Protein AF-0000000082337731 (afdb_homodimer)

Organism: NCBI:txid1220207

Structure (mmCIF, N/CA/C/O backbone):
data_AF-0000000082337731-model_v1
#
loop_
_entity.id
_entity.type
_entity.pdbx_description
1 polymer 'Zn(2)-C6 fungal-type domain-containing protein'
#
loop_
_atom_site.group_PDB
_atom_site.id
_atom_site.type_symbol
_atom_site.label_atom_id
_atom_site.label_alt_id
_atom_site.label_comp_id
_atom_site.label_asym_id
_atom_site.label_entity_id
_atom_site.label_seq_id
_atom_site.pdbx_PDB_ins_code
_atom_site.Cartn_x
_atom_site.Cartn_y
_atom_site.Cartn_z
_atom_site.occupancy
_atom_site.B_iso_or_equiv
_atom_site.auth_seq_id
_atom_site.auth_comp_id
_atom_site.auth_asym_id
_atom_site.auth_atom_id
_atom_site.pdbx_PDB_model_num
ATOM 1 N N . MET A 1 1 ? 30.797 -14.812 58.719 1 22.33 1 MET A N 1
ATOM 2 C CA . MET A 1 1 ? 30.609 -13.758 57.75 1 22.33 1 MET A CA 1
ATOM 3 C C . MET A 1 1 ? 31.094 -14.219 56.375 1 22.33 1 MET A C 1
ATOM 5 O O . MET A 1 1 ? 32.281 -14.469 56.156 1 22.33 1 MET A O 1
ATOM 9 N N . PRO A 1 2 ? 30.406 -14.992 55.656 1 30.56 2 PRO A N 1
ATOM 10 C CA . PRO A 1 2 ? 31.125 -15.781 54.656 1 30.56 2 PRO A CA 1
ATOM 11 C C . PRO A 1 2 ? 31.875 -14.914 53.625 1 30.56 2 PRO A C 1
ATOM 13 O O . PRO A 1 2 ? 31.5 -13.758 53.406 1 30.56 2 PRO A O 1
ATOM 16 N N . LEU A 1 3 ? 33.125 -15.078 53.656 1 30.95 3 LEU A N 1
ATOM 17 C CA . LEU A 1 3 ? 34.156 -14.383 52.875 1 30.95 3 LEU A CA 1
ATOM 18 C C . LEU A 1 3 ? 33.781 -14.367 51.375 1 30.95 3 LEU A C 1
ATOM 20 O O . LEU A 1 3 ? 33.656 -15.422 50.75 1 30.95 3 LEU A O 1
ATOM 24 N N . ARG A 1 4 ? 32.875 -13.547 51.094 1 34.69 4 ARG A N 1
ATOM 25 C CA . ARG A 1 4 ? 32.375 -13.281 49.75 1 34.69 4 ARG A CA 1
ATOM 26 C C . ARG A 1 4 ? 33.531 -13.133 48.75 1 34.69 4 ARG A C 1
ATOM 28 O O . ARG A 1 4 ? 34.25 -12.148 48.781 1 34.69 4 ARG A O 1
ATOM 35 N N . ARG A 1 5 ? 34.281 -14.109 48.469 1 37 5 ARG A N 1
ATOM 36 C CA . ARG A 1 5 ? 35.531 -14.172 47.688 1 37 5 ARG A CA 1
ATOM 37 C C . ARG A 1 5 ? 35.312 -13.609 46.281 1 37 5 ARG A C 1
ATOM 39 O O . ARG A 1 5 ? 35.656 -14.25 45.312 1 37 5 ARG A O 1
ATOM 46 N N . ALA A 1 6 ? 34.156 -13 46.062 1 41.78 6 ALA A N 1
ATOM 47 C CA . ALA A 1 6 ? 33.938 -12.75 44.625 1 41.78 6 ALA A CA 1
ATOM 48 C C . ALA A 1 6 ? 35.094 -11.914 44.062 1 41.78 6 ALA A C 1
ATOM 50 O O . ALA A 1 6 ? 35.5 -10.914 44.656 1 41.78 6 ALA A O 1
ATOM 51 N N . LYS A 1 7 ? 35.969 -12.344 43.188 1 52.81 7 LYS A N 1
ATOM 52 C CA . LYS A 1 7 ? 37.219 -11.859 42.562 1 52.81 7 LYS A CA 1
ATOM 53 C C . LYS A 1 7 ? 36.969 -10.523 41.844 1 52.81 7 LYS A C 1
ATOM 55 O O . LYS A 1 7 ? 36.125 -10.43 40.969 1 52.81 7 LYS A O 1
ATOM 60 N N . GLN A 1 8 ? 37.062 -9.375 42.469 1 64.31 8 GLN A N 1
ATOM 61 C CA . GLN A 1 8 ? 37 -8.008 41.969 1 64.31 8 GLN A CA 1
ATOM 62 C C . GLN A 1 8 ? 38.219 -7.68 41.094 1 64.31 8 GLN A C 1
ATOM 64 O O . GLN A 1 8 ? 39.344 -7.965 41.5 1 64.31 8 GLN A O 1
ATOM 69 N N . ALA A 1 9 ? 37.969 -7.438 39.812 1 74.56 9 ALA A N 1
ATOM 70 C CA . ALA A 1 9 ? 39.031 -6.996 38.938 1 74.56 9 ALA A CA 1
ATOM 71 C C . ALA A 1 9 ? 39 -5.484 38.719 1 74.56 9 ALA A C 1
ATOM 73 O O . ALA A 1 9 ? 37.938 -4.859 38.875 1 74.56 9 ALA A O 1
ATOM 74 N N . CYS A 1 10 ? 40 -4.762 38.531 1 74.88 10 CYS A N 1
ATOM 75 C CA . CYS A 1 10 ? 40.031 -3.328 38.281 1 74.88 10 CYS A CA 1
ATOM 76 C C . CYS A 1 10 ? 39.438 -3.014 36.906 1 74.88 10 CYS A C 1
ATOM 78 O O . CYS A 1 10 ? 39.375 -3.891 36.031 1 74.88 10 CYS A O 1
ATOM 80 N N . VAL A 1 11 ? 39.031 -1.886 36.688 1 74.88 11 VAL A N 1
ATOM 81 C CA . VAL A 1 11 ? 38.312 -1.421 35.5 1 74.88 11 VAL A CA 1
ATOM 82 C C . VAL A 1 11 ? 39.188 -1.66 34.281 1 74.88 11 VAL A C 1
ATOM 84 O O . VAL A 1 11 ? 38.688 -2.064 33.219 1 74.88 11 VAL A O 1
ATOM 87 N N . HIS A 1 12 ? 40.406 -1.49 34.312 1 76.19 12 HIS A N 1
ATOM 88 C CA . HIS A 1 12 ? 41.344 -1.607 33.188 1 76.19 12 HIS A CA 1
ATOM 89 C C . HIS A 1 12 ? 41.594 -3.068 32.812 1 76.19 12 HIS A C 1
ATOM 91 O O . HIS A 1 12 ? 41.531 -3.439 31.656 1 76.19 12 HIS A O 1
ATOM 97 N N . CYS A 1 13 ? 41.844 -3.77 33.781 1 75.5 13 CYS A N 1
ATOM 98 C CA . CYS A 1 13 ? 42.094 -5.188 33.562 1 75.5 13 CYS A CA 1
ATOM 99 C C . CYS A 1 13 ? 40.844 -5.922 33.125 1 75.5 13 CYS A C 1
ATOM 101 O O . CYS A 1 13 ? 40.906 -6.852 32.312 1 75.5 13 CYS A O 1
ATOM 103 N N . HIS A 1 14 ? 39.656 -5.512 33.594 1 73.12 14 HIS A N 1
ATOM 104 C CA . HIS A 1 14 ? 38.344 -6.047 33.219 1 73.12 14 HIS A CA 1
ATOM 105 C C . HIS A 1 14 ? 38.031 -5.773 31.766 1 73.12 14 HIS A C 1
ATOM 107 O O . HIS A 1 14 ? 37.5 -6.645 31.062 1 73.12 14 HIS A O 1
ATOM 113 N N . ARG A 1 15 ? 38.406 -4.621 31.359 1 69.12 15 ARG A N 1
ATOM 114 C CA . ARG A 1 15 ? 38.188 -4.199 29.969 1 69.12 15 ARG A CA 1
ATOM 115 C C . ARG A 1 15 ? 39.031 -5.016 29.016 1 69.12 15 ARG A C 1
ATOM 117 O O . ARG A 1 15 ? 38.625 -5.332 27.906 1 69.12 15 ARG A O 1
ATOM 124 N N . ARG A 1 16 ? 40.125 -5.426 29.406 1 72.94 16 ARG A N 1
ATOM 125 C CA . ARG A 1 16 ? 41.094 -6.129 28.562 1 72.94 16 ARG A CA 1
ATOM 126 C C . ARG A 1 16 ? 41.031 -7.633 28.812 1 72.94 16 ARG A C 1
ATOM 128 O O . ARG A 1 16 ? 41.781 -8.398 28.203 1 72.94 16 ARG A O 1
ATOM 135 N N . ARG A 1 17 ? 40.125 -8.047 29.703 1 68.25 17 ARG A N 1
ATOM 136 C CA . ARG A 1 17 ? 39.844 -9.43 30.109 1 68.25 17 ARG A CA 1
ATOM 137 C C . ARG A 1 17 ? 41.156 -10.172 30.422 1 68.25 17 ARG A C 1
ATOM 139 O O . ARG A 1 17 ? 41.375 -11.297 29.969 1 68.25 17 ARG A O 1
ATOM 146 N N . ILE A 1 18 ? 42.031 -9.453 31.078 1 77.69 18 ILE A N 1
ATOM 147 C CA . ILE A 1 18 ? 43.25 -10.086 31.547 1 77.69 18 ILE A CA 1
ATOM 148 C C . ILE A 1 18 ? 43.188 -10.328 33.062 1 77.69 18 ILE A C 1
ATOM 150 O O . ILE A 1 18 ? 42.406 -9.695 33.75 1 77.69 18 ILE A O 1
ATOM 154 N N . ARG A 1 19 ? 43.969 -11.266 33.5 1 76.62 19 ARG A N 1
ATOM 155 C CA . ARG A 1 19 ? 44.031 -11.617 34.938 1 76.62 19 ARG A CA 1
ATOM 156 C C . ARG A 1 19 ? 44.5 -10.438 35.781 1 76.62 19 ARG A C 1
ATOM 158 O O . ARG A 1 19 ? 45.5 -9.812 35.469 1 76.62 19 ARG A O 1
ATOM 165 N N . CYS A 1 20 ? 43.625 -9.875 36.688 1 72.81 20 CYS A N 1
ATOM 166 C CA . CYS A 1 20 ? 43.844 -8.711 37.531 1 72.81 20 CYS A CA 1
ATOM 167 C C . CYS A 1 20 ? 44.125 -9.125 38.969 1 72.81 20 CYS A C 1
ATOM 169 O O . CYS A 1 20 ? 43.438 -9.992 39.5 1 72.81 20 CYS A O 1
ATOM 171 N N . ASP A 1 21 ? 45.156 -8.734 39.594 1 77.06 21 ASP A N 1
ATOM 172 C CA . ASP A 1 21 ? 45.469 -9.039 41 1 77.06 21 ASP A CA 1
ATOM 173 C C . ASP A 1 21 ? 45.188 -7.855 41.906 1 77.06 21 ASP A C 1
ATOM 175 O O . ASP A 1 21 ? 45.844 -7.66 42.906 1 77.06 21 ASP A O 1
ATOM 179 N N . VAL A 1 22 ? 44.125 -7.062 41.562 1 76.38 22 VAL A N 1
ATOM 180 C CA . VAL A 1 22 ? 43.844 -5.805 42.25 1 76.38 22 VAL A CA 1
ATOM 181 C C . VAL A 1 22 ? 43.469 -6.074 43.719 1 76.38 22 VAL A C 1
ATOM 183 O O . VAL A 1 22 ? 43.719 -5.242 44.594 1 76.38 22 VAL A O 1
ATOM 186 N N . LEU A 1 23 ? 43 -7.246 44.156 1 74.38 23 LEU A N 1
ATOM 187 C CA . LEU A 1 23 ? 42.656 -7.582 45.531 1 74.38 23 LEU A CA 1
ATOM 188 C C . LEU A 1 23 ? 43.875 -7.879 46.344 1 74.38 23 LEU A C 1
ATOM 190 O O . LEU A 1 23 ? 43.875 -7.742 47.594 1 74.38 23 LEU A O 1
ATOM 194 N N . GLN A 1 24 ? 44.969 -8.312 45.75 1 76.69 24 GLN A N 1
ATOM 195 C CA . GLN A 1 24 ? 46.188 -8.625 46.438 1 76.69 24 GLN A CA 1
ATOM 196 C C . GLN A 1 24 ? 47.094 -7.387 46.594 1 76.69 24 GLN A C 1
ATOM 198 O O . GLN A 1 24 ? 47.75 -7.203 47.625 1 76.69 24 GLN A O 1
ATOM 203 N N . GLN A 1 25 ? 47.125 -6.473 45.406 1 77 25 GLN A N 1
ATOM 204 C CA . GLN A 1 25 ? 47.938 -5.246 45.406 1 77 25 GLN A CA 1
ATOM 205 C C . GLN A 1 25 ? 47.219 -4.137 44.625 1 77 25 GLN A C 1
ATOM 207 O O . GLN A 1 25 ? 46.688 -4.367 43.531 1 77 25 GLN A O 1
ATOM 212 N N . HIS A 1 26 ? 46.812 -3.053 45.312 1 75.38 26 HIS A N 1
ATOM 213 C CA . HIS A 1 26 ? 46.281 -1.859 44.688 1 75.38 26 HIS A CA 1
ATOM 214 C C . HIS A 1 26 ? 47.281 -0.711 44.719 1 75.38 26 HIS A C 1
ATOM 216 O O . HIS A 1 26 ? 47.719 -0.287 45.781 1 75.38 26 HIS A O 1
ATOM 222 N N . PRO A 1 27 ? 47.562 -0.36 43.344 1 75.06 27 PRO A N 1
ATOM 223 C CA . PRO A 1 27 ? 47.125 -0.68 42 1 75.06 27 PRO A CA 1
ATOM 224 C C . PRO A 1 27 ? 47.531 -2.072 41.531 1 75.06 27 PRO A C 1
ATOM 226 O O . PRO A 1 27 ? 48.531 -2.611 42.031 1 75.06 27 PRO A O 1
ATOM 229 N N . CYS A 1 28 ? 46.719 -2.67 40.656 1 78.38 28 CYS A N 1
ATOM 230 C CA . CYS A 1 28 ? 47.031 -4.031 40.25 1 78.38 28 CYS A CA 1
ATOM 231 C C . CYS A 1 28 ? 48.344 -4.059 39.438 1 78.38 28 CYS A C 1
ATOM 233 O O . CYS A 1 28 ? 48.781 -3.037 38.906 1 78.38 28 CYS A O 1
ATOM 235 N N . SER A 1 29 ? 49.062 -5.207 39.469 1 80.25 29 SER A N 1
ATOM 236 C CA . SER A 1 29 ? 50.375 -5.332 38.844 1 80.25 29 SER A CA 1
ATOM 237 C C . SER A 1 29 ? 50.312 -4.922 37.375 1 80.25 29 SER A C 1
ATOM 239 O O . SER A 1 29 ? 51.312 -4.398 36.812 1 80.25 29 SER A O 1
ATOM 241 N N . ASN A 1 30 ? 49.25 -5.145 36.719 1 79 30 ASN A N 1
ATOM 242 C CA . ASN A 1 30 ? 49.094 -4.797 35.312 1 79 30 ASN A CA 1
ATOM 243 C C . ASN A 1 30 ? 48.969 -3.289 35.125 1 79 30 ASN A C 1
ATOM 245 O O . ASN A 1 30 ? 49.594 -2.73 34.219 1 79 30 ASN A O 1
ATOM 249 N N . CYS A 1 31 ? 48.156 -2.693 35.938 1 76.69 31 CYS A N 1
ATOM 250 C CA . CYS A 1 31 ? 48 -1.249 35.875 1 76.69 31 CYS A CA 1
ATOM 251 C C . CYS A 1 31 ? 49.281 -0.517 36.219 1 76.69 31 CYS A C 1
ATOM 253 O O . CYS A 1 31 ? 49.625 0.498 35.594 1 76.69 31 CYS A O 1
ATOM 255 N N . VAL A 1 32 ? 50.062 -1.019 37.125 1 81.25 32 VAL A N 1
ATOM 256 C CA . VAL A 1 32 ? 51.375 -0.473 37.469 1 81.25 32 VAL A CA 1
ATOM 257 C C . VAL A 1 32 ? 52.312 -0.61 36.25 1 81.25 32 VAL A C 1
ATOM 259 O O . VAL A 1 32 ? 53.031 0.338 35.906 1 81.25 32 VAL A O 1
ATOM 262 N N . ALA A 1 33 ? 52.312 -1.788 35.594 1 78.62 33 ALA A N 1
ATOM 263 C CA . ALA A 1 33 ? 53.219 -2.051 34.469 1 78.62 33 ALA A CA 1
ATOM 264 C C . ALA A 1 33 ? 52.875 -1.173 33.281 1 78.62 33 ALA A C 1
ATOM 266 O O . ALA A 1 33 ? 53.75 -0.782 32.5 1 78.62 33 ALA A O 1
ATOM 267 N N . GLN A 1 34 ? 51.594 -0.844 33.219 1 74.25 34 GLN A N 1
ATOM 268 C CA . GLN A 1 34 ? 51.156 -0.096 32.062 1 74.25 34 GLN A CA 1
ATOM 269 C C . GLN A 1 34 ? 50.938 1.378 32.406 1 74.25 34 GLN A C 1
ATOM 271 O O . GLN A 1 34 ? 50.531 2.162 31.547 1 74.25 34 GLN A O 1
ATOM 276 N N . GLU A 1 35 ? 51.156 1.838 33.5 1 76.31 35 GLU A N 1
ATOM 277 C CA . GLU A 1 35 ? 51.094 3.199 34.031 1 76.31 35 GLU A CA 1
ATOM 278 C C . GLU A 1 35 ? 49.688 3.785 33.844 1 76.31 35 GLU A C 1
ATOM 280 O O . GLU A 1 35 ? 49.531 4.891 33.312 1 76.31 35 GLU A O 1
ATOM 285 N N . VAL A 1 36 ? 48.812 2.859 34.062 1 75.25 36 VAL A N 1
ATOM 286 C CA . VAL A 1 36 ? 47.438 3.324 34 1 75.25 36 VAL A CA 1
ATOM 287 C C . VAL A 1 36 ? 46.812 3.332 35.406 1 75.25 36 VAL A C 1
ATOM 289 O O . VAL A 1 36 ? 47.281 2.619 36.281 1 75.25 36 VAL A O 1
ATOM 292 N N . ALA A 1 37 ? 45.688 4.215 35.531 1 78.5 37 ALA A N 1
ATOM 293 C CA . ALA A 1 37 ? 45 4.336 36.812 1 78.5 37 ALA A CA 1
ATOM 294 C C . ALA A 1 37 ? 44.188 3.09 37.125 1 78.5 37 ALA A C 1
ATOM 296 O O . ALA A 1 37 ? 43.375 2.654 36.281 1 78.5 37 ALA A O 1
ATOM 297 N N . CYS A 1 38 ? 44.5 2.348 38.188 1 73.25 38 CYS A N 1
ATOM 298 C CA . CYS A 1 38 ? 43.844 1.115 38.625 1 73.25 38 CYS A CA 1
ATOM 299 C C . CYS A 1 38 ? 42.562 1.416 39.438 1 73.25 38 CYS A C 1
ATOM 301 O O . CYS A 1 38 ? 42.656 1.839 40.562 1 73.25 38 CYS A O 1
ATOM 303 N N . GLU A 1 39 ? 41.375 1.551 38.844 1 75.25 39 GLU A N 1
ATOM 304 C CA . GLU A 1 39 ? 40.125 1.838 39.5 1 75.25 39 GLU A CA 1
ATOM 305 C C . GLU A 1 39 ? 39.312 0.563 39.719 1 75.25 39 GLU A C 1
ATOM 307 O O . GLU A 1 39 ? 39.219 -0.292 38.844 1 75.25 39 GLU A O 1
ATOM 312 N N . LEU A 1 40 ? 38.781 0.42 40.906 1 68.5 40 LEU A N 1
ATOM 313 C CA . LEU A 1 40 ? 37.969 -0.74 41.25 1 68.5 40 LEU A CA 1
ATOM 314 C C . LEU A 1 40 ? 36.562 -0.606 40.719 1 68.5 40 LEU A C 1
ATOM 316 O O . LEU A 1 40 ? 35.938 0.433 40.875 1 68.5 40 LEU A O 1
ATOM 320 N N . GLY A 1 41 ? 36.062 -1.379 39.844 1 52.5 41 GLY A N 1
ATOM 321 C CA . GLY A 1 41 ? 34.719 -1.372 39.281 1 52.5 41 GLY A CA 1
ATOM 322 C C . GLY A 1 41 ? 33.656 -1.813 40.281 1 52.5 41 GLY A C 1
ATOM 323 O O . GLY A 1 41 ? 33.938 -2.635 41.156 1 52.5 41 GLY A O 1
ATOM 324 N N . VAL A 1 42 ? 32.594 -1.047 40.594 1 49.41 42 VAL A N 1
ATOM 325 C CA . VAL A 1 42 ? 31.5 -1.367 41.531 1 49.41 42 VAL A CA 1
ATOM 326 C C . VAL A 1 42 ? 30.625 -2.471 40.938 1 49.41 42 VAL A C 1
ATOM 328 O O . VAL A 1 42 ? 30.266 -2.428 39.75 1 49.41 42 VAL A O 1
ATOM 331 N N . SER A 1 43 ? 30.531 -3.58 41.531 1 42.88 43 SER A N 1
ATOM 332 C CA . SER A 1 43 ? 29.609 -4.652 41.156 1 42.88 43 SER A CA 1
ATOM 333 C C . SER A 1 43 ? 28.156 -4.215 41.312 1 42.88 43 SER A C 1
ATOM 335 O O . SER A 1 43 ? 27.766 -3.721 42.375 1 42.88 43 SER A O 1
ATOM 337 N N . ARG A 1 44 ? 27.406 -3.807 40.375 1 37.06 44 ARG A N 1
ATOM 338 C CA . ARG A 1 44 ? 26.016 -3.381 40.531 1 37.06 44 ARG A CA 1
ATOM 339 C C . ARG A 1 44 ? 25.109 -4.57 40.844 1 37.06 44 ARG A C 1
ATOM 341 O O . ARG A 1 44 ? 23.891 -4.48 40.719 1 37.06 44 ARG A O 1
ATOM 348 N N . ARG A 1 45 ? 25.438 -5.703 41.219 1 34.62 45 ARG A N 1
ATOM 349 C CA . ARG A 1 45 ? 24.453 -6.762 41.344 1 34.62 45 ARG A CA 1
ATOM 350 C C . ARG A 1 45 ? 23.406 -6.406 42.406 1 34.62 45 ARG A C 1
ATOM 352 O O . ARG A 1 45 ? 22.328 -7.012 42.469 1 34.62 45 ARG A O 1
ATOM 359 N N . GLY A 1 46 ? 23.625 -5.754 43.406 1 29.78 46 GLY A N 1
ATOM 360 C CA . GLY A 1 46 ? 23 -6.148 44.656 1 29.78 46 GLY A CA 1
ATOM 361 C C . GLY A 1 46 ? 21.562 -5.68 44.75 1 29.78 46 GLY A C 1
ATOM 362 O O . GLY A 1 46 ? 20.781 -6.242 45.531 1 29.78 46 GLY A O 1
ATOM 363 N N . LYS A 1 47 ? 21.188 -4.492 44.438 1 31.33 47 LYS A N 1
ATOM 364 C CA . LYS A 1 47 ? 20.297 -3.85 45.406 1 31.33 47 LYS A CA 1
ATOM 365 C C . LYS A 1 47 ? 18.844 -4.262 45.156 1 31.33 47 LYS A C 1
ATOM 367 O O . LYS A 1 47 ? 18.109 -3.572 44.469 1 31.33 47 LYS A O 1
ATOM 372 N N . TYR A 1 48 ? 18.547 -5.543 44.75 1 26.45 48 TYR A N 1
ATOM 373 C CA . TYR A 1 48 ? 17.109 -5.82 44.656 1 26.45 48 TYR A CA 1
ATOM 374 C C . TYR A 1 48 ? 16.469 -5.801 46.031 1 26.45 48 TYR A C 1
ATOM 376 O O . TYR A 1 48 ? 16.922 -6.496 46.969 1 26.45 48 TYR A O 1
ATOM 384 N N . PRO A 1 49 ? 15.695 -4.789 46.438 1 26.69 49 PRO A N 1
ATOM 385 C CA . PRO A 1 49 ? 15.133 -4.68 47.781 1 26.69 49 PRO A CA 1
ATOM 386 C C . PRO A 1 49 ? 14.234 -5.867 48.156 1 26.69 49 PRO A C 1
ATOM 388 O O . PRO A 1 49 ? 13.406 -6.289 47.344 1 26.69 49 PRO A O 1
ATOM 391 N N . ARG A 1 50 ? 14.57 -6.766 48.969 1 23.02 50 ARG A N 1
ATOM 392 C CA . ARG A 1 50 ? 13.805 -7.895 49.469 1 23.02 50 ARG A CA 1
ATOM 393 C C . ARG A 1 50 ? 12.594 -7.422 50.281 1 23.02 50 ARG A C 1
ATOM 395 O O . ARG A 1 50 ? 12.75 -6.762 51.312 1 23.02 50 ARG A O 1
ATOM 402 N N . ARG A 1 51 ? 11.43 -7.098 49.625 1 25.91 51 ARG A N 1
ATOM 403 C CA . ARG A 1 51 ? 10.305 -6.742 50.469 1 25.91 51 ARG A CA 1
ATOM 404 C C . ARG A 1 51 ? 10.102 -7.781 51.562 1 25.91 51 ARG A C 1
ATOM 406 O O . ARG A 1 51 ? 10 -8.977 51.281 1 25.91 51 ARG A O 1
ATOM 413 N N . LYS A 1 52 ? 10.266 -7.551 52.781 1 21.52 52 LYS A N 1
ATOM 414 C CA . LYS A 1 52 ? 10.125 -8.211 54.094 1 21.52 52 LYS A CA 1
ATOM 415 C C . LYS A 1 52 ? 8.711 -8.75 54.281 1 21.52 52 LYS A C 1
ATOM 417 O O . LYS A 1 52 ? 7.734 -8.031 54.062 1 21.52 52 LYS A O 1
ATOM 422 N N . ALA A 1 53 ? 8.484 -10.023 54.312 1 20.12 53 ALA A N 1
ATOM 423 C CA . ALA A 1 53 ? 7.391 -10.898 54.75 1 20.12 53 ALA A CA 1
ATOM 424 C C . ALA A 1 53 ? 6.715 -10.367 56 1 20.12 53 ALA A C 1
ATOM 426 O O . ALA A 1 53 ? 7.391 -9.922 56.938 1 20.12 53 ALA A O 1
ATOM 427 N N . LYS A 1 54 ? 5.332 -10.086 55.875 1 21.2 54 LYS A N 1
ATOM 428 C CA . LYS A 1 54 ? 4.363 -9.766 56.906 1 21.2 54 LYS A CA 1
ATOM 429 C C . LYS A 1 54 ? 4.535 -10.68 58.125 1 21.2 54 LYS A C 1
ATOM 431 O O . LYS A 1 54 ? 4.527 -11.898 57.969 1 21.2 54 LYS A O 1
ATOM 436 N N . SER A 1 55 ? 5.078 -10.359 59.125 1 17.73 55 SER A N 1
ATOM 437 C CA . SER A 1 55 ? 5.074 -11.055 60.406 1 17.73 55 SER A CA 1
ATOM 438 C C . SER A 1 55 ? 3.652 -11.312 60.906 1 17.73 55 SER A C 1
ATOM 440 O O . SER A 1 55 ? 2.768 -10.477 60.719 1 17.73 55 SER A O 1
ATOM 442 N N . GLN A 1 56 ? 3.207 -12.625 61.156 1 18.69 56 GLN A N 1
ATOM 443 C CA . GLN A 1 56 ? 2.164 -13.438 61.781 1 18.69 56 GLN A CA 1
ATOM 444 C C . GLN A 1 56 ? 1.839 -12.938 63.188 1 18.69 56 GLN A C 1
ATOM 446 O O . GLN A 1 56 ? 2.428 -13.398 64.188 1 18.69 56 GLN A O 1
ATOM 451 N N . GLN A 1 57 ? 1.551 -11.672 63.375 1 16.47 57 GLN A N 1
ATOM 452 C CA . GLN A 1 57 ? 1.258 -11.391 64.812 1 16.47 57 GLN A CA 1
ATOM 453 C C . GLN A 1 57 ? 0.168 -12.32 65.312 1 16.47 57 GLN A C 1
ATOM 455 O O . GLN A 1 57 ? -0.678 -12.789 64.562 1 16.47 57 GLN A O 1
ATOM 460 N N . ILE A 1 58 ? -0.194 -12.305 66.875 1 17.41 58 ILE A N 1
ATOM 461 C CA . ILE A 1 58 ? -0.141 -12.727 68.312 1 17.41 58 ILE A CA 1
ATOM 462 C C . ILE A 1 58 ? -1.546 -12.711 68.875 1 17.41 58 ILE A C 1
ATOM 464 O O . ILE A 1 58 ? -1.935 -13.641 69.625 1 17.41 58 ILE A O 1
ATOM 468 N N . ALA A 1 59 ? -2.287 -11.602 69.375 1 17.48 59 ALA A N 1
ATOM 469 C CA . ALA A 1 59 ? -2.604 -11.914 70.75 1 17.48 59 ALA A CA 1
ATOM 470 C C . ALA A 1 59 ? -3.645 -13.031 70.812 1 17.48 59 ALA A C 1
ATOM 472 O O . ALA A 1 59 ? -4.289 -13.359 69.875 1 17.48 59 ALA A O 1
ATOM 473 N N . PRO A 1 60 ? -4.562 -12.797 71.938 1 17.28 60 PRO A N 1
ATOM 474 C CA . PRO A 1 60 ? -5.211 -13.492 73.062 1 17.28 60 PRO A CA 1
ATOM 475 C C . PRO A 1 60 ? -6.523 -14.164 72.625 1 17.28 60 PRO A C 1
ATOM 477 O O . PRO A 1 60 ? -7.113 -13.789 71.625 1 17.28 60 PRO A O 1
ATOM 480 N N . ALA A 1 61 ? -6.93 -14.977 73.625 1 17.11 61 ALA A N 1
ATOM 481 C CA . ALA A 1 61 ? -7.789 -16.156 73.688 1 17.11 61 ALA A CA 1
ATOM 482 C C . ALA A 1 61 ? -9.242 -15.797 73.438 1 17.11 61 ALA A C 1
ATOM 484 O O . ALA A 1 61 ? -9.875 -16.391 72.562 1 17.11 61 ALA A O 1
ATOM 485 N N . PRO A 1 62 ? -10.078 -15.703 74.5 1 17.12 62 PRO A N 1
ATOM 486 C CA . PRO A 1 62 ? -11.094 -16.719 74.812 1 17.12 62 PRO A CA 1
ATOM 487 C C . PRO A 1 62 ? -12.508 -16.266 74.438 1 17.12 62 PRO A C 1
ATOM 489 O O . PRO A 1 62 ? -13.336 -17.078 74.062 1 17.12 62 PRO A O 1
ATOM 492 N N . ALA A 1 63 ? -12.844 -14.883 74.5 1 18.19 63 ALA A N 1
ATOM 493 C CA . ALA A 1 63 ? -14 -14.766 75.375 1 18.19 63 ALA A CA 1
ATOM 494 C C . ALA A 1 63 ? -15.258 -15.32 74.688 1 18.19 63 ALA A C 1
ATOM 496 O O . ALA A 1 63 ? -15.445 -15.148 73.5 1 18.19 63 ALA A O 1
ATOM 497 N N . PRO A 1 64 ? -16.188 -16.062 75.438 1 18.2 64 PRO A N 1
ATOM 498 C CA . PRO A 1 64 ? -17.25 -17.047 75.25 1 18.2 64 PRO A CA 1
ATOM 499 C C . PRO A 1 64 ? -18.547 -16.438 74.75 1 18.2 64 PRO A C 1
ATOM 501 O O . PRO A 1 64 ? -19.438 -17.156 74.25 1 18.2 64 PRO A O 1
ATOM 504 N N . GLY A 1 65 ? -18.656 -15.07 74.625 1 17.48 65 GLY A N 1
ATOM 505 C CA . GLY A 1 65 ? -19.969 -14.758 75.125 1 17.48 65 GLY A CA 1
ATOM 506 C C . GLY A 1 65 ? -21.094 -15.383 74.375 1 17.48 65 GLY A C 1
ATOM 507 O O . GLY A 1 65 ? -20.891 -15.852 73.25 1 17.48 65 GLY A O 1
ATOM 508 N N . PRO A 1 66 ? -22.391 -15.047 74.75 1 18.91 66 PRO A N 1
ATOM 509 C CA . PRO A 1 66 ? -23.719 -15.633 75 1 18.91 66 PRO A CA 1
ATOM 510 C C . PRO A 1 66 ? -24.516 -15.727 73.688 1 18.91 66 PRO A C 1
ATOM 512 O O . PRO A 1 66 ? -24.203 -15.039 72.688 1 18.91 66 PRO A O 1
ATOM 515 N N . GLY A 1 67 ? -25.641 -16.516 73.625 1 17.31 67 GLY A N 1
ATOM 516 C CA . GLY A 1 67 ? -26.484 -17.438 72.875 1 17.31 67 GLY A CA 1
ATOM 517 C C . GLY A 1 67 ? -27.625 -16.75 72.125 1 17.31 67 GLY A C 1
ATOM 518 O O . GLY A 1 67 ? -28.469 -17.406 71.562 1 17.31 67 GLY A O 1
ATOM 519 N N . SER A 1 68 ? -27.812 -15.438 72.125 1 18.25 68 SER A N 1
ATOM 520 C CA . SER A 1 68 ? -29.25 -15.156 72.062 1 18.25 68 SER A CA 1
ATOM 521 C C . SER A 1 68 ? -29.859 -15.664 70.75 1 18.25 68 SER A C 1
ATOM 523 O O . SER A 1 68 ? -29.234 -15.57 69.688 1 18.25 68 SER A O 1
ATOM 525 N N . ALA A 1 69 ? -31.047 -16.359 70.875 1 17.66 69 ALA A N 1
ATOM 526 C CA . ALA A 1 69 ? -31.906 -17.312 70.188 1 17.66 69 ALA A CA 1
ATOM 527 C C . ALA A 1 69 ? -32.719 -16.625 69.062 1 17.66 69 ALA A C 1
ATOM 529 O O . ALA A 1 69 ? -33.562 -17.234 68.438 1 17.66 69 ALA A O 1
ATOM 530 N N . SER A 1 70 ? -32.438 -15.375 68.75 1 18.83 70 SER A N 1
ATOM 531 C CA . SER A 1 70 ? -33.656 -14.82 68.188 1 18.83 70 SER A CA 1
ATOM 532 C C . SER A 1 70 ? -34.094 -15.633 66.938 1 18.83 70 SER A C 1
ATOM 534 O O . SER A 1 70 ? -33.281 -16.234 66.25 1 18.83 70 SER A O 1
ATOM 536 N N . GLY A 1 71 ? -35.438 -15.859 66.812 1 20.53 71 GLY A N 1
ATOM 537 C CA . GLY A 1 71 ? -36.469 -16.688 66.188 1 20.53 71 GLY A CA 1
ATOM 538 C C . GLY A 1 71 ? -36.469 -16.562 64.625 1 20.53 71 GLY A C 1
ATOM 539 O O . GLY A 1 71 ? -36.281 -15.469 64.125 1 20.53 71 GLY A O 1
ATOM 540 N N . PRO A 1 72 ? -36.188 -17.719 63.844 1 20.81 72 PRO A N 1
ATOM 541 C CA . PRO A 1 72 ? -35.75 -17.891 62.469 1 20.81 72 PRO A CA 1
ATOM 542 C C . PRO A 1 72 ? -36.875 -17.656 61.469 1 20.81 72 PRO A C 1
ATOM 544 O O . PRO A 1 72 ? -37.844 -18.438 61.406 1 20.81 72 PRO A O 1
ATOM 547 N N . SER A 1 73 ? -37.594 -16.516 61.531 1 22.53 73 SER A N 1
ATOM 548 C CA . SER A 1 73 ? -38.812 -16.688 60.719 1 22.53 73 SER A CA 1
ATOM 549 C C . SER A 1 73 ? -38.5 -17.234 59.344 1 22.53 73 SER A C 1
ATOM 551 O O . SER A 1 73 ? -37.438 -16.953 58.781 1 22.53 73 SER A O 1
ATOM 553 N N . PRO A 1 74 ? -39.25 -18.297 58.781 1 21.45 74 PRO A N 1
ATOM 554 C CA . PRO A 1 74 ? -39.062 -19.266 57.719 1 21.45 74 PRO A CA 1
ATOM 555 C C . PRO A 1 74 ? -39.094 -18.625 56.344 1 21.45 74 PRO A C 1
ATOM 557 O O . PRO A 1 74 ? -39.156 -19.328 55.312 1 21.45 74 PRO A O 1
ATOM 560 N N . GLN A 1 75 ? -38.625 -17.406 56.188 1 19.97 75 GLN A N 1
ATOM 561 C CA . GLN A 1 75 ? -39.094 -16.844 54.906 1 19.97 75 GLN A CA 1
ATOM 562 C C . GLN A 1 75 ? -38.688 -17.719 53.75 1 19.97 75 GLN A C 1
ATOM 564 O O . GLN A 1 75 ? -37.594 -18.234 53.688 1 19.97 75 GLN A O 1
ATOM 569 N N . GLU A 1 76 ? -39.719 -18.266 52.938 1 22.77 76 GLU A N 1
ATOM 570 C CA . GLU A 1 76 ? -39.781 -19.234 51.844 1 22.77 76 GLU A CA 1
ATOM 571 C C . GLU A 1 76 ? -38.906 -18.797 50.688 1 22.77 76 GLU A C 1
ATOM 573 O O . GLU A 1 76 ? -39 -17.672 50.219 1 22.77 76 GLU A O 1
ATOM 578 N N . PRO A 1 77 ? -37.594 -19.266 50.562 1 23.39 77 PRO A N 1
ATOM 579 C CA . PRO A 1 77 ? -36.594 -18.781 49.625 1 23.39 77 PRO A CA 1
ATOM 580 C C . PRO A 1 77 ? -37 -18.984 48.156 1 23.39 77 PRO A C 1
ATOM 582 O O . PRO A 1 77 ? -37.281 -20.109 47.75 1 23.39 77 PRO A O 1
ATOM 585 N N . ASP A 1 78 ? -37.812 -18.094 47.594 1 24.45 78 ASP A N 1
ATOM 586 C CA . ASP A 1 78 ? -38.312 -18.219 46.219 1 24.45 78 ASP A CA 1
ATOM 587 C C . ASP A 1 78 ? -37.219 -18.547 45.25 1 24.45 78 ASP A C 1
ATOM 589 O O . ASP A 1 78 ? -36.219 -17.797 45.125 1 24.45 78 ASP A O 1
ATOM 593 N N . MET A 1 79 ? -36.844 -19.797 44.969 1 23.77 79 MET A N 1
ATOM 594 C CA . MET A 1 79 ? -35.812 -20.469 44.188 1 23.77 79 MET A CA 1
ATOM 595 C C . MET A 1 79 ? -35.906 -20.078 42.719 1 23.77 79 MET A C 1
ATOM 597 O O . MET A 1 79 ? -36.625 -20.688 41.969 1 23.77 79 MET A O 1
ATOM 601 N N . SER A 1 80 ? -36.219 -18.844 42.344 1 27.42 80 SER A N 1
ATOM 602 C CA . SER A 1 80 ? -36.375 -18.797 40.875 1 27.42 80 SER A CA 1
ATOM 603 C C . SER A 1 80 ? -35.094 -19.219 40.156 1 27.42 80 SER A C 1
ATOM 605 O O . SER A 1 80 ? -34 -18.828 40.562 1 27.42 80 SER A O 1
ATOM 607 N N . PRO A 1 81 ? -35.031 -20.406 39.438 1 26.78 81 PRO A N 1
ATOM 608 C CA . PRO A 1 81 ? -33.844 -21.016 38.812 1 26.78 81 PRO A CA 1
ATOM 609 C C . PRO A 1 81 ? -33.125 -20.047 37.875 1 26.78 81 PRO A C 1
ATOM 611 O O . PRO A 1 81 ? -33.719 -19.609 36.875 1 26.78 81 PRO A O 1
ATOM 614 N N . ASP A 1 82 ? -32.5 -19.031 38.281 1 26.8 82 ASP A N 1
ATOM 615 C CA . ASP A 1 82 ? -31.797 -18.047 37.469 1 26.8 82 ASP A CA 1
ATOM 616 C C . ASP A 1 82 ? -30.719 -18.703 36.625 1 26.8 82 ASP A C 1
ATOM 618 O O . ASP A 1 82 ? -29.594 -18.906 37.062 1 26.8 82 ASP A O 1
ATOM 622 N N . THR A 1 83 ? -30.969 -19.859 35.969 1 28.12 83 THR A N 1
ATOM 623 C CA . THR A 1 83 ? -30.016 -20.594 35.156 1 28.12 83 THR A CA 1
ATOM 624 C C . THR A 1 83 ? -29.438 -19.688 34.062 1 28.12 83 THR A C 1
ATOM 626 O O . THR A 1 83 ? -29.828 -19.781 32.906 1 28.12 83 THR A O 1
ATOM 629 N N . ASN A 1 84 ? -29.469 -18.391 34.188 1 28.44 84 ASN A N 1
ATOM 630 C CA . ASN A 1 84 ? -28.969 -17.75 32.969 1 28.44 84 ASN A CA 1
ATOM 631 C C . ASN A 1 84 ? -27.531 -18.156 32.656 1 28.44 84 ASN A C 1
ATOM 633 O O . ASN A 1 84 ? -26.625 -17.891 33.469 1 28.44 84 ASN A O 1
ATOM 637 N N . PRO A 1 85 ? -27.312 -19.266 31.922 1 30.97 85 PRO A N 1
ATOM 638 C CA . PRO A 1 85 ? -25.922 -19.594 31.609 1 30.97 85 PRO A CA 1
ATOM 639 C C . PRO A 1 85 ? -25.094 -18.375 31.219 1 30.97 85 PRO A C 1
ATOM 641 O O . PRO A 1 85 ? -25.609 -17.469 30.547 1 30.97 85 PRO A O 1
ATOM 644 N N . ASN A 1 86 ? -24.312 -17.844 32.125 1 30.78 86 ASN A N 1
ATOM 645 C CA . ASN A 1 86 ? -23.328 -16.812 31.781 1 30.78 86 ASN A CA 1
ATOM 646 C C . ASN A 1 86 ? -22.672 -17.078 30.422 1 30.78 86 ASN A C 1
ATOM 648 O O . ASN A 1 86 ? -22.094 -18.141 30.219 1 30.78 86 ASN A O 1
ATOM 652 N N . PRO A 1 87 ? -23.219 -16.547 29.422 1 32.81 87 PRO A N 1
ATOM 653 C CA . PRO A 1 87 ? -22.547 -16.812 28.156 1 32.81 87 PRO A CA 1
ATOM 654 C C . PRO A 1 87 ? -21.016 -16.75 28.281 1 32.81 87 PRO A C 1
ATOM 656 O O . PRO A 1 87 ? -20.484 -15.883 28.969 1 32.81 87 PRO A O 1
ATOM 659 N N . ILE A 1 88 ? -20.344 -17.891 28.453 1 32.22 88 ILE A N 1
ATOM 660 C CA . ILE A 1 88 ? -18.891 -17.969 28.297 1 32.22 88 ILE A CA 1
ATOM 661 C C . ILE A 1 88 ? -18.406 -16.875 27.359 1 32.22 88 ILE A C 1
ATOM 663 O O . ILE A 1 88 ? -18.75 -16.859 26.172 1 32.22 88 ILE A O 1
ATOM 667 N N . GLN A 1 89 ? -18.266 -15.672 27.859 1 33.66 89 GLN A N 1
ATOM 668 C CA . GLN A 1 89 ? -17.578 -14.656 27.078 1 33.66 89 GLN A CA 1
ATOM 669 C C . GLN A 1 89 ? -16.344 -15.234 26.391 1 33.66 89 GLN A C 1
ATOM 671 O O . GLN A 1 89 ? -15.562 -15.961 27 1 33.66 89 GLN A O 1
ATOM 676 N N . PRO A 1 90 ? -16.359 -15.445 25.141 1 37.09 90 PRO A N 1
ATOM 677 C CA . PRO A 1 90 ? -15.156 -15.969 24.484 1 37.09 90 PRO A CA 1
ATOM 678 C C . PRO A 1 90 ? -13.867 -15.438 25.094 1 37.09 90 PRO A C 1
ATOM 680 O O . PRO A 1 90 ? -13.773 -14.25 25.406 1 37.09 90 PRO A O 1
ATOM 683 N N . HIS A 1 91 ? -13.242 -16.078 26 1 37.62 91 HIS A N 1
ATOM 684 C CA . HIS A 1 91 ? -11.914 -15.781 26.516 1 37.62 91 HIS A CA 1
ATOM 685 C C . HIS A 1 91 ? -11.008 -15.203 25.438 1 37.62 91 HIS A C 1
ATOM 687 O O . HIS A 1 91 ? -10.469 -15.938 24.609 1 37.62 91 HIS A O 1
ATOM 693 N N . HIS A 1 92 ? -11.281 -14.062 24.922 1 44.19 92 HIS A N 1
ATOM 694 C CA . HIS A 1 92 ? -10.32 -13.375 24.062 1 44.19 92 HIS A CA 1
ATOM 695 C C . HIS A 1 92 ? -8.961 -13.258 24.75 1 44.19 92 HIS A C 1
ATOM 697 O O . HIS A 1 92 ? -8.852 -12.648 25.812 1 44.19 92 HIS A O 1
ATOM 703 N N . ASP A 1 93 ? -8.148 -14.188 24.766 1 50.12 93 ASP A N 1
ATOM 704 C CA . ASP A 1 93 ? -6.77 -14.07 25.25 1 50.12 93 ASP A CA 1
ATOM 705 C C . ASP A 1 93 ? -6.168 -12.727 24.859 1 50.12 93 ASP A C 1
ATOM 707 O O . ASP A 1 93 ? -6.328 -12.273 23.719 1 50.12 93 ASP A O 1
ATOM 711 N N . ARG A 1 94 ? -5.73 -11.93 25.844 1 58.62 94 ARG A N 1
ATOM 712 C CA . ARG A 1 94 ? -5.082 -10.625 25.734 1 58.62 94 ARG A CA 1
ATOM 713 C C . ARG A 1 94 ? -3.811 -10.711 24.906 1 58.62 94 ARG A C 1
ATOM 715 O O . ARG A 1 94 ? -2.834 -11.336 25.312 1 58.62 94 ARG A O 1
ATOM 722 N N . HIS A 1 95 ? -3.898 -10.453 23.547 1 62.66 95 HIS A N 1
ATOM 723 C CA . HIS A 1 95 ? -2.781 -10.461 22.609 1 62.66 95 HIS A CA 1
ATOM 724 C C . HIS A 1 95 ? -2.238 -9.055 22.391 1 62.66 95 HIS A C 1
ATOM 726 O O . HIS A 1 95 ? -3.01 -8.102 22.25 1 62.66 95 HIS A O 1
ATOM 732 N N . LYS A 1 96 ? -0.839 -9.008 22.719 1 69.44 96 LYS A N 1
ATOM 733 C CA . LYS A 1 96 ? -0.175 -7.758 22.344 1 69.44 96 LYS A CA 1
ATOM 734 C C . LYS A 1 96 ? 0.12 -7.707 20.844 1 69.44 96 LYS A C 1
ATOM 736 O O . LYS A 1 96 ? 0.392 -8.734 20.234 1 69.44 96 LYS A O 1
ATOM 741 N N . ILE A 1 97 ? 0.024 -6.574 20.328 1 71.62 97 ILE A N 1
ATOM 742 C CA . ILE A 1 97 ? 0.335 -6.355 18.922 1 71.62 97 ILE A CA 1
ATOM 743 C C . ILE A 1 97 ? 1.776 -6.773 18.641 1 71.62 97 ILE A C 1
ATOM 745 O O . ILE A 1 97 ? 2.105 -7.18 17.516 1 71.62 97 ILE A O 1
ATOM 749 N N . THR A 1 98 ? 2.594 -6.734 19.656 1 72 98 THR A N 1
ATOM 750 C CA . THR A 1 98 ? 4.008 -7.051 19.516 1 72 98 THR A CA 1
ATOM 751 C C . THR A 1 98 ? 4.238 -8.562 19.594 1 72 98 THR A C 1
ATOM 753 O O . THR A 1 98 ? 5.328 -9.047 19.281 1 72 98 THR A O 1
ATOM 756 N N . ASP A 1 99 ? 3.146 -9.219 19.938 1 75.38 99 ASP A N 1
ATOM 757 C CA . ASP A 1 99 ? 3.279 -10.672 20 1 75.38 99 ASP A CA 1
ATOM 758 C C . ASP A 1 99 ? 3.498 -11.273 18.625 1 75.38 99 ASP A C 1
ATOM 760 O O . ASP A 1 99 ? 3.004 -10.742 17.625 1 75.38 99 ASP A O 1
ATOM 764 N N . PRO A 1 100 ? 4.258 -12.242 18.625 1 77.44 100 PRO A N 1
ATOM 765 C CA . PRO A 1 100 ? 4.488 -12.906 17.344 1 77.44 100 PRO A CA 1
ATOM 766 C C . PRO A 1 100 ? 3.264 -13.672 16.859 1 77.44 100 PRO A C 1
ATOM 768 O O . PRO A 1 100 ? 3.232 -14.906 16.938 1 77.44 100 PRO A O 1
ATOM 771 N N . THR A 1 101 ? 2.275 -12.977 16.469 1 79.31 101 THR A N 1
ATOM 772 C CA . THR A 1 101 ? 1.038 -13.555 15.961 1 79.31 101 THR A CA 1
ATOM 773 C C . THR A 1 101 ? 0.793 -13.125 14.516 1 79.31 101 THR A C 1
ATOM 775 O O . THR A 1 101 ? 1.404 -12.172 14.039 1 79.31 101 THR A O 1
ATOM 778 N N . VAL A 1 102 ? 0.071 -13.984 13.875 1 81.19 102 VAL A N 1
ATOM 779 C CA . VAL A 1 102 ? -0.332 -13.656 12.508 1 81.19 102 VAL A CA 1
ATOM 780 C C . VAL A 1 102 ? -1.847 -13.477 12.445 1 81.19 102 VAL A C 1
ATOM 782 O O . VAL A 1 102 ? -2.598 -14.258 13.039 1 81.19 102 VAL A O 1
ATOM 785 N N . PHE A 1 103 ? -2.277 -12.398 11.867 1 85.94 103 PHE A N 1
ATOM 786 C CA . PHE A 1 103 ? -3.701 -12.148 11.672 1 85.94 103 PHE A CA 1
ATOM 787 C C . PHE A 1 103 ? -4.191 -12.797 10.383 1 85.94 103 PHE A C 1
ATOM 789 O O . PHE A 1 103 ? -3.592 -12.602 9.32 1 85.94 103 PHE A O 1
ATOM 796 N N . LEU A 1 104 ? -5.184 -13.547 10.422 1 86.31 104 LEU A N 1
ATOM 797 C CA . LEU A 1 104 ? -5.855 -14.117 9.258 1 86.31 104 LEU A CA 1
ATOM 798 C C . LEU A 1 104 ? -7.352 -13.812 9.289 1 86.31 104 LEU A C 1
ATOM 800 O O . LEU A 1 104 ? -8.031 -14.133 10.266 1 86.31 104 LEU A O 1
ATOM 804 N N . GLY A 1 105 ? -7.883 -13.25 8.242 1 86.62 105 GLY A N 1
ATOM 805 C CA . GLY A 1 105 ? -9.289 -12.891 8.172 1 86.62 105 GLY A CA 1
ATOM 806 C C . GLY A 1 105 ? -10.195 -14.07 7.887 1 86.62 105 GLY A C 1
ATOM 807 O O . GLY A 1 105 ? -9.727 -15.203 7.742 1 86.62 105 GLY A O 1
ATOM 808 N N . GLU A 1 106 ? -11.414 -13.852 7.715 1 82.19 106 GLU A N 1
ATOM 809 C CA . GLU A 1 106 ? -12.438 -14.883 7.645 1 82.19 106 GLU A CA 1
ATOM 810 C C . GLU A 1 106 ? -12.344 -15.664 6.336 1 82.19 106 GLU A C 1
ATOM 812 O O . GLU A 1 106 ? -12.734 -16.828 6.277 1 82.19 106 GLU A O 1
ATOM 817 N N . SER A 1 107 ? -11.922 -15.047 5.332 1 85.62 107 SER A N 1
ATOM 818 C CA . SER A 1 107 ? -11.867 -15.727 4.043 1 85.62 107 SER A CA 1
ATOM 819 C C . SER A 1 107 ? -10.656 -16.641 3.951 1 85.62 107 SER A C 1
ATOM 821 O O . SER A 1 107 ? -10.562 -17.453 3.029 1 85.62 107 SER A O 1
ATOM 823 N N . SER A 1 108 ? -9.719 -16.562 4.914 1 87.31 108 SER A N 1
ATOM 824 C CA . SER A 1 108 ? -8.539 -17.422 4.898 1 87.31 108 SER A CA 1
ATOM 825 C C . SER A 1 108 ? -8.914 -18.891 5.141 1 87.31 108 SER A C 1
ATOM 827 O O . SER A 1 108 ? -9.758 -19.188 5.992 1 87.31 108 SER A O 1
ATOM 829 N N . PRO A 1 109 ? -8.336 -19.766 4.438 1 84.19 109 PRO A N 1
ATOM 830 C CA . PRO A 1 109 ? -8.68 -21.188 4.562 1 84.19 109 PRO A CA 1
ATOM 831 C C . PRO A 1 109 ? -8.414 -21.734 5.961 1 84.19 109 PRO A C 1
ATOM 833 O O . PRO A 1 109 ? -9.102 -22.656 6.41 1 84.19 109 PRO A O 1
ATOM 836 N N . LEU A 1 110 ? -7.508 -21.203 6.602 1 78.38 110 LEU A N 1
ATOM 837 C CA . LEU A 1 110 ? -7.137 -21.734 7.906 1 78.38 110 LEU A CA 1
ATOM 838 C C . LEU A 1 110 ? -8.258 -21.531 8.922 1 78.38 110 LEU A C 1
ATOM 840 O O . LEU A 1 110 ? -8.375 -22.297 9.883 1 78.38 110 LEU A O 1
ATOM 844 N N . THR A 1 111 ? -9.047 -20.578 8.727 1 76.75 111 THR A N 1
ATOM 845 C CA . THR A 1 111 ? -10.125 -20.281 9.664 1 76.75 111 THR A CA 1
ATOM 846 C C . THR A 1 111 ? -11.195 -21.375 9.625 1 76.75 111 THR A C 1
ATOM 848 O O . THR A 1 111 ? -12.008 -21.484 10.539 1 76.75 111 THR A O 1
ATOM 851 N N . THR A 1 112 ? -11.141 -22.188 8.602 1 76.06 112 THR A N 1
ATOM 852 C CA . THR A 1 112 ? -12.094 -23.281 8.445 1 76.06 112 THR A CA 1
ATOM 853 C C . THR A 1 112 ? -11.844 -24.375 9.477 1 76.06 112 THR A C 1
ATOM 855 O O . THR A 1 112 ? -12.789 -24.984 9.977 1 76.06 112 THR A O 1
ATOM 858 N N . VAL A 1 113 ? -10.617 -24.547 9.719 1 71.94 113 VAL A N 1
ATOM 859 C CA . VAL A 1 113 ? -10.266 -25.672 10.57 1 71.94 113 VAL A CA 1
ATOM 860 C C . VAL A 1 113 ? -10.148 -25.203 12.023 1 71.94 113 VAL A C 1
ATOM 862 O O . VAL A 1 113 ? -10.266 -26.016 12.945 1 71.94 113 VAL A O 1
ATOM 865 N N . MET A 1 114 ? -9.961 -23.953 12.062 1 65.75 114 MET A N 1
ATOM 866 C CA . MET A 1 114 ? -9.789 -23.453 13.414 1 65.75 114 MET A CA 1
ATOM 867 C C . MET A 1 114 ? -11.133 -23.25 14.102 1 65.75 114 MET A C 1
ATOM 869 O O . MET A 1 114 ? -12.156 -23.094 13.43 1 65.75 114 MET A O 1
ATOM 873 N N . ASP A 1 115 ? -11.297 -23.422 15.445 1 55.88 115 ASP A N 1
ATOM 874 C CA . ASP A 1 115 ? -12.531 -23.438 16.219 1 55.88 115 ASP A CA 1
ATOM 875 C C . ASP A 1 115 ? -13.43 -22.266 15.852 1 55.88 115 ASP A C 1
ATOM 877 O O . ASP A 1 115 ? -13.07 -21.109 16.062 1 55.88 115 ASP A O 1
ATOM 881 N N . PRO A 1 116 ? -14.547 -22.734 14.82 1 50.09 116 PRO A N 1
ATOM 882 C CA . PRO A 1 116 ? -15.508 -21.75 14.328 1 50.09 116 PRO A CA 1
ATOM 883 C C . PRO A 1 116 ? -16.125 -20.906 15.453 1 50.09 116 PRO A C 1
ATOM 885 O O . PRO A 1 116 ? -16.625 -19.812 15.203 1 50.09 116 PRO A O 1
ATOM 888 N N . ARG A 1 117 ? -16.266 -21.516 16.625 1 49.53 117 ARG A N 1
ATOM 889 C CA . ARG A 1 117 ? -17.047 -20.844 17.672 1 49.53 117 ARG A CA 1
ATOM 890 C C . ARG A 1 117 ? -16.344 -19.594 18.172 1 49.53 117 ARG A C 1
ATOM 892 O O . ARG A 1 117 ? -16.984 -18.656 18.656 1 49.53 117 ARG A O 1
ATOM 899 N N . HIS A 1 118 ? -15.039 -19.688 18.125 1 50.44 118 HIS A N 1
ATOM 900 C CA . HIS A 1 118 ? -14.281 -18.516 18.562 1 50.44 118 HIS A CA 1
ATOM 901 C C . HIS A 1 118 ? -13.281 -18.078 17.5 1 50.44 118 HIS A C 1
ATOM 903 O O . HIS A 1 118 ? -12.125 -18.5 17.516 1 50.44 118 HIS A O 1
ATOM 909 N N . PRO A 1 119 ? -14.016 -17.578 16.469 1 54.19 119 PRO A N 1
ATOM 910 C CA . PRO A 1 119 ? -13.133 -17.234 15.352 1 54.19 119 PRO A CA 1
ATOM 911 C C . PRO A 1 119 ? -11.883 -16.484 15.789 1 54.19 119 PRO A C 1
ATOM 913 O O . PRO A 1 119 ? -11.969 -15.383 16.328 1 54.19 119 PRO A O 1
ATOM 916 N N . ARG A 1 120 ? -10.781 -17.141 16.109 1 63.94 120 ARG A N 1
ATOM 917 C CA . ARG A 1 120 ? -9.477 -16.562 16.422 1 63.94 120 ARG A CA 1
ATOM 918 C C . ARG A 1 120 ? -8.812 -16 15.172 1 63.94 120 ARG A C 1
ATOM 920 O O . ARG A 1 120 ? -8.773 -16.656 14.133 1 63.94 120 ARG A O 1
ATOM 927 N N . LEU A 1 121 ? -8.859 -14.664 15.039 1 78.94 121 LEU A N 1
ATOM 928 C CA . LEU A 1 121 ? -8.242 -14.016 13.891 1 78.94 121 LEU A CA 1
ATOM 929 C C . LEU A 1 121 ? -6.734 -13.867 14.094 1 78.94 121 LEU A C 1
ATOM 931 O O . LEU A 1 121 ? -5.996 -13.594 13.148 1 78.94 121 LEU A O 1
ATOM 935 N N . HIS A 1 122 ? -6.262 -14.109 15.32 1 79.94 122 HIS A N 1
ATOM 936 C CA . HIS A 1 122 ? -4.828 -14.055 15.594 1 79.94 122 HIS A CA 1
ATOM 937 C C . HIS A 1 122 ? -4.285 -15.422 15.977 1 79.94 122 HIS A C 1
ATOM 939 O O . HIS A 1 122 ? -4.828 -16.094 16.859 1 79.94 122 HIS A O 1
ATOM 945 N N . TYR A 1 123 ? -3.24 -15.719 15.305 1 78.31 123 TYR A N 1
ATOM 946 C CA . TYR A 1 123 ? -2.633 -17.031 15.539 1 78.31 123 TYR A CA 1
ATOM 947 C C . TYR A 1 123 ? -1.181 -16.875 15.977 1 78.31 123 TYR A C 1
ATOM 949 O O . TYR A 1 123 ? -0.395 -16.188 15.328 1 78.31 123 TYR A O 1
ATOM 957 N N . PRO A 1 124 ? -0.875 -17.438 17.094 1 75.19 124 PRO A N 1
ATOM 958 C CA . PRO A 1 124 ? 0.507 -17.344 17.562 1 75.19 124 PRO A CA 1
ATOM 959 C C . PRO A 1 124 ? 1.498 -18.062 16.656 1 75.19 124 PRO A C 1
ATOM 961 O O . PRO A 1 124 ? 1.187 -19.141 16.125 1 75.19 124 PRO A O 1
ATOM 964 N N . LEU A 1 125 ? 2.625 -17.438 16.438 1 74.81 125 LEU A N 1
ATOM 965 C CA . LEU A 1 125 ? 3.686 -18.031 15.641 1 74.81 125 LEU A CA 1
ATOM 966 C C . LEU A 1 125 ? 4.676 -18.781 16.531 1 74.81 125 LEU A C 1
ATOM 968 O O . LEU A 1 125 ? 5 -18.328 17.625 1 74.81 125 LEU A O 1
ATOM 972 N N . PRO A 1 126 ? 5.055 -19.891 16.062 1 67.25 126 PRO A N 1
ATOM 973 C CA . PRO A 1 126 ? 6.109 -20.578 16.812 1 67.25 126 PRO A CA 1
ATOM 974 C C . PRO A 1 126 ? 7.426 -19.797 16.828 1 67.25 126 PRO A C 1
ATOM 976 O O . PRO A 1 126 ? 7.742 -19.094 15.859 1 67.25 126 PRO A O 1
ATOM 979 N N . PRO A 1 127 ? 8.031 -19.781 17.922 1 63.53 127 PRO A N 1
ATOM 980 C CA . PRO A 1 127 ? 9.273 -19.016 18.062 1 63.53 127 PRO A CA 1
ATOM 981 C C . PRO A 1 127 ? 10.281 -19.312 16.953 1 63.53 127 PRO A C 1
ATOM 983 O O . PRO A 1 127 ? 11.086 -18.453 16.578 1 63.53 127 PRO A O 1
ATOM 986 N N . ARG A 1 128 ? 10.25 -20.453 16.453 1 60.09 128 ARG A N 1
ATOM 987 C CA . ARG A 1 128 ? 11.211 -20.844 15.422 1 60.09 128 ARG A CA 1
ATOM 988 C C . ARG A 1 128 ? 10.969 -20.078 14.133 1 60.09 128 ARG A C 1
ATOM 990 O O . ARG A 1 128 ? 11.867 -19.969 13.289 1 60.09 128 ARG A O 1
ATOM 997 N N . LEU A 1 129 ? 9.82 -19.609 14.078 1 62.81 129 LEU A N 1
ATOM 998 C CA . LEU A 1 129 ? 9.445 -18.984 12.82 1 62.81 129 LEU A CA 1
ATOM 999 C C . LEU A 1 129 ? 9.617 -17.469 12.898 1 62.81 129 LEU A C 1
ATOM 1001 O O . LEU A 1 129 ? 9.297 -16.75 11.953 1 62.81 129 LEU A O 1
ATOM 1005 N N . LEU A 1 130 ? 10.195 -17.094 14 1 61.06 130 LEU A N 1
ATOM 1006 C CA . LEU A 1 130 ? 10.43 -15.656 14.125 1 61.06 130 LEU A CA 1
ATOM 1007 C C . LEU A 1 130 ? 11.594 -15.219 13.242 1 61.06 130 LEU A C 1
ATOM 1009 O O . LEU A 1 130 ? 12.531 -15.984 13.023 1 61.06 130 LEU A O 1
ATOM 1013 N N . PRO A 1 131 ? 11.422 -14.156 12.453 1 57.53 131 PRO A N 1
ATOM 1014 C CA . PRO A 1 131 ? 12.445 -13.656 11.523 1 57.53 131 PRO A CA 1
ATOM 1015 C C . PRO A 1 131 ? 13.859 -13.766 12.086 1 57.53 131 PRO A C 1
ATOM 1017 O O . PRO A 1 131 ? 14.805 -14.023 11.336 1 57.53 131 PRO A O 1
ATOM 1020 N N . ALA A 1 132 ? 13.914 -13.516 13.328 1 53.09 132 ALA A N 1
ATOM 1021 C CA . ALA A 1 132 ? 15.234 -13.539 13.953 1 53.09 132 ALA A CA 1
ATOM 1022 C C . ALA A 1 132 ? 15.812 -14.953 13.953 1 53.09 132 ALA A C 1
ATOM 1024 O O . ALA A 1 132 ? 17.031 -15.133 14.078 1 53.09 132 ALA A O 1
ATOM 1025 N N . SER A 1 133 ? 14.898 -15.812 13.578 1 53.03 133 SER A N 1
ATOM 1026 C CA . SER A 1 133 ? 15.344 -17.188 13.719 1 53.03 133 SER A CA 1
ATOM 1027 C C . SER A 1 133 ? 15.688 -17.797 12.359 1 53.03 133 SER A C 1
ATOM 1029 O O . SER A 1 133 ? 15.758 -19.016 12.219 1 53.03 133 SER A O 1
ATOM 1031 N N . THR A 1 134 ? 15.961 -16.891 11.398 1 58 134 THR A N 1
ATOM 1032 C CA . THR A 1 134 ? 16.219 -17.562 10.125 1 58 134 THR A CA 1
ATOM 1033 C C . THR A 1 134 ? 17.469 -18.438 10.211 1 58 134 THR A C 1
ATOM 1035 O O . THR A 1 134 ? 18.531 -17.969 10.625 1 58 134 THR A O 1
ATOM 1038 N N . ARG A 1 135 ? 17.203 -19.656 10.047 1 59.06 135 ARG A N 1
ATOM 1039 C CA . ARG A 1 135 ? 18.25 -20.656 10.203 1 59.06 135 ARG A CA 1
ATOM 1040 C C . ARG A 1 135 ? 19.156 -20.703 8.969 1 59.06 135 ARG A C 1
ATOM 1042 O O . ARG A 1 135 ? 20.266 -21.234 9.023 1 59.06 135 ARG A O 1
ATOM 1049 N N . ASP A 1 136 ? 18.688 -19.859 8.016 1 73.69 136 ASP A N 1
ATOM 1050 C CA . ASP A 1 136 ? 19.531 -20 6.828 1 73.69 136 ASP A CA 1
ATOM 1051 C C . ASP A 1 136 ? 20.75 -19.094 6.902 1 73.69 136 ASP A C 1
ATOM 1053 O O . ASP A 1 136 ? 20.625 -17.891 7.18 1 73.69 136 ASP A O 1
ATOM 1057 N N . GLU A 1 137 ? 21.844 -19.562 6.727 1 76.5 137 GLU A N 1
ATOM 1058 C CA . GLU A 1 137 ? 23.125 -18.875 6.848 1 76.5 137 GLU A CA 1
ATOM 1059 C C . GLU A 1 137 ? 23.219 -17.703 5.875 1 76.5 137 GLU A C 1
ATOM 1061 O O . GLU A 1 137 ? 23.75 -16.656 6.215 1 76.5 137 GLU A O 1
ATOM 1066 N N . ALA A 1 138 ? 22.703 -17.906 4.691 1 78.25 138 ALA A N 1
ATOM 1067 C CA . ALA A 1 138 ? 22.781 -16.859 3.689 1 78.25 138 ALA A CA 1
ATOM 1068 C C . ALA A 1 138 ? 21.969 -15.633 4.117 1 78.25 138 ALA A C 1
ATOM 1070 O O . ALA A 1 138 ? 22.422 -14.492 3.941 1 78.25 138 ALA A O 1
ATOM 1071 N N . VAL A 1 139 ? 20.891 -15.914 4.684 1 78.69 139 VAL A N 1
ATOM 1072 C CA . VAL A 1 139 ? 20.031 -14.836 5.156 1 78.69 139 VAL A CA 1
ATOM 1073 C C . VAL A 1 139 ? 20.688 -14.133 6.348 1 78.69 139 VAL A C 1
ATOM 1075 O O . VAL A 1 139 ? 20.672 -12.906 6.441 1 78.69 139 VAL A O 1
ATOM 1078 N N . ARG A 1 140 ? 21.297 -14.914 7.137 1 80.69 140 ARG A N 1
ATOM 1079 C CA . ARG A 1 140 ? 21.969 -14.352 8.305 1 80.69 140 ARG A CA 1
ATOM 1080 C C . ARG A 1 140 ? 23.141 -13.484 7.879 1 80.69 140 ARG A C 1
ATOM 1082 O O . ARG A 1 140 ? 23.359 -12.406 8.445 1 80.69 140 ARG A O 1
ATOM 1089 N N . LEU A 1 141 ? 23.844 -14.008 6.922 1 82.5 141 LEU A N 1
ATOM 1090 C CA . LEU A 1 141 ? 24.984 -13.25 6.426 1 82.5 141 LEU A CA 1
ATOM 1091 C C . LEU A 1 141 ? 24.547 -11.922 5.812 1 82.5 141 LEU A C 1
ATOM 1093 O O . LEU A 1 141 ? 25.203 -10.898 5.992 1 82.5 141 LEU A O 1
ATOM 1097 N N . HIS A 1 142 ? 23.5 -12.023 5.125 1 83.56 142 HIS A N 1
ATOM 1098 C CA . HIS A 1 142 ? 22.953 -10.812 4.527 1 83.56 142 HIS A CA 1
ATOM 1099 C C . HIS A 1 142 ? 22.531 -9.812 5.598 1 83.56 142 HIS A C 1
ATOM 1101 O O . HIS A 1 142 ? 22.766 -8.609 5.457 1 83.56 142 HIS A O 1
ATOM 1107 N N . GLN A 1 143 ? 21.984 -10.281 6.633 1 81.5 143 GLN A N 1
ATOM 1108 C CA . GLN A 1 143 ? 21.531 -9.422 7.73 1 81.5 143 GLN A CA 1
ATOM 1109 C C . GLN A 1 143 ? 22.719 -8.758 8.422 1 81.5 143 GLN A C 1
ATOM 1111 O O . GLN A 1 143 ? 22.656 -7.582 8.789 1 81.5 143 GLN A O 1
ATOM 1116 N N . VAL A 1 144 ? 23.734 -9.547 8.562 1 83.38 144 VAL A N 1
ATOM 1117 C CA . VAL A 1 144 ? 24.953 -9.031 9.188 1 83.38 144 VAL A CA 1
ATOM 1118 C C . VAL A 1 144 ? 25.562 -7.938 8.305 1 83.38 144 VAL A C 1
ATOM 1120 O O . VAL A 1 144 ? 26.016 -6.906 8.812 1 83.38 144 VAL A O 1
ATOM 1123 N N . GLN A 1 145 ? 25.547 -8.203 7.066 1 83.56 145 GLN A N 1
ATOM 1124 C CA . GLN A 1 145 ? 26.094 -7.223 6.129 1 83.56 145 GLN A CA 1
ATOM 1125 C C . GLN A 1 145 ? 25.281 -5.934 6.148 1 83.56 145 GLN A C 1
ATOM 1127 O O . GLN A 1 145 ? 25.844 -4.836 6.086 1 83.56 145 GLN A O 1
ATOM 1132 N N . GLN A 1 146 ? 24.016 -6.086 6.246 1 85.38 146 GLN A N 1
ATOM 1133 C CA . GLN A 1 146 ? 23.156 -4.91 6.309 1 85.38 146 GLN A CA 1
ATOM 1134 C C . GLN A 1 146 ? 23.375 -4.133 7.602 1 85.38 146 GLN A C 1
ATOM 1136 O O . GLN A 1 146 ? 23.391 -2.898 7.598 1 85.38 146 GLN A O 1
ATOM 1141 N N . ALA A 1 147 ? 23.562 -4.832 8.633 1 85.62 147 ALA A N 1
ATOM 1142 C CA . ALA A 1 147 ? 23.797 -4.188 9.914 1 85.62 147 ALA A CA 1
ATOM 1143 C C . ALA A 1 147 ? 25.125 -3.42 9.898 1 85.62 147 ALA A C 1
ATOM 1145 O O . ALA A 1 147 ? 25.219 -2.314 10.438 1 85.62 147 ALA A O 1
ATOM 1146 N N . ALA A 1 148 ? 26.078 -4.035 9.328 1 85.31 148 ALA A N 1
ATOM 1147 C CA . ALA A 1 148 ? 27.375 -3.387 9.219 1 85.31 148 ALA A CA 1
ATOM 1148 C C . ALA A 1 148 ? 27.281 -2.121 8.367 1 85.31 148 ALA A C 1
ATOM 1150 O O . ALA A 1 148 ? 27.938 -1.114 8.672 1 85.31 148 ALA A O 1
ATOM 1151 N N . HIS A 1 149 ? 26.531 -2.215 7.414 1 84.38 149 HIS A N 1
ATOM 1152 C CA . HIS A 1 149 ? 26.344 -1.062 6.543 1 84.38 149 HIS A CA 1
ATOM 1153 C C . HIS A 1 149 ? 25.625 0.07 7.273 1 84.38 149 HIS A C 1
ATOM 1155 O O . HIS A 1 149 ? 25.953 1.243 7.074 1 84.38 149 HIS A O 1
ATOM 1161 N N . LEU A 1 150 ? 24.719 -0.211 8.078 1 88.81 150 LEU A N 1
ATOM 1162 C CA . LEU A 1 150 ? 23.984 0.781 8.852 1 88.81 150 LEU A CA 1
ATOM 1163 C C . LEU A 1 150 ? 24.906 1.561 9.766 1 88.81 150 LEU A C 1
ATOM 1165 O O . LEU A 1 150 ? 24.766 2.773 9.93 1 88.81 150 LEU A O 1
ATOM 1169 N N . GLU A 1 151 ? 25.797 0.828 10.297 1 87.5 151 GLU A N 1
ATOM 1170 C CA . GLU A 1 151 ? 26.766 1.462 11.188 1 87.5 151 GLU A CA 1
ATOM 1171 C C . GLU A 1 151 ? 27.734 2.346 10.414 1 87.5 151 GLU A C 1
ATOM 1173 O O . GLU A 1 151 ? 28.062 3.455 10.852 1 87.5 151 GLU A O 1
ATOM 1178 N N . SER A 1 152 ? 28.141 1.87 9.312 1 85.69 152 SER A N 1
ATOM 1179 C CA . SER A 1 152 ? 29.141 2.578 8.531 1 85.69 152 SER A CA 1
ATOM 1180 C C . SER A 1 152 ? 28.578 3.84 7.898 1 85.69 152 SER A C 1
ATOM 1182 O O . SER A 1 152 ? 29.281 4.832 7.727 1 85.69 152 SER A O 1
ATOM 1184 N N . ASN A 1 153 ? 27.312 3.82 7.613 1 85.12 153 ASN A N 1
ATOM 1185 C CA . ASN A 1 153 ? 26.703 4.969 6.945 1 85.12 153 ASN A CA 1
ATOM 1186 C C . ASN A 1 153 ? 26.234 6.012 7.949 1 85.12 153 ASN A C 1
ATOM 1188 O O . ASN A 1 153 ? 25.703 7.059 7.562 1 85.12 153 ASN A O 1
ATOM 1192 N N . GLY A 1 154 ? 26.312 5.738 9.234 1 88.94 154 GLY A N 1
ATOM 1193 C CA . GLY A 1 154 ? 26 6.715 10.266 1 88.94 154 GLY A CA 1
ATOM 1194 C C . GLY A 1 154 ? 24.516 6.777 10.602 1 88.94 154 GLY A C 1
ATOM 1195 O O . GLY A 1 154 ? 24.047 7.746 11.203 1 88.94 154 GLY A O 1
ATOM 1196 N N . ALA A 1 155 ? 23.797 5.797 10.18 1 90.81 155 ALA A N 1
ATOM 1197 C CA . ALA A 1 155 ? 22.344 5.805 10.391 1 90.81 155 ALA A CA 1
ATOM 1198 C C . ALA A 1 155 ? 22 5.727 11.875 1 90.81 155 ALA A C 1
ATOM 1200 O O . ALA A 1 155 ? 20.922 6.141 12.297 1 90.81 155 ALA A O 1
ATOM 1201 N N . LEU A 1 156 ? 22.984 5.246 12.672 1 93.25 156 LEU A N 1
ATOM 1202 C CA . LEU A 1 156 ? 22.734 5.082 14.102 1 93.25 156 LEU A CA 1
ATOM 1203 C C . LEU A 1 156 ? 23.391 6.203 14.898 1 93.25 156 LEU A C 1
ATOM 1205 O O . LEU A 1 156 ? 23.391 6.172 16.125 1 93.25 156 LEU A O 1
ATOM 1209 N N . SER A 1 157 ? 23.906 7.203 14.18 1 93.5 157 SER A N 1
ATOM 1210 C CA . SER A 1 157 ? 24.5 8.367 14.82 1 93.5 157 SER A CA 1
ATOM 1211 C C . SER A 1 157 ? 23.5 9.5 14.969 1 93.5 157 SER A C 1
ATOM 1213 O O . SER A 1 157 ? 22.641 9.703 14.094 1 93.5 157 SER A O 1
ATOM 1215 N N . PHE A 1 158 ? 23.656 10.234 16.062 1 95.75 158 PHE A N 1
ATOM 1216 C CA . PHE A 1 158 ? 22.75 11.328 16.359 1 95.75 158 PHE A CA 1
ATOM 1217 C C . PHE A 1 158 ? 23.516 12.609 16.672 1 95.75 158 PHE A C 1
ATOM 1219 O O . PHE A 1 158 ? 24.672 12.555 17.094 1 95.75 158 PHE A O 1
ATOM 1226 N N . PRO A 1 159 ? 22.969 13.711 16.406 1 95.94 159 PRO A N 1
ATOM 1227 C CA . PRO A 1 159 ? 23.625 14.977 16.766 1 95.94 159 PRO A CA 1
ATOM 1228 C C . PRO A 1 159 ? 23.75 15.18 18.266 1 95.94 159 PRO A C 1
ATOM 1230 O O . PRO A 1 159 ? 23.25 14.352 19.047 1 95.94 159 PRO A O 1
ATOM 1233 N N . PRO A 1 160 ? 24.453 16.219 18.656 1 95.25 160 PRO A N 1
ATOM 1234 C CA . PRO A 1 160 ? 24.578 16.5 20.078 1 95.25 160 PRO A CA 1
ATOM 1235 C C . PRO A 1 160 ? 23.234 16.594 20.781 1 95.25 160 PRO A C 1
ATOM 1237 O O . PRO A 1 160 ? 22.234 17 20.172 1 95.25 160 PRO A O 1
ATOM 1240 N N . GLU A 1 161 ? 23.203 16.344 22.031 1 94.44 161 GLU A N 1
ATOM 1241 C CA . GLU A 1 161 ? 21.984 16.219 22.828 1 94.44 161 GLU A CA 1
ATOM 1242 C C . GLU A 1 161 ? 21.188 17.531 22.797 1 94.44 161 GLU A C 1
ATOM 1244 O O . GLU A 1 161 ? 19.953 17.5 22.797 1 94.44 161 GLU A O 1
ATOM 1249 N N . ALA A 1 162 ? 21.906 18.609 22.844 1 95.25 162 ALA A N 1
ATOM 1250 C CA . ALA A 1 162 ? 21.219 19.906 22.812 1 95.25 162 ALA A CA 1
ATOM 1251 C C . ALA A 1 162 ? 20.375 20.062 21.547 1 95.25 162 ALA A C 1
ATOM 1253 O O . ALA A 1 162 ? 19.266 20.562 21.594 1 95.25 162 ALA A O 1
ATOM 1254 N N . THR A 1 163 ? 20.984 19.625 20.453 1 97.44 163 THR A N 1
ATOM 1255 C CA . THR A 1 163 ? 20.281 19.656 19.172 1 97.44 163 THR A CA 1
ATOM 1256 C C . THR A 1 163 ? 19.094 18.688 19.172 1 97.44 163 THR A C 1
ATOM 1258 O O . THR A 1 163 ? 18 19.031 18.734 1 97.44 163 THR A O 1
ATOM 1261 N N . VAL A 1 164 ? 19.312 17.484 19.656 1 97.5 164 VAL A N 1
ATOM 1262 C CA . VAL A 1 164 ? 18.266 16.484 19.719 1 97.5 164 VAL A CA 1
ATOM 1263 C C . VAL A 1 164 ? 17.109 17 20.562 1 97.5 164 VAL A C 1
ATOM 1265 O O . VAL A 1 164 ? 15.938 16.875 20.188 1 97.5 164 VAL A O 1
ATOM 1268 N N . ASN A 1 165 ? 17.406 17.672 21.672 1 97.06 165 ASN A N 1
ATOM 1269 C CA . ASN A 1 165 ? 16.375 18.203 22.562 1 97.06 165 ASN A CA 1
ATOM 1270 C C . ASN A 1 165 ? 15.57 19.297 21.875 1 97.06 165 ASN A C 1
ATOM 1272 O O . ASN A 1 165 ? 14.352 19.359 22.031 1 97.06 165 ASN A O 1
ATOM 1276 N N . ALA A 1 166 ? 16.281 20.125 21.203 1 97.88 166 ALA A N 1
ATOM 1277 C CA . ALA A 1 166 ? 15.609 21.203 20.516 1 97.88 166 ALA A CA 1
ATOM 1278 C C . ALA A 1 166 ? 14.656 20.672 19.453 1 97.88 166 ALA A C 1
ATOM 1280 O O . ALA A 1 166 ? 13.539 21.188 19.297 1 97.88 166 ALA A O 1
ATOM 1281 N N . LEU A 1 167 ? 15.078 19.688 18.719 1 98.12 167 LEU A N 1
ATOM 1282 C CA . LEU A 1 167 ? 14.266 19.125 17.641 1 98.12 167 LEU A CA 1
ATOM 1283 C C . LEU A 1 167 ? 13.117 18.297 18.219 1 98.12 167 LEU A C 1
ATOM 1285 O O . LEU A 1 167 ? 12.008 18.297 17.672 1 98.12 167 LEU A O 1
ATOM 1289 N N . LEU A 1 168 ? 13.344 17.562 19.297 1 97.88 168 LEU A N 1
ATOM 1290 C CA . LEU A 1 168 ? 12.273 16.828 19.953 1 97.88 168 LEU A CA 1
ATOM 1291 C C . LEU A 1 168 ? 11.227 17.797 20.5 1 97.88 168 LEU A C 1
ATOM 1293 O O . LEU A 1 168 ? 10.023 17.5 20.484 1 97.88 168 LEU A O 1
ATOM 1297 N N . LYS A 1 169 ? 11.711 18.938 21.031 1 97.44 169 LYS A N 1
ATOM 1298 C CA . LYS A 1 169 ? 10.781 19.953 21.5 1 97.44 169 LYS A CA 1
ATOM 1299 C C . LYS A 1 169 ? 9.859 20.422 20.391 1 97.44 169 LYS A C 1
ATOM 1301 O O . LYS A 1 169 ? 8.656 20.594 20.594 1 97.44 169 LYS A O 1
ATOM 1306 N N . ALA A 1 170 ? 10.445 20.641 19.25 1 97.38 170 ALA A N 1
ATOM 1307 C CA . ALA A 1 170 ? 9.641 21.031 18.094 1 97.38 170 ALA A CA 1
ATOM 1308 C C . ALA A 1 170 ? 8.641 19.953 17.719 1 97.38 170 ALA A C 1
ATOM 1310 O O . ALA A 1 170 ? 7.484 20.234 17.406 1 97.38 170 ALA A O 1
ATOM 1311 N N . TYR A 1 171 ? 9.07 18.703 17.719 1 98 171 TYR A N 1
ATOM 1312 C CA . TYR A 1 171 ? 8.188 17.594 17.406 1 98 171 TYR A CA 1
ATOM 1313 C C . TYR A 1 171 ? 6.988 17.562 18.359 1 98 171 TYR A C 1
ATOM 1315 O O . TYR A 1 171 ? 5.844 17.484 17.906 1 98 171 TYR A O 1
ATOM 1323 N N . PHE A 1 172 ? 7.191 17.641 19.609 1 96.94 172 PHE A N 1
ATOM 1324 C CA . PHE A 1 172 ? 6.141 17.453 20.609 1 96.94 172 PHE A CA 1
ATOM 1325 C C . PHE A 1 172 ? 5.262 18.688 20.703 1 96.94 172 PHE A C 1
ATOM 1327 O O . PHE A 1 172 ? 4.102 18.609 21.109 1 96.94 172 PHE A O 1
ATOM 1334 N N . THR A 1 173 ? 5.801 19.828 20.281 1 96.06 173 THR A N 1
ATOM 1335 C CA . THR A 1 173 ? 5.023 21.062 20.344 1 96.06 173 THR A CA 1
ATOM 1336 C C . THR A 1 173 ? 4.066 21.156 19.156 1 96.06 173 THR A C 1
ATOM 1338 O O . THR A 1 173 ? 2.906 21.531 19.312 1 96.06 173 THR A O 1
ATOM 1341 N N . TRP A 1 174 ? 4.594 20.734 17.969 1 96.5 174 TRP A N 1
ATOM 1342 C CA . TRP A 1 174 ? 3.846 21.094 16.781 1 96.5 174 TRP A CA 1
ATOM 1343 C C . TRP A 1 174 ? 3.26 19.859 16.109 1 96.5 174 TRP A C 1
ATOM 1345 O O . TRP A 1 174 ? 2.213 19.922 15.453 1 96.5 174 TRP A O 1
ATOM 1355 N N . PHE A 1 175 ? 3.924 18.75 16.156 1 97.62 175 PHE A N 1
ATOM 1356 C CA . PHE A 1 175 ? 3.492 17.562 15.406 1 97.62 175 PHE A CA 1
ATOM 1357 C C . PHE A 1 175 ? 2.664 16.641 16.297 1 97.62 175 PHE A C 1
ATOM 1359 O O . PHE A 1 175 ? 1.622 16.141 15.867 1 97.62 175 PHE A O 1
ATOM 1366 N N . HIS A 1 176 ? 3.076 16.375 17.5 1 97.5 176 HIS A N 1
ATOM 1367 C CA . HIS A 1 176 ? 2.48 15.406 18.406 1 97.5 176 HIS A CA 1
ATOM 1368 C C . HIS A 1 176 ? 1.021 15.742 18.688 1 97.5 176 HIS A C 1
ATOM 1370 O O . HIS A 1 176 ? 0.17 14.852 18.734 1 97.5 176 HIS A O 1
ATOM 1376 N N . PRO A 1 177 ? 0.683 17 18.906 1 96.38 177 PRO A N 1
ATOM 1377 C CA . PRO A 1 177 ? -0.729 17.312 19.156 1 96.38 177 PRO A CA 1
ATOM 1378 C C . PRO A 1 177 ? -1.618 16.984 17.953 1 96.38 177 PRO A C 1
ATOM 1380 O O . PRO A 1 177 ? -2.791 16.641 18.125 1 96.38 177 PRO A O 1
ATOM 1383 N N . CYS A 1 178 ? -1.073 17.125 16.734 1 97.62 178 CYS A N 1
ATOM 1384 C CA . CYS A 1 178 ? -1.833 16.828 15.531 1 97.62 178 CYS A CA 1
ATOM 1385 C C . CYS A 1 178 ? -1.987 15.32 15.352 1 97.62 178 CYS A C 1
ATOM 1387 O O . CYS A 1 178 ? -3.059 14.844 14.969 1 97.62 178 CYS A O 1
ATOM 1389 N N . PHE A 1 179 ? -0.894 14.641 15.594 1 98.31 179 PHE A N 1
ATOM 1390 C CA . PHE A 1 179 ? -0.838 13.195 15.422 1 98.31 179 PHE A CA 1
ATOM 1391 C C . PHE A 1 179 ? -0.185 12.531 16.625 1 98.31 179 PHE A C 1
ATOM 1393 O O . PHE A 1 179 ? 1.015 12.25 16.625 1 98.31 179 PHE A O 1
ATOM 1400 N N . PRO A 1 180 ? -0.981 12.234 17.625 1 97.88 180 PRO A N 1
ATOM 1401 C CA . PRO A 1 180 ? -0.423 11.641 18.844 1 97.88 180 PRO A CA 1
ATOM 1402 C C . PRO A 1 180 ? -0.118 10.148 18.672 1 97.88 180 PRO A C 1
ATOM 1404 O O . PRO A 1 180 ? -0.672 9.32 19.406 1 97.88 180 PRO A O 1
ATOM 1407 N N . ILE A 1 181 ? 0.836 9.844 17.906 1 98.25 181 ILE A N 1
ATOM 1408 C CA . ILE A 1 181 ? 1.124 8.461 17.547 1 98.25 181 ILE A CA 1
ATOM 1409 C C . ILE A 1 181 ? 2.223 7.91 18.453 1 98.25 181 ILE A C 1
ATOM 1411 O O . ILE A 1 181 ? 2.557 6.723 18.375 1 98.25 181 ILE A O 1
ATOM 1415 N N . VAL A 1 182 ? 2.871 8.719 19.266 1 97.06 182 VAL A N 1
ATOM 1416 C CA . VAL A 1 182 ? 3.883 8.281 20.219 1 97.06 182 VAL A CA 1
ATOM 1417 C C . VAL A 1 182 ? 3.396 8.539 21.641 1 97.06 182 VAL A C 1
ATOM 1419 O O . VAL A 1 182 ? 2.578 9.43 21.875 1 97.06 182 VAL A O 1
ATOM 1422 N N . ASP A 1 183 ? 3.832 7.727 22.531 1 94.62 183 ASP A N 1
ATOM 1423 C CA . ASP A 1 183 ? 3.551 7.945 23.938 1 94.62 183 ASP A CA 1
ATOM 1424 C C . ASP A 1 183 ? 4.586 8.875 24.578 1 94.62 183 ASP A C 1
ATOM 1426 O O . ASP A 1 183 ? 5.684 8.445 24.922 1 94.62 183 ASP A O 1
ATOM 1430 N N . ARG A 1 184 ? 4.191 10.07 24.859 1 95.12 184 ARG A N 1
ATOM 1431 C CA . ARG A 1 184 ? 5.074 11.109 25.375 1 95.12 184 ARG A CA 1
ATOM 1432 C C . ARG A 1 184 ? 5.707 10.68 26.703 1 95.12 184 ARG A C 1
ATOM 1434 O O . ARG A 1 184 ? 6.91 10.852 26.906 1 95.12 184 ARG A O 1
ATOM 1441 N N . VAL A 1 185 ? 4.922 10.07 27.562 1 93.25 185 VAL A N 1
ATOM 1442 C CA . VAL A 1 185 ? 5.387 9.664 28.891 1 93.25 185 VAL A CA 1
ATOM 1443 C C . VAL A 1 185 ? 6.449 8.578 28.766 1 93.25 185 VAL A C 1
ATOM 1445 O O . VAL A 1 185 ? 7.48 8.625 29.438 1 93.25 185 VAL A O 1
ATOM 1448 N N . ALA A 1 186 ? 6.152 7.652 27.859 1 92.31 186 ALA A N 1
ATOM 1449 C CA . ALA A 1 186 ? 7.082 6.539 27.672 1 92.31 186 ALA A CA 1
ATOM 1450 C C . ALA A 1 186 ? 8.414 7.031 27.125 1 92.31 186 ALA A C 1
ATOM 1452 O O . ALA A 1 186 ? 9.477 6.551 27.531 1 92.31 186 ALA A O 1
ATOM 1453 N N . ILE A 1 187 ? 8.422 7.98 26.234 1 94.19 187 ILE A N 1
ATOM 1454 C CA . ILE A 1 187 ? 9.641 8.5 25.625 1 94.19 187 ILE A CA 1
ATOM 1455 C C . ILE A 1 187 ? 10.414 9.328 26.641 1 94.19 187 ILE A C 1
ATOM 1457 O O . ILE A 1 187 ? 11.641 9.227 26.734 1 94.19 187 ILE A O 1
ATOM 1461 N N . CYS A 1 188 ? 9.703 10.141 27.375 1 93.56 188 CYS A N 1
ATOM 1462 C CA . CYS A 1 188 ? 10.328 10.93 28.422 1 93.56 188 CYS A CA 1
ATOM 1463 C C . CYS A 1 188 ? 11.023 10.039 29.438 1 93.56 188 CYS A C 1
ATOM 1465 O O . CYS A 1 188 ? 12.156 10.305 29.828 1 93.56 188 CYS A O 1
ATOM 1467 N N . ARG A 1 189 ? 10.375 8.992 29.828 1 91.62 189 ARG A N 1
ATOM 1468 C CA . ARG A 1 189 ? 10.922 8.055 30.812 1 91.62 189 ARG A CA 1
ATOM 1469 C C . ARG A 1 189 ? 12.133 7.328 30.25 1 91.62 189 ARG A C 1
ATOM 1471 O O . ARG A 1 189 ? 13.125 7.121 30.953 1 91.62 189 ARG A O 1
ATOM 1478 N N . ALA A 1 190 ? 11.992 6.926 29 1 92.12 190 ALA A N 1
ATOM 1479 C CA . ALA A 1 190 ? 13.094 6.219 28.344 1 92.12 190 ALA A CA 1
ATOM 1480 C C . ALA A 1 190 ? 14.344 7.098 28.266 1 92.12 190 ALA A C 1
ATOM 1482 O O . ALA A 1 190 ? 15.453 6.637 28.531 1 92.12 190 ALA A O 1
ATOM 1483 N N . LYS A 1 191 ? 14.18 8.336 27.906 1 92.31 191 LYS A N 1
ATOM 1484 C CA . LYS A 1 191 ? 15.297 9.266 27.812 1 92.31 191 LYS A CA 1
ATOM 1485 C C . LYS A 1 191 ? 15.891 9.547 29.188 1 92.31 191 LYS A C 1
ATOM 1487 O O . LYS A 1 191 ? 17.109 9.648 29.344 1 92.31 191 LYS A O 1
ATOM 1492 N N . ALA A 1 192 ? 15.047 9.695 30.172 1 91.06 192 ALA A N 1
ATOM 1493 C CA . ALA A 1 192 ? 15.5 9.961 31.531 1 91.06 192 ALA A CA 1
ATOM 1494 C C . ALA A 1 192 ? 16.312 8.789 32.094 1 91.06 192 ALA A C 1
ATOM 1496 O O . ALA A 1 192 ? 17.266 8.992 32.844 1 91.06 192 ALA A O 1
ATOM 1497 N N . GLN A 1 193 ? 15.945 7.629 31.75 1 91.06 193 GLN A N 1
ATOM 1498 C CA . GLN A 1 193 ? 16.562 6.43 32.312 1 91.06 193 GLN A CA 1
ATOM 1499 C C . GLN A 1 193 ? 17.844 6.082 31.578 1 91.06 193 GLN A C 1
ATOM 1501 O O . GLN A 1 193 ? 18.859 5.738 32.219 1 91.06 193 GLN A O 1
ATOM 1506 N N . THR A 1 194 ? 17.844 6.121 30.25 1 91.94 194 THR A N 1
ATOM 1507 C CA . THR A 1 194 ? 18.969 5.602 29.5 1 91.94 194 THR A CA 1
ATOM 1508 C C . THR A 1 194 ? 19.469 6.633 28.484 1 91.94 194 THR A C 1
ATOM 1510 O O . THR A 1 194 ? 20.234 6.305 27.578 1 91.94 194 THR A O 1
ATOM 1513 N N . GLY A 1 195 ? 19 7.785 28.578 1 90.44 195 GLY A N 1
ATOM 1514 C CA . GLY A 1 195 ? 19.375 8.789 27.609 1 90.44 195 GLY A CA 1
ATOM 1515 C C . GLY A 1 195 ? 18.766 8.547 26.234 1 90.44 195 GLY A C 1
ATOM 1516 O O . GLY A 1 195 ? 17.641 8.055 26.125 1 90.44 195 GLY A O 1
ATOM 1517 N N . LEU A 1 196 ? 19.484 8.906 25.219 1 91.5 196 LEU A N 1
ATOM 1518 C CA . LEU A 1 196 ? 18.969 8.773 23.844 1 91.5 196 LEU A CA 1
ATOM 1519 C C . LEU A 1 196 ? 18.906 7.305 23.438 1 91.5 196 LEU A C 1
ATOM 1521 O O . LEU A 1 196 ? 18.141 6.941 22.547 1 91.5 196 LEU A O 1
ATOM 1525 N N . ASN A 1 197 ? 19.641 6.504 24.062 1 89.44 197 ASN A N 1
ATOM 1526 C CA . ASN A 1 197 ? 19.719 5.086 23.719 1 89.44 197 ASN A CA 1
ATOM 1527 C C . ASN A 1 197 ? 18.438 4.348 24.125 1 89.44 197 ASN A C 1
ATOM 1529 O O . ASN A 1 197 ? 18.203 3.223 23.688 1 89.44 197 ASN A O 1
ATOM 1533 N N . GLY A 1 198 ? 17.703 5.039 24.953 1 92.06 198 GLY A N 1
ATOM 1534 C CA . GLY A 1 198 ? 16.438 4.434 25.359 1 92.06 198 GLY A CA 1
ATOM 1535 C C . GLY A 1 198 ? 15.359 4.527 24.312 1 92.06 198 GLY A C 1
ATOM 1536 O O . GLY A 1 198 ? 14.367 3.797 24.359 1 92.06 198 GLY A O 1
ATOM 1537 N N . ILE A 1 199 ? 15.508 5.387 23.406 1 95.44 199 ILE A N 1
ATOM 1538 C CA . ILE A 1 199 ? 14.562 5.555 22.312 1 95.44 199 ILE A CA 1
ATOM 1539 C C . ILE A 1 199 ? 15.039 4.766 21.094 1 95.44 199 ILE A C 1
ATOM 1541 O O . ILE A 1 199 ? 16.188 4.902 20.656 1 95.44 199 ILE A O 1
ATOM 1545 N N . PRO A 1 200 ? 14.148 3.887 20.531 1 96.5 200 PRO A N 1
ATOM 1546 C CA . PRO A 1 200 ? 14.578 3.146 19.344 1 96.5 200 PRO A CA 1
ATOM 1547 C C . PRO A 1 200 ? 15.141 4.055 18.266 1 96.5 200 PRO A C 1
ATOM 1549 O O . PRO A 1 200 ? 14.562 5.098 17.953 1 96.5 200 PRO A O 1
ATOM 1552 N N . PRO A 1 201 ? 16.25 3.697 17.688 1 96.88 201 PRO A N 1
ATOM 1553 C CA . PRO A 1 201 ? 16.922 4.574 16.719 1 96.88 201 PRO A CA 1
ATOM 1554 C C . PRO A 1 201 ? 16.031 4.934 15.539 1 96.88 201 PRO A C 1
ATOM 1556 O O . PRO A 1 201 ? 16.094 6.059 15.039 1 96.88 201 PRO A O 1
ATOM 1559 N N . LEU A 1 202 ? 15.266 3.98 15.039 1 98 202 LEU A N 1
ATOM 1560 C CA . LEU A 1 202 ? 14.359 4.262 13.93 1 98 202 LEU A CA 1
ATOM 1561 C C . LEU A 1 202 ? 13.375 5.363 14.305 1 98 202 LEU A C 1
ATOM 1563 O O . LEU A 1 202 ? 13.156 6.297 13.523 1 98 202 LEU A O 1
ATOM 1567 N N . LEU A 1 203 ? 12.805 5.262 15.453 1 98.44 203 LEU A N 1
ATOM 1568 C CA . LEU A 1 203 ? 11.836 6.234 15.938 1 98.44 203 LEU A CA 1
ATOM 1569 C C . LEU A 1 203 ? 12.484 7.598 16.156 1 98.44 203 LEU A C 1
ATOM 1571 O O . LEU A 1 203 ? 11.914 8.625 15.781 1 98.44 203 LEU A O 1
ATOM 1575 N N . LEU A 1 204 ? 13.648 7.547 16.766 1 98.25 204 LEU A N 1
ATOM 1576 C CA . LEU A 1 204 ? 14.352 8.797 17.047 1 98.25 204 LEU A CA 1
ATOM 1577 C C . LEU A 1 204 ? 14.711 9.523 15.758 1 98.25 204 LEU A C 1
ATOM 1579 O O . LEU A 1 204 ? 14.5 10.734 15.641 1 98.25 204 LEU A O 1
ATOM 1583 N N . GLN A 1 205 ? 15.289 8.828 14.742 1 98.44 205 GLN A N 1
ATOM 1584 C CA . GLN A 1 205 ? 15.609 9.453 13.461 1 98.44 205 GLN A CA 1
ATOM 1585 C C . GLN A 1 205 ? 14.359 10.055 12.82 1 98.44 205 GLN A C 1
ATOM 1587 O O . GLN A 1 205 ? 14.414 11.156 12.258 1 98.44 205 GLN A O 1
ATOM 1592 N N . ALA A 1 206 ? 13.234 9.336 12.883 1 98.69 206 ALA A N 1
ATOM 1593 C CA . ALA A 1 206 ? 11.984 9.812 12.297 1 98.69 206 ALA A CA 1
ATOM 1594 C C . ALA A 1 206 ? 11.484 11.055 13.016 1 98.69 206 ALA A C 1
ATOM 1596 O O . ALA A 1 206 ? 11.023 12.008 12.375 1 98.69 206 ALA A O 1
ATOM 1597 N N . MET A 1 207 ? 11.594 11.062 14.359 1 98.56 207 MET A N 1
ATOM 1598 C CA . MET A 1 207 ? 11.156 12.227 15.133 1 98.56 207 MET A CA 1
ATOM 1599 C C . MET A 1 207 ? 12.047 13.43 14.844 1 98.56 207 MET A C 1
ATOM 1601 O O . MET A 1 207 ? 11.57 14.562 14.789 1 98.56 207 MET A O 1
ATOM 1605 N N . LEU A 1 208 ? 13.328 13.188 14.656 1 98.56 208 LEU A N 1
ATOM 1606 C CA . LEU A 1 208 ? 14.25 14.273 14.328 1 98.56 208 LEU A CA 1
ATOM 1607 C C . LEU A 1 208 ? 13.969 14.82 12.938 1 98.56 208 LEU A C 1
ATOM 1609 O O . LEU A 1 208 ? 14.102 16.031 12.695 1 98.56 208 LEU A O 1
ATOM 1613 N N . PHE A 1 209 ? 13.586 13.922 12.031 1 97.94 209 PHE A N 1
ATOM 1614 C CA . PHE A 1 209 ? 13.18 14.336 10.695 1 97.94 209 PHE A CA 1
ATOM 1615 C C . PHE A 1 209 ? 12.023 15.328 10.766 1 97.94 209 PHE A C 1
ATOM 1617 O O . PHE A 1 209 ? 12.07 16.391 10.141 1 97.94 209 PHE A O 1
ATOM 1624 N N . ILE A 1 210 ? 11.008 15 11.562 1 98.19 210 ILE A N 1
ATOM 1625 C CA . ILE A 1 210 ? 9.852 15.875 11.711 1 98.19 210 ILE A CA 1
ATOM 1626 C C . ILE A 1 210 ? 10.25 17.141 12.469 1 98.19 210 ILE A C 1
ATOM 1628 O O . ILE A 1 210 ? 9.852 18.25 12.102 1 98.19 210 ILE A O 1
ATOM 1632 N N . GLY A 1 211 ? 11.07 16.984 13.516 1 98.31 211 GLY A N 1
ATOM 1633 C CA . GLY A 1 211 ? 11.492 18.125 14.328 1 98.31 211 GLY A CA 1
ATOM 1634 C C . GLY A 1 211 ? 12.25 19.172 13.539 1 98.31 211 GLY A C 1
ATOM 1635 O O . GLY A 1 211 ? 11.992 20.359 13.68 1 98.31 211 GLY A O 1
ATOM 1636 N N . VAL A 1 212 ? 13.156 18.734 12.719 1 97.25 212 VAL A N 1
ATOM 1637 C CA . VAL A 1 212 ? 13.969 19.672 11.961 1 97.25 212 VAL A CA 1
ATOM 1638 C C . VAL A 1 212 ? 13.109 20.359 10.898 1 97.25 212 VAL A C 1
ATOM 1640 O O . VAL A 1 212 ? 13.375 21.5 10.516 1 97.25 212 VAL A O 1
ATOM 1643 N N . SER A 1 213 ? 12.078 19.672 10.438 1 94.88 213 SER A N 1
ATOM 1644 C CA . SER A 1 213 ? 11.172 20.234 9.438 1 94.88 213 SER A CA 1
ATOM 1645 C C . SER A 1 213 ? 10.312 21.344 10.047 1 94.88 213 SER A C 1
ATOM 1647 O O . SER A 1 213 ? 9.953 22.297 9.359 1 94.88 213 SER A O 1
ATOM 1649 N N . LEU A 1 214 ? 10 21.234 11.336 1 96.06 214 LEU A N 1
ATOM 1650 C CA . LEU A 1 214 ? 8.945 22.094 11.875 1 96.06 214 LEU A CA 1
ATOM 1651 C C . LEU A 1 214 ? 9.523 23.109 12.859 1 96.06 214 LEU A C 1
ATOM 1653 O O . LEU A 1 214 ? 8.836 24.031 13.281 1 96.06 214 LEU A O 1
ATOM 1657 N N . CYS A 1 215 ? 10.797 22.953 13.25 1 96.25 215 CYS A N 1
ATOM 1658 C CA . CYS A 1 215 ? 11.367 23.922 14.188 1 96.25 215 CYS A CA 1
ATOM 1659 C C . CYS A 1 215 ? 11.484 25.297 13.547 1 96.25 215 CYS A C 1
ATOM 1661 O O . CYS A 1 215 ? 11.594 25.406 12.32 1 96.25 215 CYS A O 1
ATOM 1663 N N . ASP A 1 216 ? 11.375 26.266 14.273 1 93.31 216 ASP A N 1
ATOM 1664 C CA . ASP A 1 216 ? 11.453 27.625 13.758 1 93.31 216 ASP A CA 1
ATOM 1665 C C . ASP A 1 216 ? 12.867 27.953 13.273 1 93.31 216 ASP A C 1
ATOM 1667 O O . ASP A 1 216 ? 13.812 27.234 13.586 1 93.31 216 ASP A O 1
ATOM 1671 N N . ASP A 1 217 ? 13.023 29.016 12.688 1 91.44 217 ASP A N 1
ATOM 1672 C CA . ASP A 1 217 ? 14.281 29.391 12.055 1 91.44 217 ASP A CA 1
ATOM 1673 C C . ASP A 1 217 ? 15.359 29.672 13.094 1 91.44 217 ASP A C 1
ATOM 1675 O O . ASP A 1 217 ? 16.531 29.375 12.883 1 91.44 217 ASP A O 1
ATOM 1679 N N . GLU A 1 218 ? 14.992 30.266 14.156 1 93.56 218 GLU A N 1
ATOM 1680 C CA . GLU A 1 218 ? 15.961 30.578 15.211 1 93.56 218 GLU A CA 1
ATOM 1681 C C . GLU A 1 218 ? 16.531 29.312 15.828 1 93.56 218 GLU A C 1
ATOM 1683 O O . GLU A 1 218 ? 17.734 29.203 16.047 1 93.56 218 GLU A O 1
ATOM 1688 N N . THR A 1 219 ? 15.633 28.422 16.109 1 95.62 219 THR A N 1
ATOM 1689 C CA . THR A 1 219 ? 16.062 27.141 16.641 1 95.62 219 THR A CA 1
ATOM 1690 C C . THR A 1 219 ? 16.969 26.406 15.641 1 95.62 219 THR A C 1
ATOM 1692 O O . THR A 1 219 ? 17.969 25.812 16.031 1 95.62 219 THR A O 1
ATOM 1695 N N . PHE A 1 220 ? 16.641 26.438 14.391 1 95.38 220 PHE A N 1
ATOM 1696 C CA . PHE A 1 220 ? 17.438 25.766 13.359 1 95.38 220 PHE A CA 1
ATOM 1697 C C . PHE A 1 220 ? 18.828 26.391 13.266 1 95.38 220 PHE A C 1
ATOM 1699 O O . PHE A 1 220 ? 19.812 25.672 13.094 1 95.38 220 PHE A O 1
ATOM 1706 N N . ALA A 1 221 ? 18.875 27.688 13.367 1 94.31 221 ALA A N 1
ATOM 1707 C CA . ALA A 1 221 ? 20.156 28.406 13.258 1 94.31 221 ALA A CA 1
ATOM 1708 C C . ALA A 1 221 ? 21.109 27.984 14.375 1 94.31 221 AL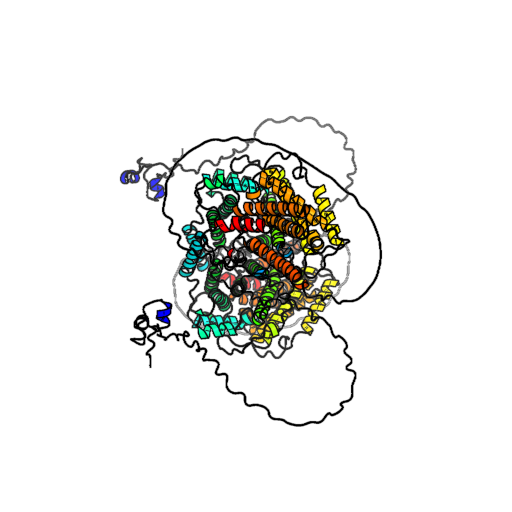A A C 1
ATOM 1710 O O . ALA A 1 221 ? 22.328 28.062 14.219 1 94.31 221 ALA A O 1
ATOM 1711 N N . ARG A 1 222 ? 20.562 27.5 15.43 1 94.31 222 ARG A N 1
ATOM 1712 C CA . ARG A 1 222 ? 21.391 27.125 16.578 1 94.31 222 ARG A CA 1
ATOM 1713 C C . ARG A 1 222 ? 21.875 25.688 16.438 1 94.31 222 ARG A C 1
ATOM 1715 O O . ARG A 1 222 ? 22.75 25.234 17.188 1 94.31 222 ARG A O 1
ATOM 1722 N N . THR A 1 223 ? 21.344 25 15.453 1 95.44 223 THR A N 1
ATOM 1723 C CA . THR A 1 223 ? 21.812 23.641 15.219 1 95.44 223 THR A CA 1
ATOM 1724 C C . THR A 1 223 ? 23.109 23.656 14.414 1 95.44 223 THR A C 1
ATOM 1726 O O . THR A 1 223 ? 23.547 24.703 13.938 1 95.44 223 THR A O 1
ATOM 1729 N N . GLU A 1 224 ? 23.734 22.5 14.266 1 93.62 224 GLU A N 1
ATOM 1730 C CA . GLU A 1 224 ? 25 22.375 13.547 1 93.62 224 GLU A CA 1
ATOM 1731 C C . GLU A 1 224 ? 24.766 22.281 12.039 1 93.62 224 GLU A C 1
ATOM 1733 O O . GLU A 1 224 ? 25.719 22.297 11.258 1 93.62 224 GLU A O 1
ATOM 1738 N N . PHE A 1 225 ? 23.516 22.266 11.617 1 93.5 225 PHE A N 1
ATOM 1739 C CA . PHE A 1 225 ? 23.219 22.031 10.203 1 93.5 225 PHE A CA 1
ATOM 1740 C C . PHE A 1 225 ? 23.125 23.359 9.453 1 93.5 225 PHE A C 1
ATOM 1742 O O . PHE A 1 225 ? 22.438 24.281 9.906 1 93.5 225 PHE A O 1
ATOM 1749 N N . PRO A 1 226 ? 23.75 23.469 8.312 1 89.44 226 PRO A N 1
ATOM 1750 C CA . PRO A 1 226 ? 23.75 24.719 7.566 1 89.44 226 PRO A CA 1
ATOM 1751 C C . PRO A 1 226 ? 22.484 24.906 6.734 1 89.44 226 PRO A C 1
ATOM 1753 O O . PRO A 1 226 ? 21.984 26.031 6.594 1 89.44 226 PRO A O 1
ATOM 1756 N N . VAL A 1 227 ? 21.984 23.875 6.121 1 88.06 227 VAL A N 1
ATOM 1757 C CA . VAL A 1 227 ? 20.812 23.922 5.25 1 88.06 227 VAL A CA 1
ATOM 1758 C C . VAL A 1 227 ? 19.734 22.984 5.777 1 88.06 227 VAL A C 1
ATOM 1760 O O . VAL A 1 227 ? 20.016 21.797 6.023 1 88.06 227 VAL A O 1
ATOM 1763 N N . ARG A 1 228 ? 18.562 23.484 5.945 1 89.25 228 ARG A N 1
ATOM 1764 C CA . ARG A 1 228 ? 17.469 22.719 6.539 1 89.25 228 ARG A CA 1
ATOM 1765 C C . ARG A 1 228 ? 17.109 21.516 5.68 1 89.25 228 ARG A C 1
ATOM 1767 O O . ARG A 1 228 ? 16.875 20.422 6.199 1 89.25 228 ARG A O 1
ATOM 1774 N N . TYR A 1 229 ? 17.094 21.672 4.383 1 85.69 229 TYR A N 1
ATOM 1775 C CA . TYR A 1 229 ? 16.734 20.562 3.49 1 85.69 229 TYR A CA 1
ATOM 1776 C C . TYR A 1 229 ? 17.719 19.406 3.637 1 85.69 229 TYR A C 1
ATOM 1778 O O . TYR A 1 229 ? 17.312 18.25 3.607 1 85.69 229 TYR A O 1
ATOM 1786 N N . ARG A 1 230 ? 18.922 19.734 3.75 1 88.94 230 ARG A N 1
ATOM 1787 C CA . ARG A 1 230 ? 19.938 18.688 3.881 1 88.94 230 ARG A CA 1
ATOM 1788 C C . ARG A 1 230 ? 19.812 17.953 5.211 1 88.94 230 ARG A C 1
ATOM 1790 O O . ARG A 1 230 ? 20.047 16.75 5.285 1 88.94 230 ARG A O 1
ATOM 1797 N N . ALA A 1 231 ? 19.531 18.781 6.203 1 93.44 231 ALA A N 1
ATOM 1798 C CA . ALA A 1 231 ? 19.312 18.156 7.508 1 93.44 231 ALA A CA 1
ATOM 1799 C C . ALA A 1 231 ? 18.109 17.234 7.473 1 93.44 231 ALA A C 1
ATOM 1801 O O . ALA A 1 231 ? 18.141 16.125 8.031 1 93.44 231 ALA A O 1
ATOM 1802 N N . LYS A 1 232 ? 17.031 17.641 6.828 1 92.94 232 LYS A N 1
ATOM 1803 C CA . LYS A 1 232 ? 15.828 16.828 6.652 1 92.94 232 LYS A CA 1
ATOM 1804 C C . LYS A 1 232 ? 16.141 15.531 5.918 1 92.94 232 LYS A C 1
ATOM 1806 O O . LYS A 1 232 ? 15.727 14.453 6.344 1 92.94 232 LYS A O 1
ATOM 1811 N N . PHE A 1 233 ? 16.844 15.688 4.855 1 91.5 233 PHE A N 1
ATOM 1812 C CA . PHE A 1 233 ? 17.203 14.531 4.047 1 91.5 233 PHE A CA 1
ATOM 1813 C C . PHE A 1 233 ? 18.078 13.57 4.84 1 91.5 233 PHE A C 1
ATOM 1815 O O . PHE A 1 233 ? 17.953 12.352 4.699 1 91.5 233 PHE A O 1
ATOM 1822 N N . LEU A 1 234 ? 18.953 14.125 5.602 1 93.94 234 LEU A N 1
ATOM 1823 C CA . LEU A 1 234 ? 19.844 13.305 6.41 1 93.94 234 LEU A CA 1
ATOM 1824 C C . LEU A 1 234 ? 19.062 12.406 7.355 1 93.94 234 LEU A C 1
ATOM 1826 O O . LEU A 1 234 ? 19.25 11.195 7.379 1 93.94 234 LEU A O 1
ATOM 1830 N N . PHE A 1 235 ? 18.188 13.023 8.156 1 96.94 235 PHE A N 1
ATOM 1831 C CA . PHE A 1 235 ? 17.406 12.25 9.117 1 96.94 235 PHE A CA 1
ATOM 1832 C C . PHE A 1 235 ? 16.469 11.297 8.398 1 96.94 235 PHE A C 1
ATOM 1834 O O . PHE A 1 235 ? 16.281 10.156 8.836 1 96.94 235 PHE A O 1
ATOM 1841 N N . TYR A 1 236 ? 15.852 11.766 7.324 1 95.25 236 TYR A N 1
ATOM 1842 C CA . TYR A 1 236 ? 14.969 10.93 6.52 1 95.25 236 TYR A CA 1
ATOM 1843 C C . TYR A 1 236 ? 15.703 9.711 5.98 1 95.25 236 TYR A C 1
ATOM 1845 O O . TYR A 1 236 ? 15.227 8.578 6.102 1 95.25 236 TYR A O 1
ATOM 1853 N N . SER A 1 237 ? 16.859 9.922 5.328 1 93.75 237 SER A N 1
ATOM 1854 C CA . SER A 1 237 ? 17.625 8.844 4.707 1 93.75 237 SER A CA 1
ATOM 1855 C C . SER A 1 237 ? 18.141 7.855 5.75 1 93.75 237 SER A C 1
ATOM 1857 O O . SER A 1 237 ? 18.234 6.656 5.484 1 93.75 237 SER A O 1
ATOM 1859 N N . ARG A 1 238 ? 18.484 8.398 6.926 1 96 238 ARG A N 1
ATOM 1860 C CA . ARG A 1 238 ? 18.953 7.523 7.992 1 96 238 ARG A CA 1
ATOM 1861 C C . ARG A 1 238 ? 17.828 6.652 8.531 1 96 238 ARG A C 1
ATOM 1863 O O . ARG A 1 238 ? 18.016 5.461 8.773 1 96 238 ARG A O 1
ATOM 1870 N N . ALA A 1 239 ? 16.656 7.262 8.773 1 97.62 239 ALA A N 1
ATOM 1871 C CA . ALA A 1 239 ? 15.484 6.484 9.188 1 97.62 239 ALA A CA 1
ATOM 1872 C C . ALA A 1 239 ? 15.133 5.422 8.156 1 97.62 239 ALA A C 1
ATOM 1874 O O . ALA A 1 239 ? 14.852 4.273 8.508 1 97.62 239 ALA A O 1
ATOM 1875 N N . ARG A 1 240 ? 15.156 5.82 6.871 1 95.31 240 ARG A N 1
ATOM 1876 C CA . ARG A 1 240 ? 14.875 4.891 5.781 1 95.31 240 ARG A CA 1
ATOM 1877 C C . ARG A 1 240 ? 15.867 3.732 5.781 1 95.31 240 ARG A C 1
ATOM 1879 O O . ARG A 1 240 ? 15.484 2.578 5.578 1 95.31 240 ARG A O 1
ATOM 1886 N N . ALA A 1 241 ? 17.125 4.047 5.965 1 94.38 241 ALA A N 1
ATOM 1887 C CA . ALA A 1 241 ? 18.156 3.018 5.977 1 94.38 241 ALA A CA 1
ATOM 1888 C C . ALA A 1 241 ? 17.906 2.004 7.09 1 94.38 241 ALA A C 1
ATOM 1890 O O . ALA A 1 241 ? 18.062 0.797 6.883 1 94.38 241 ALA A O 1
ATOM 1891 N N . ILE A 1 242 ? 17.547 2.473 8.258 1 96.12 242 ILE A N 1
ATOM 1892 C CA . ILE A 1 242 ? 17.281 1.593 9.391 1 96.12 242 ILE A CA 1
ATOM 1893 C C . ILE A 1 242 ? 16.062 0.714 9.078 1 96.12 242 ILE A C 1
ATOM 1895 O O . ILE A 1 242 ? 16.078 -0.489 9.352 1 96.12 242 ILE A O 1
ATOM 1899 N N . TYR A 1 243 ? 15.062 1.271 8.508 1 95.88 243 TYR A N 1
ATOM 1900 C CA . TYR A 1 243 ? 13.852 0.535 8.148 1 95.88 243 TYR A CA 1
ATOM 1901 C C . TYR A 1 243 ? 14.156 -0.523 7.098 1 95.88 243 TYR A C 1
ATOM 1903 O O . TYR A 1 243 ? 13.711 -1.667 7.211 1 95.88 243 TYR A O 1
ATOM 1911 N N . ASP A 1 244 ? 14.906 -0.132 6.062 1 90.62 244 ASP A N 1
ATOM 1912 C CA . ASP A 1 244 ? 15.203 -1.025 4.949 1 90.62 244 ASP A CA 1
ATOM 1913 C C . ASP A 1 244 ? 16.078 -2.199 5.402 1 90.62 244 ASP A C 1
ATOM 1915 O O . ASP A 1 244 ? 16 -3.287 4.828 1 90.62 244 ASP A O 1
ATOM 1919 N N . ALA A 1 245 ? 16.844 -1.968 6.418 1 90.12 245 ALA A N 1
ATOM 1920 C CA . ALA A 1 245 ? 17.719 -3.023 6.926 1 90.12 245 ALA A CA 1
ATOM 1921 C C . ALA A 1 245 ? 16.969 -3.934 7.895 1 90.12 245 ALA A C 1
ATOM 1923 O O . ALA A 1 245 ? 17.547 -4.875 8.445 1 90.12 245 ALA A O 1
ATOM 1924 N N . ASP A 1 246 ? 15.719 -3.66 8.148 1 87.38 246 ASP A N 1
ATOM 1925 C CA . ASP A 1 246 ? 14.898 -4.43 9.078 1 87.38 246 ASP A CA 1
ATOM 1926 C C . ASP A 1 246 ? 15.547 -4.496 10.453 1 87.38 246 ASP A C 1
ATOM 1928 O O . ASP A 1 246 ? 15.57 -5.555 11.086 1 87.38 246 ASP A O 1
ATOM 1932 N N . ALA A 1 247 ? 16.078 -3.369 10.891 1 89.38 247 ALA A N 1
ATOM 1933 C CA . ALA A 1 247 ? 16.797 -3.32 12.156 1 89.38 247 ALA A CA 1
ATOM 1934 C C . ALA A 1 247 ? 15.844 -3.096 13.328 1 89.38 247 ALA A C 1
ATOM 1936 O O . ALA A 1 247 ? 16.25 -3.164 14.484 1 89.38 247 ALA A O 1
ATOM 1937 N N . GLU A 1 248 ? 14.602 -2.787 13.062 1 91.25 248 GLU A N 1
ATOM 1938 C CA . GLU A 1 248 ? 13.562 -2.6 14.07 1 91.25 248 GLU A CA 1
ATOM 1939 C C . GLU A 1 248 ? 12.555 -3.744 14.047 1 91.25 248 GLU A C 1
ATOM 1941 O O . GLU A 1 248 ? 11.938 -4.008 13.016 1 91.25 248 GLU A O 1
ATOM 1946 N N . ALA A 1 249 ? 12.359 -4.387 15.195 1 86.12 249 ALA A N 1
ATOM 1947 C CA . ALA A 1 249 ? 11.492 -5.555 15.25 1 86.12 249 ALA A CA 1
ATOM 1948 C C . ALA A 1 249 ? 10.086 -5.172 15.703 1 86.12 249 ALA A C 1
ATOM 1950 O O . ALA A 1 249 ? 9.109 -5.844 15.359 1 86.12 249 ALA A O 1
ATOM 1951 N N . ASN A 1 250 ? 9.969 -4.113 16.5 1 91.62 250 ASN A N 1
ATOM 1952 C CA . ASN A 1 250 ? 8.68 -3.701 17.062 1 91.62 250 ASN A CA 1
ATOM 1953 C C . ASN A 1 250 ? 7.789 -3.072 15.984 1 91.62 250 ASN A C 1
ATOM 1955 O O . ASN A 1 250 ? 8.094 -1.993 15.477 1 91.62 250 ASN A O 1
ATOM 1959 N N . PRO A 1 251 ? 6.668 -3.746 15.672 1 92.44 251 PRO A N 1
ATOM 1960 C CA . PRO A 1 251 ? 5.812 -3.223 14.609 1 92.44 251 PRO A CA 1
ATOM 1961 C C . PRO A 1 251 ? 5.227 -1.854 14.938 1 92.44 251 PRO A C 1
ATOM 1963 O O . PRO A 1 251 ? 4.965 -1.053 14.039 1 92.44 251 PRO A O 1
ATOM 1966 N N . ILE A 1 252 ? 4.996 -1.539 16.203 1 94.81 252 ILE A N 1
ATOM 1967 C CA . ILE A 1 252 ? 4.441 -0.249 16.594 1 94.81 252 ILE A CA 1
ATOM 1968 C C . ILE A 1 252 ? 5.438 0.861 16.266 1 94.81 252 ILE A C 1
ATOM 1970 O O . ILE A 1 252 ? 5.066 1.896 15.711 1 94.81 252 ILE A O 1
ATOM 1974 N N . VAL A 1 253 ? 6.715 0.614 16.594 1 96.94 253 VAL A N 1
ATOM 1975 C CA . VAL A 1 253 ? 7.766 1.582 16.312 1 96.94 253 VAL A CA 1
ATOM 1976 C C . VAL A 1 253 ? 7.879 1.783 14.797 1 96.94 253 VAL A C 1
ATOM 1978 O O . VAL A 1 253 ? 8.055 2.908 14.328 1 96.94 253 VAL A O 1
ATOM 1981 N N . LYS A 1 254 ? 7.75 0.721 14.055 1 96.56 254 LYS A N 1
ATOM 1982 C CA . LYS A 1 254 ? 7.801 0.812 12.594 1 96.56 254 LYS A CA 1
ATOM 1983 C C . LYS A 1 254 ? 6.645 1.654 12.055 1 96.56 254 LYS A C 1
ATOM 1985 O O . LYS A 1 254 ? 6.844 2.508 11.188 1 96.56 254 LYS A O 1
ATOM 1990 N N . LEU A 1 255 ? 5.477 1.377 12.586 1 97.75 255 LEU A N 1
ATOM 1991 C CA . LEU A 1 255 ? 4.297 2.117 12.148 1 97.75 255 LEU A CA 1
ATOM 1992 C C . LEU A 1 255 ? 4.457 3.607 12.43 1 97.75 255 LEU A C 1
ATOM 1994 O O . LEU A 1 255 ? 4.137 4.441 11.578 1 97.75 255 LEU A O 1
ATOM 1998 N N . GLN A 1 256 ? 4.953 3.926 13.586 1 98.5 256 GLN A N 1
ATOM 1999 C CA . GLN A 1 256 ? 5.191 5.316 13.961 1 98.5 256 GLN A CA 1
ATOM 2000 C C . GLN A 1 256 ? 6.188 5.98 13.016 1 98.5 256 GLN A C 1
ATOM 2002 O O . GLN A 1 256 ? 5.945 7.086 12.531 1 98.5 256 GLN A O 1
ATOM 2007 N N . ALA A 1 257 ? 7.227 5.301 12.758 1 98.5 257 ALA A N 1
ATOM 2008 C CA . ALA A 1 257 ? 8.273 5.84 11.891 1 98.5 257 ALA A CA 1
ATOM 2009 C C . ALA A 1 257 ? 7.77 5.996 10.461 1 98.5 257 ALA A C 1
ATOM 2011 O O . ALA A 1 257 ? 8.016 7.02 9.812 1 98.5 257 ALA A O 1
ATOM 2012 N N . LEU A 1 258 ? 7.074 4.957 9.969 1 98.25 258 LEU A N 1
ATOM 2013 C CA . LEU A 1 258 ? 6.547 5 8.609 1 98.25 258 LEU A CA 1
ATOM 2014 C C . LEU A 1 258 ? 5.582 6.168 8.438 1 98.25 258 LEU A C 1
ATOM 2016 O O . LEU A 1 258 ? 5.586 6.832 7.395 1 98.25 258 LEU A O 1
ATOM 2020 N N . PHE A 1 259 ? 4.824 6.43 9.43 1 98.62 259 PHE A N 1
ATOM 2021 C CA . PHE A 1 259 ? 3.896 7.555 9.391 1 98.62 259 PHE A CA 1
ATOM 2022 C C . PHE A 1 259 ? 4.652 8.875 9.25 1 98.62 259 PHE A C 1
ATOM 2024 O O . PHE A 1 259 ? 4.293 9.719 8.43 1 98.62 259 PHE A O 1
ATOM 2031 N N . MET A 1 260 ? 5.652 9.008 10 1 98.5 260 MET A N 1
ATOM 2032 C CA . MET A 1 260 ? 6.426 10.25 9.977 1 98.5 260 MET A CA 1
ATOM 2033 C C . MET A 1 260 ? 7.176 10.391 8.656 1 98.5 260 MET A C 1
ATOM 2035 O O . MET A 1 260 ? 7.258 11.484 8.094 1 98.5 260 MET A O 1
ATOM 2039 N N . LEU A 1 261 ? 7.68 9.273 8.125 1 97.19 261 LEU A N 1
ATOM 2040 C CA . LEU A 1 261 ? 8.406 9.289 6.859 1 97.19 261 LEU A CA 1
ATOM 2041 C C . LEU A 1 261 ? 7.48 9.688 5.711 1 97.19 261 LEU A C 1
ATOM 2043 O O . LEU A 1 261 ? 7.938 10.203 4.691 1 97.19 261 LEU A O 1
ATOM 2047 N N . SER A 1 262 ? 6.172 9.469 5.887 1 96.25 262 SER A N 1
ATOM 2048 C CA . SER A 1 262 ? 5.211 9.82 4.848 1 96.25 262 SER A CA 1
ATOM 2049 C C . SER A 1 262 ? 5.117 11.328 4.664 1 96.25 262 SER A C 1
ATOM 2051 O O . SER A 1 262 ? 4.566 11.805 3.67 1 96.25 262 SER A O 1
ATOM 2053 N N . SER A 1 263 ? 5.707 12.086 5.562 1 94.31 263 SER A N 1
ATOM 2054 C CA . SER A 1 263 ? 5.715 13.539 5.445 1 94.31 263 SER A CA 1
ATOM 2055 C C . SER A 1 263 ? 6.82 14.008 4.508 1 94.31 263 SER A C 1
ATOM 2057 O O . SER A 1 263 ? 6.91 15.203 4.195 1 94.31 263 SER A O 1
ATOM 2059 N N . TRP A 1 264 ? 7.633 13.023 4.027 1 90.88 264 TRP A N 1
ATOM 2060 C CA . TRP A 1 264 ? 8.703 13.375 3.098 1 90.88 264 TRP A CA 1
ATOM 2061 C C . TRP A 1 264 ? 8.125 13.836 1.76 1 90.88 264 TRP A C 1
ATOM 2063 O O . TRP A 1 264 ? 7.188 13.227 1.239 1 90.88 264 TRP A O 1
ATOM 2073 N N . ARG A 1 265 ? 8.602 14.906 1.269 1 79.38 265 ARG A N 1
ATOM 2074 C CA . ARG A 1 265 ? 8.203 15.43 -0.034 1 79.38 265 ARG A CA 1
ATOM 2075 C C . ARG A 1 265 ? 9.406 15.555 -0.965 1 79.38 265 ARG A C 1
ATOM 2077 O O . ARG A 1 265 ? 10.242 16.453 -0.792 1 79.38 265 ARG A O 1
ATOM 2084 N N . GLY A 1 266 ? 9.523 14.562 -1.757 1 70.69 266 GLY A N 1
ATOM 2085 C CA . GLY A 1 266 ? 10.539 14.656 -2.787 1 70.69 266 GLY A CA 1
ATOM 2086 C C . GLY A 1 266 ? 10.023 15.227 -4.094 1 70.69 266 GLY A C 1
ATOM 2087 O O . GLY A 1 266 ? 8.969 15.867 -4.117 1 70.69 266 GLY A O 1
ATOM 2088 N N . GLY A 1 267 ? 10.617 15.164 -5.164 1 66.69 267 GLY A N 1
ATOM 2089 C CA . GLY A 1 267 ? 10.188 15.625 -6.473 1 66.69 267 GLY A CA 1
ATOM 2090 C C . GLY A 1 267 ? 9.031 14.828 -7.035 1 66.69 267 GLY A C 1
ATOM 2091 O O . GLY A 1 267 ? 8.695 13.758 -6.516 1 66.69 267 GLY A O 1
ATOM 2092 N N . PRO A 1 268 ? 8.227 15.414 -7.879 1 65.19 268 PRO A N 1
ATOM 2093 C CA . PRO A 1 268 ? 7.051 14.75 -8.445 1 65.19 268 PRO A CA 1
ATOM 2094 C C . PRO A 1 268 ? 7.379 13.383 -9.055 1 65.19 268 PRO A C 1
ATOM 2096 O O . PRO A 1 268 ? 6.508 12.516 -9.133 1 65.19 268 PRO A O 1
ATOM 2099 N N . GLY A 1 269 ? 8.578 13.242 -9.422 1 67.5 269 GLY A N 1
ATOM 2100 C CA . GLY A 1 269 ? 8.945 11.977 -10.047 1 67.5 269 GLY A CA 1
ATOM 2101 C C . GLY A 1 269 ? 9.414 10.938 -9.047 1 67.5 269 GLY A C 1
ATOM 2102 O O . GLY A 1 269 ? 9.648 9.781 -9.406 1 67.5 269 GLY A O 1
ATOM 2103 N N . GLU A 1 270 ? 9.438 11.359 -7.777 1 76.38 270 GLU A N 1
ATOM 2104 C CA . GLU A 1 270 ? 9.922 10.422 -6.766 1 76.38 270 GLU A CA 1
ATOM 2105 C C . GLU A 1 270 ? 8.859 9.391 -6.418 1 76.38 270 GLU A C 1
ATOM 2107 O O . GLU A 1 270 ? 7.691 9.734 -6.211 1 76.38 270 GLU A O 1
ATOM 2112 N N . GLU A 1 271 ? 9.242 8.203 -6.438 1 80.81 271 GLU A N 1
ATOM 2113 C CA . GLU A 1 271 ? 8.32 7.109 -6.156 1 80.8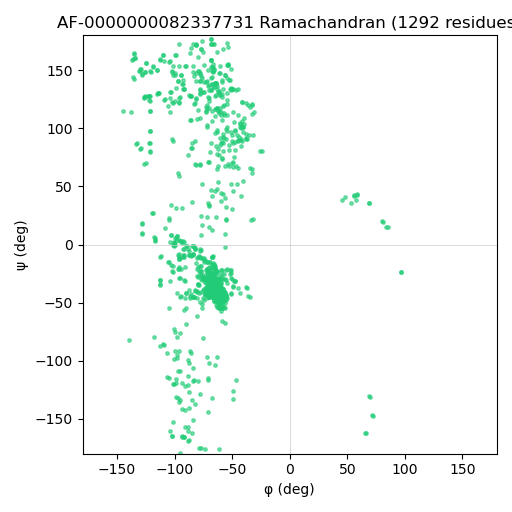1 271 GLU A CA 1
ATOM 2114 C C . GLU A 1 271 ? 8.023 7.008 -4.66 1 80.81 271 GLU A C 1
ATOM 2116 O O . GLU A 1 271 ? 6.895 6.723 -4.262 1 80.81 271 GLU A O 1
ATOM 2121 N N . ARG A 1 272 ? 9.062 7.215 -3.85 1 86.31 272 ARG A N 1
ATOM 2122 C CA . ARG A 1 272 ? 8.891 7.09 -2.406 1 86.31 272 ARG A CA 1
ATOM 2123 C C . ARG A 1 272 ? 8.297 8.367 -1.815 1 86.31 272 ARG A C 1
ATOM 2125 O O . ARG A 1 272 ? 8.953 9.047 -1.021 1 86.31 272 ARG A O 1
ATOM 2132 N N . ASP A 1 273 ? 7.105 8.586 -2.146 1 87.38 273 ASP A N 1
ATOM 2133 C CA . ASP A 1 273 ? 6.363 9.766 -1.719 1 87.38 273 ASP A CA 1
ATOM 2134 C C . ASP A 1 273 ? 5.395 9.43 -0.588 1 87.38 273 ASP A C 1
ATOM 2136 O O . ASP A 1 273 ? 5.531 8.398 0.065 1 87.38 273 ASP A O 1
ATOM 2140 N N . VAL A 1 274 ? 4.512 10.336 -0.389 1 90.75 274 VAL A N 1
ATOM 2141 C CA . VAL A 1 274 ? 3.553 10.203 0.703 1 90.75 274 VAL A CA 1
ATOM 2142 C C . VAL A 1 274 ? 2.727 8.93 0.514 1 90.75 274 VAL A C 1
ATOM 2144 O O . VAL A 1 274 ? 2.518 8.172 1.464 1 90.75 274 VAL A O 1
ATOM 2147 N N . ARG A 1 275 ? 2.309 8.609 -0.754 1 91.44 275 ARG A N 1
ATOM 2148 C CA . ARG A 1 275 ? 1.477 7.441 -1.022 1 91.44 275 ARG A CA 1
ATOM 2149 C C . ARG A 1 275 ? 2.252 6.152 -0.779 1 91.44 275 ARG A C 1
ATOM 2151 O O . ARG A 1 275 ? 1.693 5.168 -0.29 1 91.44 275 ARG A O 1
ATOM 2158 N N . PHE A 1 276 ? 3.527 6.23 -1.128 1 94.25 276 PHE A N 1
ATOM 2159 C CA . PHE A 1 276 ? 4.387 5.07 -0.951 1 94.25 276 PHE A CA 1
ATOM 2160 C C . PHE A 1 276 ? 4.469 4.672 0.519 1 94.25 276 PHE A C 1
ATOM 2162 O O . PHE A 1 276 ? 4.16 3.535 0.878 1 94.25 276 PHE A O 1
ATOM 2169 N N . TRP A 1 277 ? 4.828 5.57 1.386 1 96.5 277 TRP A N 1
ATOM 2170 C CA . TRP A 1 277 ? 5.039 5.285 2.803 1 96.5 277 TRP A CA 1
ATOM 2171 C C . TRP A 1 277 ? 3.719 4.949 3.492 1 96.5 277 TRP A C 1
ATOM 2173 O O . TRP A 1 277 ? 3.662 4.047 4.328 1 96.5 277 TRP A O 1
ATOM 2183 N N . LEU A 1 278 ? 2.662 5.656 3.186 1 96.69 278 LEU A N 1
ATOM 2184 C CA . LEU A 1 278 ? 1.365 5.375 3.791 1 96.69 278 LEU A CA 1
ATOM 2185 C C . LEU A 1 278 ? 0.862 3.994 3.387 1 96.69 278 LEU A C 1
ATOM 2187 O O . LEU A 1 278 ? 0.235 3.297 4.188 1 96.69 278 LEU A O 1
ATOM 2191 N N . SER A 1 279 ? 1.117 3.623 2.115 1 95.94 279 SER A N 1
ATOM 2192 C CA . SER A 1 279 ? 0.695 2.301 1.661 1 95.94 279 SER A CA 1
ATOM 2193 C C . SER A 1 279 ? 1.362 1.198 2.477 1 95.94 279 SER A C 1
ATOM 2195 O O . SER A 1 279 ? 0.712 0.224 2.861 1 95.94 279 SER A O 1
ATOM 2197 N N . ILE A 1 280 ? 2.602 1.365 2.725 1 96.31 280 ILE A N 1
ATOM 2198 C CA . ILE A 1 280 ? 3.35 0.379 3.496 1 96.31 280 ILE A CA 1
ATOM 2199 C C . ILE A 1 280 ? 2.844 0.36 4.938 1 96.31 280 ILE A C 1
ATOM 2201 O O . ILE A 1 280 ? 2.668 -0.709 5.527 1 96.31 280 ILE A O 1
ATOM 2205 N N . ALA A 1 281 ? 2.627 1.531 5.48 1 97.75 281 ALA A N 1
ATOM 2206 C CA . ALA A 1 281 ? 2.16 1.625 6.863 1 97.75 281 ALA A CA 1
ATOM 2207 C C . ALA A 1 281 ? 0.785 0.982 7.02 1 97.75 281 ALA A C 1
ATOM 2209 O O . ALA A 1 281 ? 0.548 0.233 7.973 1 97.75 281 ALA A O 1
ATOM 2210 N N . VAL A 1 282 ? -0.124 1.249 6.113 1 97.44 282 VAL A N 1
ATOM 2211 C CA . VAL A 1 282 ? -1.472 0.693 6.176 1 97.44 282 VAL A CA 1
ATOM 2212 C C . VAL A 1 282 ? -1.412 -0.825 6.02 1 97.44 282 VAL A C 1
ATOM 2214 O O . VAL A 1 282 ? -2.123 -1.555 6.715 1 97.44 282 VAL A O 1
ATOM 2217 N N . SER A 1 283 ? -0.561 -1.274 5.094 1 95.31 283 SER A N 1
ATOM 2218 C CA . SER A 1 283 ? -0.403 -2.713 4.902 1 95.31 283 SER A CA 1
ATOM 2219 C C . SER A 1 283 ? 0.073 -3.391 6.184 1 95.31 283 SER A C 1
ATOM 2221 O O . SER A 1 283 ? -0.437 -4.449 6.559 1 95.31 283 SER A O 1
ATOM 2223 N N . LEU A 1 284 ? 1.058 -2.797 6.848 1 94.56 284 LEU A N 1
ATOM 2224 C CA . LEU A 1 284 ? 1.577 -3.346 8.094 1 94.56 284 LEU A CA 1
ATOM 2225 C C . LEU A 1 284 ? 0.505 -3.342 9.18 1 94.56 284 LEU A C 1
ATOM 2227 O O . LEU A 1 284 ? 0.358 -4.32 9.922 1 94.56 284 LEU A O 1
ATOM 2231 N N . ALA A 1 285 ? -0.252 -2.275 9.305 1 96 285 ALA A N 1
ATOM 2232 C CA . ALA A 1 285 ? -1.315 -2.176 10.305 1 96 285 ALA A CA 1
ATOM 2233 C C . ALA A 1 285 ? -2.379 -3.248 10.078 1 96 285 ALA A C 1
ATOM 2235 O O . ALA A 1 285 ? -2.844 -3.877 11.031 1 96 285 ALA A O 1
ATOM 2236 N N . GLN A 1 286 ? -2.717 -3.49 8.852 1 94.06 286 GLN A N 1
ATOM 2237 C CA . GLN A 1 286 ? -3.732 -4.484 8.531 1 94.06 286 GLN A CA 1
ATOM 2238 C C . GLN A 1 286 ? -3.207 -5.902 8.758 1 94.06 286 GLN A C 1
ATOM 2240 O O . GLN A 1 286 ? -3.951 -6.785 9.18 1 94.06 286 GLN A O 1
ATOM 2245 N N . LYS A 1 287 ? -1.949 -6.043 8.391 1 90.56 287 LYS A N 1
ATOM 2246 C CA . LYS A 1 287 ? -1.334 -7.344 8.633 1 90.56 287 LYS A CA 1
ATOM 2247 C C . LYS A 1 287 ? -1.383 -7.703 10.117 1 90.56 287 LYS A C 1
ATOM 2249 O O . LYS A 1 287 ? -1.474 -8.883 10.477 1 90.56 287 LYS A O 1
ATOM 2254 N N . ARG A 1 288 ? -1.365 -6.688 10.977 1 89.44 288 ARG A N 1
ATOM 2255 C CA . ARG A 1 288 ? -1.392 -6.906 12.414 1 89.44 288 ARG A CA 1
ATOM 2256 C C . ARG A 1 288 ? -2.822 -6.895 12.945 1 89.44 288 ARG A C 1
ATOM 2258 O O . ARG A 1 288 ? -3.043 -6.988 14.156 1 89.44 288 ARG A O 1
ATOM 2265 N N . GLY A 1 289 ? -3.805 -6.754 12.094 1 90.81 289 GLY A N 1
ATOM 2266 C CA . GLY A 1 289 ? -5.207 -6.852 12.461 1 90.81 289 GLY A CA 1
ATOM 2267 C C . GLY A 1 289 ? -5.758 -5.578 13.07 1 90.81 289 GLY A C 1
ATOM 2268 O O . GLY A 1 289 ? -6.801 -5.594 13.727 1 90.81 289 GLY A O 1
ATOM 2269 N N . MET A 1 290 ? -5.105 -4.438 12.852 1 93.06 290 MET A N 1
ATOM 2270 C CA . MET A 1 290 ? -5.516 -3.186 13.477 1 93.06 290 MET A CA 1
ATOM 2271 C C . MET A 1 290 ? -6.852 -2.711 12.914 1 93.06 290 MET A C 1
ATOM 2273 O O . MET A 1 290 ? -7.566 -1.946 13.562 1 93.06 290 MET A O 1
ATOM 2277 N N . HIS A 1 291 ? -7.238 -3.109 11.688 1 93.44 291 HIS A N 1
ATOM 2278 C CA . HIS A 1 291 ? -8.5 -2.699 11.078 1 93.44 291 HIS A CA 1
ATOM 2279 C C . HIS A 1 291 ? -9.68 -3.428 11.711 1 93.44 291 HIS A C 1
ATOM 2281 O O . HIS A 1 291 ? -10.828 -3.033 11.523 1 93.44 291 HIS A O 1
ATOM 2287 N N . MET A 1 292 ? -9.367 -4.469 12.508 1 90.69 292 MET A N 1
ATOM 2288 C CA . MET A 1 292 ? -10.398 -5.242 13.188 1 90.69 292 MET A CA 1
ATOM 2289 C C . MET A 1 292 ? -10.211 -5.18 14.703 1 90.69 292 MET A C 1
ATOM 2291 O O . MET A 1 292 ? -10.602 -6.102 15.422 1 90.69 292 MET A O 1
ATOM 2295 N N . MET A 1 293 ? -9.648 -4.188 15.203 1 86.44 293 MET A N 1
ATOM 2296 C CA . MET A 1 293 ? -9.211 -4.082 16.594 1 86.44 293 MET A CA 1
ATOM 2297 C C . MET A 1 293 ? -10.391 -4.254 17.547 1 86.44 293 MET A C 1
ATOM 2299 O O . MET A 1 293 ? -10.203 -4.66 18.703 1 86.44 293 MET A O 1
ATOM 2303 N N . SER A 1 294 ? -11.594 -4.051 17.172 1 77.75 294 SER A N 1
ATOM 2304 C CA . SER A 1 294 ? -12.758 -4.203 18.031 1 77.75 294 SER A CA 1
ATOM 2305 C C . SER A 1 294 ? -12.977 -5.66 18.422 1 77.75 294 SER A C 1
ATOM 2307 O O . SER A 1 294 ? -13.625 -5.953 19.422 1 77.75 294 SER A O 1
ATOM 2309 N N . LYS A 1 295 ? -12.383 -6.535 17.688 1 74.62 295 LYS A N 1
ATOM 2310 C CA . LYS A 1 295 ? -12.609 -7.961 17.891 1 74.62 295 LYS A CA 1
ATOM 2311 C C . LYS A 1 295 ? -11.578 -8.547 18.844 1 74.62 295 LYS A C 1
ATOM 2313 O O . LYS A 1 295 ? -11.688 -9.703 19.266 1 74.62 295 LYS A O 1
ATOM 2318 N N . PHE A 1 296 ? -10.633 -7.641 19.219 1 76.5 296 PHE A N 1
ATOM 2319 C CA . PHE A 1 296 ? -9.539 -8.164 20.031 1 76.5 296 PHE A CA 1
ATOM 2320 C C . PHE A 1 296 ? -9.461 -7.445 21.359 1 76.5 296 PHE A C 1
ATOM 2322 O O . PHE A 1 296 ? -9.883 -6.293 21.484 1 76.5 296 PHE A O 1
ATOM 2329 N N . ALA A 1 297 ? -9 -8.25 22.266 1 71.31 297 ALA A N 1
ATOM 2330 C CA . ALA A 1 297 ? -8.805 -7.68 23.594 1 71.31 297 ALA A CA 1
ATOM 2331 C C . ALA A 1 297 ? -7.328 -7.375 23.828 1 71.31 297 ALA A C 1
ATOM 2333 O O . ALA A 1 297 ? -6.574 -8.242 24.297 1 71.31 297 ALA A O 1
ATOM 2334 N N . HIS A 1 298 ? -6.84 -6.242 23.531 1 77.62 298 HIS A N 1
ATOM 2335 C CA . HIS A 1 298 ? -5.488 -5.781 23.828 1 77.62 298 HIS A CA 1
ATOM 2336 C C . HIS A 1 298 ? -5.43 -5.07 25.172 1 77.62 298 HIS A C 1
ATOM 2338 O O . HIS A 1 298 ? -6.438 -4.551 25.656 1 77.62 298 HIS A O 1
ATOM 2344 N N . PRO A 1 299 ? -4.223 -5.137 25.734 1 84.19 299 PRO A N 1
ATOM 2345 C CA . PRO A 1 299 ? -4.086 -4.281 26.906 1 84.19 299 PRO A CA 1
ATOM 2346 C C . PRO A 1 299 ? -4.496 -2.834 26.641 1 84.19 299 PRO A C 1
ATOM 2348 O O . PRO A 1 299 ? -4.242 -2.312 25.547 1 84.19 299 PRO A O 1
ATOM 2351 N N . PRO A 1 300 ? -5.109 -2.303 27.594 1 85.75 300 PRO A N 1
ATOM 2352 C CA . PRO A 1 300 ? -5.727 -0.995 27.359 1 85.75 300 PRO A CA 1
ATOM 2353 C C . PRO A 1 300 ? -4.73 0.039 26.828 1 85.75 300 PRO A C 1
ATOM 2355 O O . PRO A 1 300 ? -5.059 0.817 25.938 1 85.75 300 PRO A O 1
ATOM 2358 N N . LYS A 1 301 ? -3.58 0.107 27.422 1 87.25 301 LYS A N 1
ATOM 2359 C CA . LYS A 1 301 ? -2.588 1.089 27 1 87.25 301 LYS A CA 1
ATOM 2360 C C . LYS A 1 301 ? -2.203 0.875 25.531 1 87.25 301 LYS A C 1
ATOM 2362 O O . LYS A 1 301 ? -2.096 1.836 24.766 1 87.25 301 LYS A O 1
ATOM 2367 N N . GLU A 1 302 ? -1.978 -0.265 25.219 1 89.19 302 GLU A N 1
ATOM 2368 C CA . GLU A 1 302 ? -1.62 -0.597 23.844 1 89.19 302 GLU A CA 1
ATOM 2369 C C . GLU A 1 302 ? -2.795 -0.365 22.891 1 89.19 302 GLU A C 1
ATOM 2371 O O . GLU A 1 302 ? -2.605 0.065 21.766 1 89.19 302 GLU A O 1
ATOM 2376 N N . ARG A 1 303 ? -3.936 -0.717 23.391 1 91.12 303 ARG A N 1
ATOM 2377 C CA . ARG A 1 303 ? -5.133 -0.514 22.578 1 91.12 303 ARG A CA 1
ATOM 2378 C C . ARG A 1 303 ? -5.328 0.962 22.25 1 91.12 303 ARG A C 1
ATOM 2380 O O . ARG A 1 303 ? -5.66 1.312 21.109 1 91.12 303 ARG A O 1
ATOM 2387 N N . ARG A 1 304 ? -5.141 1.786 23.203 1 94.25 304 ARG A N 1
ATOM 2388 C CA . ARG A 1 304 ? -5.281 3.223 22.984 1 94.25 304 ARG A CA 1
ATOM 2389 C C . ARG A 1 304 ? -4.254 3.732 21.984 1 94.25 304 ARG A C 1
ATOM 2391 O O . ARG A 1 304 ? -4.586 4.523 21.094 1 94.25 304 ARG A O 1
ATOM 2398 N N . LEU A 1 305 ? -3.049 3.303 22.156 1 95.12 305 LEU A N 1
ATOM 2399 C CA . LEU A 1 305 ? -1.99 3.723 21.234 1 95.12 305 LEU A CA 1
ATOM 2400 C C . LEU A 1 305 ? -2.273 3.242 19.812 1 95.12 305 LEU A C 1
ATOM 2402 O O . LEU A 1 305 ? -2.121 4 18.859 1 95.12 305 LEU A O 1
ATOM 2406 N N . CYS A 1 306 ? -2.721 2.004 19.688 1 94.81 306 CYS A N 1
ATOM 2407 C CA . CYS A 1 306 ? -3.025 1.434 18.375 1 94.81 306 CYS A CA 1
ATOM 2408 C C . CYS A 1 306 ? -4.18 2.174 17.719 1 94.81 306 CYS A C 1
ATOM 2410 O O . CYS A 1 306 ? -4.164 2.4 16.5 1 94.81 306 CYS A O 1
ATOM 2412 N N . LYS A 1 307 ? -5.137 2.479 18.5 1 96.19 307 LYS A N 1
ATOM 2413 C CA . LYS A 1 307 ? -6.277 3.223 17.969 1 96.19 307 LYS A CA 1
ATOM 2414 C C . LYS A 1 307 ? -5.855 4.602 17.469 1 96.19 307 LYS A C 1
ATOM 2416 O O . LYS A 1 307 ? -6.309 5.055 16.422 1 96.19 307 LYS A O 1
ATOM 2421 N N . ARG A 1 308 ? -4.988 5.293 18.188 1 98 308 ARG A N 1
ATOM 2422 C CA . ARG A 1 308 ? -4.465 6.594 17.781 1 98 308 ARG A CA 1
ATOM 2423 C C . ARG A 1 308 ? -3.689 6.48 16.469 1 98 308 ARG A C 1
ATOM 2425 O O . ARG A 1 308 ? -3.857 7.309 15.57 1 98 308 ARG A O 1
ATOM 2432 N N . ILE A 1 309 ? -2.875 5.492 16.391 1 98.19 309 ILE A N 1
ATOM 2433 C CA . ILE A 1 309 ? -2.072 5.289 15.188 1 98.19 309 ILE A CA 1
ATOM 2434 C C . ILE A 1 309 ? -2.984 4.992 13.992 1 98.19 309 ILE A C 1
ATOM 2436 O O . ILE A 1 309 ? -2.797 5.547 12.906 1 98.19 309 ILE A O 1
ATOM 2440 N N . TRP A 1 310 ? -3.998 4.121 14.195 1 97.88 310 TRP A N 1
ATOM 2441 C CA . TRP A 1 310 ? -4.914 3.758 13.117 1 97.88 310 TRP A CA 1
ATOM 2442 C C . TRP A 1 310 ? -5.613 4.992 12.555 1 97.88 310 TRP A C 1
ATOM 2444 O O . TRP A 1 310 ? -5.66 5.188 11.344 1 97.88 310 TRP A O 1
ATOM 2454 N N . TRP A 1 311 ? -6.102 5.824 13.391 1 98.31 311 TRP A N 1
ATOM 2455 C CA . TRP A 1 311 ? -6.879 6.973 12.93 1 98.31 311 TRP A CA 1
ATOM 2456 C C . TRP A 1 311 ? -5.973 8.047 12.352 1 98.31 311 TRP A C 1
ATOM 2458 O O . TRP A 1 311 ? -6.391 8.82 11.484 1 98.31 311 TRP A O 1
ATOM 2468 N N . ALA A 1 312 ? -4.684 8.133 12.852 1 98.69 312 ALA A N 1
ATOM 2469 C CA . ALA A 1 312 ? -3.717 8.992 12.172 1 98.69 312 ALA A CA 1
ATOM 2470 C C . ALA A 1 312 ? -3.482 8.531 10.734 1 98.69 312 ALA A C 1
ATOM 2472 O O . ALA A 1 312 ? -3.48 9.344 9.812 1 98.69 312 ALA A O 1
ATOM 2473 N N . LEU A 1 313 ? -3.344 7.219 10.57 1 98.56 313 LEU A N 1
ATOM 2474 C CA . LEU A 1 313 ? -3.166 6.645 9.242 1 98.56 313 LEU A CA 1
ATOM 2475 C C . LEU A 1 313 ? -4.395 6.891 8.375 1 98.56 313 LEU A C 1
ATOM 2477 O O . LEU A 1 313 ? -4.27 7.277 7.207 1 98.56 313 LEU A O 1
ATOM 2481 N N . TYR A 1 314 ? -5.547 6.668 8.969 1 98.19 314 TYR A N 1
ATOM 2482 C CA . TYR A 1 314 ? -6.801 6.895 8.258 1 98.19 314 TYR A CA 1
ATOM 2483 C C . TYR A 1 314 ? -6.895 8.328 7.758 1 98.19 314 TYR A C 1
ATOM 2485 O O . TYR A 1 314 ? -7.203 8.57 6.59 1 98.19 314 TYR A O 1
ATOM 2493 N N . THR A 1 315 ? -6.613 9.258 8.609 1 98.56 315 THR A N 1
ATOM 2494 C CA . THR A 1 315 ? -6.738 10.68 8.297 1 98.56 315 THR A CA 1
ATOM 2495 C C . THR A 1 315 ? -5.789 11.07 7.168 1 98.56 315 THR A C 1
ATOM 2497 O O . THR A 1 315 ? -6.207 11.688 6.18 1 98.56 315 THR A O 1
ATOM 2500 N N . ARG A 1 316 ? -4.578 10.703 7.293 1 98 316 ARG A N 1
ATOM 2501 C CA . ARG A 1 316 ? -3.59 11.102 6.293 1 98 316 ARG A CA 1
ATOM 2502 C C . ARG A 1 316 ? -3.836 10.383 4.965 1 98 316 ARG A C 1
ATOM 2504 O O . ARG A 1 316 ? -3.596 10.953 3.898 1 98 316 ARG A O 1
ATOM 2511 N N . ASP A 1 317 ? -4.266 9.172 5.047 1 97.31 317 ASP A N 1
ATOM 2512 C CA . ASP A 1 317 ? -4.586 8.438 3.828 1 97.31 317 ASP A CA 1
ATOM 2513 C C . ASP A 1 317 ? -5.703 9.125 3.045 1 97.31 317 ASP A C 1
ATOM 2515 O O . ASP A 1 317 ? -5.594 9.305 1.831 1 97.31 317 ASP A O 1
ATOM 2519 N N . GLN A 1 318 ? -6.766 9.508 3.73 1 97.75 318 GLN A N 1
ATOM 2520 C CA . GLN A 1 318 ? -7.883 10.18 3.072 1 97.75 318 GLN A CA 1
ATOM 2521 C C . GLN A 1 318 ? -7.453 11.539 2.521 1 97.75 318 GLN A C 1
ATOM 2523 O O . GLN A 1 318 ? -7.824 11.906 1.405 1 97.75 318 GLN A O 1
ATOM 2528 N N . GLN A 1 319 ? -6.676 12.242 3.312 1 96.81 319 GLN A N 1
ATOM 2529 C CA . GLN A 1 319 ? -6.23 13.57 2.902 1 96.81 319 GLN A CA 1
ATOM 2530 C C . GLN A 1 319 ? -5.352 13.492 1.658 1 96.81 319 GLN A C 1
ATOM 2532 O O . GLN A 1 319 ? -5.551 14.25 0.705 1 96.81 319 GLN A O 1
ATOM 2537 N N . SER A 1 320 ? -4.395 12.609 1.662 1 94.62 320 SER A N 1
ATOM 2538 C CA . SER A 1 320 ? -3.473 12.5 0.535 1 94.62 320 SER A CA 1
ATOM 2539 C C . SER A 1 320 ? -4.18 11.953 -0.703 1 94.62 320 SER A C 1
ATOM 2541 O O . SER A 1 320 ? -3.906 12.391 -1.822 1 94.62 320 SER A O 1
ATOM 2543 N N . ALA A 1 321 ? -5.066 10.992 -0.481 1 95 321 ALA A N 1
ATOM 2544 C CA . ALA A 1 321 ? -5.832 10.445 -1.6 1 95 321 ALA A CA 1
ATOM 2545 C C . ALA A 1 321 ? -6.676 11.531 -2.266 1 95 321 ALA A C 1
ATOM 2547 O O . ALA A 1 321 ? -6.699 11.641 -3.494 1 95 321 ALA A O 1
ATOM 2548 N N . ALA A 1 322 ? -7.305 12.344 -1.515 1 94.75 322 ALA A N 1
ATOM 2549 C CA . ALA A 1 322 ? -8.133 13.422 -2.051 1 94.75 322 ALA A CA 1
ATOM 2550 C C . ALA A 1 322 ? -7.277 14.469 -2.764 1 94.75 322 ALA A C 1
ATOM 2552 O O . ALA A 1 322 ? -7.652 14.969 -3.826 1 94.75 322 ALA A O 1
ATOM 2553 N N . ALA A 1 323 ? -6.129 14.781 -2.162 1 92.81 323 ALA A N 1
ATOM 2554 C CA . ALA A 1 323 ? -5.246 15.805 -2.709 1 92.81 323 ALA A CA 1
ATOM 2555 C C . ALA A 1 323 ? -4.684 15.383 -4.062 1 92.81 323 ALA A C 1
ATOM 2557 O O . ALA A 1 323 ? -4.5 16.219 -4.953 1 92.81 323 ALA A O 1
ATOM 2558 N N . LEU A 1 324 ? -4.418 14.133 -4.223 1 89.88 324 LEU A N 1
ATOM 2559 C CA . LEU A 1 324 ? -3.805 13.633 -5.449 1 89.88 324 LEU A CA 1
ATOM 2560 C C . LEU A 1 324 ? -4.863 13.102 -6.406 1 89.88 324 LEU A C 1
ATOM 2562 O O . LEU A 1 324 ? -4.578 12.867 -7.586 1 89.88 324 LEU A O 1
ATOM 2566 N N . GLY A 1 325 ? -6.082 12.961 -5.926 1 91 325 GLY A N 1
ATOM 2567 C CA . GLY A 1 325 ? -7.133 12.359 -6.73 1 91 325 GLY A CA 1
ATOM 2568 C C . GLY A 1 325 ? -6.922 10.883 -6.984 1 91 325 GLY A C 1
ATOM 2569 O O . GLY A 1 325 ? -7.109 10.406 -8.102 1 91 325 GLY A O 1
ATOM 2570 N N . LEU A 1 326 ? -6.398 10.188 -6.031 1 93.19 326 LEU A N 1
ATOM 2571 C CA . LEU A 1 326 ? -6.129 8.75 -6.109 1 93.19 326 LEU A CA 1
ATOM 2572 C C . LEU A 1 326 ? -7.031 7.977 -5.152 1 93.19 326 LEU A C 1
ATOM 2574 O O . LEU A 1 326 ? -7.586 8.555 -4.215 1 93.19 326 LEU A O 1
ATOM 2578 N N . PRO A 1 327 ? -7.234 6.652 -5.375 1 93.81 327 PRO A N 1
ATOM 2579 C CA . PRO A 1 327 ? -8.055 5.855 -4.465 1 93.81 327 PRO A CA 1
ATOM 2580 C C . PRO A 1 327 ? -7.434 5.707 -3.078 1 93.81 327 PRO A C 1
ATOM 2582 O O . PRO A 1 327 ? -6.223 5.496 -2.963 1 93.81 327 PRO A O 1
ATOM 2585 N N . PRO A 1 328 ? -8.258 5.883 -2.07 1 94.88 328 PRO A N 1
ATOM 2586 C CA . PRO A 1 328 ? -7.727 5.664 -0.722 1 94.88 328 PRO A CA 1
ATOM 2587 C C . PRO A 1 328 ? -7.398 4.199 -0.447 1 94.88 328 PRO A C 1
ATOM 2589 O O . PRO A 1 328 ? -7.941 3.307 -1.104 1 94.88 328 PRO A O 1
ATOM 2592 N N . ARG A 1 329 ? -6.535 3.953 0.527 1 94.56 329 ARG A N 1
ATOM 2593 C CA . ARG A 1 329 ? -6.125 2.598 0.882 1 94.56 329 ARG A CA 1
ATOM 2594 C C . ARG A 1 329 ? -7.023 2.02 1.97 1 94.56 329 ARG A C 1
ATOM 2596 O O . ARG A 1 329 ? -7.207 0.804 2.049 1 94.56 329 ARG A O 1
ATOM 2603 N N . ILE A 1 330 ? -7.523 2.871 2.816 1 96.31 330 ILE A N 1
ATOM 2604 C CA . ILE A 1 330 ? -8.367 2.416 3.914 1 96.31 330 ILE A CA 1
ATOM 2605 C C . ILE A 1 330 ? -9.836 2.715 3.594 1 96.31 330 ILE A C 1
ATOM 2607 O O . ILE A 1 330 ? -10.18 3.846 3.252 1 96.31 330 ILE A O 1
ATOM 2611 N N . ARG A 1 331 ? -10.656 1.734 3.773 1 92.38 331 ARG A N 1
ATOM 2612 C CA . ARG A 1 331 ? -12.102 1.891 3.6 1 92.38 331 ARG A CA 1
ATOM 2613 C C . ARG A 1 331 ? -12.852 1.446 4.848 1 92.38 331 ARG A C 1
ATOM 2615 O O . ARG A 1 331 ? -12.477 0.466 5.492 1 92.38 331 ARG A O 1
ATOM 2622 N N . ASP A 1 332 ? -13.898 2.066 5.051 1 89.69 332 ASP A N 1
ATOM 2623 C CA . ASP A 1 332 ? -14.656 1.825 6.273 1 89.69 332 ASP A CA 1
ATOM 2624 C C . ASP A 1 332 ? -15.336 0.456 6.238 1 89.69 332 ASP A C 1
ATOM 2626 O O . ASP A 1 332 ? -15.484 -0.197 7.273 1 89.69 332 ASP A O 1
ATOM 2630 N N . GLU A 1 333 ? -15.656 0.007 5.121 1 87.62 333 GLU A N 1
ATOM 2631 C CA . GLU A 1 333 ? -16.406 -1.244 4.984 1 87.62 333 GLU A CA 1
ATOM 2632 C C . GLU A 1 333 ? -15.523 -2.445 5.316 1 87.62 333 GLU A C 1
ATOM 2634 O O . GLU A 1 333 ? -16.031 -3.512 5.672 1 87.62 333 GLU A O 1
ATOM 2639 N N . ASP A 1 334 ? -14.258 -2.244 5.238 1 89.06 334 ASP A N 1
ATOM 2640 C CA . ASP A 1 334 ? -13.328 -3.363 5.391 1 89.06 334 ASP A CA 1
ATOM 2641 C C . ASP A 1 334 ? -12.891 -3.52 6.848 1 89.06 334 ASP A C 1
ATOM 2643 O O . ASP A 1 334 ? -12.211 -4.484 7.195 1 89.06 334 ASP A O 1
ATOM 2647 N N . GLY A 1 335 ? -13.195 -2.592 7.637 1 88.12 335 GLY A N 1
ATOM 2648 C CA . GLY A 1 335 ? -12.719 -2.66 9.008 1 88.12 335 GLY A CA 1
ATOM 2649 C C . GLY A 1 335 ? -13.781 -2.324 10.031 1 88.12 335 GLY A C 1
ATOM 2650 O O . GLY A 1 335 ? -14.875 -1.877 9.672 1 88.12 335 GLY A O 1
ATOM 2651 N N . ASP A 1 336 ? -13.438 -2.684 11.227 1 90.25 336 ASP A N 1
ATOM 2652 C CA . ASP A 1 336 ? -14.281 -2.406 12.383 1 90.25 336 ASP A CA 1
ATOM 2653 C C . ASP A 1 336 ? -13.477 -1.762 13.508 1 90.25 336 ASP A C 1
ATOM 2655 O O . ASP A 1 336 ? -13.016 -2.449 14.43 1 90.25 336 ASP A O 1
ATOM 2659 N N . VAL A 1 337 ? -13.312 -0.565 13.406 1 93.44 337 VAL A N 1
ATOM 2660 C CA . VAL A 1 337 ? -12.578 0.194 14.414 1 93.44 337 VAL A CA 1
ATOM 2661 C C . VAL A 1 337 ? -13.461 1.304 14.977 1 93.44 337 VAL A C 1
ATOM 2663 O O . VAL A 1 337 ? -14.039 2.09 14.219 1 93.44 337 VAL A O 1
ATOM 2666 N N . ALA A 1 338 ? -13.547 1.341 16.281 1 94 338 ALA A N 1
ATOM 2667 C CA . ALA A 1 338 ? -14.344 2.387 16.922 1 94 338 ALA A CA 1
ATOM 2668 C C . ALA A 1 338 ? -13.727 3.764 16.688 1 94 338 ALA A C 1
ATOM 2670 O O . ALA A 1 338 ? -12.5 3.891 16.562 1 94 338 ALA A O 1
ATOM 2671 N N . MET A 1 339 ? -14.562 4.766 16.656 1 95.94 339 MET A N 1
ATOM 2672 C CA . MET A 1 339 ? -14.086 6.133 16.469 1 95.94 339 MET A CA 1
ATOM 2673 C C . MET A 1 339 ? -13.148 6.543 17.594 1 95.94 339 MET A C 1
ATOM 2675 O O . MET A 1 339 ? -13.289 6.074 18.734 1 95.94 339 MET A O 1
ATOM 2679 N N . LEU A 1 340 ? -12.234 7.355 17.25 1 96.81 340 LEU A N 1
ATOM 2680 C CA . LEU A 1 340 ? -11.32 7.902 18.25 1 96.81 340 LEU A CA 1
ATOM 2681 C C . LEU A 1 340 ? -12.07 8.758 19.25 1 96.81 340 LEU A C 1
ATOM 2683 O O . LEU A 1 340 ? -12.953 9.531 18.891 1 96.81 340 LEU A O 1
ATOM 2687 N N . GLU A 1 341 ? -11.758 8.641 20.5 1 96.94 341 GLU A N 1
ATOM 2688 C CA . GLU A 1 341 ? -12.328 9.414 21.594 1 96.94 341 GLU A CA 1
ATOM 2689 C C . GLU A 1 341 ? -11.242 10.102 22.406 1 96.94 341 GLU A C 1
ATOM 2691 O O . GLU A 1 341 ? -10.086 9.664 22.406 1 96.94 341 GLU A O 1
ATOM 2696 N N . PRO A 1 342 ? -11.578 11.203 23.109 1 96.5 342 PRO A N 1
ATOM 2697 C CA . PRO A 1 342 ? -10.57 11.906 23.906 1 96.5 342 PRO A CA 1
ATOM 2698 C C . PRO A 1 342 ? -9.883 11 24.922 1 96.5 342 PRO A C 1
ATOM 2700 O O . PRO A 1 342 ? -8.695 11.18 25.203 1 96.5 342 PRO A O 1
ATOM 2703 N N . ASP A 1 343 ? -10.547 10.008 25.406 1 95.19 343 ASP A N 1
ATOM 2704 C CA . ASP A 1 343 ? -9.977 9.086 26.391 1 95.19 343 ASP A CA 1
ATOM 2705 C C . ASP A 1 343 ? -8.859 8.25 25.766 1 95.19 343 ASP A C 1
ATOM 2707 O O . ASP A 1 343 ? -7.953 7.793 26.469 1 95.19 343 ASP A O 1
ATOM 2711 N N . ASP A 1 344 ? -8.945 8 24.5 1 95.94 344 ASP A N 1
ATOM 2712 C CA . ASP A 1 344 ? -7.895 7.266 23.812 1 95.94 344 ASP A CA 1
ATOM 2713 C C . ASP A 1 344 ? -6.609 8.094 23.719 1 95.94 344 ASP A C 1
ATOM 2715 O O . ASP A 1 344 ? -5.516 7.535 23.609 1 95.94 344 ASP A O 1
ATOM 2719 N N . VAL A 1 345 ? -6.73 9.461 23.766 1 96.88 345 VAL A N 1
ATOM 2720 C CA . VAL A 1 345 ? -5.609 10.367 23.562 1 96.88 345 VAL A CA 1
ATOM 2721 C C . VAL A 1 345 ? -5.031 10.797 24.906 1 96.88 345 VAL A C 1
ATOM 2723 O O . VAL A 1 345 ? -3.867 11.195 25 1 96.88 345 VAL A O 1
ATOM 2726 N N . LEU A 1 346 ? -5.809 10.672 25.906 1 94.88 346 LEU A N 1
ATOM 2727 C CA . LEU A 1 346 ? -5.422 11.117 27.234 1 94.88 346 LEU A CA 1
ATOM 2728 C C . LEU A 1 346 ? -4.176 10.375 27.719 1 94.88 346 LEU A C 1
ATOM 2730 O O . LEU A 1 346 ? -4.094 9.148 27.609 1 94.88 346 LEU A O 1
ATOM 2734 N N . GLU A 1 347 ? -3.246 11.141 28.141 1 91.94 347 GLU A N 1
ATOM 2735 C CA . GLU A 1 347 ? -2.006 10.57 28.656 1 91.94 347 GLU A CA 1
ATOM 2736 C C . GLU A 1 347 ? -2.18 10.086 30.094 1 91.94 347 GLU A C 1
ATOM 2738 O O . GLU A 1 347 ? -2.918 10.688 30.875 1 91.94 347 GLU A O 1
ATOM 2743 N N . ASP A 1 348 ? -1.466 9.078 30.469 1 85.44 348 ASP A N 1
ATOM 2744 C CA . ASP A 1 348 ? -1.594 8.43 31.766 1 85.44 348 ASP A CA 1
ATOM 2745 C C . ASP A 1 348 ? -1.029 9.312 32.875 1 85.44 348 ASP A C 1
ATOM 2747 O O . ASP A 1 348 ? -1.529 9.305 34 1 85.44 348 ASP A O 1
ATOM 2751 N N . GLU A 1 349 ? 0.032 9.938 32.562 1 85.56 349 GLU A N 1
ATOM 2752 C CA . GLU A 1 349 ? 0.717 10.789 33.531 1 85.56 349 GLU A CA 1
ATOM 2753 C C . GLU A 1 349 ? 1.006 12.164 32.938 1 85.56 349 GLU A C 1
ATOM 2755 O O . GLU A 1 349 ? 1.159 12.305 31.734 1 85.56 349 GLU A O 1
ATOM 2760 N N . SER A 1 350 ? 0.977 13.008 33.875 1 82.62 350 SER A N 1
ATOM 2761 C CA . SER A 1 350 ? 1.3 14.359 33.438 1 82.62 350 SER A CA 1
ATOM 2762 C C . SER A 1 350 ? 2.809 14.57 33.344 1 82.62 350 SER A C 1
ATOM 2764 O O . SER A 1 350 ? 3.547 14.195 34.25 1 82.62 350 SER A O 1
ATOM 2766 N N . VAL A 1 351 ? 3.23 14.898 32.25 1 81.62 351 VAL A N 1
ATOM 2767 C CA . VAL A 1 351 ? 4.625 15.258 32 1 81.62 351 VAL A CA 1
ATOM 2768 C C . VAL A 1 351 ? 4.75 16.781 31.922 1 81.62 351 VAL A C 1
ATOM 2770 O O . VAL A 1 351 ? 3.926 17.438 31.281 1 81.62 351 VAL A O 1
ATOM 2773 N N . ASP A 1 352 ? 5.539 17.344 32.75 1 82.06 352 ASP A N 1
ATOM 2774 C CA . ASP A 1 352 ? 5.879 18.75 32.625 1 82.06 352 ASP A CA 1
ATOM 2775 C C . ASP A 1 352 ? 7.383 18.953 32.469 1 82.06 352 ASP A C 1
ATOM 2777 O O . ASP A 1 352 ? 8.102 19.125 33.438 1 82.06 352 ASP A O 1
ATOM 2781 N N . ASP A 1 353 ? 7.789 18.891 31.234 1 86.44 353 ASP A N 1
ATOM 2782 C CA . ASP A 1 353 ? 9.195 18.938 30.844 1 86.44 353 ASP A CA 1
ATOM 2783 C C . ASP A 1 353 ? 9.43 20 29.766 1 86.44 353 ASP A C 1
ATOM 2785 O O . ASP A 1 353 ? 8.555 20.234 28.938 1 86.44 353 ASP A O 1
ATOM 2789 N N . ASP A 1 354 ? 10.477 20.562 29.828 1 90.06 354 ASP A N 1
ATOM 2790 C CA . ASP A 1 354 ? 10.766 21.641 28.891 1 90.06 354 ASP A CA 1
ATOM 2791 C C . ASP A 1 354 ? 10.859 21.125 27.453 1 90.06 354 ASP A C 1
ATOM 2793 O O . ASP A 1 354 ? 10.477 21.812 26.516 1 90.06 354 ASP A O 1
ATOM 2797 N N . VAL A 1 355 ? 11.352 19.969 27.312 1 93.31 355 VAL A N 1
ATOM 2798 C CA . VAL A 1 355 ? 11.555 19.391 25.984 1 93.31 355 VAL A CA 1
ATOM 2799 C C . VAL A 1 355 ? 10.258 18.75 25.5 1 93.31 355 VAL A C 1
ATOM 2801 O O . VAL A 1 355 ? 9.812 19.016 24.375 1 93.31 355 VAL A O 1
ATOM 2804 N N . PHE A 1 356 ? 9.57 18.016 26.266 1 94.25 356 PHE A N 1
ATOM 2805 C CA . PHE A 1 356 ? 8.445 17.188 25.844 1 94.25 356 PHE A CA 1
ATOM 2806 C C . PHE A 1 356 ? 7.129 17.922 26.078 1 94.25 356 PHE A C 1
ATOM 2808 O O . PHE A 1 356 ? 6.086 17.516 25.562 1 94.25 356 PHE A O 1
ATOM 2815 N N . GLY A 1 357 ? 7.18 18.984 26.812 1 91.75 357 GLY A N 1
ATOM 2816 C CA . GLY A 1 357 ? 5.98 19.781 27.047 1 91.75 357 GLY A CA 1
ATOM 2817 C C . GLY A 1 357 ? 4.926 19.031 27.844 1 91.75 357 GLY A C 1
ATOM 2818 O O . GLY A 1 357 ? 5.246 18.141 28.625 1 91.75 357 GLY A O 1
ATOM 2819 N N . HIS A 1 358 ? 3.668 19.562 27.766 1 91.12 358 HIS A N 1
ATOM 2820 C CA . HIS A 1 358 ? 2.539 18.969 28.469 1 91.12 358 HIS A CA 1
ATOM 2821 C C . HIS A 1 358 ? 1.306 18.906 27.578 1 91.12 358 HIS A C 1
ATOM 2823 O O . HIS A 1 358 ? 1.228 19.594 26.562 1 91.12 358 HIS A O 1
ATOM 2829 N N . GLN A 1 359 ? 0.416 18.016 27.984 1 92.75 359 GLN A N 1
ATOM 2830 C CA . GLN A 1 359 ? -0.806 17.859 27.203 1 92.75 359 GLN A CA 1
ATOM 2831 C C . GLN A 1 359 ? -1.834 18.922 27.547 1 92.75 359 GLN A C 1
ATOM 2833 O O . GLN A 1 359 ? -2.154 19.125 28.734 1 92.75 359 GLN A O 1
ATOM 2838 N N . ARG A 1 360 ? -2.311 19.625 26.625 1 90.62 360 ARG A N 1
ATOM 2839 C CA . ARG A 1 360 ? -3.328 20.656 26.797 1 90.62 360 ARG A CA 1
ATOM 2840 C C . ARG A 1 360 ? -4.715 20.109 26.438 1 90.62 360 ARG A C 1
ATOM 2842 O O . ARG A 1 360 ? -4.84 19.094 25.766 1 90.62 360 ARG A O 1
ATOM 2849 N N . PRO A 1 361 ? -5.723 20.75 26.828 1 89.31 361 PRO A N 1
ATOM 2850 C CA . PRO A 1 361 ? -7.086 20.297 26.547 1 89.31 361 PRO A CA 1
ATOM 2851 C C . PRO A 1 361 ? -7.379 20.203 25.047 1 89.31 361 PRO A C 1
ATOM 2853 O O . PRO A 1 361 ? -8.094 19.297 24.609 1 89.31 361 PRO A O 1
ATOM 2856 N N . GLN A 1 362 ? -6.828 21.094 24.328 1 91.88 362 GLN A N 1
ATOM 2857 C CA . GLN A 1 362 ? -7.062 21.078 22.891 1 91.88 362 GLN A CA 1
ATOM 2858 C C . GLN A 1 362 ? -6.418 19.859 22.234 1 91.88 362 GLN A C 1
ATOM 2860 O O . GLN A 1 362 ? -6.91 19.359 21.219 1 91.88 362 GLN A O 1
ATOM 2865 N N . ASP A 1 363 ? -5.312 19.391 22.859 1 94.25 363 ASP A N 1
ATOM 2866 C CA . ASP A 1 363 ? -4.598 18.234 22.328 1 94.25 363 ASP A CA 1
ATOM 2867 C C . ASP A 1 363 ? -5.465 16.984 22.375 1 94.25 363 ASP A C 1
ATOM 2869 O O . ASP A 1 363 ? -5.258 16.047 21.594 1 94.25 363 ASP A O 1
ATOM 2873 N N . LEU A 1 364 ? -6.41 16.984 23.297 1 94.62 364 LEU A N 1
ATOM 2874 C CA . LEU A 1 364 ? -7.254 15.812 23.516 1 94.62 364 LEU A CA 1
ATOM 2875 C C . LEU A 1 364 ? -8.352 15.734 22.469 1 94.62 364 LEU A C 1
ATOM 2877 O O . LEU A 1 364 ? -8.711 14.641 22.031 1 94.62 364 LEU A O 1
ATOM 2881 N N . VAL A 1 365 ? -8.82 16.859 22.062 1 96.12 365 VAL A N 1
ATOM 2882 C CA . VAL A 1 365 ? -10.039 16.875 21.25 1 96.12 365 VAL A CA 1
ATOM 2883 C C . VAL A 1 365 ? -9.68 17.062 19.781 1 96.12 365 VAL A C 1
ATOM 2885 O O . VAL A 1 365 ? -10.438 16.656 18.891 1 96.12 365 VAL A O 1
ATOM 2888 N N . TYR A 1 366 ? -8.562 17.625 19.484 1 97.5 366 TYR A N 1
ATOM 2889 C CA . TYR A 1 366 ? -8.203 17.953 18.109 1 97.5 366 TYR A CA 1
ATOM 2890 C C . TYR A 1 366 ? -8.125 16.703 17.25 1 97.5 366 TYR A C 1
ATOM 2892 O O . TYR A 1 366 ? -8.75 16.641 16.188 1 97.5 366 TYR A O 1
ATOM 2900 N N . PRO A 1 367 ? -7.316 15.664 17.656 1 98.19 367 PRO A N 1
ATOM 2901 C CA . PRO A 1 367 ? -7.219 14.484 16.797 1 98.19 367 PRO A CA 1
ATOM 2902 C C . PRO A 1 367 ? -8.562 13.805 16.578 1 98.19 367 PRO A C 1
ATOM 2904 O O . PRO A 1 367 ? -8.805 13.227 15.508 1 98.19 367 PRO A O 1
ATOM 2907 N N . VAL A 1 368 ? -9.422 13.852 17.547 1 98.31 368 VAL A N 1
ATOM 2908 C CA . VAL A 1 368 ? -10.742 13.234 17.469 1 98.31 368 VAL A CA 1
ATOM 2909 C C . VAL A 1 368 ? -11.578 13.945 16.391 1 98.31 368 VAL A C 1
ATOM 2911 O O . VAL A 1 368 ? -12.172 13.289 15.539 1 98.31 368 VAL A O 1
ATOM 2914 N N . GLU A 1 369 ? -11.578 15.242 16.469 1 98.38 369 GLU A N 1
ATOM 2915 C CA . GLU A 1 369 ? -12.375 16.016 15.516 1 98.38 369 GLU A CA 1
ATOM 2916 C C . GLU A 1 369 ? -11.797 15.938 14.109 1 98.38 369 GLU A C 1
ATOM 2918 O O . GLU A 1 369 ? -12.539 15.938 13.125 1 98.38 369 GLU A O 1
ATOM 2923 N N . MET A 1 370 ? -10.469 15.906 14.07 1 98.56 370 MET A N 1
ATOM 2924 C CA . MET A 1 370 ? -9.836 15.758 12.758 1 98.56 370 MET A CA 1
ATOM 2925 C C . MET A 1 370 ? -10.195 14.406 12.141 1 98.56 370 MET A C 1
ATOM 2927 O O . MET A 1 370 ? -10.391 14.312 10.922 1 98.56 370 MET A O 1
ATOM 2931 N N . ALA A 1 371 ? -10.266 13.359 12.922 1 98.31 371 ALA A N 1
ATOM 2932 C CA . ALA A 1 371 ? -10.672 12.047 12.438 1 98.31 371 ALA A CA 1
ATOM 2933 C C . ALA A 1 371 ? -12.102 12.07 11.906 1 98.31 371 ALA A C 1
ATOM 2935 O O . ALA A 1 371 ? -12.398 11.453 10.883 1 98.31 371 ALA A O 1
ATOM 2936 N N . LYS A 1 372 ? -12.984 12.758 12.602 1 98.31 372 LYS A N 1
ATOM 2937 C CA . LYS A 1 372 ? -14.359 12.891 12.133 1 98.31 372 LYS A CA 1
ATOM 2938 C C . LYS A 1 372 ? -14.422 13.609 10.789 1 98.31 372 LYS A C 1
ATOM 2940 O O . LYS A 1 372 ? -15.18 13.203 9.898 1 98.31 372 LYS A O 1
ATOM 2945 N N . LEU A 1 373 ? -13.633 14.641 10.664 1 98.56 373 LEU A N 1
ATOM 2946 C CA . LEU A 1 373 ? -13.594 15.375 9.406 1 98.56 373 LEU A CA 1
ATOM 2947 C C . LEU A 1 373 ? -13.023 14.508 8.289 1 98.56 373 LEU A C 1
ATOM 2949 O O . LEU A 1 373 ? -13.43 14.617 7.133 1 98.56 373 LEU A O 1
ATOM 2953 N N . ALA A 1 374 ? -12.039 13.695 8.641 1 98.25 374 ALA A N 1
ATOM 2954 C CA . ALA A 1 374 ? -11.469 12.797 7.645 1 98.25 374 ALA A CA 1
ATOM 2955 C C . ALA A 1 374 ? -12.516 11.82 7.113 1 98.25 374 ALA A C 1
ATOM 2957 O O . ALA A 1 374 ? -12.516 11.484 5.926 1 98.25 374 ALA A O 1
ATOM 2958 N N . ARG A 1 375 ? -13.398 11.344 7.945 1 97.31 375 ARG A N 1
ATOM 2959 C CA . ARG A 1 375 ? -14.477 10.469 7.512 1 97.31 375 ARG A CA 1
ATOM 2960 C C . ARG A 1 375 ? -15.438 11.203 6.582 1 97.31 375 ARG A C 1
ATOM 2962 O O . ARG A 1 375 ? -15.922 10.625 5.602 1 97.31 375 ARG A O 1
ATOM 2969 N N . LEU A 1 376 ? -15.711 12.43 6.93 1 97.81 376 LEU A N 1
ATOM 2970 C CA . LEU A 1 376 ? -16.562 13.234 6.059 1 97.81 376 LEU A CA 1
ATOM 2971 C C . LEU A 1 376 ? -15.883 13.469 4.711 1 97.81 376 LEU A C 1
ATOM 2973 O O . LEU A 1 376 ? -16.547 13.469 3.672 1 97.81 376 LEU A O 1
ATOM 2977 N N . LEU A 1 377 ? -14.578 13.742 4.785 1 97.88 377 LEU A N 1
ATOM 2978 C CA . LEU A 1 377 ? -13.82 13.906 3.549 1 97.88 377 LEU A CA 1
ATOM 2979 C C . LEU A 1 377 ? -13.977 12.68 2.654 1 97.88 377 LEU A C 1
ATOM 2981 O O . LEU A 1 377 ? -14.18 12.812 1.444 1 97.88 377 LEU A O 1
ATOM 2985 N N . ARG A 1 378 ? -13.867 11.531 3.232 1 96 378 ARG A N 1
ATOM 2986 C CA . ARG A 1 378 ? -14.031 10.289 2.479 1 96 378 ARG A CA 1
ATOM 2987 C C . ARG A 1 378 ? -15.398 10.234 1.803 1 96 378 ARG A C 1
ATOM 2989 O O . ARG A 1 378 ? -15.5 9.875 0.629 1 96 378 ARG A O 1
ATOM 2996 N N . THR A 1 379 ? -16.391 10.562 2.5 1 95.44 379 THR A N 1
ATOM 2997 C CA . THR A 1 379 ? -17.734 10.516 1.964 1 95.44 379 THR A CA 1
ATOM 2998 C C . THR A 1 379 ? -17.906 11.523 0.828 1 95.44 379 THR A C 1
ATOM 3000 O O . THR A 1 379 ? -18.547 11.227 -0.18 1 95.44 379 THR A O 1
ATOM 3003 N N . VAL A 1 380 ? -17.297 12.672 0.996 1 95.38 380 VAL A N 1
ATOM 3004 C CA . VAL A 1 380 ? -17.375 13.688 -0.048 1 95.38 380 VAL A CA 1
ATOM 3005 C C . VAL A 1 380 ? -16.734 13.164 -1.326 1 95.38 380 VAL A C 1
ATOM 3007 O O . VAL A 1 380 ? -17.328 13.234 -2.406 1 95.38 380 VAL A O 1
ATOM 3010 N N . VAL A 1 381 ? -15.562 12.602 -1.203 1 93.06 381 VAL A N 1
ATOM 3011 C CA . VAL A 1 381 ? -14.805 12.164 -2.371 1 93.06 381 VAL A CA 1
ATOM 3012 C C . VAL A 1 381 ? -15.492 10.953 -3.008 1 93.06 381 VAL A C 1
ATOM 3014 O O . VAL A 1 381 ? -15.578 10.859 -4.234 1 93.06 381 VAL A O 1
ATOM 3017 N N . SER A 1 382 ? -16.031 10.055 -2.211 1 90.81 382 SER A N 1
ATOM 3018 C CA . SER A 1 382 ? -16.625 8.82 -2.721 1 90.81 382 SER A CA 1
ATOM 3019 C C . SER A 1 382 ? -18 9.07 -3.336 1 90.81 382 SER A C 1
ATOM 3021 O O . SER A 1 382 ? -18.516 8.234 -4.078 1 90.81 382 SER A O 1
ATOM 3023 N N . THR A 1 383 ? -18.578 10.227 -3.15 1 91.06 383 THR A N 1
ATOM 3024 C CA . THR A 1 383 ? -19.906 10.5 -3.684 1 91.06 383 THR A CA 1
ATOM 3025 C C . THR A 1 383 ? -19.844 11.547 -4.785 1 91.06 383 THR A C 1
ATOM 3027 O O . THR A 1 383 ? -20.641 11.516 -5.73 1 91.06 383 THR A O 1
ATOM 3030 N N . GLN A 1 384 ? -18.844 12.453 -4.641 1 89.06 384 GLN A N 1
ATOM 3031 C CA . GLN A 1 384 ? -18.844 13.586 -5.555 1 89.06 384 GLN A CA 1
ATOM 3032 C C . GLN A 1 384 ? -17.797 13.406 -6.656 1 89.06 384 GLN A C 1
ATOM 3034 O O . GLN A 1 384 ? -17.875 14.047 -7.707 1 89.06 384 GLN A O 1
ATOM 3039 N N . TYR A 1 385 ? -16.859 12.562 -6.5 1 88.88 385 TYR A N 1
ATOM 3040 C CA . TYR A 1 385 ? -15.734 12.586 -7.418 1 88.88 385 TYR A CA 1
ATOM 3041 C C . TYR A 1 385 ? -15.477 11.203 -8.008 1 88.88 385 TYR A C 1
ATOM 3043 O O . TYR A 1 385 ? -14.414 10.953 -8.578 1 88.88 385 TYR A O 1
ATOM 3051 N N . LEU A 1 386 ? -16.391 10.297 -7.969 1 84.56 386 LEU A N 1
ATOM 3052 C CA . LEU A 1 386 ? -16.219 9.016 -8.648 1 84.56 386 LEU A CA 1
ATOM 3053 C C . LEU A 1 386 ? -16.469 9.148 -10.141 1 84.56 386 LEU A C 1
ATOM 3055 O O . LEU A 1 386 ? -17.375 9.875 -10.555 1 84.56 386 LEU A O 1
ATOM 3059 N N . HIS A 1 387 ? -15.727 8.516 -10.922 1 79 387 HIS A N 1
ATOM 3060 C CA . HIS A 1 387 ? -15.734 8.703 -12.367 1 79 387 HIS A CA 1
ATOM 3061 C C . HIS A 1 387 ? -17.031 8.211 -12.984 1 79 387 HIS A C 1
ATOM 3063 O O . HIS A 1 387 ? -17.469 8.719 -14.023 1 79 387 HIS A O 1
ATOM 3069 N N . HIS A 1 388 ? -17.688 7.254 -12.398 1 76.56 388 HIS A N 1
ATOM 3070 C CA . HIS A 1 388 ? -18.844 6.648 -13.047 1 76.56 388 HIS A CA 1
ATOM 3071 C C . HIS A 1 388 ? -20.156 7.203 -12.469 1 76.56 388 HIS A C 1
ATOM 3073 O O . HIS A 1 388 ? -21.234 6.805 -12.891 1 76.56 388 HIS A O 1
ATOM 3079 N N . GLN A 1 389 ? -20 8.125 -11.555 1 77.44 389 GLN A N 1
ATOM 3080 C CA . GLN A 1 389 ? -21.219 8.617 -10.898 1 77.44 389 GLN A CA 1
ATOM 3081 C C . GLN A 1 389 ? -21.312 10.133 -11 1 77.44 389 GLN A C 1
ATOM 3083 O O . GLN A 1 389 ? -20.344 10.844 -10.758 1 77.44 389 GLN A O 1
ATOM 3088 N N . LYS A 1 390 ? -22.453 10.539 -11.484 1 79.75 390 LYS A N 1
ATOM 3089 C CA . LYS A 1 390 ? -22.719 11.969 -11.438 1 79.75 390 LYS A CA 1
ATOM 3090 C C . LYS A 1 390 ? -23.141 12.406 -10.031 1 79.75 390 LYS A C 1
ATOM 3092 O O . LYS A 1 390 ? -23.938 11.734 -9.383 1 79.75 390 LYS A O 1
ATOM 3097 N N . PRO A 1 391 ? -22.547 13.461 -9.594 1 82.56 391 PRO A N 1
ATOM 3098 C CA . PRO A 1 391 ? -22.891 13.906 -8.242 1 82.56 391 PRO A CA 1
ATOM 3099 C C . PRO A 1 391 ? -24.359 14.266 -8.086 1 82.56 391 PRO A C 1
ATOM 3101 O O . PRO A 1 391 ? -24.953 14.875 -8.984 1 82.56 391 PRO A O 1
ATOM 3104 N N . ASP A 1 392 ? -24.938 13.758 -7.066 1 84.75 392 ASP A N 1
ATOM 3105 C CA . ASP A 1 392 ? -26.359 13.961 -6.793 1 84.75 392 ASP A CA 1
ATOM 3106 C C . ASP A 1 392 ? -26.562 15.094 -5.789 1 84.75 392 ASP A C 1
ATOM 3108 O O . ASP A 1 392 ? -25.797 15.234 -4.836 1 84.75 392 ASP A O 1
ATOM 3112 N N . LEU A 1 393 ? -27.625 15.93 -6.027 1 85.94 393 LEU A N 1
ATOM 3113 C CA . LEU A 1 393 ? -27.953 17.062 -5.172 1 85.94 393 LEU A CA 1
ATOM 3114 C C . LEU A 1 393 ? -28.359 16.594 -3.779 1 85.94 393 LEU A C 1
ATOM 3116 O O . LEU A 1 393 ? -28.016 17.234 -2.781 1 85.94 393 LEU A O 1
ATOM 3120 N N . ALA A 1 394 ? -29.062 15.523 -3.736 1 89.81 394 ALA A N 1
ATOM 3121 C CA . ALA A 1 394 ? -29.531 15.008 -2.453 1 89.81 394 ALA A CA 1
ATOM 3122 C C . ALA A 1 394 ? -28.359 14.641 -1.548 1 89.81 394 ALA A C 1
ATOM 3124 O O . ALA A 1 394 ? -28.375 14.953 -0.355 1 89.81 394 ALA A O 1
ATOM 3125 N N . THR A 1 395 ? -27.391 14.039 -2.129 1 91.25 395 THR A N 1
ATOM 3126 C CA . THR A 1 395 ? -26.203 13.641 -1.365 1 91.25 395 THR A CA 1
ATOM 3127 C C . THR A 1 395 ? -25.406 14.867 -0.929 1 91.25 395 THR A C 1
ATOM 3129 O O . THR A 1 395 ? -24.859 14.891 0.172 1 91.25 395 THR A O 1
ATOM 3132 N N . ARG A 1 396 ? -25.312 15.852 -1.723 1 92.31 396 ARG A N 1
ATOM 3133 C CA . ARG A 1 396 ? -24.594 17.078 -1.372 1 92.31 396 ARG A CA 1
ATOM 3134 C C . ARG A 1 396 ? -25.266 17.781 -0.195 1 92.31 396 ARG A C 1
ATOM 3136 O O . ARG A 1 396 ? -24.594 18.25 0.719 1 92.31 396 ARG A O 1
ATOM 3143 N N . ASN A 1 397 ? -26.609 17.812 -0.269 1 93.19 397 ASN A N 1
ATOM 3144 C CA . ASN A 1 397 ? -27.344 18.453 0.815 1 93.19 397 ASN A CA 1
ATOM 3145 C C . ASN A 1 397 ? -27.172 17.703 2.131 1 93.19 397 ASN A C 1
ATOM 31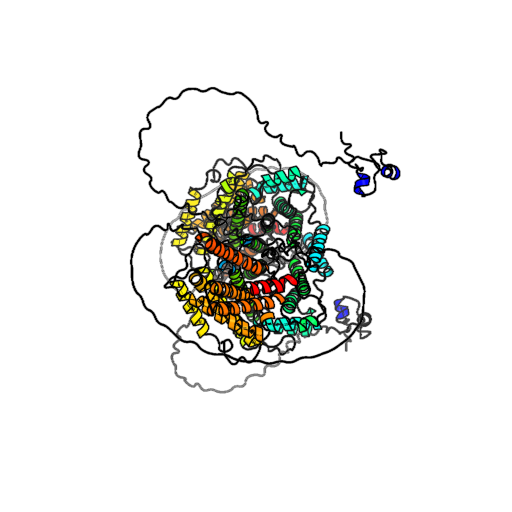47 O O . ASN A 1 397 ? -27.031 18.312 3.189 1 93.19 397 ASN A O 1
ATOM 3151 N N . THR A 1 398 ? -27.203 16.391 1.969 1 96.06 398 THR A N 1
ATOM 3152 C CA . THR A 1 398 ? -27 15.586 3.166 1 96.06 398 THR A CA 1
ATOM 3153 C C . THR A 1 398 ? -25.625 15.836 3.756 1 96.06 398 THR A C 1
ATOM 3155 O O . THR A 1 398 ? -25.469 15.93 4.977 1 96.06 398 THR A O 1
ATOM 3158 N N . LEU A 1 399 ? -24.641 15.938 2.92 1 96.06 399 LEU A N 1
ATOM 3159 C CA . LEU A 1 399 ? -23.266 16.188 3.365 1 96.06 399 LEU A CA 1
ATOM 3160 C C . LEU A 1 399 ? -23.141 17.594 3.949 1 96.06 399 LEU A C 1
ATOM 3162 O O . LEU A 1 399 ? -22.406 17.797 4.918 1 96.06 399 LEU A O 1
ATOM 3166 N N . ASN A 1 400 ? -23.797 18.562 3.363 1 95.94 400 ASN A N 1
ATOM 3167 C CA . ASN A 1 400 ? -23.812 19.906 3.924 1 95.94 400 ASN A CA 1
ATOM 3168 C C . ASN A 1 400 ? -24.391 19.922 5.332 1 95.94 400 ASN A C 1
ATOM 3170 O O . ASN A 1 400 ? -23.891 20.609 6.215 1 95.94 400 ASN A O 1
ATOM 3174 N N . GLU A 1 401 ? -25.453 19.156 5.461 1 97.38 401 GLU A N 1
ATOM 3175 C CA . GLU A 1 401 ? -26.078 19.062 6.777 1 97.38 401 GLU A CA 1
ATOM 3176 C C . GLU A 1 401 ? -25.141 18.422 7.793 1 97.38 401 GLU A C 1
ATOM 3178 O O . GLU A 1 401 ? -25.094 18.844 8.953 1 97.38 401 GLU A O 1
ATOM 3183 N N . GLN A 1 402 ? -24.438 17.422 7.367 1 97.81 402 GLN A N 1
ATOM 3184 C CA . GLN A 1 402 ? -23.484 16.75 8.258 1 97.81 402 GLN A CA 1
ATOM 3185 C C . GLN A 1 402 ? -22.359 17.688 8.656 1 97.81 402 GLN A C 1
ATOM 3187 O O . GLN A 1 402 ? -21.875 17.656 9.789 1 97.81 402 GLN A O 1
ATOM 3192 N N . LEU A 1 403 ? -21.875 18.531 7.785 1 97.88 403 LEU A N 1
ATOM 3193 C CA . LEU A 1 403 ? -20.844 19.516 8.094 1 97.88 403 LEU A CA 1
ATOM 3194 C C . LEU A 1 403 ? -21.359 20.547 9.094 1 97.88 403 LEU A C 1
ATOM 3196 O O . LEU A 1 403 ? -20.641 20.922 10.023 1 97.88 403 LEU A O 1
ATOM 3200 N N . CYS A 1 404 ? -22.625 20.953 8.875 1 97.31 404 CYS A N 1
ATOM 3201 C CA . CYS A 1 404 ? -23.234 21.906 9.805 1 97.31 404 CYS A CA 1
ATOM 3202 C C . CYS A 1 404 ? -23.375 21.297 11.188 1 97.31 404 CYS A C 1
ATOM 3204 O O . CYS A 1 404 ? -23.125 21.953 12.195 1 97.31 404 CYS A O 1
ATOM 3206 N N . LEU A 1 405 ? -23.797 20.047 11.164 1 97.31 405 LEU A N 1
ATOM 3207 C CA . LEU A 1 405 ? -23.953 19.359 12.438 1 97.31 405 LEU A CA 1
ATOM 3208 C C . LEU A 1 405 ? -22.609 19.219 13.148 1 97.31 405 LEU A C 1
ATOM 3210 O O . LEU A 1 405 ? -22.531 19.391 14.367 1 97.31 405 LEU A O 1
ATOM 3214 N N . TRP A 1 406 ? -21.562 18.859 12.438 1 97.62 406 TRP A N 1
ATOM 3215 C CA . TRP A 1 406 ? -20.219 18.766 13.016 1 97.62 406 TRP A CA 1
ATOM 3216 C C . TRP A 1 406 ? -19.812 20.062 13.672 1 97.62 406 TRP A C 1
ATOM 3218 O O . TRP A 1 406 ? -19.281 20.078 14.789 1 97.62 406 TRP A O 1
ATOM 3228 N N . GLU A 1 407 ? -19.969 21.203 13.031 1 96.19 407 GLU A N 1
ATOM 3229 C CA . GLU A 1 407 ? -19.594 22.5 13.562 1 96.19 407 GLU A CA 1
ATOM 3230 C C . GLU A 1 407 ? -20.391 22.828 14.828 1 96.19 407 GLU A C 1
ATOM 3232 O O . GLU A 1 407 ? -19.844 23.391 15.781 1 96.19 407 GLU A O 1
ATOM 3237 N N . SER A 1 408 ? -21.656 22.422 14.844 1 95.94 408 SER A N 1
ATOM 3238 C CA . SER A 1 408 ? -22.531 22.719 15.977 1 95.94 408 SER A CA 1
ATOM 3239 C C . SER A 1 408 ? -22.125 21.922 17.203 1 95.94 408 SER A C 1
ATOM 3241 O O . SER A 1 408 ? -22.344 22.359 18.344 1 95.94 408 SER A O 1
ATOM 3243 N N . GLU A 1 409 ? -21.484 20.75 17 1 96 409 GLU A N 1
ATOM 3244 C CA . GLU A 1 409 ? -21.109 19.875 18.109 1 96 409 GLU A CA 1
ATOM 3245 C C . GLU A 1 409 ? -19.641 20.031 18.484 1 96 409 GLU A C 1
ATOM 3247 O O . GLU A 1 409 ? -19.125 19.297 19.328 1 96 409 GLU A O 1
ATOM 3252 N N . LEU A 1 410 ? -19 20.984 17.859 1 95.62 410 LEU A N 1
ATOM 3253 C CA . LEU A 1 410 ? -17.562 21.203 18.094 1 95.62 410 LEU A CA 1
ATOM 3254 C C . LEU A 1 410 ? -17.312 21.625 19.531 1 95.62 410 LEU A C 1
ATOM 3256 O O . LEU A 1 410 ? -17.969 22.516 20.062 1 95.62 410 LEU A O 1
ATOM 3260 N N . PRO A 1 411 ? -16.422 20.969 20.203 1 92.44 411 PRO A N 1
ATOM 3261 C CA . PRO A 1 411 ? -16.062 21.375 21.562 1 92.44 411 PRO A CA 1
ATOM 3262 C C . PRO A 1 411 ? -15.641 22.844 21.641 1 92.44 411 PRO A C 1
ATOM 3264 O O . PRO A 1 411 ? -15.016 23.359 20.703 1 92.44 411 PRO A O 1
ATOM 3267 N N . VAL A 1 412 ? -15.781 23.469 22.766 1 89.06 412 VAL A N 1
ATOM 3268 C CA . VAL A 1 412 ? -15.562 24.891 22.969 1 89.06 412 VAL A CA 1
ATOM 3269 C C . VAL A 1 412 ? -14.086 25.234 22.781 1 89.06 412 VAL A C 1
ATOM 3271 O O . VAL A 1 412 ? -13.742 26.297 22.281 1 89.06 412 VAL A O 1
ATOM 3274 N N . GLU A 1 413 ? -13.266 24.25 23.125 1 87.31 413 GLU A N 1
ATOM 3275 C CA . GLU A 1 413 ? -11.82 24.469 23.062 1 87.31 413 GLU A CA 1
ATOM 3276 C C . GLU A 1 413 ? -11.352 24.703 21.625 1 87.31 413 GLU A C 1
ATOM 3278 O O . GLU A 1 413 ? -10.297 25.297 21.406 1 87.31 413 GLU A O 1
ATOM 3283 N N . LEU A 1 414 ? -12.188 24.25 20.641 1 93.06 414 LEU A N 1
ATOM 3284 C CA . LEU A 1 414 ? -11.727 24.297 19.25 1 93.06 414 LEU A CA 1
ATOM 3285 C C . LEU A 1 414 ? -12.602 25.219 18.422 1 93.06 414 LEU A C 1
ATOM 3287 O O . LEU A 1 414 ? -12.414 25.328 17.203 1 93.06 414 LEU A O 1
ATOM 3291 N N . ARG A 1 415 ? -13.547 25.922 19.062 1 90.88 415 ARG A N 1
ATOM 3292 C CA . ARG A 1 415 ? -14.391 26.859 18.328 1 90.88 415 ARG A CA 1
ATOM 3293 C C . ARG A 1 415 ? -13.609 28.109 17.938 1 90.88 415 ARG A C 1
ATOM 3295 O O . ARG A 1 415 ? -12.805 28.609 18.734 1 90.88 415 ARG A O 1
ATOM 3302 N N . TRP A 1 416 ? -13.914 28.484 16.781 1 85.94 416 TRP A N 1
ATOM 3303 C CA . TRP A 1 416 ? -13.227 29.672 16.297 1 85.94 416 TRP A CA 1
ATOM 3304 C C . TRP A 1 416 ? -13.711 30.906 17.031 1 85.94 416 TRP A C 1
ATOM 3306 O O . TRP A 1 416 ? -14.906 31.094 17.25 1 85.94 416 TRP A O 1
ATOM 3316 N N . GLY A 1 417 ? -12.977 31.891 17.5 1 74.06 417 GLY A N 1
ATOM 3317 C CA . GLY A 1 417 ? -13.359 33.125 18.172 1 74.06 417 GLY A CA 1
ATOM 3318 C C . GLY A 1 417 ? -13.266 33 19.688 1 74.06 417 GLY A C 1
ATOM 3319 O O . GLY A 1 417 ? -13.391 34.031 20.391 1 74.06 417 GLY A O 1
ATOM 3320 N N . SER A 1 418 ? -13.352 31.828 20.094 1 65.31 418 SER A N 1
ATOM 3321 C CA . SER A 1 418 ? -13.188 31.734 21.547 1 65.31 418 SER A CA 1
ATOM 3322 C C . SER A 1 418 ? -11.875 32.344 22 1 65.31 418 SER A C 1
ATOM 3324 O O . SER A 1 418 ? -10.953 32.531 21.188 1 65.31 418 SER A O 1
ATOM 3326 N N . VAL A 1 419 ? -11.828 32.969 23.203 1 58.88 419 VAL A N 1
ATOM 3327 C CA . VAL A 1 419 ? -10.695 33.719 23.734 1 58.88 419 VAL A CA 1
ATOM 3328 C C . VAL A 1 419 ? -9.398 32.969 23.453 1 58.88 419 VAL A C 1
ATOM 3330 O O . VAL A 1 419 ? -9.219 31.828 23.906 1 58.88 419 VAL A O 1
ATOM 3333 N N . PHE A 1 420 ? -8.836 33.344 22.234 1 57.5 420 PHE A N 1
ATOM 3334 C CA . PHE A 1 420 ? -7.551 32.781 21.844 1 57.5 420 PHE A CA 1
ATOM 3335 C C . PHE A 1 420 ? -6.508 33.031 22.922 1 57.5 420 PHE A C 1
ATOM 3337 O O . PHE A 1 420 ? -6.219 34.188 23.281 1 57.5 420 PHE A O 1
ATOM 3344 N N . ILE A 1 421 ? -6.242 32.062 23.703 1 63.53 421 ILE A N 1
ATOM 3345 C CA . ILE A 1 421 ? -5.359 32.281 24.844 1 63.53 421 ILE A CA 1
ATOM 3346 C C . ILE A 1 421 ? -3.906 32.094 24.422 1 63.53 421 ILE A C 1
ATOM 3348 O O . ILE A 1 421 ? -3.061 32.969 24.656 1 63.53 421 ILE A O 1
ATOM 3352 N N . ASP A 1 422 ? -3.508 30.906 23.594 1 79.56 422 ASP A N 1
ATOM 3353 C CA . ASP A 1 422 ? -2.117 30.531 23.375 1 79.56 422 ASP A CA 1
ATOM 3354 C C . ASP A 1 422 ? -1.879 30.172 21.906 1 79.56 422 ASP A C 1
ATOM 3356 O O . ASP A 1 422 ? -2.82 29.828 21.188 1 79.56 422 ASP A O 1
ATOM 3360 N N . PRO A 1 423 ? -0.746 30.5 21.391 1 83.5 423 PRO A N 1
ATOM 3361 C CA . PRO A 1 423 ? -0.381 30.25 19.984 1 83.5 423 PRO A CA 1
ATOM 3362 C C . PRO A 1 423 ? -0.654 28.812 19.547 1 83.5 423 PRO A C 1
ATOM 3364 O O . PRO A 1 423 ? -1.07 28.578 18.422 1 83.5 423 PRO A O 1
ATOM 3367 N N . VAL A 1 424 ? -0.476 27.906 20.375 1 85.44 424 VAL A N 1
ATOM 3368 C CA . VAL A 1 424 ? -0.68 26.516 20.016 1 85.44 424 VAL A CA 1
ATOM 3369 C C . VAL A 1 424 ? -2.17 26.25 19.812 1 85.44 424 VAL A C 1
ATOM 3371 O O . VAL A 1 424 ? -2.555 25.484 18.922 1 85.44 424 VAL A O 1
ATOM 3374 N N . SER A 1 425 ? -2.955 26.844 20.625 1 88.06 425 SER A N 1
ATOM 3375 C CA . SER A 1 425 ? -4.398 26.703 20.469 1 88.06 425 SER A CA 1
ATOM 3376 C C . SER A 1 425 ? -4.871 27.297 19.141 1 88.06 425 SER A C 1
ATOM 3378 O O . SER A 1 425 ? -5.695 26.703 18.453 1 88.06 425 SER A O 1
ATOM 3380 N N . LEU A 1 426 ? -4.336 28.469 18.859 1 91.94 426 LEU A N 1
ATOM 3381 C CA . LEU A 1 426 ? -4.676 29.078 17.578 1 91.94 426 LEU A CA 1
ATOM 3382 C C . LEU A 1 426 ? -4.242 28.188 16.422 1 91.94 426 LEU A C 1
ATOM 3384 O O . LEU A 1 426 ? -4.953 28.078 15.422 1 91.94 426 LEU A O 1
ATOM 3388 N N . PHE A 1 427 ? -3.102 27.656 16.609 1 95.25 427 PHE A N 1
ATOM 3389 C CA . PHE A 1 427 ? -2.521 26.781 15.602 1 95.25 427 PHE A CA 1
ATOM 3390 C C . PHE A 1 427 ? -3.451 25.609 15.297 1 95.25 427 PHE A C 1
ATOM 3392 O O . PHE A 1 427 ? -3.814 25.391 14.141 1 95.25 427 PHE A O 1
ATOM 3399 N N . LEU A 1 428 ? -3.904 24.828 16.266 1 96.12 428 LEU A N 1
ATOM 3400 C CA . LEU A 1 428 ? -4.754 23.656 16.094 1 96.12 428 LEU A CA 1
ATOM 3401 C C . LEU A 1 428 ? -6.137 24.062 15.594 1 96.12 428 LEU A C 1
ATOM 3403 O O . LEU A 1 428 ? -6.707 23.375 14.734 1 96.12 428 LEU A O 1
ATOM 3407 N N . LYS A 1 429 ? -6.648 25.203 16.156 1 94.94 429 LYS A N 1
ATOM 3408 C CA . LYS A 1 429 ? -7.934 25.703 15.688 1 94.94 429 LYS A CA 1
ATOM 3409 C C . LYS A 1 429 ? -7.871 26.062 14.203 1 94.94 429 LYS A C 1
ATOM 3411 O O . LYS A 1 429 ? -8.773 25.719 13.438 1 94.94 429 LYS A O 1
ATOM 3416 N N . GLY A 1 430 ? -6.781 26.75 13.898 1 96.31 430 GLY A N 1
ATOM 3417 C CA . GLY A 1 430 ? -6.609 27.125 12.508 1 96.31 430 GLY A CA 1
ATOM 3418 C C . GLY A 1 430 ? -6.562 25.938 11.562 1 96.31 430 GLY A C 1
ATOM 3419 O O . GLY A 1 430 ? -7.219 25.938 10.516 1 96.31 430 GLY A O 1
ATOM 3420 N N . LEU A 1 431 ? -5.812 24.906 11.922 1 97.31 431 LEU A N 1
ATOM 3421 C CA . LEU A 1 431 ? -5.684 23.703 11.094 1 97.31 431 LEU A CA 1
ATOM 3422 C C . LEU A 1 431 ? -7.027 23.016 10.938 1 97.31 431 LEU A C 1
ATOM 3424 O O . LEU A 1 431 ? -7.379 22.578 9.836 1 97.31 431 LEU A O 1
ATOM 3428 N N . LEU A 1 432 ? -7.754 22.906 12 1 98 432 LEU A N 1
ATOM 3429 C CA . LEU A 1 432 ? -9.031 22.203 12 1 98 432 LEU A CA 1
ATOM 3430 C C . LEU A 1 432 ? -10.055 22.938 11.133 1 98 432 LEU A C 1
ATOM 3432 O O . LEU A 1 432 ? -10.75 22.328 10.328 1 98 432 LEU A O 1
ATOM 3436 N N . HIS A 1 433 ? -10.148 24.234 11.273 1 97.44 433 HIS A N 1
ATOM 3437 C CA . HIS A 1 433 ? -11.133 25.016 10.539 1 97.44 433 HIS A CA 1
ATOM 3438 C C . HIS A 1 433 ? -10.742 25.156 9.07 1 97.44 433 HIS A C 1
ATOM 3440 O O . HIS A 1 433 ? -11.609 25.234 8.195 1 97.44 433 HIS A O 1
ATOM 3446 N N . MET A 1 434 ? -9.422 25.188 8.812 1 97.94 434 MET A N 1
ATOM 3447 C CA . MET A 1 434 ? -8.984 25.125 7.418 1 97.94 434 MET A CA 1
ATOM 3448 C C . MET A 1 434 ? -9.484 23.844 6.754 1 97.94 434 MET A C 1
ATOM 3450 O O . MET A 1 434 ? -9.906 23.875 5.594 1 97.94 434 MET A O 1
ATOM 3454 N N . THR A 1 435 ? -9.375 22.734 7.461 1 98.44 435 THR A N 1
ATOM 3455 C CA . THR A 1 435 ? -9.836 21.453 6.945 1 98.44 435 THR A CA 1
ATOM 3456 C C . THR A 1 435 ? -11.352 21.453 6.746 1 98.44 435 THR A C 1
ATOM 3458 O O . THR A 1 435 ? -11.852 20.969 5.73 1 98.44 435 THR A O 1
ATOM 3461 N N . TYR A 1 436 ? -12.031 22.031 7.727 1 98.5 436 TYR A N 1
ATOM 3462 C CA . TYR A 1 436 ? -13.484 22.156 7.664 1 98.5 436 TYR A CA 1
ATOM 3463 C C . TYR A 1 436 ? -13.914 22.953 6.438 1 98.5 436 TYR A C 1
ATOM 3465 O O . TYR A 1 436 ? -14.797 22.516 5.691 1 98.5 436 TYR A O 1
ATOM 3473 N N . GLN A 1 437 ? -13.305 24.078 6.199 1 98.31 437 GLN A N 1
ATOM 3474 C CA . GLN A 1 437 ? -13.641 24.922 5.055 1 98.31 437 GLN A CA 1
ATOM 3475 C C . GLN A 1 437 ? -13.258 24.234 3.74 1 98.31 437 GLN A C 1
ATOM 3477 O O . GLN A 1 437 ? -13.945 24.406 2.729 1 98.31 437 GLN A O 1
ATOM 3482 N N . ASN A 1 438 ? -12.156 23.516 3.752 1 98 438 ASN A N 1
ATOM 3483 C CA . ASN A 1 438 ? -11.75 22.797 2.553 1 98 438 ASN A CA 1
ATOM 3484 C C . ASN A 1 438 ? -12.812 21.781 2.125 1 98 438 ASN A C 1
ATOM 3486 O O . ASN A 1 438 ? -12.992 21.531 0.932 1 98 438 ASN A O 1
ATOM 3490 N N . LEU A 1 439 ? -13.523 21.172 3.057 1 98.31 439 LEU A N 1
ATOM 3491 C CA . LEU A 1 439 ? -14.586 20.219 2.732 1 98.31 439 LEU A CA 1
ATOM 3492 C C . LEU A 1 439 ? -15.727 20.906 2 1 98.31 439 LEU A C 1
ATOM 3494 O O . LEU A 1 439 ? -16.297 20.359 1.063 1 98.31 439 LEU A O 1
ATOM 3498 N N . TYR A 1 440 ? -16.016 22.172 2.416 1 97.62 440 TYR A N 1
ATOM 3499 C CA . TYR A 1 440 ? -17.031 22.938 1.712 1 97.62 440 TYR A CA 1
ATOM 3500 C C . TYR A 1 440 ? -16.609 23.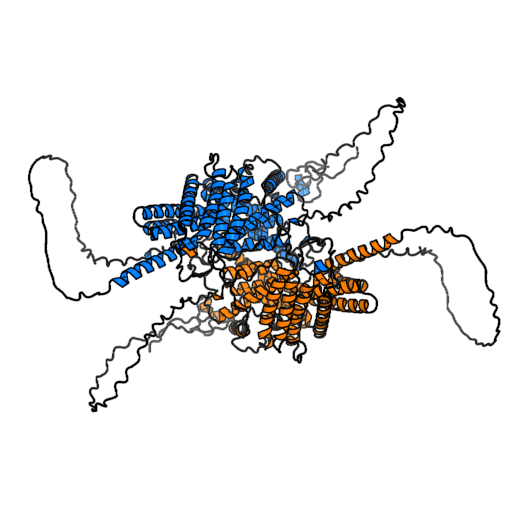234 0.283 1 97.62 440 TYR A C 1
ATOM 3502 O O . TYR A 1 440 ? -17.406 23.172 -0.645 1 97.62 440 TYR A O 1
ATOM 3510 N N . ILE A 1 441 ? -15.359 23.594 0.146 1 96.75 441 ILE A N 1
ATOM 3511 C CA . ILE A 1 441 ? -14.867 23.906 -1.192 1 96.75 441 ILE A CA 1
ATOM 3512 C C . ILE A 1 441 ? -14.984 22.656 -2.08 1 96.75 441 ILE A C 1
ATOM 3514 O O . ILE A 1 441 ? -15.469 22.75 -3.211 1 96.75 441 ILE A O 1
ATOM 3518 N N . LEU A 1 442 ? -14.586 21.516 -1.584 1 95.31 442 LEU A N 1
ATOM 3519 C CA . LEU A 1 442 ? -14.656 20.266 -2.342 1 95.31 442 LEU A CA 1
ATOM 3520 C C . LEU A 1 442 ? -16.109 19.922 -2.676 1 95.31 442 LEU A C 1
ATOM 3522 O O . LEU A 1 442 ? -16.391 19.422 -3.764 1 95.31 442 LEU A O 1
ATOM 3526 N N . LEU A 1 443 ? -16.969 20.156 -1.756 1 95.06 443 LEU A N 1
ATOM 3527 C CA . LEU A 1 443 ? -18.375 19.797 -1.922 1 95.06 443 LEU A CA 1
ATOM 3528 C C . LEU A 1 443 ? -19.031 20.672 -2.986 1 95.06 443 LEU A C 1
ATOM 3530 O O . LEU A 1 443 ? -19.891 20.188 -3.738 1 95.06 443 LEU A O 1
ATOM 3534 N N . TYR A 1 444 ? -18.625 21.953 -3.15 1 93.75 444 TYR A N 1
ATOM 3535 C CA . TYR A 1 444 ? -19.344 22.891 -3.998 1 93.75 444 TYR A CA 1
ATOM 3536 C C . TYR A 1 444 ? -18.484 23.359 -5.164 1 93.75 444 TYR A C 1
ATOM 3538 O O . TYR A 1 444 ? -18.891 24.234 -5.938 1 93.75 444 TYR A O 1
ATOM 3546 N N . ARG A 1 445 ? -17.359 22.859 -5.273 1 90.31 445 ARG A N 1
ATOM 3547 C CA . ARG A 1 445 ? -16.406 23.25 -6.309 1 90.31 445 ARG A CA 1
ATOM 3548 C C . ARG A 1 445 ? -17.016 23.094 -7.699 1 90.31 445 ARG A C 1
ATOM 3550 O O . ARG A 1 445 ? -16.859 23.984 -8.547 1 90.31 445 ARG A O 1
ATOM 3557 N N . ARG A 1 446 ? -17.641 22.031 -7.961 1 84.75 446 ARG A N 1
ATOM 3558 C CA . ARG A 1 446 ? -18.203 21.781 -9.281 1 84.75 446 ARG A CA 1
ATOM 3559 C C . ARG A 1 446 ? -19.25 22.812 -9.641 1 84.75 446 ARG A C 1
ATOM 3561 O O . ARG A 1 446 ? -19.328 23.266 -10.789 1 84.75 446 ARG A O 1
ATOM 3568 N N . VAL A 1 447 ? -20.031 23.156 -8.68 1 87.44 447 VAL A N 1
ATOM 3569 C CA . VAL A 1 447 ? -21.109 24.125 -8.906 1 87.44 447 VAL A CA 1
ATOM 3570 C C . VAL A 1 447 ? -20.516 25.531 -9.023 1 87.44 447 VAL A C 1
ATOM 3572 O O . VAL A 1 447 ? -21.047 26.391 -9.727 1 87.44 447 VAL A O 1
ATOM 3575 N N . PHE A 1 448 ? -19.438 25.75 -8.398 1 90.25 448 PHE A N 1
ATOM 3576 C CA . PHE A 1 448 ? -18.719 27.016 -8.523 1 90.25 448 PHE A CA 1
ATOM 3577 C C . PHE A 1 448 ? -18.109 27.156 -9.906 1 90.25 448 PHE A C 1
ATOM 3579 O O . PHE A 1 448 ? -18.156 28.25 -10.5 1 90.25 448 PHE A O 1
ATOM 3586 N N . LEU A 1 449 ? -17.578 26.078 -10.414 1 83.75 449 LEU A N 1
ATOM 3587 C CA . LEU A 1 449 ? -16.922 26.109 -11.719 1 83.75 449 LEU A CA 1
ATOM 3588 C C . LEU A 1 449 ? -17.938 26.219 -12.844 1 83.75 449 LEU A C 1
ATOM 3590 O O . LEU A 1 449 ? -17.703 26.906 -13.836 1 83.75 449 LEU A O 1
ATOM 3594 N N . ASN A 1 450 ? -19 25.438 -12.633 1 82.38 450 ASN A N 1
ATOM 3595 C CA . ASN A 1 450 ? -20.094 25.469 -13.609 1 82.38 450 ASN A CA 1
ATOM 3596 C C . ASN A 1 450 ? -21.406 25.875 -12.953 1 82.38 450 ASN A C 1
ATOM 3598 O O . ASN A 1 450 ? -22.297 25.031 -12.781 1 82.38 450 ASN A O 1
ATOM 3602 N N . PRO A 1 451 ? -21.531 27.188 -12.758 1 81.31 451 PRO A N 1
ATOM 3603 C CA . PRO A 1 451 ? -22.688 27.656 -12 1 81.31 451 PRO A CA 1
ATOM 3604 C C . PRO A 1 451 ? -24 27.5 -12.773 1 81.31 451 PRO A C 1
ATOM 3606 O O . PRO A 1 451 ? -24.031 27.703 -13.984 1 81.31 451 PRO A O 1
ATOM 3609 N N . THR A 1 452 ? -24.875 26.844 -12.102 1 74.88 452 THR A N 1
ATOM 3610 C CA . THR A 1 452 ? -26.25 26.844 -12.594 1 74.88 452 THR A CA 1
ATOM 3611 C C . THR A 1 452 ? -27.109 27.797 -11.781 1 74.88 452 THR A C 1
ATOM 3613 O O . THR A 1 452 ? -26.781 28.141 -10.648 1 74.88 452 THR A O 1
ATOM 3616 N N . PRO A 1 453 ? -28.125 28.375 -12.461 1 72 453 PRO A N 1
ATOM 3617 C CA . PRO A 1 453 ? -28.938 29.375 -11.773 1 72 453 PRO A CA 1
ATOM 3618 C C . PRO A 1 453 ? -29.469 28.891 -10.43 1 72 453 PRO A C 1
ATOM 3620 O O . PRO A 1 453 ? -29.75 29.688 -9.547 1 72 453 PRO A O 1
ATOM 3623 N N . HIS A 1 454 ? -29.562 27.609 -10.18 1 68.12 454 HIS A N 1
ATOM 3624 C CA . HIS A 1 454 ? -30.141 27.078 -8.945 1 68.12 454 HIS A CA 1
ATOM 3625 C C . HIS A 1 454 ? -29.047 26.641 -7.973 1 68.12 454 HIS A C 1
ATOM 3627 O O . HIS A 1 454 ? -29.328 26.312 -6.82 1 68.12 454 HIS A O 1
ATOM 3633 N N . ASP A 1 455 ? -27.844 26.844 -8.5 1 72.19 455 ASP A N 1
ATOM 3634 C CA . ASP A 1 455 ? -26.797 26.219 -7.695 1 72.19 455 ASP A CA 1
ATOM 3635 C C . ASP A 1 455 ? -26.094 27.234 -6.797 1 72.19 455 ASP A C 1
ATOM 3637 O O . ASP A 1 455 ? -26.047 28.422 -7.121 1 72.19 455 ASP A O 1
ATOM 3641 N N . ASP A 1 456 ? -25.688 26.844 -5.641 1 83.31 456 ASP A N 1
ATOM 3642 C CA . ASP A 1 456 ? -25.062 27.703 -4.629 1 83.31 456 ASP A CA 1
ATOM 3643 C C . ASP A 1 456 ? -23.547 27.609 -4.695 1 83.31 456 ASP A C 1
ATOM 3645 O O . ASP A 1 456 ? -22.891 27.328 -3.686 1 83.31 456 ASP A O 1
ATOM 3649 N N . GLY A 1 457 ? -23.016 27.922 -5.75 1 86.81 457 GLY A N 1
ATOM 3650 C CA . GLY A 1 457 ? -21.562 27.906 -5.906 1 86.81 457 GLY A CA 1
ATOM 3651 C C . GLY A 1 457 ? -20.859 28.938 -5.043 1 86.81 457 GLY A C 1
ATOM 3652 O O . GLY A 1 457 ? -19.641 28.844 -4.816 1 86.81 457 GLY A O 1
ATOM 3653 N N . GLN A 1 458 ? -21.578 29.906 -4.543 1 92 458 GLN A N 1
ATOM 3654 C CA . GLN A 1 458 ? -21.047 30.969 -3.686 1 92 458 GLN A CA 1
ATOM 3655 C C . GLN A 1 458 ? -20.531 30.391 -2.367 1 92 458 GLN A C 1
ATOM 3657 O O . GLN A 1 458 ? -19.625 30.969 -1.747 1 92 458 GLN A O 1
ATOM 3662 N N . ILE A 1 459 ? -21.031 29.297 -2.055 1 95.5 459 ILE A N 1
ATOM 3663 C CA . ILE A 1 459 ? -20.625 28.672 -0.8 1 95.5 459 ILE A CA 1
ATOM 3664 C C . ILE A 1 459 ? -19.141 28.312 -0.854 1 95.5 459 ILE A C 1
ATOM 3666 O O . ILE A 1 459 ? -18.438 28.438 0.143 1 95.5 459 ILE A O 1
ATOM 3670 N N . ALA A 1 460 ? -18.688 27.844 -1.984 1 95.88 460 ALA A N 1
ATOM 3671 C CA . ALA A 1 460 ? -17.266 27.531 -2.146 1 95.88 460 ALA A CA 1
ATOM 3672 C C . ALA A 1 460 ? -16.406 28.781 -2 1 95.88 460 ALA A C 1
ATOM 3674 O O . ALA A 1 460 ? -15.344 28.734 -1.381 1 95.88 460 ALA A O 1
ATOM 3675 N N . LEU A 1 461 ? -16.828 29.859 -2.568 1 96 461 LEU A N 1
ATOM 3676 C CA . LEU A 1 461 ? -16.094 31.109 -2.473 1 96 461 LEU A CA 1
ATOM 3677 C C . LEU A 1 461 ? -16.094 31.625 -1.039 1 96 461 LEU A C 1
ATOM 3679 O O . LEU A 1 461 ? -15.078 32.156 -0.567 1 96 461 LEU A O 1
ATOM 3683 N N . ASP A 1 462 ? -17.203 31.547 -0.414 1 97.5 462 ASP A N 1
ATOM 3684 C CA . ASP A 1 462 ? -17.281 31.953 0.985 1 97.5 462 ASP A CA 1
ATOM 3685 C C . ASP A 1 462 ? -16.328 31.141 1.85 1 97.5 462 ASP A C 1
ATOM 3687 O O . ASP A 1 462 ? -15.664 31.703 2.734 1 97.5 462 ASP A O 1
ATOM 3691 N N . ALA A 1 463 ? -16.328 29.859 1.619 1 98.19 463 ALA A N 1
ATOM 3692 C CA . ALA A 1 463 ? -15.414 29 2.35 1 98.19 463 ALA A CA 1
ATOM 3693 C C . ALA A 1 463 ? -13.961 29.391 2.088 1 98.19 463 ALA A C 1
ATOM 3695 O O . ALA A 1 463 ? -13.141 29.391 3.006 1 98.19 463 ALA A O 1
ATOM 3696 N N . ALA A 1 464 ? -13.625 29.656 0.874 1 97.88 464 ALA A N 1
ATOM 3697 C CA . ALA A 1 464 ? -12.273 30.094 0.525 1 97.88 464 ALA A CA 1
ATOM 3698 C C . ALA A 1 464 ? -11.922 31.406 1.232 1 97.88 464 ALA A C 1
ATOM 3700 O O . ALA A 1 464 ?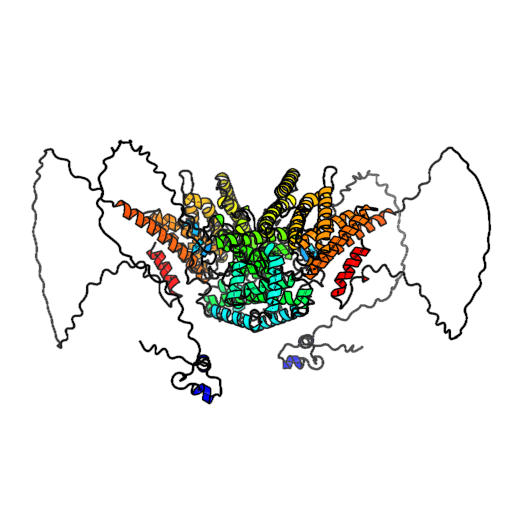 -10.789 31.594 1.686 1 97.88 464 ALA A O 1
ATOM 3701 N N . THR A 1 465 ? -12.852 32.281 1.282 1 98.06 465 THR A N 1
ATOM 3702 C CA . THR A 1 465 ? -12.641 33.562 1.946 1 98.06 465 THR A CA 1
ATOM 3703 C C . THR A 1 465 ? -12.391 33.375 3.438 1 98.06 465 THR A C 1
ATOM 3705 O O . THR A 1 465 ? -11.5 34 4.012 1 98.06 465 THR A O 1
ATOM 3708 N N . LYS A 1 466 ? -13.18 32.531 4.027 1 97.81 466 LYS A N 1
ATOM 3709 C CA . LYS A 1 466 ? -12.953 32.219 5.434 1 97.81 466 LYS A CA 1
ATOM 3710 C C . LYS A 1 466 ? -11.586 31.594 5.645 1 97.81 466 LYS A C 1
ATOM 3712 O O . LYS A 1 466 ? -10.906 31.875 6.633 1 97.81 466 LYS A O 1
ATOM 3717 N N . SER A 1 467 ? -11.188 30.688 4.77 1 98.12 467 SER A N 1
ATOM 3718 C CA . SER A 1 467 ? -9.867 30.047 4.832 1 98.12 467 SER A CA 1
ATOM 3719 C C . SER A 1 467 ? -8.758 31.094 4.793 1 98.12 467 SER A C 1
ATOM 3721 O O . SER A 1 467 ? -7.762 30.969 5.512 1 98.12 467 SER A O 1
ATOM 3723 N N . THR A 1 468 ? -8.922 32.094 3.969 1 97.56 468 THR A N 1
ATOM 3724 C CA . THR A 1 468 ? -7.902 33.125 3.852 1 97.56 468 THR A CA 1
ATOM 3725 C C . THR A 1 468 ? -7.789 33.906 5.152 1 97.56 468 THR A C 1
ATOM 3727 O O . THR A 1 468 ? -6.695 34.312 5.539 1 97.56 468 THR A O 1
ATOM 3730 N N . ARG A 1 469 ? -8.906 34.156 5.746 1 96.31 469 ARG A N 1
ATOM 3731 C CA . ARG A 1 469 ? -8.883 34.844 7.031 1 96.31 469 ARG A CA 1
ATOM 3732 C C . ARG A 1 469 ? -8.117 34.031 8.07 1 96.31 469 ARG A C 1
ATOM 3734 O O . ARG A 1 469 ? -7.344 34.594 8.859 1 96.31 469 ARG A O 1
ATOM 3741 N N . ILE A 1 470 ? -8.32 32.812 8.086 1 96.44 470 ILE A N 1
ATOM 3742 C CA . ILE A 1 470 ? -7.609 31.922 9 1 96.44 470 ILE A CA 1
ATOM 3743 C C . ILE A 1 470 ? -6.113 31.953 8.695 1 96.44 470 ILE A C 1
ATOM 3745 O O . ILE A 1 470 ? -5.289 32.062 9.602 1 96.44 470 ILE A O 1
ATOM 3749 N N . MET A 1 471 ? -5.789 31.891 7.434 1 96.38 471 MET A N 1
ATOM 3750 C CA . MET A 1 471 ? -4.391 31.922 7.02 1 96.38 471 MET A CA 1
ATOM 3751 C C . MET A 1 471 ? -3.73 33.219 7.441 1 96.38 471 MET A C 1
ATOM 3753 O O . MET A 1 471 ? -2.57 33.25 7.855 1 96.38 471 MET A O 1
ATOM 3757 N N . GLU A 1 472 ? -4.465 34.312 7.316 1 95.25 472 GLU A N 1
ATOM 3758 C CA . GLU A 1 472 ? -3.951 35.625 7.73 1 95.25 472 GLU A CA 1
ATOM 3759 C C . GLU A 1 472 ? -3.602 35.625 9.219 1 95.25 472 GLU A C 1
ATOM 3761 O O . GLU A 1 472 ? -2.551 36.125 9.609 1 95.25 472 GLU A O 1
ATOM 3766 N N . ASP A 1 473 ? -4.453 35.062 10 1 93.56 473 ASP A N 1
ATOM 3767 C CA . ASP A 1 473 ? -4.211 34.969 11.438 1 93.56 473 ASP A CA 1
ATOM 3768 C C . ASP A 1 473 ? -2.994 34.094 11.734 1 93.56 473 ASP A C 1
ATOM 3770 O O . ASP A 1 473 ? -2.168 34.438 12.586 1 93.56 473 ASP A O 1
ATOM 3774 N N . LEU A 1 474 ? -2.889 33 11.094 1 95.31 474 LEU A N 1
ATOM 3775 C CA . LEU A 1 474 ? -1.772 32.094 11.312 1 95.31 474 LEU A CA 1
ATOM 3776 C C . LEU A 1 474 ? -0.461 32.719 10.844 1 95.31 474 LEU A C 1
ATOM 3778 O O . LEU A 1 474 ? 0.58 32.531 11.484 1 95.31 474 LEU A O 1
ATOM 3782 N N . LEU A 1 475 ? -0.519 33.375 9.727 1 93.75 475 LEU A N 1
ATOM 3783 C CA . LEU A 1 475 ? 0.664 34.062 9.203 1 93.75 475 LEU A CA 1
ATOM 3784 C C . LEU A 1 475 ? 1.141 35.156 10.164 1 93.75 475 LEU A C 1
ATOM 3786 O O . LEU A 1 475 ? 2.34 35.25 10.43 1 93.75 475 LEU A O 1
ATOM 3790 N N . SER A 1 476 ? 0.197 35.938 10.656 1 93.38 476 SER A N 1
ATOM 3791 C CA . SER A 1 476 ? 0.52 37 11.57 1 93.38 476 SER A CA 1
ATOM 3792 C C . SER A 1 476 ? 1.158 36.5 12.852 1 93.38 476 SER A C 1
ATOM 3794 O O . SER A 1 476 ? 2.01 37.156 13.445 1 93.38 476 SER A O 1
ATOM 3796 N N . ALA A 1 477 ? 0.788 35.281 13.219 1 92.5 477 ALA A N 1
ATOM 3797 C CA . ALA A 1 477 ? 1.32 34.688 14.438 1 92.5 477 ALA A CA 1
ATOM 3798 C C . ALA A 1 477 ? 2.529 33.812 14.133 1 92.5 477 ALA A C 1
ATOM 3800 O O . ALA A 1 477 ? 3.064 33.156 15.031 1 92.5 477 ALA A O 1
ATOM 3801 N N . HIS A 1 478 ? 2.996 33.719 12.906 1 92.44 478 HIS A N 1
ATOM 3802 C CA . HIS A 1 478 ? 4.145 32.938 12.461 1 92.44 478 HIS A CA 1
ATOM 3803 C C . HIS A 1 478 ? 3.963 31.453 12.789 1 92.44 478 HIS A C 1
ATOM 3805 O O . HIS A 1 478 ? 4.883 30.812 13.297 1 92.44 478 HIS A O 1
ATOM 3811 N N . LEU A 1 479 ? 2.756 30.969 12.531 1 95.5 479 LEU A N 1
ATOM 3812 C CA . LEU A 1 479 ? 2.432 29.594 12.898 1 95.5 479 LEU A CA 1
ATOM 3813 C C . LEU A 1 479 ? 2.396 28.703 11.664 1 95.5 479 LEU A C 1
ATOM 3815 O O . LEU A 1 479 ? 2.463 27.484 11.781 1 95.5 479 LEU A O 1
ATOM 3819 N N . ILE A 1 480 ? 2.342 29.188 10.43 1 94.69 480 ILE A N 1
ATOM 3820 C CA . ILE A 1 480 ? 2.193 28.438 9.195 1 94.69 480 ILE A CA 1
ATOM 3821 C C . ILE A 1 480 ? 3.43 27.562 8.977 1 94.69 480 ILE A C 1
ATOM 3823 O O . ILE A 1 480 ? 3.326 26.453 8.453 1 94.69 480 ILE A O 1
ATOM 3827 N N . GLN A 1 481 ? 4.566 28.016 9.414 1 91.38 481 GLN A N 1
ATOM 3828 C CA . GLN A 1 481 ? 5.824 27.297 9.211 1 91.38 481 GLN A CA 1
ATOM 3829 C C . GLN A 1 481 ? 5.832 25.969 9.945 1 91.38 481 GLN A C 1
ATOM 3831 O O . GLN A 1 481 ? 6.625 25.078 9.625 1 91.38 481 GLN A O 1
ATOM 3836 N N . HIS A 1 482 ? 4.953 25.781 10.922 1 95.25 482 HIS A N 1
ATOM 3837 C CA . HIS A 1 482 ? 4.926 24.578 11.75 1 95.25 482 HIS A CA 1
ATOM 3838 C C . HIS A 1 482 ? 3.844 23.609 11.281 1 95.25 482 HIS A C 1
ATOM 3840 O O . HIS A 1 482 ? 3.682 22.531 11.859 1 95.25 482 HIS A O 1
ATOM 3846 N N . ALA A 1 483 ? 3.1 23.969 10.25 1 95.44 483 ALA A N 1
ATOM 3847 C CA . ALA A 1 483 ? 1.888 23.234 9.883 1 95.44 483 ALA A CA 1
ATOM 3848 C C . ALA A 1 483 ? 2.227 21.938 9.148 1 95.44 483 ALA A C 1
ATOM 3850 O O . ALA A 1 483 ? 3.225 21.875 8.43 1 95.44 483 ALA A O 1
ATOM 3851 N N . PRO A 1 484 ? 1.4 20.906 9.336 1 94.25 484 PRO A N 1
ATOM 3852 C CA . PRO A 1 484 ? 1.577 19.672 8.586 1 94.25 484 PRO A CA 1
ATOM 3853 C C . PRO A 1 484 ? 1.274 19.812 7.098 1 94.25 484 PRO A C 1
ATOM 3855 O O . PRO A 1 484 ? 0.83 20.891 6.664 1 94.25 484 PRO A O 1
ATOM 3858 N N . THR A 1 485 ? 1.462 18.781 6.367 1 90.12 485 THR A N 1
ATOM 3859 C CA . THR A 1 485 ? 1.495 18.812 4.906 1 90.12 485 THR A CA 1
ATOM 3860 C C . THR A 1 485 ? 0.096 19.047 4.344 1 90.12 485 THR A C 1
ATOM 3862 O O . THR A 1 485 ? -0.056 19.562 3.236 1 90.12 485 THR A O 1
ATOM 3865 N N . HIS A 1 486 ? -0.989 18.719 5.043 1 93.12 486 HIS A N 1
ATOM 3866 C CA . HIS A 1 486 ? -2.316 18.875 4.461 1 93.12 486 HIS A CA 1
ATOM 3867 C C . HIS A 1 486 ? -2.67 20.359 4.312 1 93.12 486 HIS A C 1
ATOM 3869 O O . HIS A 1 486 ? -3.562 20.719 3.539 1 93.12 486 HIS A O 1
ATOM 3875 N N . LEU A 1 487 ? -1.974 21.234 5.062 1 94.56 487 LEU A N 1
ATOM 3876 C CA . LEU A 1 487 ? -2.215 22.672 4.918 1 94.56 487 LEU A CA 1
ATOM 3877 C C . LEU A 1 487 ? -1.778 23.156 3.539 1 94.56 487 LEU A C 1
ATOM 3879 O O . LEU A 1 487 ? -2.309 24.141 3.029 1 94.56 487 LEU A O 1
ATOM 3883 N N . ILE A 1 488 ? -0.818 22.5 2.963 1 89.31 488 ILE A N 1
ATOM 3884 C CA . ILE A 1 488 ? -0.399 22.828 1.605 1 89.31 488 ILE A CA 1
ATOM 3885 C C . ILE A 1 488 ? -1.579 22.672 0.649 1 89.31 488 ILE A C 1
ATOM 3887 O O . ILE A 1 488 ? -1.875 23.578 -0.134 1 89.31 488 ILE A O 1
ATOM 3891 N N . THR A 1 489 ? -2.238 21.578 0.77 1 91.12 489 THR A N 1
ATOM 3892 C CA . THR A 1 489 ? -3.379 21.281 -0.092 1 91.12 489 THR A CA 1
ATOM 3893 C C . THR A 1 489 ? -4.5 22.297 0.142 1 91.12 489 THR A C 1
ATOM 3895 O O . THR A 1 489 ? -5.109 22.781 -0.811 1 91.12 489 THR A O 1
ATOM 3898 N N . HIS A 1 490 ? -4.727 22.594 1.366 1 95.12 490 HIS A N 1
ATOM 3899 C CA . HIS A 1 490 ? -5.801 23.531 1.698 1 95.12 490 HIS A CA 1
ATOM 3900 C C . HIS A 1 490 ? -5.504 24.922 1.163 1 95.12 490 HIS A C 1
ATOM 3902 O O . HIS A 1 490 ? -6.395 25.594 0.635 1 95.12 490 HIS A O 1
ATOM 3908 N N . SER A 1 491 ? -4.27 25.344 1.34 1 92.75 491 SER A N 1
ATOM 3909 C CA . SER A 1 491 ? -3.867 26.656 0.844 1 92.75 491 SER A CA 1
ATOM 3910 C C . SER A 1 491 ? -3.955 26.719 -0.677 1 92.75 491 SER A C 1
ATOM 3912 O O . SER A 1 491 ? -4.387 27.734 -1.235 1 92.75 491 SER A O 1
ATOM 3914 N N . PHE A 1 492 ? -3.592 25.672 -1.217 1 89.31 492 PHE A N 1
ATOM 3915 C CA . PHE A 1 492 ? -3.615 25.625 -2.674 1 89.31 492 PHE A CA 1
ATOM 3916 C C . PHE A 1 492 ? -5.051 25.594 -3.191 1 89.31 492 PHE A C 1
ATOM 3918 O O . PHE A 1 492 ? -5.363 26.234 -4.199 1 89.31 492 PHE A O 1
ATOM 3925 N N . THR A 1 493 ? -5.887 24.828 -2.629 1 92.62 493 THR A N 1
ATOM 3926 C CA . THR A 1 493 ? -7.301 24.781 -2.988 1 92.62 493 THR A CA 1
ATOM 3927 C C . THR A 1 493 ? -7.926 26.172 -2.889 1 92.62 493 THR A C 1
ATOM 3929 O O . THR A 1 493 ? -8.68 26.578 -3.773 1 92.62 493 THR A O 1
ATOM 3932 N N . THR A 1 494 ? -7.59 26.828 -1.864 1 95 494 THR A N 1
ATOM 3933 C CA . THR A 1 494 ? -8.086 28.188 -1.653 1 95 494 THR A CA 1
ATOM 3934 C C . THR A 1 494 ? -7.555 29.141 -2.727 1 95 494 THR A C 1
ATOM 3936 O O . THR A 1 494 ? -8.297 29.953 -3.26 1 95 494 THR A O 1
ATOM 3939 N N . LEU A 1 495 ? -6.305 28.984 -3.016 1 91.12 495 LEU A N 1
ATOM 3940 C CA . LEU A 1 495 ? -5.684 29.781 -4.062 1 91.12 495 LEU A CA 1
ATOM 3941 C C . LEU A 1 495 ? -6.398 29.594 -5.395 1 91.12 495 LEU A C 1
ATOM 3943 O O . LEU A 1 495 ? -6.652 30.562 -6.117 1 91.12 495 LEU A O 1
ATOM 3947 N N . CYS A 1 496 ? -6.719 28.375 -5.734 1 88.06 496 CYS A N 1
ATOM 3948 C CA . CYS A 1 496 ? -7.395 28.062 -6.988 1 88.06 496 CYS A CA 1
ATOM 3949 C C . CYS A 1 496 ? -8.742 28.766 -7.07 1 88.06 496 CYS A C 1
ATOM 3951 O O . CYS A 1 496 ? -9.086 29.344 -8.102 1 88.06 496 CYS A O 1
ATOM 3953 N N . ILE A 1 497 ? -9.523 28.766 -6.035 1 92.56 497 ILE A N 1
ATOM 3954 C CA . ILE A 1 497 ? -10.844 29.391 -6.02 1 92.56 497 ILE A CA 1
ATOM 3955 C C . ILE A 1 497 ? -10.703 30.891 -6.207 1 92.56 497 ILE A C 1
ATOM 3957 O O . ILE A 1 497 ? -11.43 31.5 -7.004 1 92.56 497 ILE A O 1
ATOM 3961 N N . HIS A 1 498 ? -9.766 31.484 -5.48 1 91.44 498 HIS A N 1
ATOM 3962 C CA . HIS A 1 498 ? -9.586 32.938 -5.578 1 91.44 498 HIS A CA 1
ATOM 3963 C C . HIS A 1 498 ? -9.07 33.344 -6.957 1 91.44 498 HIS A C 1
ATOM 3965 O O . HIS A 1 498 ? -9.414 34.406 -7.469 1 91.44 498 HIS A O 1
ATOM 3971 N N . THR A 1 499 ? -8.234 32.531 -7.527 1 85.25 499 THR A N 1
ATOM 3972 C CA . THR A 1 499 ? -7.727 32.812 -8.867 1 85.25 499 THR A CA 1
ATOM 3973 C C . THR A 1 499 ? -8.859 32.781 -9.891 1 85.25 499 THR A C 1
ATOM 3975 O O . THR A 1 499 ? -8.922 33.656 -10.758 1 85.25 499 THR A O 1
ATOM 3978 N N . ILE A 1 500 ? -9.711 31.797 -9.805 1 85.06 500 ILE A N 1
ATOM 3979 C CA . ILE A 1 500 ? -10.852 31.719 -10.703 1 85.06 500 ILE A CA 1
ATOM 3980 C C . ILE A 1 500 ? -11.781 32.906 -10.469 1 85.06 500 ILE A C 1
ATOM 3982 O O . ILE A 1 500 ? -12.266 33.531 -11.422 1 85.06 500 ILE A O 1
ATOM 3986 N N . HIS A 1 501 ? -12 33.281 -9.227 1 88.44 501 HIS A N 1
ATOM 3987 C CA . HIS A 1 501 ? -12.828 34.406 -8.875 1 88.44 501 HIS A CA 1
ATOM 3988 C C . HIS A 1 501 ? -12.219 35.719 -9.406 1 88.44 501 HIS A C 1
ATOM 3990 O O . HIS A 1 501 ? -12.945 36.625 -9.836 1 88.44 501 HIS A O 1
ATOM 3996 N N . HIS A 1 502 ? -10.938 35.812 -9.297 1 85.38 502 HIS A N 1
ATOM 3997 C CA . HIS A 1 502 ? -10.219 36.969 -9.828 1 85.38 502 HIS A CA 1
ATOM 3998 C C . HIS A 1 502 ? -10.453 37.125 -11.328 1 85.38 502 HIS A C 1
ATOM 4000 O O . HIS A 1 502 ? -10.664 38.25 -11.82 1 85.38 502 HIS A O 1
ATOM 4006 N N . ARG A 1 503 ? -10.469 36.031 -12.016 1 77.81 503 ARG A N 1
ATOM 4007 C CA . ARG A 1 503 ? -10.641 36.031 -13.461 1 77.81 503 ARG A CA 1
ATOM 4008 C C . ARG A 1 503 ? -12.07 36.375 -13.844 1 77.81 503 ARG A C 1
ATOM 4010 O O . ARG A 1 503 ? -12.312 37 -14.883 1 77.81 503 ARG A O 1
ATOM 4017 N N . ARG A 1 504 ? -12.992 36.031 -12.984 1 83.94 504 ARG A N 1
ATOM 4018 C CA . ARG A 1 504 ? -14.414 36.219 -13.289 1 83.94 504 ARG A CA 1
ATOM 4019 C C . ARG A 1 504 ? -14.914 37.562 -12.805 1 83.94 504 ARG A C 1
ATOM 4021 O O . ARG A 1 504 ? -16.016 37.969 -13.156 1 83.94 504 ARG A O 1
ATOM 4028 N N . SER A 1 505 ? -14.094 38.219 -12.078 1 85.81 505 SER A N 1
ATOM 4029 C CA . SER A 1 505 ? -14.555 39.469 -11.438 1 85.81 505 SER A CA 1
ATOM 4030 C C . SER A 1 505 ? -13.891 40.688 -12.055 1 85.81 505 SER A C 1
ATOM 4032 O O . SER A 1 505 ? -12.93 40.562 -12.82 1 85.81 505 SER A O 1
ATOM 4034 N N . SER A 1 506 ? -14.531 41.875 -11.781 1 87.06 506 SER A N 1
ATOM 4035 C CA . SER A 1 506 ? -13.984 43.156 -12.242 1 87.06 506 SER A CA 1
ATOM 4036 C C . SER A 1 506 ? -14.023 44.219 -11.125 1 87.06 506 SER A C 1
ATOM 4038 O O . SER A 1 506 ? -14.664 44 -10.094 1 87.06 506 SER A O 1
ATOM 4040 N N . GLY A 1 507 ? -13.234 45.281 -11.219 1 89.81 507 GLY A N 1
ATOM 4041 C CA . GLY A 1 507 ? -13.25 46.375 -10.289 1 89.81 507 GLY A CA 1
ATOM 4042 C C . GLY A 1 507 ? -12.719 46.031 -8.914 1 89.81 507 GLY A C 1
ATOM 4043 O O . GLY A 1 507 ? -11.641 45.438 -8.789 1 89.81 507 GLY A O 1
ATOM 4044 N N . THR A 1 508 ? -13.469 46.406 -7.988 1 90.81 508 THR A N 1
ATOM 4045 C CA . THR A 1 508 ? -13.047 46.25 -6.602 1 90.81 508 THR A CA 1
ATOM 4046 C C . THR A 1 508 ? -13.023 44.781 -6.203 1 90.81 508 THR A C 1
ATOM 4048 O O . THR A 1 508 ? -12.172 44.344 -5.426 1 90.81 508 THR A O 1
ATOM 4051 N N . THR A 1 509 ? -13.945 44.031 -6.707 1 90.31 509 THR A N 1
ATOM 4052 C CA . THR A 1 509 ? -14.016 42.625 -6.402 1 90.31 509 THR A CA 1
ATOM 4053 C C . THR A 1 509 ? -12.789 41.875 -6.938 1 90.31 509 THR A C 1
ATOM 4055 O O . THR A 1 509 ? -12.281 40.969 -6.297 1 90.31 509 THR A O 1
ATOM 4058 N N . ARG A 1 510 ? -12.328 42.25 -8.023 1 88.94 510 ARG A N 1
ATOM 4059 C CA . ARG A 1 510 ? -11.117 41.688 -8.609 1 88.94 510 ARG A CA 1
ATOM 4060 C C . ARG A 1 510 ? -9.898 41.969 -7.75 1 88.94 510 ARG A C 1
ATOM 4062 O O . ARG A 1 510 ? -9.047 41.125 -7.539 1 88.94 510 ARG A O 1
ATOM 4069 N N . THR A 1 511 ? -9.797 43.219 -7.246 1 88.62 511 THR A N 1
ATOM 4070 C CA . THR A 1 511 ? -8.68 43.625 -6.402 1 88.62 511 THR A CA 1
ATOM 4071 C C . THR A 1 511 ? -8.68 42.812 -5.098 1 88.62 511 THR A C 1
ATOM 4073 O O . THR A 1 511 ? -7.617 42.438 -4.605 1 88.62 511 THR A O 1
ATOM 4076 N N . LEU A 1 512 ? -9.836 42.656 -4.582 1 92 512 LEU A N 1
ATOM 4077 C CA . LEU A 1 512 ? -9.953 41.906 -3.348 1 92 512 LEU A CA 1
ATOM 4078 C C . LEU A 1 512 ? -9.539 40.438 -3.572 1 92 512 LEU A C 1
ATOM 4080 O O . LEU A 1 512 ? -8.859 39.844 -2.732 1 92 512 LEU A O 1
ATOM 4084 N N . ALA A 1 513 ? -10.016 39.844 -4.664 1 89.94 513 ALA A N 1
ATOM 4085 C CA . ALA A 1 513 ? -9.641 38.469 -5.008 1 89.94 513 ALA A CA 1
ATOM 4086 C C . ALA A 1 513 ? -8.125 38.344 -5.184 1 89.94 513 ALA A C 1
ATOM 4088 O O . ALA A 1 513 ? -7.539 37.312 -4.816 1 89.94 513 ALA A O 1
ATOM 4089 N N . GLU A 1 514 ? -7.531 39.312 -5.723 1 85.62 514 GLU A N 1
ATOM 4090 C CA . GLU A 1 514 ? -6.082 39.312 -5.898 1 85.62 514 GLU A CA 1
ATOM 4091 C C . GLU A 1 514 ? -5.363 39.312 -4.555 1 85.62 514 GLU A C 1
ATOM 4093 O O . GLU A 1 514 ? -4.379 38.594 -4.371 1 85.62 514 GLU A O 1
ATOM 4098 N N . HIS A 1 515 ? -5.859 40.156 -3.713 1 88.44 515 HIS A N 1
ATOM 4099 C CA . HIS A 1 515 ? -5.262 40.219 -2.385 1 88.44 515 HIS A CA 1
ATOM 4100 C C . HIS A 1 515 ? -5.355 38.875 -1.661 1 88.44 515 HIS A C 1
ATOM 4102 O O . HIS A 1 515 ? -4.391 38.438 -1.03 1 88.44 515 HIS A O 1
ATOM 4108 N N . ARG A 1 516 ? -6.473 38.281 -1.746 1 93.31 516 ARG A N 1
ATOM 4109 C CA . ARG A 1 516 ? -6.672 37 -1.105 1 93.31 516 ARG A CA 1
ATOM 4110 C C . ARG A 1 516 ? -5.777 35.938 -1.73 1 93.31 516 ARG A C 1
ATOM 4112 O O . ARG A 1 516 ? -5.227 35.094 -1.025 1 93.31 516 ARG A O 1
ATOM 4119 N N . ALA A 1 517 ? -5.652 35.906 -3 1 88.38 517 ALA A N 1
ATOM 4120 C CA . ALA A 1 517 ? -4.75 35 -3.688 1 88.38 517 ALA A CA 1
ATOM 4121 C C . ALA A 1 517 ? -3.309 35.188 -3.225 1 88.38 517 ALA A C 1
ATOM 4123 O O . ALA A 1 517 ? -2.559 34.219 -3.07 1 88.38 517 ALA A O 1
ATOM 4124 N N . ARG A 1 518 ? -2.939 36.438 -2.994 1 85.94 518 ARG A N 1
ATOM 4125 C CA . ARG A 1 518 ? -1.589 36.75 -2.531 1 85.94 518 ARG A CA 1
ATOM 4126 C C . ARG A 1 518 ? -1.343 36.156 -1.139 1 85.94 518 ARG A C 1
ATOM 4128 O O . ARG A 1 518 ? -0.242 35.719 -0.839 1 85.94 518 ARG A O 1
ATOM 4135 N N . LEU A 1 519 ? -2.328 36.281 -0.379 1 89.75 519 LEU A N 1
ATOM 4136 C CA . LEU A 1 519 ? -2.203 35.719 0.964 1 89.75 519 LEU A CA 1
ATOM 4137 C C . LEU A 1 519 ? -1.999 34.219 0.912 1 89.75 519 LEU A C 1
ATOM 4139 O O . LEU A 1 519 ? -1.238 33.656 1.708 1 89.75 519 LEU A O 1
ATOM 4143 N N . CYS A 1 520 ? -2.695 33.531 0.025 1 91.19 520 CYS A N 1
ATOM 4144 C CA . CYS A 1 520 ? -2.508 32.094 -0.16 1 91.19 520 CYS A CA 1
ATOM 4145 C C . CYS A 1 520 ? -1.087 31.781 -0.617 1 91.19 520 CYS A C 1
ATOM 4147 O O . CYS A 1 520 ? -0.469 30.828 -0.133 1 91.19 520 CYS A O 1
ATOM 4149 N N . LEU A 1 521 ? -0.571 32.562 -1.44 1 85 521 LEU A N 1
ATOM 4150 C CA . LEU A 1 521 ? 0.779 32.344 -1.954 1 85 521 LEU A CA 1
ATOM 4151 C C . LEU A 1 521 ? 1.815 32.562 -0.854 1 85 521 LEU A C 1
ATOM 4153 O O . LEU A 1 521 ? 2.812 31.844 -0.792 1 85 521 LEU A O 1
ATOM 4157 N N . LEU A 1 522 ? 1.546 33.594 -0.058 1 86.94 522 LEU A N 1
ATOM 4158 C CA . LEU A 1 522 ? 2.441 33.844 1.068 1 86.94 522 LEU A CA 1
ATOM 4159 C C . LEU A 1 522 ? 2.443 32.656 2.025 1 86.94 522 LEU A C 1
ATOM 4161 O O . LEU A 1 522 ? 3.49 32.312 2.568 1 86.94 522 LEU A O 1
ATOM 4165 N N . SER A 1 523 ? 1.295 32.156 2.244 1 91.06 523 SER A N 1
ATOM 4166 C CA . SER A 1 523 ? 1.191 30.969 3.1 1 91.06 523 SER A CA 1
ATOM 4167 C C . SER A 1 523 ? 1.953 29.781 2.508 1 91.06 523 SER A C 1
ATOM 4169 O O . SER A 1 523 ? 2.635 29.062 3.23 1 91.06 523 SER A O 1
ATOM 4171 N N . LEU A 1 524 ? 1.828 29.531 1.236 1 86.62 524 LEU A N 1
ATOM 4172 C CA . LEU A 1 524 ? 2.521 28.438 0.56 1 86.62 524 LEU A CA 1
ATOM 4173 C C . LEU A 1 524 ? 4.031 28.656 0.601 1 86.62 524 LEU A C 1
ATOM 4175 O O . LEU A 1 524 ? 4.793 27.688 0.716 1 86.62 524 LEU A O 1
ATOM 4179 N N . GLU A 1 525 ? 4.445 29.875 0.542 1 83.19 525 GLU A N 1
ATOM 4180 C CA . GLU A 1 525 ? 5.863 30.203 0.658 1 83.19 525 GLU A CA 1
ATOM 4181 C C . GLU A 1 525 ? 6.402 29.828 2.037 1 83.19 525 GLU A C 1
ATOM 4183 O O . GLU A 1 525 ? 7.508 29.297 2.156 1 83.19 525 GLU A O 1
ATOM 4188 N N . GLU A 1 526 ? 5.625 30.188 2.99 1 86.75 526 GLU A N 1
ATOM 4189 C CA . GLU A 1 526 ? 6.027 29.859 4.352 1 86.75 526 GLU A CA 1
ATOM 4190 C C . GLU A 1 526 ? 6.086 28.344 4.555 1 86.75 526 GLU A C 1
ATOM 4192 O O . GLU A 1 526 ? 6.941 27.844 5.289 1 86.75 526 GLU A O 1
ATOM 4197 N N . LEU A 1 527 ? 5.172 27.641 3.949 1 87.94 527 LEU A N 1
ATOM 4198 C CA . LEU A 1 527 ? 5.125 26.188 4.066 1 87.94 527 LEU A CA 1
ATOM 4199 C C . LEU A 1 527 ? 6.301 25.547 3.336 1 87.94 527 LEU A C 1
ATOM 4201 O O . LEU A 1 527 ? 6.75 24.469 3.711 1 87.94 527 LEU A O 1
ATOM 4205 N N . GLN A 1 528 ? 6.797 26.141 2.355 1 79.44 528 GLN A N 1
ATOM 4206 C CA . GLN A 1 528 ? 7.914 25.641 1.57 1 79.44 528 GLN A CA 1
ATOM 4207 C C . GLN A 1 528 ? 9.188 25.562 2.408 1 79.44 528 GLN A C 1
ATOM 4209 O O . GLN A 1 528 ? 10.078 24.766 2.127 1 79.44 528 GLN A O 1
ATOM 4214 N N . LYS A 1 529 ? 9.234 26.422 3.357 1 76.69 529 LYS A N 1
ATOM 4215 C CA . LYS A 1 529 ? 10.398 26.391 4.242 1 76.69 529 LYS A CA 1
ATOM 4216 C C . LYS A 1 529 ? 10.477 25.062 4.996 1 76.69 529 LYS A C 1
ATOM 4218 O O . LYS A 1 529 ? 11.562 24.531 5.238 1 76.69 529 LYS A O 1
ATOM 4223 N N . SER A 1 530 ? 9.312 24.578 5.309 1 82.19 530 SER A N 1
ATOM 4224 C CA . SER A 1 530 ? 9.242 23.328 6.07 1 82.19 530 SER A CA 1
ATOM 4225 C C . SER A 1 530 ? 9.188 22.125 5.152 1 82.19 530 SER A C 1
ATOM 4227 O O . SER A 1 530 ? 9.781 21.078 5.449 1 82.19 530 SER A O 1
ATOM 4229 N N . TRP A 1 531 ? 8.422 22.297 4.156 1 81.25 531 TRP A N 1
ATOM 4230 C CA . TRP A 1 531 ? 8.203 21.172 3.262 1 81.25 531 TRP A CA 1
ATOM 4231 C C . TRP A 1 531 ? 8.617 21.516 1.836 1 81.25 531 TRP A C 1
ATOM 4233 O O . TRP A 1 531 ? 8.312 22.594 1.335 1 81.25 531 TRP A O 1
ATOM 4243 N N . ASP A 1 532 ? 9.594 20.828 1.42 1 65.12 532 ASP A N 1
ATOM 4244 C CA . ASP A 1 532 ? 10.148 21.156 0.108 1 65.12 532 ASP A CA 1
ATOM 4245 C C . ASP A 1 532 ? 9.102 20.984 -0.988 1 65.12 532 ASP A C 1
ATOM 4247 O O . ASP A 1 532 ? 8.852 19.875 -1.453 1 65.12 532 ASP A O 1
ATOM 4251 N N . LEU A 1 533 ? 8.281 21.891 -1.052 1 58.53 533 LEU A N 1
ATOM 4252 C CA . LEU A 1 533 ? 7.258 21.922 -2.092 1 58.53 533 LEU A CA 1
ATOM 4253 C C . LEU A 1 533 ? 7.895 22.047 -3.475 1 58.53 533 LEU A C 1
ATOM 4255 O O . LEU A 1 533 ? 8.508 23.062 -3.799 1 58.53 533 LEU A O 1
ATOM 4259 N N . GLU A 1 534 ? 8.641 20.969 -3.82 1 51.44 534 GLU A N 1
ATOM 4260 C CA . GLU A 1 534 ? 9.141 21.25 -5.16 1 51.44 534 GLU A CA 1
ATOM 4261 C C . GLU A 1 534 ? 8.07 21.906 -6.023 1 51.44 534 GLU A C 1
ATOM 4263 O O . GLU A 1 534 ? 6.926 21.453 -6.051 1 51.44 534 GLU A O 1
ATOM 4268 N N . ASN A 1 535 ? 8.117 23.062 -6.188 1 55.03 535 ASN A N 1
ATOM 4269 C CA . ASN A 1 535 ? 7.336 24.094 -6.871 1 55.03 535 ASN A CA 1
ATOM 4270 C C . ASN A 1 535 ? 6.656 23.547 -8.117 1 55.03 535 ASN A C 1
ATOM 4272 O O . ASN A 1 535 ? 6.129 24.312 -8.93 1 55.03 535 ASN A O 1
ATOM 4276 N N . TRP A 1 536 ? 6.5 22.219 -8.086 1 62.56 536 TRP A N 1
ATOM 4277 C CA . TRP A 1 536 ? 5.98 21.766 -9.375 1 62.56 536 TRP A CA 1
ATOM 4278 C C . TRP A 1 536 ? 4.477 22 -9.461 1 62.56 536 TRP A C 1
ATOM 4280 O O . TRP A 1 536 ? 3.947 22.281 -10.539 1 62.56 536 TRP A O 1
ATOM 4290 N N . VAL A 1 537 ? 3.83 21.984 -8.312 1 66.38 537 VAL A N 1
ATOM 4291 C CA . VAL A 1 537 ? 2.391 22.219 -8.344 1 66.38 537 VAL A CA 1
ATOM 4292 C C . VAL A 1 537 ? 2.117 23.672 -8.711 1 66.38 537 VAL A C 1
ATOM 4294 O O . VAL A 1 537 ? 1.234 23.969 -9.523 1 66.38 537 VAL A O 1
ATOM 4297 N N . LEU A 1 538 ? 2.955 24.406 -8.117 1 66.12 538 LEU A N 1
ATOM 4298 C CA . LEU A 1 538 ? 2.809 25.828 -8.438 1 66.12 538 LEU A CA 1
ATOM 4299 C C . LEU A 1 538 ? 3.172 26.094 -9.898 1 66.12 538 LEU A C 1
ATOM 4301 O O . LEU A 1 538 ? 2.535 26.922 -10.555 1 66.12 538 LEU A O 1
ATOM 4305 N N . HIS A 1 539 ? 4.09 25.281 -10.312 1 65.25 539 HIS A N 1
ATOM 4306 C CA . HIS A 1 539 ? 4.457 25.391 -11.719 1 65.25 539 HIS A CA 1
ATOM 4307 C C . HIS A 1 539 ? 3.293 24.984 -12.625 1 65.25 539 HIS A C 1
ATOM 4309 O O . HIS A 1 539 ? 2.982 25.703 -13.586 1 65.25 539 HIS A O 1
ATOM 4315 N N . LEU A 1 540 ? 2.711 24 -12.32 1 68 540 LEU A N 1
ATOM 4316 C CA . LEU A 1 540 ? 1.577 23.531 -13.117 1 68 540 LEU A CA 1
ATOM 4317 C C . LEU A 1 540 ? 0.408 24.5 -13.016 1 68 540 LEU A C 1
ATOM 4319 O O . LEU A 1 540 ? -0.297 24.734 -14 1 68 540 LEU A O 1
ATOM 4323 N N . PHE A 1 541 ? 0.28 25.047 -11.898 1 70.5 541 PHE A N 1
ATOM 4324 C CA . PHE A 1 541 ? -0.775 26.031 -11.656 1 70.5 541 PHE A CA 1
ATOM 4325 C C . PHE A 1 541 ? -0.597 27.25 -12.547 1 70.5 541 PHE A C 1
ATOM 4327 O O . PHE A 1 541 ? -1.537 27.672 -13.219 1 70.5 541 PHE A O 1
ATOM 4334 N N . PHE A 1 542 ? 0.608 27.578 -12.695 1 65.88 542 PHE A N 1
ATOM 4335 C CA . PHE A 1 542 ? 0.883 28.766 -13.484 1 65.88 542 PHE A CA 1
ATOM 4336 C C . PHE A 1 542 ? 0.805 28.469 -14.977 1 65.88 542 PHE A C 1
ATOM 4338 O O . PHE A 1 542 ? 0.357 29.297 -15.766 1 65.88 542 PHE A O 1
ATOM 4345 N N . LYS A 1 543 ? 1.209 27.297 -15.266 1 64.19 543 LYS A N 1
ATOM 4346 C CA . LYS A 1 543 ? 1.07 26.875 -16.656 1 64.19 543 LYS A CA 1
ATOM 4347 C C . LYS A 1 543 ? -0.398 26.781 -17.062 1 64.19 543 LYS A C 1
ATOM 4349 O O . LYS A 1 543 ? -0.763 27.188 -18.172 1 64.19 543 LYS A O 1
ATOM 4354 N N . GLY A 1 544 ? -1.182 26.344 -16.156 1 62.75 544 GLY A N 1
ATOM 4355 C CA . GLY A 1 544 ? -2.609 26.25 -16.406 1 62.75 544 GLY A CA 1
ATOM 4356 C C . GLY A 1 544 ? -3.279 27.594 -16.562 1 62.75 544 GLY A C 1
ATOM 4357 O O . GLY A 1 544 ? -4.148 27.781 -17.422 1 62.75 544 GLY A O 1
ATOM 4358 N N . LEU A 1 545 ? -2.848 28.484 -15.82 1 62.47 545 LEU A N 1
ATOM 4359 C CA . LEU A 1 545 ? -3.387 29.828 -15.891 1 62.47 545 LEU A CA 1
ATOM 4360 C C . LEU A 1 545 ? -2.982 30.516 -17.188 1 62.47 545 LEU A C 1
ATOM 4362 O O . LEU A 1 545 ? -3.791 31.219 -17.797 1 62.47 545 LEU A O 1
ATOM 4366 N N . ASP A 1 546 ? -1.687 30.25 -17.578 1 57.06 546 ASP A N 1
ATOM 4367 C CA . ASP A 1 546 ? -1.178 30.844 -18.812 1 57.06 546 ASP A CA 1
ATOM 4368 C C . ASP A 1 546 ? -1.95 30.328 -20.031 1 57.06 546 ASP A C 1
ATOM 4370 O O . ASP A 1 546 ? -2.297 31.109 -20.922 1 57.06 546 ASP A O 1
ATOM 4374 N N . ASP A 1 547 ? -2.205 29.109 -19.984 1 56.44 547 ASP A N 1
ATOM 4375 C CA . ASP A 1 547 ? -2.922 28.5 -21.094 1 56.44 547 ASP A CA 1
ATOM 4376 C C . ASP A 1 547 ? -4.344 29.047 -21.219 1 56.44 547 ASP A C 1
ATOM 4378 O O . ASP A 1 547 ? -4.828 29.297 -22.312 1 56.44 547 ASP A O 1
ATOM 4382 N N . ARG A 1 548 ? -4.926 29.359 -20.172 1 55.72 548 ARG A N 1
ATOM 4383 C CA . ARG A 1 548 ? -6.289 29.875 -20.156 1 55.72 548 ARG A CA 1
ATOM 4384 C C . ARG A 1 548 ? -6.32 31.344 -20.547 1 55.72 548 ARG A C 1
ATOM 4386 O O . ARG A 1 548 ? -7.215 31.781 -21.266 1 55.72 548 ARG A O 1
ATOM 4393 N N . THR A 1 549 ? -5.305 31.969 -19.969 1 50.16 549 THR A N 1
ATOM 4394 C CA . THR A 1 549 ? -5.18 33.375 -20.375 1 50.16 549 THR A CA 1
ATOM 4395 C C . THR A 1 549 ? -4.922 33.469 -21.875 1 50.16 549 THR A C 1
ATOM 4397 O O . THR A 1 549 ? -5.5 34.344 -22.531 1 50.16 549 THR A O 1
ATOM 4400 N N . ALA A 1 550 ? -4.078 32.594 -22.312 1 47.38 550 ALA A N 1
ATOM 4401 C CA . ALA A 1 550 ? -3.787 32.562 -23.75 1 47.38 550 ALA A CA 1
ATOM 4402 C C . ALA A 1 550 ? -5.035 32.219 -24.547 1 47.38 550 ALA A C 1
ATOM 4404 O O . ALA A 1 550 ? -5.273 32.812 -25.609 1 47.38 550 ALA A O 1
ATOM 4405 N N . GLU A 1 551 ? -5.82 31.391 -24.047 1 50.41 551 GLU A N 1
ATOM 4406 C CA . GLU A 1 551 ? -7.062 31 -24.703 1 50.41 551 GLU A CA 1
ATOM 4407 C C . GLU A 1 551 ? -8.07 32.156 -24.703 1 50.41 551 GLU A C 1
ATOM 4409 O O . GLU A 1 551 ? -8.734 32.406 -25.719 1 50.41 551 GLU A O 1
ATOM 4414 N N . VAL A 1 552 ? -8.141 32.781 -23.656 1 46.88 552 VAL A N 1
ATOM 4415 C CA . VAL A 1 552 ? -9.055 33.906 -23.531 1 46.88 552 VAL A CA 1
ATOM 4416 C C . VAL A 1 552 ? -8.578 35.062 -24.406 1 46.88 552 VAL A C 1
ATOM 4418 O O . VAL A 1 552 ? -9.375 35.719 -25.094 1 46.88 552 VAL A O 1
ATOM 4421 N N . LEU A 1 553 ? -7.32 35.281 -24.484 1 44.12 553 LEU A N 1
ATOM 4422 C CA . LEU A 1 553 ? -6.758 36.312 -25.328 1 44.12 553 LEU A CA 1
ATOM 4423 C C . LEU A 1 553 ? -6.855 35.938 -26.797 1 44.12 553 LEU A C 1
ATOM 4425 O O . LEU A 1 553 ? -7.082 36.812 -27.656 1 44.12 553 LEU A O 1
ATOM 4429 N N . GLY A 1 554 ? -6.691 34.719 -27.125 1 44.16 554 GLY A N 1
ATOM 4430 C CA . GLY A 1 554 ? -6.867 34.25 -28.5 1 44.16 554 GLY A CA 1
ATOM 4431 C C . GLY A 1 554 ? -8.305 34.312 -28.969 1 44.16 554 GLY A C 1
ATOM 4432 O O . GLY A 1 554 ? -8.562 34.594 -30.141 1 44.16 554 GLY A O 1
ATOM 4433 N N . LEU A 1 555 ? -9.289 34.125 -28.188 1 43.22 555 LEU A N 1
ATOM 4434 C CA . LEU A 1 555 ? -10.695 34.281 -28.547 1 43.22 555 LEU A CA 1
ATOM 4435 C C . LEU A 1 555 ? -11.039 35.781 -28.734 1 43.22 555 LEU A C 1
ATOM 4437 O O . LEU A 1 555 ? -11.891 36.125 -29.562 1 43.22 555 LEU A O 1
ATOM 4441 N N . THR A 1 556 ? -10.484 36.656 -28.109 1 38.69 556 THR A N 1
ATOM 4442 C CA . THR A 1 556 ? -10.742 38.094 -28.281 1 38.69 556 THR A CA 1
ATOM 4443 C C . THR A 1 556 ? -10.094 38.594 -29.562 1 38.69 556 THR A C 1
ATOM 4445 O O . THR A 1 556 ? -10.602 39.531 -30.188 1 38.69 556 THR A O 1
ATOM 4448 N N . GLN A 1 557 ? -9.062 38.031 -30.078 1 38.34 557 GLN A N 1
ATOM 4449 C CA . GLN A 1 557 ? -8.477 38.531 -31.328 1 38.34 557 GLN A CA 1
ATOM 4450 C C . GLN A 1 557 ? -9.25 38.031 -32.531 1 38.34 557 GLN A C 1
ATOM 4452 O O . GLN A 1 557 ? -9.156 38.594 -33.625 1 38.34 557 GLN A O 1
ATOM 4457 N N . GLY A 1 558 ? -10.031 36.938 -32.469 1 37.06 558 GLY A N 1
ATOM 4458 C CA . GLY A 1 558 ? -10.734 36.469 -33.656 1 37.06 558 GLY A CA 1
ATOM 4459 C C . GLY A 1 558 ? -11.961 37.312 -33.969 1 37.06 558 GLY A C 1
ATOM 4460 O O . GLY A 1 558 ? -12.617 37.062 -35 1 37.06 558 GLY A O 1
ATOM 4461 N N . GLU A 1 559 ? -12.602 37.969 -33.062 1 33.38 559 GLU A N 1
ATOM 4462 C CA . GLU A 1 559 ? -13.82 38.688 -33.438 1 33.38 559 GLU A CA 1
ATOM 4463 C C . GLU A 1 559 ? -13.508 39.938 -34.219 1 33.38 559 GLU A C 1
ATOM 4465 O O . GLU A 1 559 ? -14.414 40.688 -34.594 1 33.38 559 GLU A O 1
ATOM 4470 N N . HIS A 1 560 ? -12.297 40.438 -34.281 1 29.81 560 HIS A N 1
ATOM 4471 C CA . HIS A 1 560 ? -12.266 41.688 -35.031 1 29.81 560 HIS A CA 1
ATOM 4472 C C . HIS A 1 560 ? -12.352 41.406 -36.531 1 29.81 560 HIS A C 1
ATOM 4474 O O . HIS A 1 560 ? -11.875 42.219 -37.312 1 29.81 560 HIS A O 1
ATOM 4480 N N . GLY A 1 561 ? -12.758 40.25 -36.969 1 25.28 561 GLY A N 1
ATOM 4481 C CA . GLY A 1 561 ? -12.914 40.312 -38.438 1 25.28 561 GLY A CA 1
ATOM 4482 C C . GLY A 1 561 ? -13.875 41.375 -38.906 1 25.28 561 GLY A C 1
ATOM 4483 O O . GLY A 1 561 ? -14.656 41.906 -38.094 1 25.28 561 GLY A O 1
ATOM 4484 N N . GLY A 1 562 ? -13.93 41.719 -40.281 1 22.62 562 GLY A N 1
ATOM 4485 C CA . GLY A 1 562 ? -14.336 42.688 -41.25 1 22.62 562 GLY A CA 1
ATOM 4486 C C . GLY A 1 562 ? -15.844 42.812 -41.375 1 22.62 562 GLY A C 1
ATOM 4487 O O . GLY A 1 562 ? -16.469 42.062 -42.156 1 22.62 562 GLY A O 1
ATOM 4488 N N . THR A 1 563 ? -16.641 42.906 -40.312 1 22.84 563 THR A N 1
ATOM 4489 C CA . THR A 1 563 ? -17.984 43.25 -40.781 1 22.84 563 THR A CA 1
ATOM 4490 C C . THR A 1 563 ? -17.969 44.562 -41.594 1 22.84 563 THR A C 1
ATOM 4492 O O . THR A 1 563 ? -17.5 45.594 -41.094 1 22.84 563 THR A O 1
ATOM 4495 N N . GLY A 1 564 ? -17.812 44.531 -42.906 1 19.03 564 GLY A N 1
ATOM 4496 C CA . GLY A 1 564 ? -18.172 45.469 -43.938 1 19.03 564 GLY A CA 1
ATOM 4497 C C . GLY A 1 564 ? -19.531 46.094 -43.75 1 19.03 564 GLY A C 1
ATOM 4498 O O . GLY A 1 564 ? -20.438 45.469 -43.219 1 19.03 564 GLY A O 1
ATOM 4499 N N . VAL A 1 565 ? -19.516 47.5 -43.688 1 20.25 565 VAL A N 1
ATOM 4500 C CA . VAL A 1 565 ? -20.562 48.5 -43.656 1 20.25 565 VAL A CA 1
ATOM 4501 C C . VAL A 1 565 ? -21.531 48.312 -44.812 1 20.25 565 VAL A C 1
ATOM 4503 O O . VAL A 1 565 ? -21.141 48.406 -45.969 1 20.25 565 VAL A O 1
ATOM 4506 N N . GLY A 1 566 ? -22.281 47.406 -44.969 1 17.78 566 GLY A N 1
ATOM 4507 C CA . GLY A 1 566 ? -23.219 47.75 -46.031 1 17.78 566 GLY A CA 1
ATOM 4508 C C . GLY A 1 566 ? -23.938 49.062 -45.781 1 17.78 566 GLY A C 1
ATOM 4509 O O . GLY A 1 566 ? -24.016 49.531 -44.625 1 17.78 566 GLY A O 1
ATOM 4510 N N . ASP A 1 567 ? -24.266 49.969 -46.781 1 16.64 567 ASP A N 1
ATOM 4511 C CA . ASP A 1 567 ? -24.719 51.281 -47.219 1 16.64 567 ASP A CA 1
ATOM 4512 C C . ASP A 1 567 ? -26.078 51.625 -46.625 1 16.64 567 ASP A C 1
ATOM 4514 O O . ASP A 1 567 ? -26.516 52.781 -46.656 1 16.64 567 ASP A O 1
ATOM 4518 N N . GLY A 1 568 ? -27.062 50.812 -46.5 1 16.48 568 GLY A N 1
ATOM 4519 C CA . GLY A 1 568 ? -28.219 51.5 -47.094 1 16.48 568 GLY A CA 1
ATOM 4520 C C . GLY A 1 568 ? -28.734 52.656 -46.281 1 16.48 568 GLY A C 1
ATOM 4521 O O . GLY A 1 568 ? -28.812 53.781 -46.75 1 16.48 568 GLY A O 1
ATOM 4522 N N . VAL A 1 569 ? -29.984 52.625 -45.719 1 16.33 569 VAL A N 1
ATOM 4523 C CA . VAL A 1 569 ? -30.969 53.625 -46.094 1 16.33 569 VAL A CA 1
ATOM 4524 C C . VAL A 1 569 ? -30.766 54.875 -45.281 1 16.33 569 VAL A C 1
ATOM 4526 O O . VAL A 1 569 ? -30.047 54.875 -44.281 1 16.33 569 VAL A O 1
ATOM 4529 N N . GLY A 1 570 ? -31.906 55.625 -45.062 1 15.42 570 GLY A N 1
ATOM 4530 C CA . GLY A 1 570 ? -32.656 56.844 -45.281 1 15.42 570 GLY A CA 1
ATOM 4531 C C . GLY A 1 570 ? -32.688 57.75 -44.062 1 15.42 570 GLY A C 1
ATOM 4532 O O . GLY A 1 570 ? -32.344 58.938 -44.188 1 15.42 570 GLY A O 1
ATOM 4533 N N . VAL A 1 571 ? -33.75 57.625 -43.219 1 15.12 571 VAL A N 1
ATOM 4534 C CA . VAL A 1 571 ? -34.562 58.844 -43.094 1 15.12 571 VAL A CA 1
ATOM 4535 C C . VAL A 1 571 ? -34 59.75 -42 1 15.12 571 VAL A C 1
ATOM 4537 O O . VAL A 1 571 ? -33.094 59.344 -41.25 1 15.12 571 VAL A O 1
ATOM 4540 N N . GLY A 1 572 ? -34.938 60.125 -41.062 1 14.52 572 GLY A N 1
ATOM 4541 C CA . GLY A 1 572 ? -35.5 61.438 -40.812 1 14.52 572 GLY A CA 1
ATOM 4542 C C . GLY A 1 572 ? -34.812 62.188 -39.719 1 14.52 572 GLY A C 1
ATOM 4543 O O . GLY A 1 572 ? -33.781 62.844 -39.938 1 14.52 572 GLY A O 1
ATOM 4544 N N . GLY A 1 573 ? -35.562 62.312 -38.562 1 14.47 573 GLY A N 1
ATOM 4545 C CA . GLY A 1 573 ? -36 63.656 -38.125 1 14.47 573 GLY A CA 1
ATOM 4546 C C . GLY A 1 573 ? -35 64.312 -37.188 1 14.47 573 GLY A C 1
ATOM 4547 O O . GLY A 1 573 ? -33.969 63.719 -36.875 1 14.47 573 GLY A O 1
ATOM 4548 N N . GLY A 1 574 ? -35.562 64.625 -36 1 14.16 574 GLY A N 1
ATOM 4549 C CA . GLY A 1 574 ? -35.812 66 -35.562 1 14.16 574 GLY A CA 1
ATOM 4550 C C . GLY A 1 574 ? -34.719 66.562 -34.656 1 14.16 574 GLY A C 1
ATOM 4551 O O . GLY A 1 574 ? -34.031 67.5 -35.031 1 14.16 574 GLY A O 1
ATOM 4552 N N . ALA A 1 575 ? -35.031 66.312 -33.281 1 13.98 575 ALA A N 1
ATOM 4553 C CA . ALA A 1 575 ? -35.25 67.562 -32.562 1 13.98 575 ALA A CA 1
ATOM 4554 C C . ALA A 1 575 ? -33.938 68.188 -32.094 1 13.98 575 ALA A C 1
ATOM 4556 O O . ALA A 1 575 ? -32.906 68 -32.719 1 13.98 575 ALA A O 1
ATOM 4557 N N . ALA A 1 576 ? -34 68.188 -30.75 1 14.03 576 ALA A N 1
ATOM 4558 C CA . ALA A 1 576 ? -34.094 69.438 -30.031 1 14.03 576 ALA A CA 1
ATOM 4559 C C . ALA A 1 576 ? -32.688 70 -29.75 1 14.03 576 ALA A C 1
ATOM 4561 O O . ALA A 1 576 ? -31.688 69.312 -29.875 1 14.03 576 ALA A O 1
ATOM 4562 N N . VAL A 1 577 ? -32.781 70.5 -28.5 1 13.52 577 VAL A N 1
ATOM 4563 C CA . VAL A 1 577 ? -32.625 71.875 -28.125 1 13.52 577 VAL A CA 1
ATOM 4564 C C . VAL A 1 577 ? -31.141 72.188 -27.828 1 13.52 577 VAL A C 1
ATOM 4566 O O . VAL A 1 577 ? -30.328 71.25 -27.766 1 13.52 577 VAL A O 1
ATOM 4569 N N . GLY A 1 578 ? -31.062 72.438 -26.547 1 13.62 578 GLY A N 1
ATOM 4570 C CA . GLY A 1 578 ? -30.734 73.75 -26.141 1 13.62 578 GLY A CA 1
ATOM 4571 C C . GLY A 1 578 ? -29.25 74 -26.031 1 13.62 578 GLY A C 1
ATOM 4572 O O . GLY A 1 578 ? -28.453 73.062 -26.062 1 13.62 578 GLY A O 1
ATOM 4573 N N . SER A 1 579 ? -29.141 75.125 -25.453 1 13.33 579 SER A N 1
ATOM 4574 C CA . SER A 1 579 ? -28.375 76.312 -25.656 1 13.33 579 SER A CA 1
ATOM 4575 C C . SER A 1 579 ? -27.031 76.312 -24.938 1 13.33 579 SER A C 1
ATOM 4577 O O . SER A 1 579 ? -26 76.625 -25.5 1 13.33 579 SER A O 1
ATOM 4579 N N . VAL A 1 580 ? -27.109 76.062 -23.531 1 13.66 580 VAL A N 1
ATOM 4580 C CA . VAL A 1 580 ? -26.703 77.375 -22.938 1 13.66 580 VAL A CA 1
ATOM 4581 C C . VAL A 1 580 ? -25.188 77.5 -23.062 1 13.66 580 VAL A C 1
ATOM 4583 O O . VAL A 1 580 ? -24.469 76.562 -23.203 1 13.66 580 VAL A O 1
ATOM 4586 N N . SER A 1 581 ? -24.969 78.688 -22.625 1 13.58 581 SER A N 1
ATOM 4587 C CA . SER A 1 581 ? -24.109 79.812 -22.953 1 13.58 581 SER A CA 1
ATOM 4588 C C . SER A 1 581 ? -22.703 79.625 -22.422 1 13.58 581 SER A C 1
ATOM 4590 O O . SER A 1 581 ? -22.391 78.562 -21.844 1 13.58 581 SER A O 1
ATOM 4592 N N . GLN A 1 582 ? -22.391 80.625 -21.484 1 13.41 582 GLN A N 1
ATOM 4593 C CA . GLN A 1 582 ? -21.484 81.688 -21.781 1 13.41 582 GLN A CA 1
ATOM 4594 C C . GLN A 1 582 ? -20.078 81.438 -21.266 1 13.41 582 GLN A C 1
ATOM 4596 O O . GLN A 1 582 ? -19.125 81.438 -22.047 1 13.41 582 GLN A O 1
ATOM 4601 N N . HIS A 1 583 ? -19.828 82.062 -20.047 1 13.73 583 HIS A N 1
ATOM 4602 C CA . HIS A 1 583 ? -18.984 83.25 -19.984 1 13.73 583 HIS A CA 1
ATOM 4603 C C . HIS A 1 583 ? -17.531 82.875 -19.688 1 13.73 583 HIS A C 1
ATOM 4605 O O . HIS A 1 583 ? -17.25 81.75 -19.297 1 13.73 583 HIS A O 1
ATOM 4611 N N . GLY A 1 584 ? -16.875 83.812 -18.797 1 13.6 584 GLY A N 1
ATOM 4612 C CA . GLY A 1 584 ? -15.875 84.812 -19 1 13.6 584 GLY A CA 1
ATOM 4613 C C . GLY A 1 584 ? -14.477 84.375 -18.594 1 13.6 584 GLY A C 1
ATOM 4614 O O . GLY A 1 584 ? -13.688 83.938 -19.438 1 13.6 584 GLY A O 1
ATOM 4615 N N . LEU A 1 585 ? -13.898 85.188 -17.562 1 13.91 585 LEU A N 1
ATOM 4616 C CA . LEU A 1 585 ? -12.859 86.25 -17.672 1 13.91 585 LEU A CA 1
ATOM 4617 C C . LEU A 1 585 ? -11.508 85.688 -17.234 1 13.91 585 LEU A C 1
ATOM 4619 O O . LEU A 1 585 ? -10.531 85.75 -17.969 1 13.91 585 LEU A O 1
ATOM 4623 N N . VAL A 1 586 ? -10.938 86.375 -16.125 1 13.45 586 VAL A N 1
ATOM 4624 C CA . VAL A 1 586 ? -9.852 87.312 -16.188 1 13.45 586 VAL A CA 1
ATOM 4625 C C . VAL A 1 586 ? -8.531 86.625 -15.82 1 13.45 586 VAL A C 1
ATOM 4627 O O . VAL A 1 586 ? -7.562 86.688 -16.578 1 13.45 586 VAL A O 1
ATOM 4630 N N . GLN A 1 587 ? -7.887 87.125 -14.602 1 13.31 587 GLN A N 1
ATOM 4631 C CA . GLN A 1 587 ? -6.773 88.062 -14.461 1 13.31 587 GLN A CA 1
ATOM 4632 C C . GLN A 1 587 ? -5.461 87.312 -14.227 1 13.31 587 GLN A C 1
ATOM 4634 O O . GLN A 1 587 ? -4.5 87.5 -14.977 1 13.31 587 GLN A O 1
ATOM 4639 N N . GLY A 1 588 ? -4.668 87.812 -13.094 1 12.97 588 GLY A N 1
ATOM 4640 C CA . GLY A 1 588 ? -3.453 88.562 -13.016 1 12.97 588 GLY A CA 1
ATOM 4641 C C . GLY A 1 588 ? -2.207 87.75 -12.805 1 12.97 588 GLY A C 1
ATOM 4642 O O . GLY A 1 588 ? -1.451 87.5 -13.75 1 12.97 588 GLY A O 1
ATOM 4643 N N . HIS A 1 589 ? -1.64 87.875 -11.547 1 13.86 589 HIS A N 1
ATOM 4644 C CA . HIS A 1 589 ? -0.439 88.625 -11.188 1 13.86 589 HIS A CA 1
ATOM 4645 C C . HIS A 1 589 ? 0.804 87.75 -11.273 1 13.86 589 HIS A C 1
ATOM 4647 O O . HIS A 1 589 ? 0.701 86.5 -11.273 1 13.86 589 HIS A O 1
ATOM 4653 N N . ASP A 1 590 ? 1.915 88.25 -10.445 1 13.2 590 ASP A N 1
ATOM 4654 C CA . ASP A 1 590 ? 3.248 88.812 -10.641 1 13.2 590 ASP A CA 1
ATOM 4655 C C . ASP A 1 590 ? 4.328 87.75 -10.414 1 13.2 590 ASP A C 1
ATOM 4657 O O . ASP A 1 590 ? 5.242 87.625 -11.227 1 13.2 590 ASP A O 1
ATOM 4661 N N . THR A 1 591 ? 4.539 87.375 -9.164 1 14.13 591 THR A N 1
ATOM 4662 C CA . THR A 1 591 ? 5.773 87.875 -8.531 1 14.13 591 THR A CA 1
ATOM 4663 C C . THR A 1 591 ? 6.953 87 -8.945 1 14.13 591 THR A C 1
ATOM 4665 O O . THR A 1 591 ? 6.773 85.812 -9.281 1 14.13 591 THR A O 1
ATOM 4668 N N . THR A 1 592 ? 8.258 87.562 -8.477 1 13.16 592 THR A N 1
ATOM 4669 C CA . THR A 1 592 ? 9.617 87.875 -8.945 1 13.16 592 THR A CA 1
ATOM 4670 C C . THR A 1 592 ? 10.539 86.688 -8.695 1 13.16 592 THR A C 1
ATOM 4672 O O . THR A 1 592 ? 11.359 86.375 -9.547 1 13.16 592 THR A O 1
ATOM 4675 N N . LEU A 1 593 ? 10.688 86.188 -7.477 1 14.27 593 LEU A N 1
ATOM 4676 C CA . LEU A 1 593 ? 12.016 86.5 -6.969 1 14.27 593 LEU A CA 1
ATOM 4677 C C . LEU A 1 593 ? 13.07 85.625 -7.617 1 14.27 593 LEU A C 1
ATOM 4679 O O . LEU A 1 593 ? 12.766 84.5 -8.047 1 14.27 593 LEU A O 1
ATOM 4683 N N . PRO A 1 594 ? 14.445 86.188 -7.363 1 13.74 594 PRO A N 1
ATOM 4684 C CA . PRO A 1 594 ? 15.688 86.25 -8.125 1 13.74 594 PRO A CA 1
ATOM 4685 C C . PRO A 1 594 ? 16.5 84.938 -8.062 1 13.74 594 PRO A C 1
ATOM 4687 O O . PRO A 1 594 ? 17 84.438 -9.086 1 13.74 594 PRO A O 1
ATOM 4690 N N . GLY A 1 595 ? 16.875 84.625 -6.809 1 13.26 595 GLY A N 1
ATOM 4691 C CA . GLY A 1 595 ? 18.312 84.75 -6.652 1 13.26 595 GLY A CA 1
ATOM 4692 C C . GLY A 1 595 ? 19.125 83.688 -7.371 1 13.26 595 GLY A C 1
ATOM 4693 O O . GLY A 1 595 ? 19.5 83.875 -8.531 1 13.26 595 GLY A O 1
ATOM 4694 N N . THR A 1 596 ? 19.812 82.938 -6.406 1 13.95 596 THR A N 1
ATOM 4695 C CA . THR A 1 596 ? 21.266 83.062 -6.305 1 13.95 596 THR A CA 1
ATOM 4696 C C . THR A 1 596 ? 21.922 82.062 -7.25 1 13.95 596 THR A C 1
ATOM 4698 O O . THR A 1 596 ? 22.781 82.438 -8.055 1 13.95 596 THR A O 1
ATOM 4701 N N . GLY A 1 597 ? 22.344 80.938 -6.621 1 14.29 597 GLY A N 1
ATOM 4702 C CA . GLY A 1 597 ? 23.781 80.75 -6.504 1 14.29 597 GLY A CA 1
ATOM 4703 C C . GLY A 1 597 ? 24.391 80.125 -7.727 1 14.29 597 GLY A C 1
ATOM 4704 O O . GLY A 1 597 ? 23.688 79.5 -8.531 1 14.29 597 GLY A O 1
ATOM 4705 N N . ASP A 1 598 ? 25.688 80.125 -7.613 1 13.91 598 ASP A N 1
ATOM 4706 C CA . ASP A 1 598 ? 26.844 80.375 -8.477 1 13.91 598 ASP A CA 1
ATOM 4707 C C . ASP A 1 598 ? 27.109 79.188 -9.367 1 13.91 598 ASP A C 1
ATOM 4709 O O . ASP A 1 598 ? 26.516 78.125 -9.164 1 13.91 598 ASP A O 1
ATOM 4713 N N . ASN A 1 599 ? 28.391 78.875 -9.219 1 13.37 599 ASN A N 1
ATOM 4714 C CA . ASN A 1 599 ? 29.375 78.938 -10.289 1 13.37 599 ASN A CA 1
ATOM 4715 C C . ASN A 1 599 ? 29.438 77.688 -11.125 1 13.37 599 ASN A C 1
ATOM 4717 O O . ASN A 1 599 ? 29.359 77.75 -12.352 1 13.37 599 ASN A O 1
ATOM 4721 N N . ASP A 1 600 ? 30.422 76.812 -10.648 1 14.59 600 ASP A N 1
ATOM 4722 C CA . ASP A 1 600 ? 31.578 76.688 -11.531 1 14.59 600 ASP A CA 1
ATOM 4723 C C . ASP A 1 600 ? 31.297 75.625 -12.617 1 14.59 600 ASP A C 1
ATOM 4725 O O . ASP A 1 600 ? 30.406 74.812 -12.469 1 14.59 600 ASP A O 1
ATOM 4729 N N . GLY A 1 601 ? 32.531 75.25 -13.164 1 13.61 601 GLY A N 1
ATOM 4730 C CA . GLY A 1 601 ? 33.031 75.25 -14.531 1 13.61 601 GLY A CA 1
ATOM 4731 C C . GLY A 1 601 ? 32.75 73.938 -15.242 1 13.61 601 GLY A C 1
ATOM 4732 O O . GLY A 1 601 ? 32.219 73.938 -16.359 1 13.61 601 GLY A O 1
ATOM 4733 N N . PRO A 1 602 ? 33.438 72.812 -14.789 1 15.72 602 PRO A N 1
ATOM 4734 C CA . PRO A 1 602 ? 34.344 72.5 -15.898 1 15.72 602 PRO A CA 1
ATOM 4735 C C . PRO A 1 602 ? 33.625 71.812 -17.047 1 15.72 602 PRO A C 1
ATOM 4737 O O . PRO A 1 602 ? 32.562 71.188 -16.844 1 15.72 602 PRO A O 1
ATOM 4740 N N . THR A 1 603 ? 34.469 71.812 -18.109 1 13.7 603 THR A N 1
ATOM 4741 C CA . THR A 1 603 ? 34.312 71.812 -19.547 1 13.7 603 THR A CA 1
ATOM 4742 C C . THR A 1 603 ? 33.812 70.438 -20.047 1 13.7 603 THR A C 1
ATOM 4744 O O . THR A 1 603 ? 32.812 70.375 -20.766 1 13.7 603 THR A O 1
ATOM 4747 N N . THR A 1 604 ? 34.875 69.688 -20.469 1 14.13 604 THR A N 1
ATOM 4748 C CA . THR A 1 604 ? 34.938 69.625 -21.922 1 14.13 604 THR A CA 1
ATOM 4749 C C . THR A 1 604 ? 34 68.5 -22.438 1 14.13 604 THR A C 1
ATOM 4751 O O . THR A 1 604 ? 33.188 68.75 -23.312 1 14.13 604 THR A O 1
ATOM 4754 N N . GLY A 1 605 ? 34.844 67.438 -22.859 1 14.98 605 GLY A N 1
ATOM 4755 C CA . GLY A 1 605 ? 34.906 67 -24.25 1 14.98 605 GLY A CA 1
ATOM 4756 C C . GLY A 1 605 ? 33.781 66.062 -24.656 1 14.98 605 GLY A C 1
ATOM 4757 O O . GLY A 1 605 ? 33.219 65.375 -23.797 1 14.98 605 GLY A O 1
ATOM 4758 N N . SER A 1 606 ? 33.406 66.312 -25.734 1 15.59 606 SER A N 1
ATOM 4759 C CA . SER A 1 606 ? 32.156 66 -26.422 1 15.59 606 SER A CA 1
ATOM 4760 C C . SER A 1 606 ? 32.156 64.562 -26.844 1 15.59 606 SER A C 1
ATOM 4762 O O . SER A 1 606 ? 31.094 64 -27.25 1 15.59 606 SER A O 1
ATOM 4764 N N . SER A 1 607 ? 33.25 63.875 -27.156 1 16.61 607 SER A N 1
ATOM 4765 C CA . SER A 1 607 ? 33.031 63.344 -28.5 1 16.61 607 SER A CA 1
ATOM 4766 C C . SER A 1 607 ? 31.781 62.469 -28.547 1 16.61 607 SER A C 1
ATOM 4768 O O . SER A 1 607 ? 31.469 61.75 -27.578 1 16.61 607 SER A O 1
ATOM 4770 N N . ALA A 1 608 ? 31.031 62.75 -29.578 1 17.2 608 ALA A N 1
ATOM 4771 C CA . ALA A 1 608 ? 29.641 62.469 -29.953 1 17.2 608 ALA A CA 1
ATOM 4772 C C . ALA A 1 608 ? 29.5 61.031 -30.422 1 17.2 608 ALA A C 1
ATOM 4774 O O . ALA A 1 608 ? 28.453 60.625 -30.938 1 17.2 608 ALA A O 1
ATOM 4775 N N . GLY A 1 609 ? 30.344 60.188 -30.016 1 17.53 609 GLY A N 1
ATOM 4776 C CA . GLY A 1 609 ? 30.156 59.031 -30.875 1 17.53 609 GLY A CA 1
ATOM 4777 C C . GLY A 1 609 ? 28.688 58.656 -31.078 1 17.53 609 GLY A C 1
ATOM 4778 O O . GLY A 1 609 ? 27.875 58.812 -30.156 1 17.53 609 GLY A O 1
ATOM 4779 N N . ALA A 1 610 ? 28.281 58.875 -32.281 1 17.52 610 ALA A N 1
ATOM 4780 C CA . ALA A 1 610 ? 26.953 58.75 -32.875 1 17.52 610 ALA A CA 1
ATOM 4781 C C . ALA A 1 610 ? 26.328 57.406 -32.562 1 17.52 610 ALA A C 1
ATOM 4783 O O . ALA A 1 610 ? 26.812 56.344 -33 1 17.52 610 ALA A O 1
ATOM 4784 N N . GLU A 1 611 ? 25.953 57.188 -31.312 1 17.33 611 GLU A N 1
ATOM 4785 C CA . GLU A 1 611 ? 25.312 55.938 -30.969 1 17.33 611 GLU A CA 1
ATOM 4786 C C . GLU A 1 611 ? 24.062 55.688 -31.812 1 17.33 611 GLU A C 1
ATOM 4788 O O . GLU A 1 611 ? 23.078 56.438 -31.703 1 17.33 611 GLU A O 1
ATOM 4793 N N . THR A 1 612 ? 24.234 55.469 -33.094 1 18.73 612 THR A N 1
ATOM 4794 C CA . THR A 1 612 ? 23.016 55.25 -33.844 1 18.73 612 THR A CA 1
ATOM 4795 C C . THR A 1 612 ? 22.016 54.406 -33.062 1 18.73 612 THR A C 1
ATOM 4797 O O . THR A 1 612 ? 22.359 53.375 -32.531 1 18.73 612 THR A O 1
ATOM 4800 N N . LEU A 1 613 ? 20.922 55 -32.594 1 19.72 613 LEU A N 1
ATOM 4801 C CA . LEU A 1 613 ? 19.797 54.469 -31.828 1 19.72 613 LEU A CA 1
ATOM 4802 C C . LEU A 1 613 ? 19.047 53.438 -32.625 1 19.72 613 LEU A C 1
ATOM 4804 O O . LEU A 1 613 ? 18.297 53.75 -33.531 1 19.72 613 LEU A O 1
ATOM 4808 N N . MET A 1 614 ? 19.734 52.469 -33.25 1 22.22 614 MET A N 1
ATOM 4809 C CA . MET A 1 614 ? 18.828 51.625 -34 1 22.22 614 MET A CA 1
ATOM 4810 C C . MET A 1 614 ? 17.547 51.344 -33.188 1 22.22 614 MET A C 1
ATOM 4812 O O . MET A 1 614 ? 17.609 51.219 -31.969 1 22.22 614 MET A O 1
ATOM 4816 N N . PRO A 1 615 ? 16.359 51.688 -33.719 1 23.3 615 PRO A N 1
ATOM 4817 C CA . PRO A 1 615 ? 15.109 51.656 -32.969 1 23.3 615 PRO A CA 1
ATOM 4818 C C . PRO A 1 615 ? 14.906 50.344 -32.219 1 23.3 615 PRO A C 1
ATOM 4820 O O . PRO A 1 615 ? 15.266 49.281 -32.719 1 23.3 615 PRO A O 1
ATOM 4823 N N . PRO A 1 616 ? 15.102 50.375 -30.844 1 23.75 616 PRO A N 1
ATOM 4824 C CA . PRO A 1 616 ? 15.031 49.031 -30.219 1 23.75 616 PRO A CA 1
ATOM 4825 C C . PRO A 1 616 ? 13.836 48.219 -30.703 1 23.75 616 PRO A C 1
ATOM 4827 O O . PRO A 1 616 ? 12.734 48.75 -30.844 1 23.75 616 PRO A O 1
ATOM 4830 N N . VAL A 1 617 ? 14.016 47.406 -31.703 1 27.36 617 VAL A N 1
ATOM 4831 C CA . VAL A 1 617 ? 12.992 46.5 -32.188 1 27.36 617 VAL A CA 1
ATOM 4832 C C . VAL A 1 617 ? 12.117 46.031 -31 1 27.36 617 VAL A C 1
ATOM 4834 O O . VAL A 1 617 ? 12.633 45.719 -29.938 1 27.36 617 VAL A O 1
ATOM 4837 N N . PRO A 1 618 ? 10.852 46.5 -31.047 1 25.19 618 PRO A N 1
ATOM 4838 C CA . PRO A 1 618 ? 10.023 46.25 -29.875 1 25.19 618 PRO A CA 1
ATOM 4839 C C . PRO A 1 618 ? 10.203 44.844 -29.328 1 25.19 618 PRO A C 1
ATOM 4841 O O . PRO A 1 618 ? 10.188 43.875 -30.078 1 25.19 618 PRO A O 1
ATOM 4844 N N . GLN A 1 619 ? 11.266 44.75 -28.484 1 25.45 619 GLN A N 1
ATOM 4845 C CA . GLN A 1 619 ? 11.633 43.438 -27.953 1 25.45 619 GLN A CA 1
ATOM 4846 C C . GLN A 1 619 ? 10.398 42.594 -27.656 1 25.45 619 GLN A C 1
ATOM 4848 O O . GLN A 1 619 ? 9.492 43.031 -26.938 1 25.45 619 GLN A O 1
ATOM 4853 N N . PRO A 1 620 ? 10.086 41.875 -28.703 1 26.16 620 PRO A N 1
ATOM 4854 C CA . PRO A 1 620 ? 8.867 41.062 -28.578 1 26.16 620 PRO A CA 1
ATOM 4855 C C . PRO A 1 620 ? 8.617 40.594 -27.141 1 26.16 620 PRO A C 1
ATOM 4857 O O . PRO A 1 620 ? 9.57 40.406 -26.375 1 26.16 620 PRO A O 1
ATOM 4860 N N . ASP A 1 621 ? 7.543 41.094 -26.562 1 27.05 621 ASP A N 1
ATOM 4861 C CA . ASP A 1 621 ? 7.121 40.844 -25.188 1 27.05 621 ASP A CA 1
ATOM 4862 C C . ASP A 1 621 ? 7.477 39.406 -24.766 1 27.05 621 ASP A C 1
ATOM 4864 O O . ASP A 1 621 ? 6.875 38.438 -25.219 1 27.05 621 ASP A O 1
ATOM 4868 N N . ASP A 1 622 ? 8.828 39.125 -24.688 1 26.2 622 ASP A N 1
ATOM 4869 C CA . ASP A 1 622 ? 9.547 37.875 -24.406 1 26.2 622 ASP A CA 1
ATOM 4870 C C . ASP A 1 622 ? 8.992 37.188 -23.156 1 26.2 622 ASP A C 1
ATOM 4872 O O . ASP A 1 622 ? 9.336 37.562 -22.031 1 26.2 622 ASP A O 1
ATOM 4876 N N . TRP A 1 623 ? 7.809 36.75 -23.281 1 27.58 623 TRP A N 1
ATOM 4877 C CA . TRP A 1 623 ? 7.121 35.938 -22.281 1 27.58 623 TRP A CA 1
ATOM 4878 C C . TRP A 1 623 ? 8.039 34.844 -21.75 1 27.58 623 TRP A C 1
ATOM 4880 O O . TRP A 1 623 ? 7.84 34.344 -20.641 1 27.58 623 TRP A O 1
ATOM 4890 N N . TYR A 1 624 ? 8.906 34.25 -22.672 1 28.97 624 TYR A N 1
ATOM 4891 C CA . TYR A 1 624 ? 9.805 33.125 -22.438 1 28.97 624 TYR A CA 1
ATOM 4892 C C . TYR A 1 624 ? 10.977 33.531 -21.547 1 28.97 624 TYR A C 1
ATOM 4894 O O . TYR A 1 624 ? 11.852 32.719 -21.234 1 28.97 624 TYR A O 1
ATOM 4902 N N . GLY A 1 625 ? 11.336 34.75 -21.578 1 29.88 625 GLY A N 1
ATOM 4903 C CA . GLY A 1 625 ? 12.555 35.25 -20.953 1 29.88 625 GLY A CA 1
ATOM 4904 C C . GLY A 1 625 ? 12.641 34.906 -19.484 1 29.88 625 GLY A C 1
ATOM 4905 O O . GLY A 1 625 ? 13.586 35.344 -18.797 1 29.88 625 GLY A O 1
ATOM 4906 N N . TRP A 1 626 ? 11.422 34.656 -18.969 1 29.31 626 TRP A N 1
ATOM 4907 C CA . TRP A 1 626 ? 11.297 34.688 -17.516 1 29.31 626 TRP A CA 1
ATOM 4908 C C . TRP A 1 626 ? 11.773 33.344 -16.922 1 29.31 626 TRP A C 1
ATOM 4910 O O . TRP A 1 626 ? 11.609 33.125 -15.719 1 29.31 626 TRP A O 1
ATOM 4920 N N . VAL A 1 627 ? 11.914 32.281 -17.688 1 31.34 627 VAL A N 1
ATOM 4921 C CA . VAL A 1 627 ? 12.469 31.031 -17.172 1 31.34 627 VAL A CA 1
ATOM 4922 C C . VAL A 1 627 ? 13.914 31.25 -16.734 1 31.34 627 VAL A C 1
ATOM 4924 O O . VAL A 1 627 ? 14.797 31.484 -17.578 1 31.34 627 VAL A O 1
ATOM 4927 N N . PRO A 1 628 ? 14.094 31.844 -15.562 1 30.94 628 PRO A N 1
ATOM 4928 C CA . PRO A 1 628 ? 15.5 32.156 -15.312 1 30.94 628 PRO A CA 1
ATOM 4929 C C . PRO A 1 628 ? 16.406 30.953 -15.539 1 30.94 628 PRO A C 1
ATOM 4931 O O . PRO A 1 628 ? 15.977 29.797 -15.414 1 30.94 628 PRO A O 1
ATOM 4934 N N . TRP A 1 629 ? 17.5 31.109 -16.219 1 27.47 629 TRP A N 1
ATOM 4935 C CA . TRP A 1 629 ? 18.641 30.266 -16.531 1 27.47 629 TRP A CA 1
ATOM 4936 C C . TRP A 1 629 ? 19.188 29.609 -15.258 1 27.47 629 TRP A C 1
ATOM 4938 O O . TRP A 1 629 ? 19.266 28.375 -15.18 1 27.47 629 TRP A O 1
ATOM 4948 N N . GLU A 1 630 ? 20.578 29.766 -14.945 1 29.3 630 GLU A N 1
ATOM 4949 C CA . GLU A 1 630 ? 21.609 28.969 -14.297 1 29.3 630 GLU A CA 1
ATOM 4950 C C . GLU A 1 630 ? 21.281 28.734 -12.82 1 29.3 630 GLU A C 1
ATOM 4952 O O . GLU A 1 630 ? 21.281 27.594 -12.359 1 29.3 630 GLU A O 1
ATOM 4957 N N . ASP A 1 631 ? 22.031 29.547 -11.852 1 29.58 631 ASP A N 1
ATOM 4958 C CA . ASP A 1 631 ? 22.578 29.328 -10.516 1 29.58 631 ASP A CA 1
ATOM 4959 C C . ASP A 1 631 ? 21.484 29.359 -9.461 1 29.58 631 ASP A C 1
ATOM 4961 O O . ASP A 1 631 ? 21.719 29.047 -8.289 1 29.58 631 ASP A O 1
ATOM 4965 N N . GLU A 1 632 ? 20.594 30.406 -9.398 1 29.97 632 GLU A N 1
ATOM 4966 C CA . GLU A 1 632 ? 20.016 30.891 -8.148 1 29.97 632 GLU A CA 1
ATOM 4967 C C . GLU A 1 632 ? 18.781 30.078 -7.762 1 29.97 632 GLU A C 1
ATOM 4969 O O . GLU A 1 632 ? 17.719 30.219 -8.375 1 29.97 632 GLU A O 1
ATOM 4974 N N . ALA A 1 633 ? 18.797 29.047 -7.102 1 34.38 633 ALA A N 1
ATOM 4975 C CA . ALA A 1 633 ? 17.844 28.281 -6.293 1 34.38 633 ALA A CA 1
ATOM 4976 C C . ALA A 1 633 ? 16.875 29.203 -5.566 1 34.38 633 ALA A C 1
ATOM 4978 O O . ALA A 1 633 ? 15.695 28.859 -5.406 1 34.38 633 ALA A O 1
ATOM 4979 N N . ASP A 1 634 ? 17.391 30.328 -4.93 1 33.28 634 ASP A N 1
ATOM 4980 C CA . ASP A 1 634 ? 16.641 31.344 -4.211 1 33.28 634 ASP A CA 1
ATOM 4981 C C . ASP A 1 634 ? 15.648 32.062 -5.137 1 33.28 634 ASP A C 1
ATOM 4983 O O . ASP A 1 634 ? 14.75 32.75 -4.672 1 33.28 634 ASP A O 1
ATOM 4987 N N . ALA A 1 635 ? 15.977 32.312 -6.418 1 32.25 635 ALA A N 1
ATOM 4988 C CA . ALA A 1 635 ? 15.305 33.188 -7.375 1 32.25 635 ALA A CA 1
ATOM 4989 C C . ALA A 1 635 ? 13.961 32.594 -7.797 1 32.25 635 ALA A C 1
ATOM 4991 O O . ALA A 1 635 ? 13.133 33.281 -8.398 1 32.25 635 ALA A O 1
ATOM 4992 N N . LEU A 1 636 ? 13.898 31.328 -7.785 1 35.56 636 LEU A N 1
ATOM 4993 C CA . LEU A 1 636 ? 12.625 30.766 -8.219 1 35.56 636 LEU A CA 1
ATOM 4994 C C . LEU A 1 636 ? 11.516 31.094 -7.223 1 35.56 636 LEU A C 1
ATOM 4996 O O . LEU A 1 636 ? 10.328 30.969 -7.543 1 35.56 636 LEU A O 1
ATOM 5000 N N . ASN A 1 637 ? 11.844 31.312 -5.93 1 36.25 637 ASN A N 1
ATOM 5001 C CA . ASN A 1 637 ? 10.875 31.672 -4.902 1 36.25 637 ASN A CA 1
ATOM 5002 C C . ASN A 1 637 ? 10.148 32.969 -5.246 1 36.25 637 ASN A C 1
ATOM 5004 O O . ASN A 1 637 ? 8.922 33.031 -5.168 1 36.25 637 ASN A O 1
ATOM 5008 N N . LEU A 1 638 ? 10.945 34.188 -5.285 1 34.41 638 LEU A N 1
ATOM 5009 C CA . LEU A 1 638 ? 10.438 35.531 -5.352 1 34.41 638 LEU A CA 1
ATOM 5010 C C . LEU A 1 638 ? 9.836 35.844 -6.723 1 34.41 638 LEU A C 1
ATOM 5012 O O . LEU A 1 638 ? 8.812 36.5 -6.828 1 34.41 638 LEU A O 1
ATOM 5016 N N . GLN A 1 639 ? 10.445 35.406 -7.695 1 36.69 639 GLN A N 1
ATOM 5017 C CA . GLN A 1 639 ? 10.016 35.812 -9.031 1 36.69 639 GLN A CA 1
ATOM 5018 C C . GLN A 1 639 ? 8.695 35.156 -9.406 1 36.69 639 GLN A C 1
ATOM 5020 O O . GLN A 1 639 ? 7.84 35.781 -10.047 1 36.69 639 GLN A O 1
ATOM 5025 N N . ASN A 1 640 ? 8.539 33.938 -9.07 1 39.62 640 ASN A N 1
ATOM 5026 C CA . ASN A 1 640 ? 7.25 33.312 -9.328 1 39.62 640 ASN A CA 1
ATOM 5027 C C . ASN A 1 640 ? 6.141 33.938 -8.5 1 39.62 640 ASN A C 1
ATOM 5029 O O . ASN A 1 640 ? 5.02 34.125 -8.977 1 39.62 640 ASN A O 1
ATOM 5033 N N . LEU A 1 641 ? 6.406 34.312 -7.258 1 37.25 641 LEU A N 1
ATOM 5034 C CA . LEU A 1 641 ? 5.465 35.188 -6.555 1 37.25 641 LEU A CA 1
ATOM 5035 C C . LEU A 1 641 ? 5.305 36.531 -7.277 1 37.25 641 LEU A C 1
ATOM 5037 O O . LEU A 1 641 ? 4.199 37.062 -7.344 1 37.25 641 LEU A O 1
ATOM 5041 N N . GLU A 1 642 ? 6.406 37.156 -7.684 1 36.53 642 GLU A N 1
ATOM 5042 C CA . GLU A 1 642 ? 6.305 38.406 -8.453 1 36.53 642 GLU A CA 1
ATOM 5043 C C . GLU A 1 642 ? 5.48 38.219 -9.719 1 36.53 642 GLU A C 1
ATOM 5045 O O . GLU A 1 642 ? 4.691 39.062 -10.102 1 36.53 642 GLU A O 1
ATOM 5050 N N . PHE A 1 643 ? 5.672 37.156 -10.367 1 37.19 643 PHE A N 1
ATOM 5051 C CA . PHE A 1 643 ? 4.887 36.844 -11.562 1 37.19 643 PHE A CA 1
ATOM 5052 C C . PHE A 1 643 ? 3.418 36.656 -11.211 1 37.19 643 PHE A C 1
ATOM 5054 O O . PHE A 1 643 ? 2.537 37.219 -11.875 1 37.19 643 PHE A O 1
ATOM 5061 N N . LEU A 1 644 ? 3.201 35.812 -10.258 1 39.56 644 LEU A N 1
ATOM 5062 C CA . LEU A 1 644 ? 1.821 35.781 -9.789 1 39.56 644 LEU A CA 1
ATOM 5063 C C . LEU A 1 644 ? 1.304 37.156 -9.453 1 39.56 644 LEU A C 1
ATOM 5065 O O . LEU A 1 644 ? 0.167 37.5 -9.789 1 39.56 644 LEU A O 1
ATOM 5069 N N . TYR A 1 645 ? 2.129 38 -8.789 1 35.97 645 TYR A N 1
ATOM 5070 C CA . TYR A 1 645 ? 1.788 39.375 -8.508 1 35.97 645 TYR A CA 1
ATOM 5071 C C . TYR A 1 645 ? 1.542 40.156 -9.797 1 35.97 645 TYR A C 1
ATOM 5073 O O . TYR A 1 645 ? 0.557 40.875 -9.914 1 35.97 645 TYR A O 1
ATOM 5081 N N . ARG A 1 646 ? 2.467 40.219 -10.719 1 38.19 646 ARG A N 1
ATOM 5082 C CA . ARG A 1 646 ? 2.285 40.938 -11.977 1 38.19 646 ARG A CA 1
ATOM 5083 C C . ARG A 1 646 ? 1.083 40.375 -12.742 1 38.19 646 ARG A C 1
ATOM 5085 O O . ARG A 1 646 ? 0.317 41.156 -13.336 1 38.19 646 ARG A O 1
ATOM 5092 N N . PHE A 1 647 ? 0.986 39.031 -12.758 1 37.44 647 PHE A N 1
ATOM 5093 C CA . PHE A 1 647 ? -0.121 38.375 -13.43 1 37.44 647 PHE A CA 1
ATOM 5094 C C . PHE A 1 647 ? -1.451 38.75 -12.781 1 37.44 647 PHE A C 1
ATOM 5096 O O . PHE A 1 647 ? -2.424 39.031 -13.484 1 37.44 647 PHE A O 1
ATOM 5103 N N . LEU A 1 648 ? -1.47 38.688 -11.469 1 36.19 648 LEU A N 1
ATOM 5104 C CA . LEU A 1 648 ? -2.664 39.188 -10.789 1 36.19 648 LEU A CA 1
ATOM 5105 C C . LEU A 1 648 ? -2.836 40.688 -11.008 1 36.19 648 LEU A C 1
ATOM 5107 O O . LEU A 1 648 ? -3.963 41.188 -11.109 1 36.19 648 LEU A O 1
ATOM 5111 N N . MET B 1 1 ? 40.875 15.172 -55.188 1 24.34 1 MET B N 1
ATOM 5112 C CA . MET B 1 1 ? 39.5 15.539 -54.844 1 24.34 1 MET B CA 1
ATOM 5113 C C . MET B 1 1 ? 39.312 15.648 -53.344 1 24.34 1 MET B C 1
ATOM 5115 O O . MET B 1 1 ? 39.719 14.773 -52.594 1 24.34 1 MET B O 1
ATOM 5119 N N . PRO B 1 2 ? 38.938 16.828 -52.469 1 26.34 2 PRO B N 1
ATOM 5120 C CA . PRO B 1 2 ? 39.75 17.047 -51.281 1 26.34 2 PRO B CA 1
ATOM 5121 C C . PRO B 1 2 ? 39.5 16 -50.188 1 26.34 2 PRO B C 1
ATOM 5123 O O . PRO B 1 2 ? 38.406 15.398 -50.156 1 26.34 2 PRO B O 1
ATOM 5126 N N . LEU B 1 3 ? 40.594 15.25 -49.812 1 26.22 3 LEU B N 1
ATOM 5127 C CA . LEU B 1 3 ? 40.906 14.305 -48.75 1 26.22 3 LEU B CA 1
ATOM 5128 C C . LEU B 1 3 ? 40.344 14.805 -47.406 1 26.22 3 LEU B C 1
ATOM 5130 O O . LEU B 1 3 ? 40.969 15.609 -46.719 1 26.22 3 LEU B O 1
ATOM 5134 N N . ARG B 1 4 ? 38.969 15.398 -47.5 1 31.78 4 ARG B N 1
ATOM 5135 C CA . ARG B 1 4 ? 38.406 16.016 -46.281 1 31.78 4 ARG B CA 1
ATOM 5136 C C . ARG B 1 4 ? 38.656 15.148 -45.062 1 31.78 4 ARG B C 1
ATOM 5138 O O . ARG B 1 4 ? 38.281 13.969 -45.062 1 31.78 4 ARG B O 1
ATOM 5145 N N . ARG B 1 5 ? 39.812 15.188 -44.062 1 33.38 5 ARG B N 1
ATOM 5146 C CA . ARG B 1 5 ? 40.688 14.75 -43 1 33.38 5 ARG B CA 1
ATOM 5147 C C . ARG B 1 5 ? 39.938 14.43 -41.719 1 33.38 5 ARG B C 1
ATOM 5149 O O . ARG B 1 5 ? 40.5 14.359 -40.656 1 33.38 5 ARG B O 1
ATOM 5156 N N . ALA B 1 6 ? 38.562 14.633 -41.719 1 41.69 6 ALA B N 1
ATOM 5157 C CA . ALA B 1 6 ? 37.969 14.758 -40.375 1 41.69 6 ALA B CA 1
ATOM 5158 C C . ALA B 1 6 ? 38.188 13.477 -39.562 1 41.69 6 ALA B C 1
ATOM 5160 O O . ALA B 1 6 ? 38 12.375 -40.094 1 41.69 6 ALA B O 1
ATOM 5161 N N . LYS B 1 7 ? 38.969 13.203 -38.375 1 49.78 7 LYS B N 1
ATOM 5162 C CA . LYS B 1 7 ? 39.562 12.219 -37.469 1 49.78 7 LYS B CA 1
ATOM 5163 C C . LYS B 1 7 ? 38.5 11.25 -36.969 1 49.78 7 LYS B C 1
ATOM 5165 O O . LYS B 1 7 ? 37.5 11.664 -36.375 1 49.78 7 LYS B O 1
ATOM 5170 N N . GLN B 1 8 ? 38.312 10.016 -37.531 1 62.38 8 GLN B N 1
ATOM 5171 C CA . GLN B 1 8 ? 37.438 8.898 -37.219 1 62.38 8 GLN B CA 1
ATOM 5172 C C . GLN B 1 8 ? 37.969 8.086 -36.031 1 62.38 8 GLN B C 1
ATOM 5174 O O . GLN B 1 8 ? 39.156 7.746 -35.969 1 62.38 8 GLN B O 1
ATOM 5179 N N . ALA B 1 9 ? 37.375 8.102 -34.844 1 65.62 9 ALA B N 1
ATOM 5180 C CA . ALA B 1 9 ? 37.781 7.27 -33.719 1 65.62 9 ALA B CA 1
ATOM 5181 C C . ALA B 1 9 ? 37 5.961 -33.688 1 65.62 9 ALA B C 1
ATOM 5183 O O . ALA B 1 9 ? 35.875 5.891 -34.25 1 65.62 9 ALA B O 1
ATOM 5184 N N . CYS B 1 10 ? 37.469 4.836 -33.375 1 69.25 10 CYS B N 1
ATOM 5185 C CA . CYS B 1 10 ? 36.781 3.549 -33.344 1 69.25 10 CYS B CA 1
ATOM 5186 C C . CYS B 1 10 ? 35.656 3.561 -32.312 1 69.25 10 CYS B C 1
ATOM 5188 O O . CYS B 1 10 ? 35.656 4.41 -31.422 1 69.25 10 CYS B O 1
ATOM 5190 N N . VAL B 1 11 ? 34.781 2.773 -32.219 1 70.88 11 VAL B N 1
ATOM 5191 C CA . VAL B 1 11 ? 33.625 2.773 -31.312 1 70.88 11 VAL B CA 1
ATOM 5192 C C . VAL B 1 11 ? 34.125 2.697 -29.875 1 70.88 11 VAL B C 1
ATOM 5194 O O . VAL B 1 11 ? 33.594 3.377 -29 1 70.88 11 VAL B O 1
ATOM 5197 N N . HIS B 1 12 ? 35.094 2.047 -29.688 1 71.5 12 HIS B N 1
ATOM 5198 C CA . HIS B 1 12 ? 35.625 1.733 -28.359 1 71.5 12 HIS B CA 1
ATOM 5199 C C . HIS B 1 12 ? 36.344 2.93 -27.766 1 71.5 12 HIS B C 1
ATOM 5201 O O . HIS B 1 12 ? 36.125 3.299 -26.625 1 71.5 12 HIS B O 1
ATOM 5207 N N . CYS B 1 13 ? 37.188 3.322 -28.531 1 74.06 13 CYS B N 1
ATOM 5208 C CA . CYS B 1 13 ? 38.031 4.441 -28.125 1 74.06 13 CYS B CA 1
ATOM 5209 C C . CYS B 1 13 ? 37.219 5.727 -28.016 1 74.06 13 CYS B C 1
ATOM 5211 O O . CYS B 1 13 ? 37.5 6.555 -27.141 1 74.06 13 CYS B O 1
ATOM 5213 N N . HIS B 1 14 ? 36.25 5.914 -28.859 1 67.88 14 HIS B N 1
ATOM 5214 C CA . HIS B 1 14 ? 35.281 7.004 -28.906 1 67.88 14 HIS B CA 1
ATOM 5215 C C . HIS B 1 14 ? 34.438 7.031 -27.656 1 67.88 14 HIS B C 1
ATOM 5217 O O . HIS B 1 14 ? 34.156 8.102 -27.094 1 67.88 14 HIS B O 1
ATOM 5223 N N . ARG B 1 15 ? 34.125 5.781 -27.188 1 60.88 15 ARG B N 1
ATOM 5224 C CA . ARG B 1 15 ? 33.344 5.582 -25.969 1 60.88 15 ARG B CA 1
ATOM 5225 C C . ARG B 1 15 ? 34.094 6.031 -24.734 1 60.88 15 ARG B C 1
ATOM 5227 O O . ARG B 1 15 ? 33.531 6.605 -23.812 1 60.88 15 ARG B O 1
ATOM 5234 N N . ARG B 1 16 ? 35.375 5.832 -24.766 1 68.25 16 ARG B N 1
ATOM 5235 C CA . ARG B 1 16 ? 36.281 5.996 -23.641 1 68.25 16 ARG B CA 1
ATOM 5236 C C . ARG B 1 16 ? 37 7.352 -23.688 1 68.25 16 ARG B C 1
ATOM 5238 O O . ARG B 1 16 ? 37.812 7.656 -22.828 1 68.25 16 ARG B O 1
ATOM 5245 N N . ARG B 1 17 ? 36.594 8.102 -24.688 1 65.75 17 ARG B N 1
ATOM 5246 C CA . ARG B 1 17 ? 37.094 9.43 -25 1 65.75 17 ARG B CA 1
ATOM 5247 C C . ARG B 1 17 ? 38.625 9.461 -24.922 1 65.75 17 ARG B C 1
ATOM 5249 O O . ARG B 1 17 ? 39.188 10.375 -24.328 1 65.75 17 ARG B O 1
ATOM 5256 N N . ILE B 1 18 ? 39.125 8.312 -25.406 1 74.06 18 ILE B N 1
ATOM 5257 C CA . ILE B 1 18 ? 40.562 8.188 -25.406 1 74.06 18 ILE B CA 1
ATOM 5258 C C . ILE B 1 18 ? 41.094 8.383 -26.812 1 74.06 18 ILE B C 1
ATOM 5260 O O . ILE B 1 18 ? 40.375 8.219 -27.797 1 74.06 18 ILE B O 1
ATOM 5264 N N . ARG B 1 19 ? 42.281 8.719 -26.781 1 75.56 19 ARG B N 1
ATOM 5265 C CA . ARG B 1 19 ? 42.938 8.984 -28.047 1 75.56 19 ARG B CA 1
ATOM 5266 C C . ARG B 1 19 ? 43.031 7.715 -28.891 1 75.56 19 ARG B C 1
ATOM 5268 O O . ARG B 1 19 ? 43.438 6.664 -28.406 1 75.56 19 ARG B O 1
ATOM 5275 N N . CYS B 1 20 ? 42.219 7.637 -30.094 1 69.38 20 CYS B N 1
ATOM 5276 C CA . CYS B 1 20 ? 42.125 6.465 -30.953 1 69.38 20 CYS B CA 1
ATOM 5277 C C . CYS B 1 20 ? 43.031 6.621 -32.188 1 69.38 20 CYS B C 1
ATOM 5279 O O . CYS B 1 20 ? 43.031 7.676 -32.812 1 69.38 20 CYS B O 1
ATOM 5281 N N . ASP B 1 21 ? 43.875 5.691 -32.344 1 75.56 21 ASP B N 1
ATOM 5282 C CA . ASP B 1 21 ? 44.781 5.762 -33.5 1 75.56 21 ASP B CA 1
ATOM 5283 C C . ASP B 1 21 ? 44.281 4.891 -34.656 1 75.56 21 ASP B C 1
ATOM 5285 O O . ASP B 1 21 ? 45.062 4.359 -35.406 1 75.56 21 ASP B O 1
ATOM 5289 N N . VAL B 1 22 ? 43.031 4.75 -34.781 1 70.81 22 VAL B N 1
ATOM 5290 C CA . VAL B 1 22 ? 42.375 3.768 -35.656 1 70.81 22 VAL B CA 1
ATOM 5291 C C . VAL B 1 22 ? 42.656 4.066 -37.094 1 70.81 22 VAL B C 1
ATOM 5293 O O . VAL B 1 22 ? 42.719 3.154 -37.938 1 70.81 22 VAL B O 1
ATOM 5296 N N . LEU B 1 23 ? 42.969 5.285 -37.5 1 72.38 23 LEU B N 1
ATOM 5297 C CA . LEU B 1 23 ? 43.219 5.688 -38.875 1 72.38 23 LEU B CA 1
ATOM 5298 C C . LEU B 1 23 ? 44.594 5.25 -39.312 1 72.38 23 LEU B C 1
ATOM 5300 O O . LEU B 1 23 ? 44.844 5.066 -40.5 1 72.38 23 LEU B O 1
ATOM 5304 N N . GLN B 1 24 ? 45.375 5.23 -38.281 1 75.31 24 GLN B N 1
ATOM 5305 C CA . GLN B 1 24 ? 46.75 4.895 -38.594 1 75.31 24 GLN B CA 1
ATOM 5306 C C . GLN B 1 24 ? 46.969 3.383 -38.625 1 75.31 24 GLN B C 1
ATOM 5308 O O . GLN B 1 24 ? 47.75 2.873 -39.438 1 75.31 24 GLN B O 1
ATOM 5313 N N . GLN B 1 25 ? 46.25 2.719 -37.469 1 72.25 25 GLN B N 1
ATOM 5314 C CA . GLN B 1 25 ? 46.406 1.27 -37.375 1 72.25 25 GLN B CA 1
ATOM 5315 C C . GLN B 1 25 ? 45.062 0.614 -37.031 1 72.25 25 GLN B C 1
ATOM 5317 O O . GLN B 1 25 ? 44.312 1.102 -36.188 1 72.25 25 GLN B O 1
ATOM 5322 N N . HIS B 1 26 ? 44.562 -0.141 -37.938 1 72.94 26 HIS B N 1
ATOM 5323 C CA . HIS B 1 26 ? 43.344 -0.921 -37.688 1 72.94 26 HIS B CA 1
ATOM 5324 C C . HIS B 1 26 ? 43.688 -2.396 -37.469 1 72.94 26 HIS B C 1
ATOM 5326 O O . HIS B 1 26 ? 44.25 -3.035 -38.375 1 72.94 26 HIS B O 1
ATOM 5332 N N . PRO B 1 27 ? 43.406 -2.816 -36.188 1 67.56 27 PRO B N 1
ATOM 5333 C CA . PRO B 1 27 ? 42.688 -2.277 -35.031 1 67.56 27 PRO B CA 1
ATOM 5334 C C . PRO B 1 27 ? 43.469 -1.175 -34.312 1 67.56 27 PRO B C 1
ATOM 5336 O O . PRO B 1 27 ? 44.688 -1.121 -34.406 1 67.56 27 PRO B O 1
ATOM 5339 N N . CYS B 1 28 ? 42.594 -0.36 -33.656 1 72.69 28 CYS B N 1
ATOM 5340 C CA . CYS B 1 28 ? 43.312 0.737 -33.031 1 72.69 28 CYS B CA 1
ATOM 5341 C C . CYS B 1 28 ? 44.188 0.226 -31.906 1 72.69 28 CYS B C 1
ATOM 5343 O O . CYS B 1 28 ? 43.969 -0.863 -31.375 1 72.69 28 CYS B O 1
ATOM 5345 N N . SER B 1 29 ? 45.438 0.902 -31.578 1 76.81 29 SER B N 1
ATOM 5346 C CA . SER B 1 29 ? 46.375 0.449 -30.562 1 76.81 29 SER B CA 1
ATOM 5347 C C . SER B 1 29 ? 45.688 0.134 -29.25 1 76.81 29 SER B C 1
ATOM 5349 O O . SER B 1 29 ? 46.094 -0.773 -28.516 1 76.81 29 SER B O 1
ATOM 5351 N N . ASN B 1 30 ? 44.625 0.871 -29 1 70.25 30 ASN B N 1
ATOM 5352 C CA . ASN B 1 30 ? 43.906 0.774 -27.734 1 70.25 30 ASN B CA 1
ATOM 5353 C C . ASN B 1 30 ? 43.062 -0.501 -27.672 1 70.25 30 ASN B C 1
ATOM 5355 O O . ASN B 1 30 ? 43.031 -1.191 -26.656 1 70.25 30 ASN B O 1
ATOM 5359 N N . CYS B 1 31 ? 42.344 -0.834 -28.641 1 69.75 31 CYS B N 1
ATOM 5360 C CA . CYS B 1 31 ? 41.5 -2.002 -28.859 1 69.75 31 CYS B CA 1
ATOM 5361 C C . CYS B 1 31 ? 42.312 -3.283 -28.844 1 69.75 31 CYS B C 1
ATOM 5363 O O . CYS B 1 31 ? 41.875 -4.297 -28.297 1 69.75 31 CYS B O 1
ATOM 5365 N N . VAL B 1 32 ? 43.406 -3.115 -29.469 1 76.06 32 VAL B N 1
ATOM 5366 C CA . VAL B 1 32 ? 44.375 -4.223 -29.453 1 76.06 32 VAL B CA 1
ATOM 5367 C C . VAL B 1 32 ? 44.781 -4.523 -28.016 1 76.06 32 VAL B C 1
ATOM 5369 O O . VAL B 1 32 ? 44.812 -5.684 -27.594 1 76.06 32 VAL B O 1
ATOM 5372 N N . ALA B 1 33 ? 45.188 -3.348 -27.359 1 68.81 33 ALA B N 1
ATOM 5373 C CA . ALA B 1 33 ? 45.688 -3.494 -26 1 68.81 33 ALA B CA 1
ATOM 5374 C C . ALA B 1 33 ? 44.656 -4.148 -25.094 1 68.81 33 ALA B C 1
ATOM 5376 O O . ALA B 1 33 ? 45 -4.91 -24.188 1 68.81 33 ALA B O 1
ATOM 5377 N N . GLN B 1 34 ? 43.344 -3.707 -25.391 1 66 34 GLN B N 1
ATOM 5378 C CA . GLN B 1 34 ? 42.25 -4.043 -24.5 1 66 34 GLN B CA 1
ATOM 5379 C C . GLN B 1 34 ? 41.5 -5.285 -24.984 1 66 34 GLN B C 1
ATOM 5381 O O . GLN B 1 34 ? 40.5 -5.688 -24.391 1 66 34 GLN B O 1
ATOM 5386 N N . GLU B 1 35 ? 41.812 -5.965 -25.953 1 68.75 35 GLU B N 1
ATOM 5387 C CA . GLU B 1 35 ? 41.406 -7.137 -26.719 1 68.75 35 GLU B CA 1
ATOM 5388 C C . GLU B 1 35 ? 39.938 -7.004 -27.141 1 68.75 35 GLU B C 1
ATOM 5390 O O . GLU B 1 35 ? 39.125 -7.91 -26.922 1 68.75 35 GLU B O 1
ATOM 5395 N N . VAL B 1 36 ? 39.656 -5.824 -27.406 1 70.56 36 VAL B N 1
ATOM 5396 C CA . VAL B 1 36 ? 38.312 -5.508 -27.828 1 70.56 36 VAL B CA 1
ATOM 5397 C C . VAL B 1 36 ? 38.25 -5.336 -29.344 1 70.56 36 VAL B C 1
ATOM 5399 O O . VAL B 1 36 ? 39.25 -5.035 -29.969 1 70.56 36 VAL B O 1
ATOM 5402 N N . ALA B 1 37 ? 37 -5.613 -29.859 1 74.31 37 ALA B N 1
ATOM 5403 C CA . ALA B 1 37 ? 36.812 -5.477 -31.297 1 74.31 37 ALA B CA 1
ATOM 5404 C C . ALA B 1 37 ? 36.781 -4.012 -31.719 1 74.31 37 ALA B C 1
ATOM 5406 O O . ALA B 1 37 ? 36.031 -3.209 -31.172 1 74.31 37 ALA B O 1
ATOM 5407 N N . CYS B 1 38 ? 37.75 -3.471 -32.625 1 70.44 38 CYS B N 1
ATOM 5408 C CA . CYS B 1 38 ? 37.938 -2.084 -33.031 1 70.44 38 CYS B CA 1
ATOM 5409 C C . CYS B 1 38 ? 37.031 -1.713 -34.188 1 70.44 38 CYS B C 1
ATOM 5411 O O . CYS B 1 38 ? 37.25 -2.135 -35.344 1 70.44 38 CYS B O 1
ATOM 5413 N N . GLU B 1 39 ? 35.781 -1.356 -33.875 1 74.19 39 GLU B N 1
ATOM 5414 C CA . GLU B 1 39 ? 34.812 -1.062 -34.938 1 74.19 39 GLU B CA 1
ATOM 5415 C C . GLU B 1 39 ? 34.812 0.425 -35.281 1 74.19 39 GLU B C 1
ATOM 5417 O O . GLU B 1 39 ? 34.844 1.274 -34.375 1 74.19 39 GLU B O 1
ATOM 5422 N N . LEU B 1 40 ? 34.844 0.766 -36.531 1 66.12 40 LEU B N 1
ATOM 5423 C CA . LEU B 1 40 ? 34.938 2.145 -37 1 66.12 40 LEU B CA 1
ATOM 5424 C C . LEU B 1 40 ? 33.562 2.814 -36.969 1 66.12 40 LEU B C 1
ATOM 5426 O O . LEU B 1 40 ? 32.594 2.26 -37.469 1 66.12 40 LEU B O 1
ATOM 5430 N N . GLY B 1 41 ? 33.156 3.781 -36.094 1 51.47 41 GLY B N 1
ATOM 5431 C CA . GLY B 1 41 ? 31.906 4.535 -36 1 51.47 41 GLY B CA 1
ATOM 5432 C C . GLY B 1 41 ? 31.641 5.398 -37.219 1 51.47 41 GLY B C 1
ATOM 5433 O O . GLY B 1 41 ? 32.594 5.891 -37.875 1 51.47 41 GLY B O 1
ATOM 5434 N N . VAL B 1 42 ? 30.531 5.172 -38.094 1 47.81 42 VAL B N 1
ATOM 5435 C CA . VAL B 1 42 ? 30.188 5.957 -39.281 1 47.81 42 VAL B CA 1
ATOM 5436 C C . VAL B 1 42 ? 29.844 7.387 -38.875 1 47.81 42 VAL B C 1
ATOM 5438 O O . VAL B 1 42 ? 29.094 7.598 -37.906 1 47.81 42 VAL B O 1
ATOM 5441 N N . SER B 1 43 ? 30.641 8.414 -39.344 1 42.28 43 SER B N 1
ATOM 5442 C CA . SER B 1 43 ? 30.422 9.828 -39.062 1 42.28 43 SER B CA 1
ATOM 5443 C C . SER B 1 43 ? 29.156 10.336 -39.75 1 42.28 43 SER B C 1
ATOM 5445 O O . SER B 1 43 ? 28.984 10.18 -40.938 1 42.28 43 SER B O 1
ATOM 5447 N N . ARG B 1 44 ? 27.844 10.328 -39.312 1 36.75 44 ARG B N 1
ATOM 5448 C CA . ARG B 1 44 ? 26.703 10.859 -40.031 1 36.75 44 ARG B CA 1
ATOM 5449 C C . ARG B 1 44 ? 26.812 12.367 -40.219 1 36.75 44 ARG B C 1
ATOM 5451 O O . ARG B 1 44 ? 25.828 13.047 -40.469 1 36.75 44 ARG B O 1
ATOM 5458 N N . ARG B 1 45 ? 27.844 13.016 -40.219 1 34.06 45 ARG B N 1
ATOM 5459 C CA . ARG B 1 45 ? 27.797 14.469 -40.312 1 34.06 45 ARG B CA 1
ATOM 5460 C C . ARG B 1 45 ? 27.406 14.906 -41.719 1 34.06 45 ARG B C 1
ATOM 5462 O O . ARG B 1 45 ? 27.219 16.094 -41.969 1 34.06 45 ARG B O 1
ATOM 5469 N N . GLY B 1 46 ? 27.562 14.141 -42.781 1 27.12 46 GLY B N 1
ATOM 5470 C CA . GLY B 1 46 ? 27.938 14.914 -43.969 1 27.12 46 GLY B CA 1
ATOM 5471 C C . GLY B 1 46 ? 26.766 15.68 -44.562 1 27.12 46 GLY B C 1
ATOM 5472 O O . GLY B 1 46 ? 26.875 16.875 -44.812 1 27.12 46 GLY B O 1
ATOM 5473 N N . LYS B 1 47 ? 25.844 15.062 -45.375 1 26.45 47 LYS B N 1
ATOM 5474 C CA . LYS B 1 47 ? 25.594 15.578 -46.719 1 26.45 47 LYS B CA 1
ATOM 5475 C C . LYS B 1 47 ? 24.5 16.641 -46.719 1 26.45 47 LYS B C 1
ATOM 5477 O O . LYS B 1 47 ? 23.328 16.344 -46.5 1 26.45 47 LYS B O 1
ATOM 5482 N N . TYR B 1 48 ? 24.875 17.938 -46.25 1 23.61 48 TYR B N 1
ATOM 5483 C CA . TYR B 1 48 ? 23.875 19 -46.281 1 23.61 48 TYR B CA 1
ATOM 5484 C C . TYR B 1 48 ? 23.547 19.406 -47.688 1 23.61 48 TYR B C 1
ATOM 5486 O O . TYR B 1 48 ? 24.422 19.875 -48.438 1 23.61 48 TYR B O 1
ATOM 5494 N N . PRO B 1 49 ? 22.703 18.594 -48.344 1 22.78 49 PRO B N 1
ATOM 5495 C CA . PRO B 1 49 ? 22.656 19 -49.75 1 22.78 49 PRO B CA 1
ATOM 5496 C C . PRO B 1 49 ? 22.5 20.516 -49.906 1 22.78 49 PRO B C 1
ATOM 5498 O O . PRO B 1 49 ? 21.953 21.188 -49.031 1 22.78 49 PRO B O 1
ATOM 5501 N N . ARG B 1 50 ? 23.391 20.969 -50.812 1 21.03 50 ARG B N 1
ATOM 5502 C CA . ARG B 1 50 ? 23.438 22.312 -51.375 1 21.03 50 ARG B CA 1
ATOM 5503 C C . ARG B 1 50 ? 22.156 22.625 -52.156 1 21.03 50 ARG B C 1
ATOM 5505 O O . ARG B 1 50 ? 21.625 21.766 -52.844 1 21.03 50 ARG B O 1
ATOM 5512 N N . ARG B 1 51 ? 21.625 23.844 -51.812 1 20.98 51 ARG B N 1
ATOM 5513 C CA . ARG B 1 51 ? 20.453 24.516 -52.344 1 20.98 51 ARG B CA 1
ATOM 5514 C C . ARG B 1 51 ? 20.594 24.766 -53.844 1 20.98 51 ARG B C 1
ATOM 5516 O O . ARG B 1 51 ? 21.203 25.766 -54.25 1 20.98 51 ARG B O 1
ATOM 5523 N N . LYS B 1 52 ? 21.078 23.719 -54.562 1 19.38 52 LYS B N 1
ATOM 5524 C CA . LYS B 1 52 ? 21.25 24.375 -55.875 1 19.38 52 LYS B CA 1
ATOM 5525 C C . LYS B 1 52 ? 19.969 25.094 -56.281 1 19.38 52 LYS B C 1
ATOM 5527 O O . LYS B 1 52 ? 18.859 24.656 -55.938 1 19.38 52 LYS B O 1
ATOM 5532 N N . ALA B 1 53 ? 20.219 26.125 -57.031 1 19.34 53 ALA B N 1
ATOM 5533 C CA . ALA B 1 53 ? 19.547 27.297 -57.594 1 19.34 53 ALA B CA 1
ATOM 5534 C C . ALA B 1 53 ? 18.391 26.891 -58.5 1 19.34 53 ALA B C 1
ATOM 5536 O O . ALA B 1 53 ? 18.391 25.781 -59.062 1 19.34 53 ALA B O 1
ATOM 5537 N N . LYS B 1 54 ? 17.453 27.781 -58.594 1 20.44 54 LYS B N 1
ATOM 5538 C CA . LYS B 1 54 ? 16.125 28.031 -59.156 1 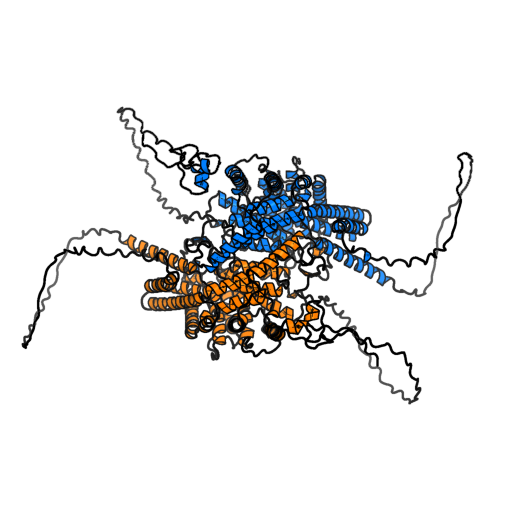20.44 54 LYS B CA 1
ATOM 5539 C C . LYS B 1 54 ? 16.062 27.672 -60.625 1 20.44 54 LYS B C 1
ATOM 5541 O O . LYS B 1 54 ? 15.109 28.016 -61.312 1 20.44 54 LYS B O 1
ATOM 5546 N N . SER B 1 55 ? 16.859 26.641 -61.156 1 16.75 55 SER B N 1
ATOM 5547 C CA . SER B 1 55 ? 16.766 26.906 -62.594 1 16.75 55 SER B CA 1
ATOM 5548 C C . SER B 1 55 ? 15.336 26.766 -63.094 1 16.75 55 SER B C 1
ATOM 5550 O O . SER B 1 55 ? 14.703 25.719 -62.906 1 16.75 55 SER B O 1
ATOM 5552 N N . GLN B 1 56 ? 14.641 27.984 -63.188 1 17.08 56 GLN B N 1
ATOM 5553 C CA . GLN B 1 56 ? 13.359 28.438 -63.719 1 17.08 56 GLN B CA 1
ATOM 5554 C C . GLN B 1 56 ? 13.164 27.922 -65.125 1 17.08 56 GLN B C 1
ATOM 5556 O O . GLN B 1 56 ? 13.562 28.578 -66.125 1 17.08 56 GLN B O 1
ATOM 5561 N N . GLN B 1 57 ? 13.438 26.656 -65.312 1 17.05 57 GLN B N 1
ATOM 5562 C CA . GLN B 1 57 ? 13.297 26.375 -66.75 1 17.05 57 GLN B CA 1
ATOM 5563 C C . GLN B 1 57 ? 11.93 26.812 -67.25 1 17.05 57 GLN B C 1
ATOM 5565 O O . GLN B 1 57 ? 10.969 26.891 -66.5 1 17.05 57 GLN B O 1
ATOM 5570 N N . ILE B 1 58 ? 11.789 26.781 -68.625 1 16.98 58 ILE B N 1
ATOM 5571 C CA . ILE B 1 58 ? 11.234 27.391 -69.812 1 16.98 58 ILE B CA 1
ATOM 5572 C C . ILE B 1 58 ? 9.789 26.938 -70 1 16.98 58 ILE B C 1
ATOM 5574 O O . ILE B 1 58 ? 9.469 25.766 -69.812 1 16.98 58 ILE B O 1
ATOM 5578 N N . ALA B 1 59 ? 8.938 27.812 -70.5 1 16.78 59 ALA B N 1
ATOM 5579 C CA . ALA B 1 59 ? 7.578 28.312 -70.75 1 16.78 59 ALA B CA 1
ATOM 5580 C C . ALA B 1 59 ? 6.816 27.391 -71.688 1 16.78 59 ALA B C 1
ATOM 5582 O O . ALA B 1 59 ? 5.621 27.594 -71.938 1 16.78 59 ALA B O 1
ATOM 5583 N N . PRO B 1 60 ? 7.188 26.109 -72.062 1 16.88 60 PRO B N 1
ATOM 5584 C CA . PRO B 1 60 ? 6.574 26.125 -73.438 1 16.88 60 PRO B CA 1
ATOM 5585 C C . PRO B 1 60 ? 5.047 26.109 -73.375 1 16.88 60 PRO B C 1
ATOM 5587 O O . PRO B 1 60 ? 4.461 25.5 -72.5 1 16.88 60 PRO B O 1
ATOM 5590 N N . ALA B 1 61 ? 4.355 26.953 -74.125 1 16.16 61 ALA B N 1
ATOM 5591 C CA . ALA B 1 61 ? 3.102 27.672 -74.312 1 16.16 61 ALA B CA 1
ATOM 5592 C C . ALA B 1 61 ? 1.953 26.703 -74.625 1 16.16 61 ALA B C 1
ATOM 5594 O O . ALA B 1 61 ? 2.182 25.516 -74.875 1 16.16 61 ALA B O 1
ATOM 5595 N N . PRO B 1 62 ? 1.126 26.984 -75.688 1 16.86 62 PRO B N 1
ATOM 5596 C CA . PRO B 1 62 ? -0.249 27.484 -75.75 1 16.86 62 PRO B CA 1
ATOM 5597 C C . PRO B 1 62 ? -1.238 26.422 -76.188 1 16.86 62 PRO B C 1
ATOM 5599 O O . PRO B 1 62 ? -2.441 26.688 -76.312 1 16.86 62 PRO B O 1
ATOM 5602 N N . ALA B 1 63 ? -1.015 25.016 -76.25 1 17.48 63 ALA B N 1
ATOM 5603 C CA . ALA B 1 63 ? -1.758 24.578 -77.438 1 17.48 63 ALA B CA 1
ATOM 5604 C C . ALA B 1 63 ? -3.262 24.734 -77.25 1 17.48 63 ALA B C 1
ATOM 5606 O O . ALA B 1 63 ? -3.754 24.625 -76.125 1 17.48 63 ALA B O 1
ATOM 5607 N N . PRO B 1 64 ? -4.168 24.875 -78.25 1 17.03 64 PRO B N 1
ATOM 5608 C CA . PRO B 1 64 ? -5.379 25.578 -78.688 1 17.03 64 PRO B CA 1
ATOM 5609 C C . PRO B 1 64 ? -6.656 24.828 -78.312 1 17.03 64 PRO B C 1
ATOM 5611 O O . PRO B 1 64 ? -7.727 25.422 -78.188 1 17.03 64 PRO B O 1
ATOM 5614 N N . GLY B 1 65 ? -6.707 23.5 -78 1 16.84 65 GLY B N 1
ATOM 5615 C CA . GLY B 1 65 ? -7.762 22.875 -78.75 1 16.84 65 GLY B CA 1
ATOM 5616 C C . GLY B 1 65 ? -9.156 23.219 -78.25 1 16.84 65 GLY B C 1
ATOM 5617 O O . GLY B 1 65 ? -9.32 23.734 -77.188 1 16.84 65 GLY B O 1
ATOM 5618 N N . PRO B 1 66 ? -10.297 22.578 -78.875 1 18.06 66 PRO B N 1
ATOM 5619 C CA . PRO B 1 66 ? -11.602 22.938 -79.438 1 18.06 66 PRO B CA 1
ATOM 5620 C C . PRO B 1 66 ? -12.711 22.938 -78.375 1 18.06 66 PRO B C 1
ATOM 5622 O O . PRO B 1 66 ? -12.516 22.438 -77.25 1 18.06 66 PRO B O 1
ATOM 5625 N N . GLY B 1 67 ? -14.047 22.859 -78.75 1 16.36 67 GLY B N 1
ATOM 5626 C CA . GLY B 1 67 ? -15.273 23.609 -78.562 1 16.36 67 GLY B CA 1
ATOM 5627 C C . GLY B 1 67 ? -16.172 23.109 -77.5 1 16.36 67 GLY B C 1
ATOM 5628 O O . GLY B 1 67 ? -16.547 23.859 -76.562 1 16.36 67 GLY B O 1
ATOM 5629 N N . SER B 1 68 ? -17.062 22 -77.625 1 18.67 68 SER B N 1
ATOM 5630 C CA . SER B 1 68 ? -18.516 22.125 -77.75 1 18.67 68 SER B CA 1
ATOM 5631 C C . SER B 1 68 ? -19.172 21.953 -76.375 1 18.67 68 SER B C 1
ATOM 5633 O O . SER B 1 68 ? -18.609 21.328 -75.5 1 18.67 68 SER B O 1
ATOM 5635 N N . ALA B 1 69 ? -20.422 22.594 -76.188 1 18.12 69 ALA B N 1
ATOM 5636 C CA . ALA B 1 69 ? -21.188 23.203 -75.125 1 18.12 69 ALA B CA 1
ATOM 5637 C C . ALA B 1 69 ? -22.141 22.203 -74.5 1 18.12 69 ALA B C 1
ATOM 5639 O O . ALA B 1 69 ? -22.984 22.562 -73.625 1 18.12 69 ALA B O 1
ATOM 5640 N N . SER B 1 70 ? -21.859 20.938 -74.438 1 18.19 70 SER B N 1
ATOM 5641 C CA . SER B 1 70 ? -22.984 20.031 -74.188 1 18.19 70 SER B CA 1
ATOM 5642 C C . SER B 1 70 ? -23.75 20.422 -72.938 1 18.19 70 SER B C 1
ATOM 5644 O O . SER B 1 70 ? -23.141 20.859 -71.938 1 18.19 70 SER B O 1
ATOM 5646 N N . GLY B 1 71 ? -25.062 20.656 -73 1 20.47 71 GLY B N 1
ATOM 5647 C CA . GLY B 1 71 ? -26.172 21.281 -72.312 1 20.47 71 GLY B CA 1
ATOM 5648 C C . GLY B 1 71 ? -26.578 20.562 -71.062 1 20.47 71 GLY B C 1
ATOM 5649 O O . GLY B 1 71 ? -27.625 20.828 -70.5 1 20.47 71 GLY B O 1
ATOM 5650 N N . PRO B 1 72 ? -25.641 20 -70.312 1 18.75 72 PRO B N 1
ATOM 5651 C CA . PRO B 1 72 ? -26.094 18.953 -69.375 1 18.75 72 PRO B CA 1
ATOM 5652 C C . PRO B 1 72 ? -27.141 19.469 -68.375 1 18.75 72 PRO B C 1
ATOM 5654 O O . PRO B 1 72 ? -27.188 20.656 -68.062 1 18.75 72 PRO B O 1
ATOM 5657 N N . SER B 1 73 ? -28.203 18.812 -68.25 1 23.52 73 SER B N 1
ATOM 5658 C CA . SER B 1 73 ? -29.484 18.938 -67.562 1 23.52 73 SER B CA 1
ATOM 5659 C C . SER B 1 73 ? -29.312 19.25 -66.062 1 23.52 73 SER B C 1
ATOM 5661 O O . SER B 1 73 ? -28.328 18.828 -65.5 1 23.52 73 SER B O 1
ATOM 5663 N N . PRO B 1 74 ? -30.047 20.234 -65.438 1 21.89 74 PRO B N 1
ATOM 5664 C CA . PRO B 1 74 ? -29.906 21.016 -64.188 1 21.89 74 PRO B CA 1
ATOM 5665 C C . PRO B 1 74 ? -30.125 20.188 -62.938 1 21.89 74 PRO B C 1
ATOM 5667 O O . PRO B 1 74 ? -30.25 20.734 -61.844 1 21.89 74 PRO B O 1
ATOM 5670 N N . GLN B 1 75 ? -29.766 18.938 -62.875 1 19.97 75 GLN B N 1
ATOM 5671 C CA . GLN B 1 75 ? -30.406 18.219 -61.781 1 19.97 75 GLN B CA 1
ATOM 5672 C C . GLN B 1 75 ? -30.109 18.875 -60.438 1 19.97 75 GLN B C 1
ATOM 5674 O O . GLN B 1 75 ? -28.969 19.281 -60.188 1 19.97 75 GLN B O 1
ATOM 5679 N N . GLU B 1 76 ? -31.141 19.359 -59.656 1 22.16 76 GLU B N 1
ATOM 5680 C CA . GLU B 1 76 ? -31.219 20.188 -58.438 1 22.16 76 GLU B CA 1
ATOM 5681 C C . GLU B 1 76 ? -30.516 19.531 -57.281 1 22.16 76 GLU B C 1
ATOM 5683 O O . GLU B 1 76 ? -30.797 18.375 -56.938 1 22.16 76 GLU B O 1
ATOM 5688 N N . PRO B 1 77 ? -29.234 19.719 -56.938 1 23.05 77 PRO B N 1
ATOM 5689 C CA . PRO B 1 77 ? -28.453 18.984 -55.969 1 23.05 77 PRO B CA 1
ATOM 5690 C C . PRO B 1 77 ? -28.984 19.156 -54.531 1 23.05 77 PRO B C 1
ATOM 5692 O O . PRO B 1 77 ? -29.234 20.297 -54.125 1 23.05 77 PRO B O 1
ATOM 5695 N N . ASP B 1 78 ? -29.797 18.297 -53.969 1 24.33 78 ASP B N 1
ATOM 5696 C CA . ASP B 1 78 ? -30.422 18.328 -52.656 1 24.33 78 ASP B CA 1
ATOM 5697 C C . ASP B 1 78 ? -29.359 18.531 -51.562 1 24.33 78 ASP B C 1
ATOM 5699 O O . ASP B 1 78 ? -28.453 17.719 -51.406 1 24.33 78 ASP B O 1
ATOM 5703 N N . MET B 1 79 ? -28.891 19.703 -51.156 1 24.06 79 MET B N 1
ATOM 5704 C CA . MET B 1 79 ? -27.844 20.234 -50.281 1 24.06 79 MET B CA 1
ATOM 5705 C C . MET B 1 79 ? -28.141 19.906 -48.812 1 24.06 79 MET B C 1
ATOM 5707 O O . MET B 1 79 ? -28.859 20.641 -48.156 1 24.06 79 MET B O 1
ATOM 5711 N N . SER B 1 80 ? -28.594 18.75 -48.406 1 27.73 80 SER B N 1
ATOM 5712 C CA . SER B 1 80 ? -28.922 18.734 -47 1 27.73 80 SER B CA 1
ATOM 5713 C C . SER B 1 80 ? -27.703 19.062 -46.156 1 27.73 80 SER B C 1
ATOM 5715 O O . SER B 1 80 ? -26.609 18.562 -46.406 1 27.73 80 SER B O 1
ATOM 5717 N N . PRO B 1 81 ? -27.594 20.234 -45.375 1 27 81 PRO B N 1
ATOM 5718 C CA . PRO B 1 81 ? -26.453 20.734 -44.625 1 27 81 PRO B CA 1
ATOM 5719 C C . PRO B 1 81 ? -25.953 19.75 -43.562 1 27 81 PRO B C 1
ATOM 5721 O O . PRO B 1 81 ? -26.703 19.391 -42.656 1 27 81 PRO B O 1
ATOM 5724 N N . ASP B 1 82 ? -25.312 18.703 -43.844 1 27.17 82 ASP B N 1
ATOM 5725 C CA . ASP B 1 82 ? -24.75 17.719 -42.938 1 27.17 82 ASP B CA 1
ATOM 5726 C C . ASP B 1 82 ? -23.797 18.375 -41.938 1 27.17 82 ASP B C 1
ATOM 5728 O O . ASP B 1 82 ? -22.609 18.531 -42.219 1 27.17 82 ASP B O 1
ATOM 5732 N N . THR B 1 83 ? -24.062 19.562 -41.375 1 28.34 83 THR B N 1
ATOM 5733 C CA . THR B 1 83 ? -23.203 20.25 -40.438 1 28.34 83 THR B CA 1
ATOM 5734 C C . THR B 1 83 ? -22.875 19.359 -39.25 1 28.34 83 THR B C 1
ATOM 5736 O O . THR B 1 83 ? -23.453 19.531 -38.188 1 28.34 83 THR B O 1
ATOM 5739 N N . ASN B 1 84 ? -22.953 18.078 -39.312 1 28.62 84 ASN B N 1
ATOM 5740 C CA . ASN B 1 84 ? -22.656 17.484 -38 1 28.62 84 ASN B CA 1
ATOM 5741 C C . ASN B 1 84 ? -21.266 17.891 -37.531 1 28.62 84 ASN B C 1
ATOM 5743 O O . ASN B 1 84 ? -20.25 17.562 -38.156 1 28.62 84 ASN B O 1
ATOM 5747 N N . PRO B 1 85 ? -21.125 19.016 -36.844 1 30.5 85 PRO B N 1
ATOM 5748 C CA . PRO B 1 85 ? -19.797 19.328 -36.312 1 30.5 85 PRO B CA 1
ATOM 5749 C C . PRO B 1 85 ? -19.078 18.094 -35.75 1 30.5 85 PRO B C 1
ATOM 5751 O O . PRO B 1 85 ? -19.719 17.234 -35.156 1 30.5 85 PRO B O 1
ATOM 5754 N N . ASN B 1 86 ? -18.156 17.516 -36.5 1 30.66 86 ASN B N 1
ATOM 5755 C CA . ASN B 1 86 ? -17.266 16.484 -35.969 1 30.66 86 ASN B CA 1
ATOM 5756 C C . ASN B 1 86 ? -16.859 16.797 -34.531 1 30.66 86 ASN B C 1
ATOM 5758 O O . ASN B 1 86 ? -16.297 17.859 -34.25 1 30.66 86 ASN B O 1
ATOM 5762 N N . PRO B 1 87 ? -17.578 16.328 -33.594 1 32.94 87 PRO B N 1
ATOM 5763 C CA . PRO B 1 87 ? -17.094 16.609 -32.25 1 32.94 87 PRO B CA 1
ATOM 5764 C C . PRO B 1 87 ? -15.562 16.531 -32.156 1 32.94 87 PRO B C 1
ATOM 5766 O O . PRO B 1 87 ? -14.953 15.625 -32.719 1 32.94 87 PRO B O 1
ATOM 5769 N N . ILE B 1 88 ? -14.859 17.625 -32.281 1 32 88 ILE B N 1
ATOM 5770 C CA . ILE B 1 88 ? -13.453 17.688 -31.906 1 32 88 ILE B CA 1
ATOM 5771 C C . ILE B 1 88 ? -13.141 16.609 -30.859 1 32 88 ILE B C 1
ATOM 5773 O O . ILE B 1 88 ? -13.648 16.672 -29.734 1 32 88 ILE B O 1
ATOM 5777 N N . GLN B 1 89 ? -12.945 15.398 -31.266 1 34.28 89 GLN B N 1
ATOM 5778 C CA . GLN B 1 89 ? -12.406 14.391 -30.359 1 34.28 89 GLN B CA 1
ATOM 5779 C C . GLN B 1 89 ? -11.312 14.984 -29.469 1 34.28 89 GLN B C 1
ATOM 5781 O O . GLN B 1 89 ? -10.422 15.68 -29.969 1 34.28 89 GLN B O 1
ATOM 5786 N N . PRO B 1 90 ? -11.562 15.25 -28.281 1 37.5 90 PRO B N 1
ATOM 5787 C CA . PRO B 1 90 ? -10.477 15.766 -27.438 1 37.5 90 PRO B CA 1
ATOM 5788 C C . PRO B 1 90 ? -9.109 15.203 -27.844 1 37.5 90 PRO B C 1
ATOM 5790 O O . PRO B 1 90 ? -8.992 14.008 -28.125 1 37.5 90 PRO B O 1
ATOM 5793 N N . HIS B 1 91 ? -8.336 15.781 -28.625 1 36.88 91 HIS B N 1
ATOM 5794 C CA . HIS B 1 91 ? -6.949 15.453 -28.922 1 36.88 91 HIS B CA 1
ATOM 5795 C C . HIS B 1 91 ? -6.242 14.883 -27.703 1 36.88 91 HIS B C 1
ATOM 5797 O O . HIS B 1 91 ? -5.824 15.633 -26.812 1 36.88 91 HIS B O 1
ATOM 5803 N N . HIS B 1 92 ? -6.648 13.773 -27.156 1 46 92 HIS B N 1
ATOM 5804 C CA . HIS B 1 92 ? -5.852 13.109 -26.141 1 46 92 HIS B CA 1
ATOM 5805 C C . HIS B 1 92 ? -4.395 12.984 -26.562 1 46 92 HIS B C 1
ATOM 5807 O O . HIS B 1 92 ? -4.094 12.367 -27.594 1 46 92 HIS B O 1
ATOM 5813 N N . ASP B 1 93 ? -3.57 13.891 -26.453 1 50.66 93 ASP B N 1
ATOM 5814 C CA . ASP B 1 93 ? -2.133 13.766 -26.656 1 50.66 93 ASP B CA 1
ATOM 5815 C C . ASP B 1 93 ? -1.632 12.391 -26.203 1 50.66 93 ASP B C 1
ATOM 5817 O O . ASP B 1 93 ? -2.02 11.898 -25.141 1 50.66 93 ASP B O 1
ATOM 5821 N N . ARG B 1 94 ? -1.062 11.602 -27.172 1 58.25 94 ARG B N 1
ATOM 5822 C CA . ARG B 1 94 ? -0.453 10.289 -26.984 1 58.25 94 ARG B CA 1
ATOM 5823 C C . ARG B 1 94 ? 0.653 10.352 -25.922 1 58.25 94 ARG B C 1
ATOM 5825 O O . ARG B 1 94 ? 1.713 10.93 -26.172 1 58.25 94 ARG B O 1
ATOM 5832 N N . HIS B 1 95 ? 0.347 10.109 -24.578 1 65.12 95 HIS B N 1
ATOM 5833 C CA . HIS B 1 95 ? 1.291 10.102 -23.469 1 65.12 95 HIS B CA 1
ATOM 5834 C C . HIS B 1 95 ? 1.752 8.68 -23.156 1 65.12 95 HIS B C 1
ATOM 5836 O O . HIS B 1 95 ? 0.946 7.75 -23.141 1 65.12 95 HIS B O 1
ATOM 5842 N N . LYS B 1 96 ? 3.188 8.562 -23.266 1 69.81 96 LYS B N 1
ATOM 5843 C CA . LYS B 1 96 ? 3.75 7.301 -22.797 1 69.81 96 LYS B CA 1
ATOM 5844 C C . LYS B 1 96 ? 3.785 7.254 -21.266 1 69.81 96 LYS B C 1
ATOM 5846 O O . LYS B 1 96 ? 3.982 8.281 -20.609 1 69.81 96 LYS B O 1
ATOM 5851 N N . ILE B 1 97 ? 3.559 6.172 -20.734 1 70.75 97 ILE B N 1
ATOM 5852 C CA . ILE B 1 97 ? 3.629 5.949 -19.297 1 70.75 97 ILE B CA 1
ATOM 5853 C C . ILE B 1 97 ? 5.02 6.32 -18.781 1 70.75 97 ILE B C 1
ATOM 5855 O O . ILE B 1 97 ? 5.172 6.73 -17.625 1 70.75 97 ILE B O 1
ATOM 5859 N N . THR B 1 98 ? 6.004 6.27 -19.625 1 71.75 98 THR B N 1
ATOM 5860 C CA . THR B 1 98 ? 7.387 6.539 -19.266 1 71.75 98 THR B CA 1
ATOM 5861 C C . THR B 1 98 ? 7.676 8.039 -19.297 1 71.75 98 THR B C 1
ATOM 5863 O O . THR B 1 98 ? 8.719 8.484 -18.812 1 71.75 98 THR B O 1
ATOM 5866 N N . ASP B 1 99 ? 6.672 8.734 -19.812 1 75.06 99 ASP B N 1
ATOM 5867 C CA . ASP B 1 99 ? 6.859 10.18 -19.859 1 75.06 99 ASP B CA 1
ATOM 5868 C C . ASP B 1 99 ? 6.867 10.789 -18.453 1 75.06 99 ASP B C 1
ATOM 5870 O O . ASP B 1 99 ? 6.203 10.273 -17.547 1 75.06 99 ASP B O 1
ATOM 5874 N N . PRO B 1 100 ? 7.652 11.711 -18.344 1 77.25 100 PRO B N 1
ATOM 5875 C CA . PRO B 1 100 ? 7.68 12.375 -17.031 1 77.25 100 PRO B CA 1
ATOM 5876 C C . PRO B 1 100 ? 6.414 13.18 -16.75 1 77.25 100 PRO B C 1
ATOM 5878 O O . PRO B 1 100 ? 6.43 14.414 -16.844 1 77.25 100 PRO B O 1
ATOM 5881 N N . THR B 1 101 ? 5.359 12.516 -16.531 1 79.25 101 THR B N 1
ATOM 5882 C CA . THR B 1 101 ? 4.07 13.125 -16.234 1 79.25 101 THR B CA 1
ATOM 5883 C C . THR B 1 101 ? 3.58 12.711 -14.852 1 79.25 101 THR B C 1
ATOM 5885 O O . THR B 1 101 ? 4.074 11.734 -14.281 1 79.25 101 THR B O 1
ATOM 5888 N N . VAL B 1 102 ? 2.791 13.602 -14.328 1 81 102 VAL B N 1
ATOM 5889 C CA . VAL B 1 102 ? 2.158 13.289 -13.047 1 81 102 VAL B CA 1
ATOM 5890 C C . VAL B 1 102 ? 0.649 13.148 -13.242 1 81 102 VAL B C 1
ATOM 5892 O O . VAL B 1 102 ? 0.028 13.945 -13.945 1 81 102 VAL B O 1
ATOM 5895 N N . PHE B 1 103 ? 0.087 12.078 -12.75 1 85.88 103 PHE B N 1
ATOM 5896 C CA . PHE B 1 103 ? -1.355 11.867 -12.797 1 85.88 103 PHE B CA 1
ATOM 5897 C C . PHE B 1 103 ? -2.033 12.531 -11.602 1 85.88 103 PHE B C 1
ATOM 5899 O O . PHE B 1 103 ? -1.623 12.328 -10.453 1 85.88 103 PHE B O 1
ATOM 5906 N N . LEU B 1 104 ? -2.98 13.305 -11.805 1 86.25 104 LEU B N 1
ATOM 5907 C CA . LEU B 1 104 ? -3.818 13.898 -10.766 1 86.25 104 LEU B CA 1
ATOM 5908 C C . LEU B 1 104 ? -5.293 13.633 -11.047 1 86.25 104 LEU B C 1
ATOM 5910 O O . LEU B 1 104 ? -5.797 13.969 -12.117 1 86.25 104 LEU B O 1
ATOM 5914 N N . GLY B 1 105 ? -6.008 13.07 -10.102 1 86.62 105 GLY B N 1
ATOM 5915 C CA . GLY B 1 105 ? -7.418 12.75 -10.258 1 86.62 105 GLY B CA 1
ATOM 5916 C C . GLY B 1 105 ? -8.32 13.961 -10.133 1 86.62 105 GLY B C 1
ATOM 5917 O O . GLY B 1 105 ? -7.848 15.078 -9.906 1 86.62 105 GLY B O 1
ATOM 5918 N N . GLU B 1 106 ? -9.547 13.773 -10.164 1 82.31 106 GLU B N 1
ATOM 5919 C CA . GLU B 1 106 ? -10.539 14.844 -10.266 1 82.31 106 GLU B CA 1
ATOM 5920 C C . GLU B 1 106 ? -10.648 15.625 -8.969 1 82.31 106 GLU B C 1
ATOM 5922 O O . GLU B 1 106 ? -11 16.812 -8.977 1 82.31 106 GLU B O 1
ATOM 5927 N N . SER B 1 107 ? -10.414 14.992 -7.895 1 86 107 SER B N 1
ATOM 5928 C CA . SER B 1 107 ? -10.562 15.68 -6.617 1 86 107 SER B CA 1
ATOM 5929 C C . SER B 1 107 ? -9.359 16.578 -6.324 1 86 107 SER B C 1
ATOM 5931 O O . SER B 1 107 ? -9.398 17.391 -5.402 1 86 107 SER B O 1
ATOM 5933 N N . SER B 1 108 ? -8.281 16.469 -7.109 1 87.62 108 SER B N 1
ATOM 5934 C CA . SER B 1 108 ? -7.094 17.297 -6.898 1 87.62 108 SER B CA 1
ATOM 5935 C C . SER B 1 108 ? -7.383 18.75 -7.195 1 87.62 108 SER B C 1
ATOM 5937 O O . SER B 1 108 ? -8.07 19.078 -8.172 1 87.62 108 SER B O 1
ATOM 5939 N N . PRO B 1 109 ? -6.906 19.641 -6.406 1 84.56 109 PRO B N 1
ATOM 5940 C CA . PRO B 1 109 ? -7.184 21.062 -6.59 1 84.56 109 PRO B CA 1
ATOM 5941 C C . PRO B 1 109 ? -6.684 21.609 -7.93 1 84.56 109 PRO B C 1
ATOM 5943 O O . PRO B 1 109 ? -7.27 22.531 -8.484 1 84.56 109 PRO B O 1
ATOM 5946 N N . LEU B 1 110 ? -5.711 21.016 -8.422 1 78.69 110 LEU B N 1
ATOM 5947 C CA . LEU B 1 110 ? -5.117 21.531 -9.656 1 78.69 110 LEU B CA 1
ATOM 5948 C C . LEU B 1 110 ? -6.07 21.359 -10.836 1 78.69 110 LEU B C 1
ATOM 5950 O O . LEU B 1 110 ? -6.008 22.125 -11.805 1 78.69 110 LEU B O 1
ATOM 5954 N N . THR B 1 111 ? -6.91 20.438 -10.75 1 76.75 111 THR B N 1
ATOM 5955 C CA . THR B 1 111 ? -7.836 20.172 -11.852 1 76.75 111 THR B CA 1
ATOM 5956 C C . THR B 1 111 ? -8.859 21.297 -11.984 1 76.75 111 THR B C 1
ATOM 5958 O O . THR B 1 111 ? -9.508 21.438 -13.016 1 76.75 111 THR B O 1
ATOM 5961 N N . THR B 1 112 ? -8.938 22.109 -10.961 1 75.81 112 THR B N 1
ATOM 5962 C CA . THR B 1 112 ? -9.875 23.219 -10.961 1 75.81 112 THR B CA 1
ATOM 5963 C C . THR B 1 112 ? -9.422 24.312 -11.93 1 75.81 112 THR B C 1
ATOM 5965 O O . THR B 1 112 ? -10.25 24.969 -12.57 1 75.81 112 THR B O 1
ATOM 5968 N N . VAL B 1 113 ? -8.164 24.438 -12 1 71.88 113 VAL B N 1
ATOM 5969 C CA . VAL B 1 113 ? -7.641 25.547 -12.789 1 71.88 113 VAL B CA 1
ATOM 5970 C C . VAL B 1 113 ? -7.301 25.062 -14.195 1 71.88 113 VAL B C 1
ATOM 5972 O O . VAL B 1 113 ? -7.242 25.859 -15.133 1 71.88 113 VAL B O 1
ATOM 5975 N N . MET B 1 114 ? -7.168 23.797 -14.211 1 66 114 MET B N 1
ATOM 5976 C CA . MET B 1 114 ? -6.789 23.281 -15.516 1 66 114 MET B CA 1
ATOM 5977 C C . MET B 1 114 ? -8.016 23.094 -16.406 1 66 114 MET B C 1
ATOM 5979 O O . MET B 1 114 ? -9.141 22.984 -15.906 1 66 114 MET B O 1
ATOM 5983 N N . ASP B 1 115 ? -7.934 23.25 -17.781 1 55.72 115 ASP B N 1
ATOM 5984 C CA . ASP B 1 115 ? -9.023 23.281 -18.75 1 55.72 115 ASP B CA 1
ATOM 5985 C C . ASP B 1 115 ? -10 22.141 -18.531 1 55.72 115 ASP B C 1
ATOM 5987 O O . ASP B 1 115 ? -9.641 20.969 -18.688 1 55.72 115 ASP B O 1
ATOM 5991 N N . PRO B 1 116 ? -11.25 22.641 -17.688 1 49.38 116 PRO B N 1
ATOM 5992 C CA . PRO B 1 116 ? -12.305 21.672 -17.375 1 49.38 116 PRO B CA 1
ATOM 5993 C C . PRO B 1 116 ? -12.742 20.859 -18.594 1 49.38 116 PRO B C 1
ATOM 5995 O O . PRO B 1 116 ? -13.305 19.781 -18.438 1 49.38 116 PRO B O 1
ATOM 5998 N N . ARG B 1 117 ? -12.672 21.484 -19.781 1 49.34 117 ARG B N 1
ATOM 5999 C CA . ARG B 1 117 ? -13.289 20.844 -20.938 1 49.34 117 ARG B CA 1
ATOM 6000 C C . ARG B 1 117 ? -12.539 19.562 -21.312 1 49.34 117 ARG B C 1
ATOM 6002 O O . ARG B 1 117 ? -13.117 18.656 -21.906 1 49.34 117 ARG B O 1
ATOM 6009 N N . HIS B 1 118 ? -11.242 19.609 -21.062 1 50.28 118 HIS B N 1
ATOM 6010 C CA . HIS B 1 118 ? -10.461 18.422 -21.359 1 50.28 118 HIS B CA 1
ATOM 6011 C C . HIS B 1 118 ? -9.68 17.953 -20.141 1 50.28 118 HIS B C 1
ATOM 6013 O O . HIS B 1 118 ? -8.523 18.344 -19.938 1 50.28 118 HIS B O 1
ATOM 6019 N N . PRO B 1 119 ? -10.578 17.469 -19.266 1 54.03 119 PRO B N 1
ATOM 6020 C CA . PRO B 1 119 ? -9.914 17.109 -18 1 54.03 119 PRO B CA 1
ATOM 6021 C C . PRO B 1 119 ? -8.609 16.344 -18.203 1 54.03 119 PRO B C 1
ATOM 6023 O O . PRO B 1 119 ? -8.617 15.25 -18.766 1 54.03 119 PRO B O 1
ATOM 6026 N N . ARG B 1 120 ? -7.465 16.984 -18.328 1 63.78 120 ARG B N 1
ATOM 6027 C CA . ARG B 1 120 ? -6.133 16.391 -18.422 1 63.78 120 ARG B CA 1
ATOM 6028 C C . ARG B 1 120 ? -5.695 15.812 -17.078 1 63.78 120 ARG B C 1
ATOM 6030 O O . ARG B 1 120 ? -5.805 16.469 -16.047 1 63.78 120 ARG B O 1
ATOM 6037 N N . LEU B 1 121 ? -5.816 14.492 -16.969 1 78.94 121 LEU B N 1
ATOM 6038 C CA . LEU B 1 121 ? -5.41 13.836 -15.727 1 78.94 121 LEU B CA 1
ATOM 6039 C C . LEU B 1 121 ? -3.896 13.648 -15.68 1 78.94 121 LEU B C 1
ATOM 6041 O O . LEU B 1 121 ? -3.332 13.375 -14.617 1 78.94 121 LEU B O 1
ATOM 6045 N N . HIS B 1 122 ? -3.215 13.883 -16.812 1 80.19 122 HIS B N 1
ATOM 6046 C CA . HIS B 1 122 ? -1.76 13.789 -16.844 1 80.19 122 HIS B CA 1
ATOM 6047 C C . HIS B 1 122 ? -1.122 15.141 -17.125 1 80.19 122 HIS B C 1
ATOM 6049 O O . HIS B 1 122 ? -1.496 15.82 -18.078 1 80.19 122 HIS B O 1
ATOM 6055 N N . TYR B 1 123 ? -0.196 15.422 -16.281 1 78.38 123 TYR B N 1
ATOM 6056 C CA . TYR B 1 123 ? 0.475 16.703 -16.406 1 78.38 123 TYR B CA 1
ATOM 6057 C C . TYR B 1 123 ? 1.976 16.531 -16.609 1 78.38 123 TYR B C 1
ATOM 6059 O O . TYR B 1 123 ? 2.623 15.82 -15.828 1 78.38 123 TYR B O 1
ATOM 6067 N N . PRO B 1 124 ? 2.471 17.062 -17.641 1 75.38 124 PRO B N 1
ATOM 6068 C CA . PRO B 1 124 ? 3.908 16.922 -17.891 1 75.38 124 PRO B CA 1
ATOM 6069 C C . PRO B 1 124 ? 4.754 17.625 -16.828 1 75.38 124 PRO B C 1
ATOM 6071 O O . PRO B 1 124 ? 4.387 18.703 -16.359 1 75.38 124 PRO B O 1
ATOM 6074 N N . LEU B 1 125 ? 5.824 16.984 -16.422 1 74.88 125 LEU B N 1
ATOM 6075 C CA . LEU B 1 125 ? 6.754 17.562 -15.469 1 74.88 125 LEU B CA 1
ATOM 6076 C C . LEU B 1 125 ? 7.895 18.281 -16.172 1 74.88 125 LEU B C 1
ATOM 6078 O O . LEU B 1 125 ? 8.383 17.812 -17.203 1 74.88 125 LEU B O 1
ATOM 6082 N N . PRO B 1 126 ? 8.219 19.391 -15.648 1 67.69 126 PRO B N 1
ATOM 6083 C CA . PRO B 1 126 ? 9.398 20.047 -16.219 1 67.69 126 PRO B CA 1
ATOM 6084 C C . PRO B 1 126 ? 10.68 19.234 -16.016 1 67.69 126 PRO B C 1
ATOM 6086 O O . PRO B 1 126 ? 10.812 18.531 -15.008 1 67.69 126 PRO B O 1
ATOM 6089 N N . PRO B 1 127 ? 11.461 19.188 -16.984 1 63.88 127 PRO B N 1
ATOM 6090 C CA . PRO B 1 127 ? 12.688 18.391 -16.922 1 63.88 127 PRO B CA 1
ATOM 6091 C C . PRO B 1 127 ? 13.508 18.688 -15.664 1 63.88 127 PRO B C 1
ATOM 6093 O O . PRO B 1 127 ? 14.211 17.812 -15.164 1 63.88 127 PRO B O 1
ATOM 6096 N N . ARG B 1 128 ? 13.422 19.828 -15.172 1 60.56 128 ARG B N 1
ATOM 6097 C CA . ARG B 1 128 ? 14.195 20.219 -14 1 60.56 128 ARG B CA 1
ATOM 6098 C C . ARG B 1 128 ? 13.727 19.453 -12.766 1 60.56 128 ARG B C 1
ATOM 6100 O O . ARG B 1 128 ? 14.469 19.328 -11.789 1 60.56 128 ARG B O 1
ATOM 6107 N N . LEU B 1 129 ? 12.578 19.016 -12.922 1 63 129 LEU B N 1
ATOM 6108 C CA . LEU B 1 129 ? 11.984 18.391 -11.742 1 63 129 LEU B CA 1
ATOM 6109 C C . LEU B 1 129 ? 12.125 16.875 -11.789 1 63 129 LEU B C 1
ATOM 6111 O O . LEU B 1 129 ? 11.625 16.172 -10.914 1 63 129 LEU B O 1
ATOM 6115 N N . LEU B 1 130 ? 12.875 16.469 -12.773 1 61.25 130 LEU B N 1
ATOM 6116 C CA . LEU B 1 130 ? 13.086 15.031 -12.859 1 61.25 130 LEU B CA 1
ATOM 6117 C C . LEU B 1 130 ? 14.078 14.57 -11.797 1 61.25 130 LEU B C 1
ATOM 6119 O O . LEU B 1 130 ? 14.992 15.312 -11.43 1 61.25 130 LEU B O 1
ATOM 6123 N N . PRO B 1 131 ? 13.758 13.516 -11.047 1 57.59 131 PRO B N 1
ATOM 6124 C CA . PRO B 1 131 ? 14.594 13 -9.961 1 57.59 131 PRO B CA 1
ATOM 6125 C C . PRO B 1 131 ? 16.078 13.062 -10.289 1 57.59 131 PRO B C 1
ATOM 6127 O O . PRO B 1 131 ? 16.906 13.297 -9.398 1 57.59 131 PRO B O 1
ATOM 6130 N N . ALA B 1 132 ? 16.328 12.828 -11.5 1 53.66 132 ALA B N 1
ATOM 6131 C CA . ALA B 1 132 ? 17.719 12.812 -11.906 1 53.66 132 ALA B CA 1
ATOM 6132 C C . ALA B 1 132 ? 18.344 14.203 -11.805 1 53.66 132 ALA B C 1
ATOM 6134 O O . ALA B 1 132 ? 19.562 14.352 -11.719 1 53.66 132 ALA B O 1
ATOM 6135 N N . SER B 1 133 ? 17.391 15.094 -11.586 1 53.28 133 SER B N 1
ATOM 6136 C CA . SER B 1 133 ? 17.906 16.469 -11.641 1 53.28 133 SER B CA 1
ATOM 6137 C C . SER B 1 133 ? 18.031 17.062 -10.25 1 53.28 133 SER B C 1
ATOM 6139 O O . SER B 1 133 ? 18.109 18.281 -10.094 1 53.28 133 SER B O 1
ATOM 6141 N N . THR B 1 134 ? 18.125 16.156 -9.258 1 58.31 134 THR B N 1
ATOM 6142 C CA . THR B 1 134 ? 18.156 16.812 -7.957 1 58.31 134 THR B CA 1
ATOM 6143 C C . THR B 1 134 ? 19.422 17.656 -7.82 1 58.31 134 THR B C 1
ATOM 6145 O O . THR B 1 134 ? 20.531 17.172 -8.055 1 58.31 134 THR B O 1
ATOM 6148 N N . ARG B 1 135 ? 19.188 18.875 -7.699 1 58.91 135 ARG B N 1
ATOM 6149 C CA . ARG B 1 135 ? 20.266 19.859 -7.664 1 58.91 135 ARG B CA 1
ATOM 6150 C C . ARG B 1 135 ? 20.953 19.875 -6.301 1 58.91 135 ARG B C 1
ATOM 6152 O O . ARG B 1 135 ? 22.078 20.375 -6.164 1 58.91 135 ARG B O 1
ATOM 6159 N N . ASP B 1 136 ? 20.312 19.031 -5.449 1 73.81 136 ASP B N 1
ATOM 6160 C CA . ASP B 1 136 ? 20.953 19.156 -4.141 1 73.81 136 ASP B CA 1
ATOM 6161 C C . ASP B 1 136 ? 22.141 18.203 -4.016 1 73.81 136 ASP B C 1
ATOM 6163 O O . ASP B 1 136 ? 22.016 17.016 -4.312 1 73.81 136 ASP B O 1
ATOM 6167 N N . GLU B 1 137 ? 23.188 18.656 -3.654 1 76.62 137 GLU B N 1
ATOM 6168 C CA . GLU B 1 137 ? 24.453 17.938 -3.568 1 76.62 137 GLU B CA 1
ATOM 6169 C C . GLU B 1 137 ? 24.359 16.766 -2.592 1 76.62 137 GLU B C 1
ATOM 6171 O O . GLU B 1 137 ? 24.922 15.695 -2.838 1 76.62 137 GLU B O 1
ATOM 6176 N N . ALA B 1 138 ? 23.672 16.984 -1.529 1 78.56 138 ALA B N 1
ATOM 6177 C CA . ALA B 1 138 ? 23.562 15.922 -0.527 1 78.56 138 ALA B CA 1
ATOM 6178 C C . ALA B 1 138 ? 22.797 14.719 -1.08 1 78.56 138 ALA B C 1
ATOM 6180 O O . ALA B 1 138 ? 23.172 13.57 -0.83 1 78.56 138 ALA B O 1
ATOM 6181 N N . VAL B 1 139 ? 21.844 15.023 -1.811 1 78.75 139 VAL B N 1
ATOM 6182 C CA . VAL B 1 139 ? 21.047 13.961 -2.418 1 78.75 139 VAL B CA 1
ATOM 6183 C C . VAL B 1 139 ? 21.859 13.242 -3.486 1 78.75 139 VAL B C 1
ATOM 6185 O O . VAL B 1 139 ? 21.828 12.016 -3.586 1 78.75 139 VAL B O 1
ATOM 6188 N N . ARG B 1 140 ? 22.594 14 -4.156 1 80.62 140 ARG B N 1
ATOM 6189 C CA . ARG B 1 140 ? 23.438 13.422 -5.195 1 80.62 140 ARG B CA 1
ATOM 6190 C C . ARG B 1 140 ? 24.5 12.523 -4.586 1 80.62 140 ARG B C 1
ATOM 6192 O O . ARG B 1 140 ? 24.781 11.438 -5.102 1 80.62 140 ARG B O 1
ATOM 6199 N N . LEU B 1 141 ? 25.047 13.039 -3.529 1 82.69 141 LEU B N 1
ATOM 6200 C CA . LEU B 1 141 ? 26.078 12.25 -2.854 1 82.69 141 LEU B CA 1
ATOM 6201 C C . LEU B 1 141 ? 25.5 10.945 -2.324 1 82.69 141 LEU B C 1
ATOM 6203 O O . LEU B 1 141 ? 26.156 9.898 -2.393 1 82.69 141 LEU B O 1
ATOM 6207 N N . HIS B 1 142 ? 24.375 11.062 -1.82 1 83.88 142 HIS B N 1
ATOM 6208 C CA . HIS B 1 142 ? 23.703 9.875 -1.322 1 83.88 142 HIS B CA 1
ATOM 6209 C C . HIS B 1 142 ? 23.438 8.875 -2.449 1 83.88 142 HIS B C 1
ATOM 6211 O O . HIS B 1 142 ? 23.609 7.672 -2.275 1 83.88 142 HIS B O 1
ATOM 6217 N N . GLN B 1 143 ? 23.078 9.352 -3.57 1 81.56 143 GLN B N 1
ATOM 6218 C CA . GLN B 1 143 ? 22.812 8.508 -4.727 1 81.56 143 GLN B CA 1
ATOM 6219 C C . GLN B 1 143 ? 24.078 7.809 -5.215 1 81.56 143 GLN B C 1
ATOM 6221 O O . GLN B 1 143 ? 24.047 6.633 -5.578 1 81.56 143 GLN B O 1
ATOM 6226 N N . VAL B 1 144 ? 25.109 8.57 -5.18 1 83.62 144 VAL B N 1
ATOM 6227 C CA . VAL B 1 144 ? 26.406 8.023 -5.598 1 83.62 144 VAL B CA 1
ATOM 6228 C C . VAL B 1 144 ? 26.828 6.922 -4.633 1 83.62 144 VAL B C 1
ATOM 6230 O O . VAL B 1 144 ? 27.328 5.875 -5.055 1 83.62 144 VAL B O 1
ATOM 6233 N N . GLN B 1 145 ? 26.609 7.18 -3.406 1 83.75 145 GLN B N 1
ATOM 6234 C CA . GLN B 1 145 ? 26.969 6.195 -2.391 1 83.75 145 GLN B CA 1
ATOM 6235 C C . GLN B 1 145 ? 26.141 4.926 -2.549 1 83.75 145 GLN B C 1
ATOM 6237 O O . GLN B 1 145 ? 26.656 3.814 -2.395 1 83.75 145 GLN B O 1
ATOM 6242 N N . GLN B 1 146 ? 24.922 5.113 -2.854 1 85.5 146 GLN B N 1
ATOM 6243 C CA . GLN B 1 146 ? 24.047 3.963 -3.061 1 85.5 146 GLN B CA 1
ATOM 6244 C C . GLN B 1 146 ? 24.469 3.172 -4.297 1 85.5 146 GLN B C 1
ATOM 6246 O O . GLN B 1 146 ? 24.453 1.938 -4.285 1 85.5 146 GLN B O 1
ATOM 6251 N N . ALA B 1 147 ? 24.812 3.865 -5.281 1 85.56 147 ALA B N 1
ATOM 6252 C CA . ALA B 1 147 ? 25.25 3.209 -6.512 1 85.56 147 ALA B CA 1
ATOM 6253 C C . ALA B 1 147 ? 26.531 2.414 -6.277 1 85.56 147 ALA B C 1
ATOM 6255 O O . ALA B 1 147 ? 26.688 1.303 -6.793 1 85.56 147 ALA B O 1
ATOM 6256 N N . ALA B 1 148 ? 27.406 3.01 -5.543 1 85.44 148 ALA B N 1
ATOM 6257 C CA . ALA B 1 148 ? 28.656 2.328 -5.219 1 85.44 148 ALA B CA 1
ATOM 6258 C C . ALA B 1 148 ? 28.391 1.069 -4.395 1 85.44 148 ALA B C 1
ATOM 6260 O O . ALA B 1 148 ? 29.047 0.046 -4.59 1 85.44 148 ALA B O 1
ATOM 6261 N N . HIS B 1 149 ? 27.5 1.176 -3.598 1 84.38 149 HIS B N 1
ATOM 6262 C CA . HIS B 1 149 ? 27.125 0.034 -2.768 1 84.38 149 HIS B CA 1
ATOM 6263 C C . HIS B 1 149 ? 26.516 -1.083 -3.605 1 84.38 149 HIS B C 1
ATOM 6265 O O . HIS B 1 149 ? 26.781 -2.264 -3.357 1 84.38 149 HIS B O 1
ATOM 6271 N N . LEU B 1 150 ? 25.75 -0.774 -4.543 1 88.75 150 LEU B N 1
ATOM 6272 C CA . LEU B 1 150 ? 25.125 -1.749 -5.434 1 88.75 150 LEU B CA 1
ATOM 6273 C C . LEU B 1 150 ? 26.188 -2.555 -6.184 1 88.75 150 LEU B C 1
ATOM 6275 O O . LEU B 1 150 ? 26.031 -3.766 -6.367 1 88.75 150 LEU B O 1
ATOM 6279 N N . GLU B 1 151 ? 27.156 -1.845 -6.551 1 87.44 151 GLU B N 1
ATOM 6280 C CA . GLU B 1 151 ? 28.234 -2.508 -7.277 1 87.44 151 GLU B CA 1
ATOM 6281 C C . GLU B 1 151 ? 29.047 -3.414 -6.352 1 87.44 151 GLU B C 1
ATOM 6283 O O . GLU B 1 151 ? 29.406 -4.535 -6.727 1 87.44 151 GLU B O 1
ATOM 6288 N N . SER B 1 152 ? 29.281 -2.945 -5.211 1 85.56 152 SER B N 1
ATOM 6289 C CA . SER B 1 152 ? 30.125 -3.678 -4.27 1 85.56 152 SER B CA 1
ATOM 6290 C C . SER B 1 152 ? 29.422 -4.922 -3.748 1 85.56 152 SER B C 1
ATOM 6292 O O . SER B 1 152 ? 30.062 -5.934 -3.457 1 85.56 152 SER B O 1
ATOM 6294 N N . ASN B 1 153 ? 28.125 -4.871 -3.689 1 85.12 153 ASN B N 1
ATOM 6295 C CA . ASN B 1 153 ? 27.391 -6.004 -3.139 1 85.12 153 ASN B CA 1
ATOM 6296 C C . ASN B 1 153 ? 27.062 -7.031 -4.215 1 85.12 153 ASN B C 1
ATOM 6298 O O . ASN B 1 153 ? 26.438 -8.062 -3.926 1 85.12 153 ASN B O 1
ATOM 6302 N N . GLY B 1 154 ? 27.375 -6.762 -5.457 1 88.88 154 GLY B N 1
ATOM 6303 C CA . GLY B 1 154 ? 27.203 -7.73 -6.531 1 88.88 154 GLY B CA 1
ATOM 6304 C C . GLY B 1 154 ? 25.797 -7.758 -7.102 1 88.88 154 GLY B C 1
ATOM 6305 O O . GLY B 1 154 ? 25.406 -8.727 -7.758 1 88.88 154 GLY B O 1
ATOM 6306 N N . ALA B 1 155 ? 25.062 -6.762 -6.805 1 90.81 155 ALA B N 1
ATOM 6307 C CA . ALA B 1 155 ? 23.672 -6.742 -7.25 1 90.81 155 ALA B CA 1
ATOM 6308 C C . ALA B 1 155 ? 23.578 -6.664 -8.773 1 90.81 155 ALA B C 1
ATOM 6310 O O . ALA B 1 155 ? 22.562 -7.051 -9.359 1 90.81 155 ALA B O 1
ATOM 6311 N N . LEU B 1 156 ? 24.656 -6.219 -9.406 1 93.06 156 LEU B N 1
ATOM 6312 C CA . LEU B 1 156 ? 24.656 -6.059 -10.852 1 93.06 156 LEU B CA 1
ATOM 6313 C C . LEU B 1 156 ? 25.406 -7.199 -11.531 1 93.06 156 LEU B C 1
ATOM 6315 O O . LEU B 1 156 ? 25.609 -7.18 -12.75 1 93.06 156 LEU B O 1
ATOM 6319 N N . SER B 1 157 ? 25.766 -8.203 -10.734 1 93.44 157 SER B N 1
ATOM 6320 C CA . SER B 1 157 ? 26.438 -9.383 -11.266 1 93.44 157 SER B CA 1
ATOM 6321 C C . SER B 1 157 ? 25.438 -10.492 -11.578 1 93.44 157 SER B C 1
ATOM 6323 O O . SER B 1 157 ? 24.453 -10.664 -10.867 1 93.44 157 SER B O 1
ATOM 6325 N N . PHE B 1 158 ? 25.781 -11.234 -12.648 1 95.75 158 PHE B N 1
ATOM 6326 C CA . PHE B 1 158 ? 24.891 -12.312 -13.094 1 95.75 158 PHE B CA 1
ATOM 6327 C C . PHE B 1 158 ? 25.672 -13.602 -13.281 1 95.75 158 PHE B C 1
ATOM 6329 O O . PHE B 1 158 ? 26.891 -13.578 -13.516 1 95.75 158 PHE B O 1
ATOM 6336 N N . PRO B 1 159 ? 25.062 -14.695 -13.117 1 96 159 PRO B N 1
ATOM 6337 C CA . PRO B 1 159 ? 25.734 -15.969 -13.359 1 96 159 PRO B CA 1
ATOM 6338 C C . PRO B 1 159 ? 26.094 -16.188 -14.82 1 96 159 PRO B C 1
ATOM 6340 O O . PRO B 1 159 ? 25.781 -15.344 -15.672 1 96 159 PRO B O 1
ATOM 6343 N N . PRO B 1 160 ? 26.844 -17.266 -15.086 1 95.25 160 PRO B N 1
ATOM 6344 C CA . PRO B 1 160 ? 27.188 -17.547 -16.484 1 95.25 160 PRO B CA 1
ATOM 6345 C C . PRO B 1 160 ? 25.969 -17.609 -17.391 1 95.25 160 PRO B C 1
ATOM 6347 O O . PRO B 1 160 ? 24.875 -17.969 -16.953 1 95.25 160 PRO B O 1
ATOM 6350 N N . GLU B 1 161 ? 26.172 -17.359 -18.625 1 94.38 161 GLU B N 1
ATOM 6351 C CA . GLU B 1 161 ? 25.094 -17.219 -19.609 1 94.38 161 GLU B CA 1
ATOM 6352 C C . GLU B 1 161 ? 24.266 -18.5 -19.719 1 94.38 161 GLU B C 1
ATOM 6354 O O . GLU B 1 161 ? 23.062 -18.438 -19.922 1 94.38 161 GLU B O 1
ATOM 6359 N N . ALA B 1 162 ? 24.938 -19.594 -19.641 1 95.25 162 ALA B N 1
ATOM 6360 C CA . ALA B 1 162 ? 24.219 -20.859 -19.719 1 95.25 162 ALA B CA 1
ATOM 6361 C C . ALA B 1 162 ? 23.188 -20.984 -18.609 1 95.25 162 ALA B C 1
ATOM 6363 O O . ALA B 1 162 ? 22.078 -21.453 -18.844 1 95.25 162 ALA B O 1
ATOM 6364 N N . THR B 1 163 ? 23.609 -20.562 -17.438 1 97.5 163 THR B N 1
ATOM 6365 C CA . THR B 1 163 ? 22.703 -20.578 -16.297 1 97.5 163 THR B CA 1
ATOM 6366 C C . THR B 1 163 ? 21.562 -19.578 -16.484 1 97.5 163 THR B C 1
ATOM 6368 O O . THR B 1 163 ? 20.406 -19.891 -16.219 1 97.5 163 THR B O 1
ATOM 6371 N N . VAL B 1 164 ? 21.906 -18.391 -16.922 1 97.56 164 VAL B N 1
ATOM 6372 C CA . VAL B 1 164 ? 20.906 -17.359 -17.156 1 97.56 164 VAL B CA 1
ATOM 6373 C C . VAL B 1 164 ? 19.891 -17.844 -18.188 1 97.56 164 VAL B C 1
ATOM 6375 O O . VAL B 1 164 ? 18.672 -17.688 -17.984 1 97.56 164 VAL B O 1
ATOM 6378 N N . ASN B 1 165 ? 20.344 -18.516 -19.234 1 97.06 165 ASN B N 1
ATOM 6379 C CA . ASN B 1 165 ? 19.469 -19.031 -20.266 1 97.06 165 ASN B CA 1
ATOM 6380 C C . ASN B 1 165 ? 18.531 -20.109 -19.734 1 97.06 165 ASN B C 1
ATOM 6382 O O . ASN B 1 165 ? 17.344 -20.125 -20.078 1 97.06 165 ASN B O 1
ATOM 6386 N N . ALA B 1 166 ? 19.094 -20.938 -18.953 1 97.88 166 ALA B N 1
ATOM 6387 C CA . ALA B 1 166 ? 18.281 -22 -18.391 1 97.88 166 ALA B CA 1
ATOM 6388 C C . ALA B 1 166 ? 17.188 -21.438 -17.484 1 97.88 166 ALA B C 1
ATOM 6390 O O . ALA B 1 166 ? 16.047 -21.922 -17.516 1 97.88 166 ALA B O 1
ATOM 6391 N N . LEU B 1 167 ? 17.516 -20.469 -16.703 1 98.12 167 LEU B N 1
ATOM 6392 C CA . LEU B 1 167 ? 16.547 -19.875 -15.781 1 98.12 167 LEU B CA 1
ATOM 6393 C C . LEU B 1 167 ? 15.531 -19.031 -16.531 1 98.12 167 LEU B C 1
ATOM 6395 O O . LEU B 1 167 ? 14.352 -19 -16.188 1 98.12 167 LEU B O 1
ATOM 6399 N N . LEU B 1 168 ? 15.961 -18.297 -17.547 1 97.88 168 LEU B N 1
ATOM 6400 C CA . LEU B 1 168 ? 15.023 -17.547 -18.375 1 97.88 168 LEU B CA 1
ATOM 6401 C C . LEU B 1 168 ? 14.062 -18.484 -19.094 1 97.88 168 LEU B C 1
ATOM 6403 O O . LEU B 1 168 ? 12.883 -18.156 -19.266 1 97.88 168 LEU B O 1
ATOM 6407 N N . LYS B 1 169 ? 14.586 -19.625 -19.547 1 97.44 169 LYS B N 1
ATOM 6408 C CA . LYS B 1 169 ? 13.719 -20.625 -20.156 1 97.44 169 LYS B CA 1
ATOM 6409 C C . LYS B 1 169 ? 12.609 -21.062 -19.203 1 97.44 169 LYS B C 1
ATOM 6411 O O . LYS B 1 169 ? 11.453 -21.188 -19.609 1 97.44 169 LYS B O 1
ATOM 6416 N N . ALA B 1 170 ? 12.992 -21.297 -17.984 1 97.38 170 ALA B N 1
ATOM 6417 C CA . ALA B 1 170 ? 12 -21.672 -16.984 1 97.38 170 ALA B CA 1
ATOM 6418 C C . ALA B 1 170 ? 10.977 -20.547 -16.781 1 97.38 170 ALA B C 1
ATOM 6420 O O . ALA B 1 170 ? 9.781 -20.812 -16.656 1 97.38 170 ALA B O 1
ATOM 6421 N N . TYR B 1 171 ? 11.445 -19.328 -16.703 1 98 171 TYR B N 1
ATOM 6422 C CA . TYR B 1 171 ? 10.555 -18.172 -16.547 1 98 171 TYR B CA 1
ATOM 6423 C C . TYR B 1 171 ? 9.531 -18.125 -17.672 1 98 171 TYR B C 1
ATOM 6425 O O . TYR B 1 171 ? 8.328 -18 -17.422 1 98 171 TYR B O 1
ATOM 6433 N N . PHE B 1 172 ? 9.93 -18.219 -18.891 1 97 172 PHE B N 1
ATOM 6434 C CA . PHE B 1 172 ? 9.07 -18 -20.047 1 97 172 PHE B CA 1
ATOM 6435 C C . PHE B 1 172 ? 8.18 -19.219 -20.281 1 97 172 PHE B C 1
ATOM 6437 O O . PHE B 1 172 ? 7.109 -19.109 -20.875 1 97 172 PHE B O 1
ATOM 6444 N N . THR B 1 173 ? 8.617 -20.359 -19.781 1 96.06 173 THR B N 1
ATOM 6445 C CA . THR B 1 173 ? 7.824 -21.578 -19.969 1 96.06 173 THR B CA 1
ATOM 6446 C C . THR B 1 173 ? 6.68 -21.641 -18.969 1 96.06 173 THR B C 1
ATOM 6448 O O . THR B 1 173 ? 5.555 -22 -19.312 1 96.06 173 THR B O 1
ATOM 6451 N N . TRP B 1 174 ? 7.012 -21.234 -17.719 1 96.5 174 TRP B N 1
ATOM 6452 C CA . TRP B 1 174 ? 6.062 -21.562 -16.656 1 96.5 174 TRP B CA 1
ATOM 6453 C C . TRP B 1 174 ? 5.406 -20.312 -16.094 1 96.5 174 TRP B C 1
ATOM 6455 O O . TRP B 1 174 ? 4.262 -20.359 -15.633 1 96.5 174 TRP B O 1
ATOM 6465 N N . PHE B 1 175 ? 6.109 -19.219 -16.016 1 97.69 175 PHE B N 1
ATOM 6466 C CA . PHE B 1 175 ? 5.59 -18.031 -15.359 1 97.69 175 PHE B CA 1
ATOM 6467 C C . PHE B 1 175 ? 4.945 -17.078 -16.359 1 97.69 175 PHE B C 1
ATOM 6469 O O . PHE B 1 175 ? 3.863 -16.547 -16.109 1 97.69 175 PHE B O 1
ATOM 6476 N N . HIS B 1 176 ? 5.551 -16.844 -17.484 1 97.5 176 HIS B N 1
ATOM 6477 C CA . HIS B 1 176 ? 5.141 -15.859 -18.484 1 97.5 176 HIS B CA 1
ATOM 6478 C C . HIS B 1 176 ? 3.742 -16.156 -19 1 97.5 176 HIS B C 1
ATOM 6480 O O . HIS B 1 176 ? 2.938 -15.242 -19.188 1 97.5 176 HIS B O 1
ATOM 6486 N N . PRO B 1 177 ? 3.408 -17.391 -19.266 1 96.44 177 PRO B N 1
ATOM 6487 C CA . PRO B 1 177 ? 2.049 -17.656 -19.75 1 96.44 177 PRO B CA 1
ATOM 6488 C C . PRO B 1 177 ? 0.982 -17.312 -18.703 1 96.44 177 PRO B C 1
ATOM 6490 O O . PRO B 1 177 ? -0.135 -16.922 -19.078 1 96.44 177 PRO B O 1
ATOM 6493 N N . CYS B 1 178 ? 1.32 -17.469 -17.422 1 97.62 178 CYS B N 1
ATOM 6494 C CA . CYS B 1 178 ? 0.38 -17.156 -16.359 1 97.62 178 CYS B CA 1
ATOM 6495 C C . CYS B 1 178 ? 0.237 -15.641 -16.203 1 97.62 178 CYS B C 1
ATOM 6497 O O . CYS B 1 178 ? -0.87 -15.133 -16 1 97.62 178 CYS B O 1
ATOM 6499 N N . PHE B 1 179 ? 1.374 -14.992 -16.25 1 98.31 179 PHE B N 1
ATOM 6500 C CA . PHE B 1 179 ? 1.439 -13.547 -16.078 1 98.31 179 PHE B CA 1
ATOM 6501 C C . PHE B 1 179 ? 2.301 -12.906 -17.156 1 98.31 179 PHE B C 1
ATOM 6503 O O . PHE B 1 179 ? 3.488 -12.648 -16.938 1 98.31 179 PHE B O 1
ATOM 6510 N N . PRO B 1 180 ? 1.682 -12.586 -18.266 1 97.94 180 PRO B N 1
ATOM 6511 C CA . PRO B 1 180 ? 2.451 -12 -19.375 1 97.94 180 PRO B CA 1
ATOM 6512 C C . PRO B 1 180 ? 2.764 -10.523 -19.156 1 97.94 180 PRO B C 1
ATOM 6514 O O . PRO B 1 180 ? 2.355 -9.68 -19.969 1 97.94 180 PRO B O 1
ATOM 6517 N N . ILE B 1 181 ? 3.588 -10.25 -18.219 1 98.31 181 ILE B N 1
ATOM 6518 C CA . ILE B 1 181 ? 3.85 -8.867 -17.828 1 98.31 181 ILE B CA 1
ATOM 6519 C C . ILE B 1 181 ? 5.098 -8.352 -18.531 1 98.31 181 ILE B C 1
ATOM 6521 O O . ILE B 1 181 ? 5.449 -7.18 -18.406 1 98.31 181 ILE B O 1
ATOM 6525 N N . VAL B 1 182 ? 5.855 -9.18 -19.234 1 97.06 182 VAL B N 1
ATOM 6526 C CA . VAL B 1 182 ? 7.023 -8.773 -20.016 1 97.06 182 VAL B CA 1
ATOM 6527 C C . VAL B 1 182 ? 6.77 -9.023 -21.5 1 97.06 182 VAL B C 1
ATOM 6529 O O . VAL B 1 182 ? 5.977 -9.898 -21.859 1 97.06 182 VAL B O 1
ATOM 6532 N N . ASP B 1 183 ? 7.367 -8.227 -22.297 1 94.62 183 ASP B N 1
ATOM 6533 C CA . ASP B 1 183 ? 7.316 -8.445 -23.75 1 94.62 183 ASP B CA 1
ATOM 6534 C C . ASP B 1 183 ? 8.414 -9.406 -24.188 1 94.62 183 ASP B C 1
ATOM 6536 O O . ASP B 1 183 ? 9.57 -9.008 -24.344 1 94.62 183 ASP B O 1
ATOM 6540 N N . ARG B 1 184 ? 8.047 -10.594 -24.531 1 95.19 184 ARG B N 1
ATOM 6541 C CA . ARG B 1 184 ? 8.977 -11.656 -24.906 1 95.19 184 ARG B CA 1
ATOM 6542 C C . ARG B 1 184 ? 9.828 -11.242 -26.094 1 95.19 184 ARG B C 1
ATOM 6544 O O . ARG B 1 184 ? 11.047 -11.445 -26.094 1 95.19 184 ARG B O 1
ATOM 6551 N N . VAL B 1 185 ? 9.227 -10.609 -27.094 1 93.38 185 VAL B N 1
ATOM 6552 C CA . VAL B 1 185 ? 9.906 -10.227 -28.312 1 93.38 185 VAL B CA 1
ATOM 6553 C C . VAL B 1 185 ? 10.961 -9.164 -28 1 93.38 185 VAL B C 1
ATOM 6555 O O . VAL B 1 185 ? 12.094 -9.234 -28.5 1 93.38 185 VAL B O 1
ATOM 6558 N N . ALA B 1 186 ? 10.555 -8.219 -27.172 1 92.44 186 ALA B N 1
ATOM 6559 C CA . ALA B 1 186 ? 11.469 -7.133 -26.828 1 92.44 186 ALA B CA 1
ATOM 6560 C C . ALA B 1 186 ? 12.68 -7.656 -26.062 1 92.44 186 ALA B C 1
ATOM 6562 O O . ALA B 1 186 ? 13.805 -7.207 -26.281 1 92.44 186 ALA B O 1
ATOM 6563 N N . ILE B 1 187 ? 12.5 -8.602 -25.172 1 94.12 187 ILE B N 1
ATOM 6564 C CA . ILE B 1 187 ? 13.586 -9.148 -24.375 1 94.12 187 ILE B CA 1
ATOM 6565 C C . ILE B 1 187 ? 14.5 -10 -25.266 1 94.12 187 ILE B C 1
ATOM 6567 O O . ILE B 1 187 ? 15.727 -9.938 -25.141 1 94.12 187 ILE B O 1
ATOM 6571 N N . CYS B 1 188 ? 13.898 -10.789 -26.094 1 93.62 188 CYS B N 1
ATOM 6572 C CA . CYS B 1 188 ? 14.656 -11.609 -27.031 1 93.62 188 CYS B CA 1
ATOM 6573 C C . CYS B 1 188 ? 15.531 -10.734 -27.922 1 93.62 188 CYS B C 1
ATOM 6575 O O . CYS B 1 188 ? 16.719 -11.031 -28.125 1 93.62 188 CYS B O 1
ATOM 6577 N N . ARG B 1 189 ? 14.992 -9.688 -28.422 1 91.62 189 ARG B N 1
ATOM 6578 C CA . ARG B 1 189 ? 15.719 -8.766 -29.297 1 91.62 189 ARG B CA 1
ATOM 6579 C C . ARG B 1 189 ? 16.844 -8.062 -28.531 1 91.62 189 ARG B C 1
ATOM 6581 O O . ARG B 1 189 ? 17.938 -7.891 -29.062 1 91.62 189 ARG B O 1
ATOM 6588 N N . ALA B 1 190 ? 16.5 -7.66 -27.312 1 92.12 190 ALA B N 1
ATOM 6589 C CA . ALA B 1 190 ? 17.5 -6.984 -26.484 1 92.12 190 ALA B CA 1
ATOM 6590 C C . ALA B 1 190 ? 18.688 -7.895 -26.203 1 92.12 190 ALA B C 1
ATOM 6592 O O . ALA B 1 190 ? 19.844 -7.465 -26.281 1 92.12 190 ALA B O 1
ATOM 6593 N N . LYS B 1 191 ? 18.453 -9.109 -25.891 1 92.38 191 LYS B N 1
ATOM 6594 C CA . LYS B 1 191 ? 19.516 -10.07 -25.609 1 92.38 191 LYS B CA 1
ATOM 6595 C C . LYS B 1 191 ? 20.312 -10.367 -26.875 1 92.38 191 LYS B C 1
ATOM 6597 O O . LYS B 1 191 ? 21.547 -10.508 -26.812 1 92.38 191 LYS B O 1
ATOM 6602 N N . ALA B 1 192 ? 19.641 -10.508 -27.969 1 91.12 192 ALA B N 1
ATOM 6603 C CA . ALA B 1 192 ? 20.297 -10.789 -29.234 1 91.12 192 ALA B CA 1
ATOM 6604 C C . ALA B 1 192 ? 21.219 -9.641 -29.641 1 91.12 192 ALA B C 1
ATOM 6606 O O . ALA B 1 192 ? 22.281 -9.867 -30.219 1 91.12 192 ALA B O 1
ATOM 6607 N N . GLN B 1 193 ? 20.828 -8.469 -29.359 1 91.12 193 GLN B N 1
ATOM 6608 C CA . GLN B 1 193 ? 21.562 -7.289 -29.812 1 91.12 193 GLN B CA 1
ATOM 6609 C C . GLN B 1 193 ? 22.719 -6.969 -28.875 1 91.12 193 GLN B C 1
ATOM 6611 O O . GLN B 1 193 ? 23.828 -6.656 -29.344 1 91.12 193 GLN B O 1
ATOM 6616 N N . THR B 1 194 ? 22.516 -6.992 -27.578 1 91.94 194 THR B N 1
ATOM 6617 C CA . THR B 1 194 ? 23.516 -6.5 -26.641 1 91.94 194 THR B CA 1
ATOM 6618 C C . THR B 1 194 ? 23.812 -7.543 -25.562 1 91.94 194 THR B C 1
ATOM 6620 O O . THR B 1 194 ? 24.422 -7.23 -24.531 1 91.94 194 THR B O 1
ATOM 6623 N N . GLY B 1 195 ? 23.312 -8.688 -25.734 1 90.44 195 GLY B N 1
ATOM 6624 C CA . GLY B 1 195 ? 23.5 -9.695 -24.719 1 90.44 195 GLY B CA 1
ATOM 6625 C C . GLY B 1 195 ? 22.688 -9.438 -23.469 1 90.44 195 GLY B C 1
ATOM 6626 O O . GLY B 1 195 ? 21.562 -8.922 -23.547 1 90.44 195 GLY B O 1
ATOM 6627 N N . LEU B 1 196 ? 23.203 -9.82 -22.344 1 91.44 196 LEU B N 1
ATOM 6628 C CA . LEU B 1 196 ? 22.484 -9.664 -21.078 1 91.44 196 LEU B CA 1
ATOM 6629 C C . LEU B 1 196 ? 22.391 -8.195 -20.688 1 91.44 196 LEU B C 1
ATOM 6631 O O . LEU B 1 196 ? 21.5 -7.805 -19.938 1 91.44 196 LEU B O 1
ATOM 6635 N N . ASN B 1 197 ? 23.234 -7.41 -21.172 1 89.5 197 ASN B N 1
ATOM 6636 C CA . ASN B 1 197 ? 23.297 -5.996 -20.828 1 89.5 197 ASN B CA 1
ATOM 6637 C C . ASN B 1 197 ? 22.125 -5.227 -21.438 1 89.5 197 ASN B C 1
ATOM 6639 O O . ASN B 1 197 ? 21.844 -4.094 -21.047 1 89.5 197 ASN B O 1
ATOM 6643 N N . GLY B 1 198 ? 21.5 -5.906 -22.375 1 92.06 198 GLY B N 1
ATOM 6644 C CA . GLY B 1 198 ? 20.344 -5.27 -23 1 92.06 198 GLY B CA 1
ATOM 6645 C C . GLY B 1 198 ? 19.109 -5.336 -22.141 1 92.06 198 GLY B C 1
ATOM 6646 O O . GLY B 1 198 ? 18.156 -4.582 -22.359 1 92.06 198 GLY B O 1
ATOM 6647 N N . ILE B 1 199 ? 19.094 -6.195 -21.219 1 95.38 199 ILE B N 1
ATOM 6648 C CA . ILE B 1 199 ? 17.969 -6.336 -20.297 1 95.38 199 ILE B CA 1
ATOM 6649 C C . ILE B 1 199 ? 18.25 -5.555 -19.016 1 95.38 199 ILE B C 1
ATOM 6651 O O . ILE B 1 199 ? 19.312 -5.719 -18.406 1 95.38 199 ILE B O 1
ATOM 6655 N N . PRO B 1 200 ? 17.312 -4.648 -18.625 1 96.44 200 PRO B N 1
ATOM 6656 C CA . PRO B 1 200 ? 17.547 -3.918 -17.375 1 96.44 200 PRO B CA 1
ATOM 6657 C C . PRO B 1 200 ? 17.906 -4.84 -16.219 1 96.44 200 PRO B C 1
ATOM 6659 O O . PRO B 1 200 ? 17.25 -5.867 -16.016 1 96.44 200 PRO B O 1
ATOM 6662 N N . PRO B 1 201 ? 18.922 -4.504 -15.461 1 96.88 201 PRO B N 1
ATOM 6663 C CA . PRO B 1 201 ? 19.391 -5.395 -14.398 1 96.88 201 PRO B CA 1
ATOM 6664 C C . PRO B 1 201 ? 18.312 -5.727 -13.383 1 96.88 201 PRO B C 1
ATOM 6666 O O . PRO B 1 201 ? 18.25 -6.855 -12.875 1 96.88 201 PRO B O 1
ATOM 6669 N N . LEU B 1 202 ? 17.5 -4.77 -13.016 1 98 202 LEU B N 1
ATOM 6670 C CA . LEU B 1 202 ? 16.422 -5.023 -12.07 1 98 202 LEU B CA 1
ATOM 6671 C C . LEU B 1 202 ? 15.477 -6.102 -12.602 1 98 202 LEU B C 1
ATOM 6673 O O . LEU B 1 202 ? 15.117 -7.027 -11.875 1 98 202 LEU B O 1
ATOM 6677 N N . LEU B 1 203 ? 15.102 -5.977 -13.836 1 98.44 203 LEU B N 1
ATOM 6678 C CA . LEU B 1 203 ? 14.195 -6.926 -14.469 1 98.44 203 LEU B CA 1
ATOM 6679 C C . LEU B 1 203 ? 14.844 -8.305 -14.578 1 98.44 203 LEU B C 1
ATOM 6681 O O . LEU B 1 203 ? 14.195 -9.32 -14.312 1 98.44 203 LEU B O 1
ATOM 6685 N N . LEU B 1 204 ? 16.094 -8.281 -14.984 1 98.25 204 LEU B N 1
ATOM 6686 C CA . LEU B 1 204 ? 16.797 -9.547 -15.156 1 98.25 204 LEU B CA 1
ATOM 6687 C C . LEU B 1 204 ? 16.922 -10.281 -13.828 1 98.25 204 LEU B C 1
ATOM 6689 O O . LEU B 1 204 ? 16.656 -11.484 -13.75 1 98.25 204 LEU B O 1
ATOM 6693 N N . GLN B 1 205 ? 17.344 -9.594 -12.719 1 98.44 205 GLN B N 1
ATOM 6694 C CA . GLN B 1 205 ? 17.422 -10.227 -11.406 1 98.44 205 GLN B CA 1
ATOM 6695 C C . GLN B 1 205 ? 16.078 -10.797 -10.984 1 98.44 205 GLN B C 1
ATOM 6697 O O . GLN B 1 205 ? 16 -11.898 -10.43 1 98.44 205 GLN B O 1
ATOM 6702 N N . ALA B 1 206 ? 15 -10.055 -11.234 1 98.69 206 ALA B N 1
ATOM 6703 C CA . ALA B 1 206 ? 13.656 -10.5 -10.859 1 98.69 206 ALA B CA 1
ATOM 6704 C C . ALA B 1 206 ? 13.25 -11.734 -11.656 1 98.69 206 ALA B C 1
ATOM 6706 O O . ALA B 1 206 ? 12.664 -12.672 -11.102 1 98.69 206 ALA B O 1
ATOM 6707 N N . MET B 1 207 ? 13.57 -11.742 -12.953 1 98.56 207 MET B N 1
ATOM 6708 C CA . MET B 1 207 ? 13.242 -12.891 -13.789 1 98.56 207 MET B CA 1
ATOM 6709 C C . MET B 1 207 ? 14.039 -14.117 -13.367 1 98.56 207 MET B C 1
ATOM 6711 O O . MET B 1 207 ? 13.531 -15.242 -13.391 1 98.56 207 MET B O 1
ATOM 6715 N N . LEU B 1 208 ? 15.273 -13.898 -12.977 1 98.56 208 LEU B N 1
ATOM 6716 C CA . LEU B 1 208 ? 16.094 -15.008 -12.508 1 98.56 208 LEU B CA 1
ATOM 6717 C C . LEU B 1 208 ? 15.586 -15.539 -11.18 1 98.56 208 LEU B C 1
ATOM 6719 O O . LEU B 1 208 ? 15.641 -16.75 -10.922 1 98.56 208 LEU B O 1
ATOM 6723 N N . PHE B 1 209 ? 15.086 -14.641 -10.328 1 97.94 209 PHE B N 1
ATOM 6724 C CA . PHE B 1 209 ? 14.445 -15.039 -9.086 1 97.94 209 PHE B CA 1
ATOM 6725 C C . PHE B 1 209 ? 13.289 -16 -9.344 1 97.94 209 PHE B C 1
ATOM 6727 O O . PHE B 1 209 ? 13.203 -17.062 -8.727 1 97.94 209 PHE B O 1
ATOM 6734 N N . ILE B 1 210 ? 12.43 -15.664 -10.305 1 98.25 210 ILE B N 1
ATOM 6735 C CA . ILE B 1 210 ? 11.289 -16.5 -10.641 1 98.25 210 ILE B CA 1
ATOM 6736 C C . ILE B 1 210 ? 11.781 -17.781 -11.328 1 98.25 210 ILE B C 1
ATOM 6738 O O . ILE B 1 210 ? 11.297 -18.875 -11.031 1 98.25 210 ILE B O 1
ATOM 6742 N N . GLY B 1 211 ? 12.758 -17.641 -12.234 1 98.31 211 GLY B N 1
ATOM 6743 C CA . GLY B 1 211 ? 13.281 -18.781 -12.969 1 98.31 211 GLY B CA 1
ATOM 6744 C C . GLY B 1 211 ? 13.867 -19.859 -12.07 1 98.31 211 GLY B C 1
ATOM 6745 O O . GLY B 1 211 ? 13.602 -21.047 -12.25 1 98.31 211 GLY B O 1
ATOM 6746 N N . VAL B 1 212 ? 14.641 -19.438 -11.102 1 97.25 212 VAL B N 1
ATOM 6747 C CA . VAL B 1 212 ? 15.289 -20.406 -10.219 1 97.25 212 VAL B CA 1
ATOM 6748 C C . VAL B 1 212 ? 14.25 -21.062 -9.32 1 97.25 212 VAL B C 1
ATOM 6750 O O . VAL B 1 212 ? 14.414 -22.203 -8.898 1 97.25 212 VAL B O 1
ATOM 6753 N N . SER B 1 213 ? 13.172 -20.359 -9.031 1 95 213 SER B N 1
ATOM 6754 C CA . SER B 1 213 ? 12.094 -20.891 -8.203 1 95 213 SER B CA 1
ATOM 6755 C C . SER B 1 213 ? 11.312 -21.969 -8.945 1 95 213 SER B C 1
ATOM 6757 O O . SER B 1 213 ? 10.836 -22.938 -8.328 1 95 213 SER B O 1
ATOM 6759 N N . LEU B 1 214 ? 11.227 -21.859 -10.266 1 96.12 214 LEU B N 1
ATOM 6760 C CA . LEU B 1 214 ? 10.266 -22.688 -10.977 1 96.12 214 LEU B CA 1
ATOM 6761 C C . LEU B 1 214 ? 10.977 -23.719 -11.852 1 96.12 214 LEU B C 1
ATOM 6763 O O . LEU B 1 214 ? 10.336 -24.625 -12.391 1 96.12 214 LEU B O 1
ATOM 6767 N N . CYS B 1 215 ? 12.281 -23.594 -12.016 1 96.31 215 CYS B N 1
ATOM 6768 C CA . CYS B 1 215 ? 12.977 -24.578 -12.844 1 96.31 215 CYS B CA 1
ATOM 6769 C C . CYS B 1 215 ? 12.953 -25.953 -12.195 1 96.31 215 CYS B C 1
ATOM 6771 O O . CYS B 1 215 ? 12.852 -26.062 -10.969 1 96.31 215 CYS B O 1
ATOM 6773 N N . ASP B 1 216 ? 12.938 -26.938 -12.945 1 93.44 216 ASP B N 1
ATOM 6774 C CA . ASP B 1 216 ? 12.891 -28.297 -12.422 1 93.44 216 ASP B CA 1
ATOM 6775 C C . ASP B 1 216 ? 14.195 -28.656 -11.719 1 93.44 216 ASP B C 1
ATOM 6777 O O . ASP B 1 216 ? 15.203 -27.953 -11.867 1 93.44 216 ASP B O 1
ATOM 6781 N N . ASP B 1 217 ? 14.227 -29.719 -11.117 1 91.44 217 ASP B N 1
ATOM 6782 C CA . ASP B 1 217 ? 15.352 -30.141 -10.281 1 91.44 217 ASP B CA 1
ATOM 6783 C C . ASP B 1 217 ? 16.578 -30.453 -11.141 1 91.44 217 ASP B C 1
ATOM 6785 O O . ASP B 1 217 ? 17.703 -30.188 -10.734 1 91.44 217 ASP B O 1
ATOM 6789 N N . GLU B 1 218 ? 16.359 -31.031 -12.242 1 93.5 218 GLU B N 1
ATOM 6790 C CA . GLU B 1 218 ? 17.484 -31.375 -13.117 1 93.5 218 GLU B CA 1
ATOM 6791 C C . GLU B 1 218 ? 18.188 -30.125 -13.625 1 93.5 218 GLU B C 1
ATOM 6793 O O . GLU B 1 218 ? 19.406 -30.062 -13.648 1 93.5 218 GLU B O 1
ATOM 6798 N N . THR B 1 219 ? 17.359 -29.219 -14.055 1 95.62 219 THR B N 1
ATOM 6799 C CA . THR B 1 219 ? 17.922 -27.938 -14.508 1 95.62 219 THR B CA 1
ATOM 6800 C C . THR B 1 219 ? 18.656 -27.234 -13.375 1 95.62 219 THR B C 1
ATOM 6802 O O . THR B 1 219 ? 19.734 -26.688 -13.586 1 95.62 219 THR B O 1
ATOM 6805 N N . PHE B 1 220 ? 18.141 -27.25 -12.188 1 95.31 220 PHE B N 1
ATOM 6806 C CA . PHE B 1 220 ? 18.766 -26.594 -11.039 1 95.31 220 PHE B CA 1
ATOM 6807 C C . PHE B 1 220 ? 20.109 -27.25 -10.711 1 95.31 220 PHE B C 1
ATOM 6809 O O . PHE B 1 220 ? 21.078 -26.562 -10.375 1 95.31 220 PHE B O 1
ATOM 6816 N N . ALA B 1 221 ? 20.141 -28.562 -10.82 1 94.38 221 ALA B N 1
ATOM 6817 C CA . ALA B 1 221 ? 21.359 -29.297 -10.508 1 94.38 221 ALA B CA 1
ATOM 6818 C C . ALA B 1 221 ? 22.5 -28.922 -11.445 1 94.38 221 ALA B C 1
ATOM 6820 O O . ALA B 1 221 ? 23.672 -29.016 -11.086 1 94.38 221 ALA B O 1
ATOM 6821 N N . ARG B 1 222 ? 22.156 -28.422 -12.57 1 94.44 222 ARG B N 1
ATOM 6822 C CA . ARG B 1 222 ? 23.172 -28.062 -13.555 1 94.44 222 ARG B CA 1
ATOM 6823 C C . ARG B 1 222 ? 23.672 -26.641 -13.336 1 94.44 222 ARG B C 1
ATOM 6825 O O . ARG B 1 222 ? 24.656 -26.219 -13.938 1 94.44 222 ARG B O 1
ATOM 6832 N N . THR B 1 223 ? 23 -25.938 -12.453 1 95.56 223 THR B N 1
ATOM 6833 C CA . THR B 1 223 ? 23.453 -24.594 -12.141 1 95.56 223 THR B CA 1
ATOM 6834 C C . THR B 1 223 ? 24.609 -24.641 -11.133 1 95.56 223 THR B C 1
ATOM 6836 O O . THR B 1 223 ? 24.922 -25.688 -10.594 1 95.56 223 THR B O 1
ATOM 6839 N N . GLU B 1 224 ? 25.219 -23.484 -10.898 1 93.75 224 GLU B N 1
ATOM 6840 C CA . GLU B 1 224 ? 26.359 -23.391 -9.977 1 93.75 224 GLU B CA 1
ATOM 6841 C C . GLU B 1 224 ? 25.875 -23.281 -8.531 1 93.75 224 GLU B C 1
ATOM 6843 O O . GLU B 1 224 ? 26.688 -23.328 -7.602 1 93.75 224 GLU B O 1
ATOM 6848 N N . PHE B 1 225 ? 24.578 -23.25 -8.305 1 93.5 225 PHE B N 1
ATOM 6849 C CA . PHE B 1 225 ? 24.062 -23.016 -6.965 1 93.5 225 PHE B CA 1
ATOM 6850 C C . PHE B 1 225 ? 23.812 -24.344 -6.242 1 93.5 225 PHE B C 1
ATOM 6852 O O . PHE B 1 225 ? 23.188 -25.25 -6.797 1 93.5 225 PHE B O 1
ATOM 6859 N N . PRO B 1 226 ? 24.234 -24.453 -5.012 1 89.62 226 PRO B N 1
ATOM 6860 C CA . PRO B 1 226 ? 24.078 -25.703 -4.277 1 89.62 226 PRO B CA 1
ATOM 6861 C C . PRO B 1 226 ? 22.688 -25.859 -3.666 1 89.62 226 PRO B C 1
ATOM 6863 O O . PRO B 1 226 ? 22.156 -26.969 -3.609 1 89.62 226 PRO B O 1
ATOM 6866 N N . VAL B 1 227 ? 22.125 -24.797 -3.15 1 88.12 227 VAL B N 1
ATOM 6867 C CA . VAL B 1 227 ? 20.828 -24.828 -2.486 1 88.12 227 VAL B CA 1
ATOM 6868 C C . VAL B 1 227 ? 19.875 -23.844 -3.178 1 88.12 227 VAL B C 1
ATOM 6870 O O . VAL B 1 227 ? 20.203 -22.672 -3.373 1 88.12 227 VAL B O 1
ATOM 6873 N N . ARG B 1 228 ? 18.719 -24.328 -3.541 1 89.38 228 ARG B N 1
ATOM 6874 C CA . ARG B 1 228 ? 17.766 -23.531 -4.305 1 89.38 228 ARG B CA 1
ATOM 6875 C C . ARG B 1 228 ? 17.297 -22.312 -3.51 1 89.38 228 ARG B C 1
ATOM 6877 O O . ARG B 1 228 ? 17.188 -21.219 -4.059 1 89.38 228 ARG B O 1
ATOM 6884 N N . TYR B 1 229 ? 17.062 -22.453 -2.229 1 85.75 229 TYR B N 1
ATOM 6885 C CA . TYR B 1 229 ? 16.594 -21.344 -1.402 1 85.75 229 TYR B CA 1
ATOM 6886 C C . TYR B 1 229 ? 17.609 -20.219 -1.383 1 85.75 229 TYR B C 1
ATOM 6888 O O . TYR B 1 229 ? 17.25 -19.047 -1.415 1 85.75 229 TYR B O 1
ATOM 6896 N N . ARG B 1 230 ? 18.828 -20.562 -1.298 1 89 230 ARG B N 1
ATOM 6897 C CA . ARG B 1 230 ? 19.875 -19.562 -1.257 1 89 230 ARG B CA 1
ATOM 6898 C C . ARG B 1 230 ? 19.984 -18.828 -2.59 1 89 230 ARG B C 1
ATOM 6900 O O . ARG B 1 230 ? 20.266 -17.625 -2.623 1 89 230 ARG B O 1
ATOM 6907 N N . ALA B 1 231 ? 19.859 -19.656 -3.619 1 93.5 231 ALA B N 1
ATOM 6908 C CA . ALA B 1 231 ? 19.875 -19.016 -4.938 1 93.5 231 ALA B CA 1
ATOM 6909 C C . ALA B 1 231 ? 18.688 -18.062 -5.105 1 93.5 231 ALA B C 1
ATOM 6911 O O . ALA B 1 231 ? 18.844 -16.969 -5.648 1 93.5 231 ALA B O 1
ATOM 6912 N N . LYS B 1 232 ? 17.5 -18.438 -4.656 1 93 232 LYS B N 1
ATOM 6913 C CA . LYS B 1 232 ? 16.312 -17.594 -4.68 1 93 232 LYS B CA 1
ATOM 6914 C C . LYS B 1 232 ? 16.531 -16.312 -3.9 1 93 232 LYS B C 1
ATOM 6916 O O . LYS B 1 232 ? 16.219 -15.219 -4.387 1 93 232 LYS B O 1
ATOM 6921 N N . PHE B 1 233 ? 17.062 -16.484 -2.732 1 91.62 233 PHE B N 1
ATOM 6922 C CA . PHE B 1 233 ? 17.312 -15.328 -1.872 1 91.62 233 PHE B CA 1
ATOM 6923 C C . PHE B 1 233 ? 18.328 -14.391 -2.508 1 91.62 233 PHE B C 1
ATOM 6925 O O . PHE B 1 233 ? 18.219 -13.172 -2.387 1 91.62 233 PHE B O 1
ATOM 6932 N N . LEU B 1 234 ? 19.297 -14.977 -3.113 1 93.94 234 LEU B N 1
ATOM 6933 C CA . LEU B 1 234 ? 20.328 -14.18 -3.76 1 93.94 234 LEU B CA 1
ATOM 6934 C C . LEU B 1 234 ? 19.734 -13.266 -4.824 1 93.94 234 LEU B C 1
ATOM 6936 O O . LEU B 1 234 ? 19.969 -12.055 -4.809 1 93.94 234 LEU B O 1
ATOM 6940 N N . PHE B 1 235 ? 18.984 -13.867 -5.766 1 96.94 235 PHE B N 1
ATOM 6941 C CA . PHE B 1 235 ? 18.391 -13.078 -6.84 1 96.94 235 PHE B CA 1
ATOM 6942 C C . PHE B 1 235 ? 17.375 -12.094 -6.285 1 96.94 235 PHE B C 1
ATOM 6944 O O . PHE B 1 235 ? 17.281 -10.953 -6.738 1 96.94 235 PHE B O 1
ATOM 6951 N N . TYR B 1 236 ? 16.578 -12.531 -5.316 1 95.25 236 TYR B N 1
ATOM 6952 C CA . TYR B 1 236 ? 15.594 -11.672 -4.664 1 95.25 236 TYR B CA 1
ATOM 6953 C C . TYR B 1 236 ? 16.266 -10.477 -4.004 1 95.25 236 TYR B C 1
ATOM 6955 O O . TYR B 1 236 ? 15.844 -9.336 -4.207 1 95.25 236 TYR B O 1
ATOM 6963 N N . SER B 1 237 ? 17.297 -10.711 -3.172 1 93.75 237 SER B N 1
ATOM 6964 C CA . SER B 1 237 ? 17.969 -9.656 -2.428 1 93.75 237 SER B CA 1
ATOM 6965 C C . SER B 1 237 ? 18.688 -8.68 -3.369 1 93.75 237 SER B C 1
ATOM 6967 O O . SER B 1 237 ? 18.75 -7.484 -3.09 1 93.75 237 SER B O 1
ATOM 6969 N N . ARG B 1 238 ? 19.203 -9.234 -4.477 1 96 238 ARG B N 1
ATOM 6970 C CA . ARG B 1 238 ? 19.859 -8.375 -5.449 1 96 238 ARG B CA 1
ATOM 6971 C C . ARG B 1 238 ? 18.859 -7.48 -6.168 1 96 238 ARG B C 1
ATOM 6973 O O . ARG B 1 238 ? 19.109 -6.293 -6.379 1 96 238 ARG B O 1
ATOM 6980 N N . ALA B 1 239 ? 17.719 -8.055 -6.602 1 97.62 239 ALA B N 1
ATOM 6981 C CA . ALA B 1 239 ? 16.656 -7.254 -7.211 1 97.62 239 ALA B CA 1
ATOM 6982 C C . ALA B 1 239 ? 16.172 -6.18 -6.246 1 97.62 239 ALA B C 1
ATOM 6984 O O . ALA B 1 239 ? 15.977 -5.027 -6.637 1 97.62 239 ALA B O 1
ATOM 6985 N N . ARG B 1 240 ? 15.977 -6.57 -4.969 1 95.38 240 ARG B N 1
ATOM 6986 C CA . ARG B 1 240 ? 15.539 -5.633 -3.939 1 95.38 240 ARG B CA 1
ATOM 6987 C C . ARG B 1 240 ? 16.547 -4.5 -3.773 1 95.38 240 ARG B C 1
ATOM 6989 O O . ARG B 1 240 ? 16.172 -3.336 -3.637 1 95.38 240 ARG B O 1
ATOM 6996 N N . ALA B 1 241 ? 17.812 -4.848 -3.742 1 94.31 241 ALA B N 1
ATOM 6997 C CA . ALA B 1 241 ? 18.859 -3.848 -3.578 1 94.31 241 ALA B CA 1
ATOM 6998 C C . ALA B 1 241 ? 18.828 -2.83 -4.715 1 94.31 241 ALA B C 1
ATOM 7000 O O . ALA B 1 241 ? 18.969 -1.628 -4.488 1 94.31 241 ALA B O 1
ATOM 7001 N N . ILE B 1 242 ? 18.641 -3.303 -5.938 1 96.06 242 ILE B N 1
ATOM 7002 C CA . ILE B 1 242 ? 18.594 -2.42 -7.094 1 96.06 242 ILE B CA 1
ATOM 7003 C C . ILE B 1 242 ? 17.375 -1.505 -6.996 1 96.06 242 ILE B C 1
ATOM 7005 O O . ILE B 1 242 ? 17.469 -0.305 -7.266 1 96.06 242 ILE B O 1
ATOM 7009 N N . TYR B 1 243 ? 16.266 -2.021 -6.602 1 95.88 243 TYR B N 1
ATOM 7010 C CA . TYR B 1 243 ? 15.039 -1.248 -6.445 1 95.88 243 TYR B CA 1
ATOM 7011 C C . TYR B 1 243 ? 15.195 -0.197 -5.355 1 95.88 243 TYR B C 1
ATOM 7013 O O . TYR B 1 243 ? 14.812 0.96 -5.539 1 95.88 243 TYR B O 1
ATOM 7021 N N . ASP B 1 244 ? 15.758 -0.605 -4.203 1 90.69 244 ASP B N 1
ATOM 7022 C CA . ASP B 1 244 ? 15.891 0.28 -3.051 1 90.69 244 ASP B CA 1
ATOM 7023 C C . ASP B 1 244 ? 16.844 1.431 -3.352 1 90.69 244 ASP B C 1
ATOM 7025 O O . ASP B 1 244 ? 16.719 2.521 -2.797 1 90.69 244 ASP B O 1
ATOM 7029 N N . ALA B 1 245 ? 17.766 1.178 -4.219 1 90.06 245 ALA B N 1
ATOM 7030 C CA . ALA B 1 245 ? 18.734 2.207 -4.578 1 90.06 245 ALA B CA 1
ATOM 7031 C C . ALA B 1 245 ? 18.188 3.133 -5.656 1 90.06 245 ALA B C 1
ATOM 7033 O O . ALA B 1 245 ? 18.875 4.055 -6.105 1 90.06 245 ALA B O 1
ATOM 7034 N N . ASP B 1 246 ? 16.984 2.887 -6.113 1 87.44 246 ASP B N 1
ATOM 7035 C CA . ASP B 1 246 ? 16.359 3.674 -7.168 1 87.44 246 ASP B CA 1
ATOM 7036 C C . ASP B 1 246 ? 17.219 3.719 -8.422 1 87.44 246 ASP B C 1
ATOM 7038 O O . ASP B 1 246 ? 17.391 4.777 -9.031 1 87.44 246 ASP B O 1
ATOM 7042 N N . ALA B 1 247 ? 17.797 2.58 -8.766 1 89.44 247 ALA B N 1
ATOM 7043 C CA . ALA B 1 247 ? 18.719 2.51 -9.898 1 89.44 247 ALA B CA 1
ATOM 7044 C C . ALA B 1 247 ? 17.969 2.307 -11.211 1 89.44 247 ALA B C 1
ATOM 7046 O O . ALA B 1 247 ? 18.562 2.357 -12.289 1 89.44 247 ALA B O 1
ATOM 7047 N N . GLU B 1 248 ? 16.672 2.035 -11.164 1 91.25 248 GLU B N 1
ATOM 7048 C CA . GLU B 1 248 ? 15.82 1.874 -12.336 1 91.25 248 GLU B CA 1
ATOM 7049 C C . GLU B 1 248 ? 14.852 3.045 -12.477 1 91.25 248 GLU B C 1
ATOM 7051 O O . GLU B 1 248 ? 14.07 3.326 -11.562 1 91.25 248 GLU B O 1
ATOM 7056 N N . ALA B 1 249 ? 14.875 3.695 -13.633 1 86.12 249 ALA B N 1
ATOM 7057 C CA . ALA B 1 249 ? 14.055 4.887 -13.836 1 86.12 249 ALA B CA 1
ATOM 7058 C C . ALA B 1 249 ? 12.734 4.539 -14.508 1 86.12 249 ALA B C 1
ATOM 7060 O O . ALA B 1 249 ? 11.734 5.234 -14.328 1 86.12 249 ALA B O 1
ATOM 7061 N N . ASN B 1 250 ? 12.727 3.471 -15.32 1 91.62 250 ASN B N 1
ATOM 7062 C CA . ASN B 1 250 ? 11.531 3.092 -16.062 1 91.62 250 ASN B CA 1
ATOM 7063 C C . ASN B 1 250 ? 10.469 2.49 -15.164 1 91.62 250 ASN B C 1
ATOM 7065 O O . ASN B 1 250 ? 10.656 1.406 -14.609 1 91.62 250 ASN B O 1
ATOM 7069 N N . PRO B 1 251 ? 9.32 3.193 -15.039 1 92.38 251 PRO B N 1
ATOM 7070 C CA . PRO B 1 251 ? 8.289 2.695 -14.133 1 92.38 251 PRO B CA 1
ATOM 7071 C C . PRO B 1 251 ? 7.73 1.34 -14.562 1 92.38 251 PRO B C 1
ATOM 7073 O O . PRO B 1 251 ? 7.305 0.549 -13.719 1 92.38 251 PRO B O 1
ATOM 7076 N N . ILE B 1 252 ? 7.699 1.031 -15.836 1 94.75 252 ILE B N 1
ATOM 7077 C CA . ILE B 1 252 ? 7.188 -0.247 -16.312 1 94.75 252 ILE B CA 1
ATOM 7078 C C . ILE B 1 252 ? 8.086 -1.38 -15.836 1 94.75 252 ILE B C 1
ATOM 7080 O O . ILE B 1 252 ? 7.602 -2.404 -15.352 1 94.75 252 ILE B O 1
ATOM 7084 N N . VAL B 1 253 ? 9.406 -1.166 -15.953 1 97 253 VAL B N 1
ATOM 7085 C CA . VAL B 1 253 ? 10.367 -2.16 -15.492 1 97 253 VAL B CA 1
ATOM 7086 C C . VAL B 1 253 ? 10.227 -2.361 -13.984 1 97 253 VAL B C 1
ATOM 7088 O O . VAL B 1 253 ? 10.297 -3.49 -13.492 1 97 253 VAL B O 1
ATOM 7091 N N . LYS B 1 254 ? 10.008 -1.294 -13.281 1 96.5 254 LYS B N 1
ATOM 7092 C CA . LYS B 1 254 ? 9.812 -1.382 -11.836 1 96.5 254 LYS B CA 1
ATOM 7093 C C . LYS B 1 254 ? 8.562 -2.193 -11.5 1 96.5 254 LYS B C 1
ATOM 7095 O O . LYS B 1 254 ? 8.594 -3.047 -10.609 1 96.5 254 LYS B O 1
ATOM 7100 N N . LEU B 1 255 ? 7.504 -1.885 -12.211 1 97.69 255 LEU B N 1
ATOM 7101 C CA . LEU B 1 255 ? 6.254 -2.594 -11.969 1 97.69 255 LEU B CA 1
ATOM 7102 C C . LEU B 1 255 ? 6.418 -4.09 -12.227 1 97.69 255 LEU B C 1
ATOM 7104 O O . LEU B 1 255 ? 5.941 -4.91 -11.438 1 97.69 255 LEU B O 1
ATOM 7108 N N . GLN B 1 256 ? 7.086 -4.418 -13.281 1 98.5 256 GLN B N 1
ATOM 7109 C CA . GLN B 1 256 ? 7.348 -5.816 -13.617 1 98.5 256 GLN B CA 1
ATOM 7110 C C . GLN B 1 256 ? 8.156 -6.5 -12.516 1 98.5 256 GLN B C 1
ATOM 7112 O O . GLN B 1 256 ? 7.809 -7.602 -12.078 1 98.5 256 GLN B O 1
ATOM 7117 N N . ALA B 1 257 ? 9.156 -5.844 -12.094 1 98.56 257 ALA B N 1
ATOM 7118 C CA . ALA B 1 257 ? 10.023 -6.41 -11.062 1 98.56 257 ALA B CA 1
ATOM 7119 C C . ALA B 1 257 ? 9.289 -6.551 -9.734 1 98.56 257 ALA B C 1
ATOM 7121 O O . ALA B 1 257 ? 9.398 -7.582 -9.07 1 98.56 257 ALA B O 1
ATOM 7122 N N . LEU B 1 258 ? 8.555 -5.512 -9.367 1 98.25 258 LEU B N 1
ATOM 7123 C CA . LEU B 1 258 ? 7.805 -5.535 -8.109 1 98.25 258 LEU B CA 1
ATOM 7124 C C . LEU B 1 258 ? 6.797 -6.68 -8.102 1 98.25 258 LEU B C 1
ATOM 7126 O O . LEU B 1 258 ? 6.609 -7.34 -7.078 1 98.25 258 LEU B O 1
ATOM 7130 N N . PHE B 1 259 ? 6.195 -6.914 -9.203 1 98.62 259 PHE B N 1
ATOM 7131 C CA . PHE B 1 259 ? 5.246 -8.016 -9.312 1 98.62 259 PHE B CA 1
ATOM 7132 C C . PHE B 1 259 ? 5.934 -9.352 -9.055 1 98.62 259 PHE B C 1
ATOM 7134 O O . PHE B 1 259 ? 5.418 -10.188 -8.305 1 98.62 259 PHE B O 1
ATOM 7141 N N . MET B 1 260 ? 7.039 -9.516 -9.641 1 98.5 260 MET B N 1
ATOM 7142 C CA . MET B 1 260 ? 7.766 -10.773 -9.484 1 98.5 260 MET B CA 1
ATOM 7143 C C . MET B 1 260 ? 8.281 -10.93 -8.055 1 98.5 260 MET B C 1
ATOM 7145 O O . MET B 1 260 ? 8.242 -12.031 -7.496 1 98.5 260 MET B O 1
ATOM 7149 N N . LEU B 1 261 ? 8.719 -9.836 -7.465 1 97.31 261 LEU B N 1
ATOM 7150 C CA . LEU B 1 261 ? 9.227 -9.867 -6.094 1 97.31 261 LEU B CA 1
ATOM 7151 C C . LEU B 1 261 ? 8.109 -10.234 -5.117 1 97.31 261 LEU B C 1
ATOM 7153 O O . LEU B 1 261 ? 8.383 -10.766 -4.035 1 97.31 261 LEU B O 1
ATOM 7157 N N . SER B 1 262 ? 6.863 -9.984 -5.508 1 96.31 262 SER B N 1
ATOM 7158 C CA . SER B 1 262 ? 5.73 -10.305 -4.641 1 96.31 262 SER B CA 1
ATOM 7159 C C . SER B 1 262 ? 5.566 -11.812 -4.48 1 96.31 262 SER B C 1
ATOM 7161 O O . SER B 1 262 ? 4.848 -12.273 -3.594 1 96.31 262 SER B O 1
ATOM 7163 N N . SER B 1 263 ? 6.277 -12.578 -5.266 1 94.5 263 SER B N 1
ATOM 7164 C CA . SER B 1 263 ? 6.227 -14.031 -5.152 1 94.5 263 SER B CA 1
ATOM 7165 C C . SER B 1 263 ? 7.148 -14.531 -4.047 1 94.5 263 SER B C 1
ATOM 7167 O O . SER B 1 263 ? 7.156 -15.719 -3.727 1 94.5 263 SER B O 1
ATOM 7169 N N . TRP B 1 264 ? 7.887 -13.57 -3.441 1 91.06 264 TRP B N 1
ATOM 7170 C CA . TRP B 1 264 ? 8.773 -13.953 -2.35 1 91.06 264 TRP B CA 1
ATOM 7171 C C . TRP B 1 264 ? 7.977 -14.391 -1.127 1 91.06 264 TRP B C 1
ATOM 7173 O O . TRP B 1 264 ? 6.98 -13.758 -0.768 1 91.06 264 TRP B O 1
ATOM 7183 N N . ARG B 1 265 ? 8.336 -15.469 -0.565 1 79.5 265 ARG B N 1
ATOM 7184 C CA . ARG B 1 265 ? 7.707 -15.977 0.651 1 79.5 265 ARG B CA 1
ATOM 7185 C C . ARG B 1 265 ? 8.734 -16.141 1.77 1 79.5 265 ARG B C 1
ATOM 7187 O O . ARG B 1 265 ? 9.562 -17.047 1.736 1 79.5 265 ARG B O 1
ATOM 7194 N N . GLY B 1 266 ? 8.75 -15.148 2.582 1 70.75 266 GLY B N 1
ATOM 7195 C CA . GLY B 1 266 ? 9.586 -15.266 3.766 1 70.75 266 GLY B CA 1
ATOM 7196 C C . GLY B 1 266 ? 8.844 -15.82 4.965 1 70.75 266 GLY B C 1
ATOM 7197 O O . GLY B 1 266 ? 7.781 -16.438 4.82 1 70.75 266 GLY B O 1
ATOM 7198 N N . GLY B 1 267 ? 9.281 -15.758 6.125 1 66.62 267 GLY B N 1
ATOM 7199 C CA . GLY B 1 267 ? 8.641 -16.203 7.348 1 66.62 267 GLY B CA 1
ATOM 7200 C C . GLY B 1 267 ? 7.418 -15.383 7.715 1 66.62 267 GLY B C 1
ATOM 7201 O O . GLY B 1 267 ? 7.195 -14.305 7.148 1 66.62 267 GLY B O 1
ATOM 7202 N N . PRO B 1 268 ? 6.484 -15.938 8.414 1 65.38 268 PRO B N 1
ATOM 7203 C CA . PRO B 1 268 ? 5.246 -15.25 8.781 1 65.38 268 PRO B CA 1
ATOM 7204 C C . PRO B 1 268 ? 5.504 -13.891 9.438 1 65.38 268 PRO B C 1
ATOM 7206 O O . PRO B 1 268 ? 4.652 -13 9.375 1 65.38 268 PRO B O 1
ATOM 7209 N N . GLY B 1 269 ? 6.629 -13.781 10.008 1 67.44 269 GLY B N 1
ATOM 7210 C CA . GLY B 1 269 ? 6.918 -12.523 10.68 1 67.44 269 GLY B CA 1
ATOM 7211 C C . GLY B 1 269 ? 7.566 -11.5 9.773 1 67.44 269 GLY B C 1
ATOM 7212 O O . GLY B 1 269 ? 7.766 -10.352 10.172 1 67.44 269 GLY B O 1
ATOM 7213 N N . GLU B 1 270 ? 7.785 -11.922 8.523 1 76.5 270 GLU B N 1
ATOM 7214 C CA . GLU B 1 270 ? 8.445 -11 7.605 1 76.5 270 GLU B CA 1
ATOM 7215 C C . GLU B 1 270 ? 7.48 -9.945 7.09 1 76.5 270 GLU B C 1
ATOM 7217 O O . GLU B 1 270 ? 6.355 -10.266 6.691 1 76.5 270 GLU B O 1
ATOM 7222 N N . GLU B 1 271 ? 7.891 -8.758 7.191 1 81.19 271 GLU B N 1
ATOM 7223 C CA . GLU B 1 271 ? 7.047 -7.652 6.754 1 81.19 271 GLU B CA 1
ATOM 7224 C C . GLU B 1 271 ? 7.008 -7.555 5.23 1 81.19 271 GLU B C 1
ATOM 7226 O O . GLU B 1 271 ? 5.965 -7.242 4.652 1 81.19 271 GLU B O 1
ATOM 7231 N N . ARG B 1 272 ? 8.156 -7.797 4.586 1 86.5 272 ARG B N 1
ATOM 7232 C CA . ARG B 1 272 ? 8.219 -7.676 3.133 1 86.5 272 ARG B CA 1
ATOM 7233 C C . ARG B 1 272 ? 7.707 -8.938 2.451 1 86.5 272 ARG B C 1
ATOM 7235 O O . ARG B 1 272 ? 8.461 -9.633 1.774 1 86.5 272 ARG B O 1
ATOM 7242 N N . ASP B 1 273 ? 6.473 -9.117 2.584 1 87.75 273 ASP B N 1
ATOM 7243 C CA . ASP B 1 273 ? 5.781 -10.281 2.033 1 87.75 273 ASP B CA 1
ATOM 7244 C C . ASP B 1 273 ? 5.023 -9.914 0.758 1 87.75 273 ASP B C 1
ATOM 7246 O O . ASP B 1 273 ? 5.289 -8.875 0.147 1 87.75 273 ASP B O 1
ATOM 7250 N N . VAL B 1 274 ? 4.16 -10.797 0.406 1 91.19 274 VAL B N 1
ATOM 7251 C CA . VAL B 1 274 ? 3.402 -10.633 -0.83 1 91.19 274 VAL B CA 1
ATOM 7252 C C . VAL B 1 274 ? 2.59 -9.344 -0.775 1 91.19 274 VAL B C 1
ATOM 7254 O O . VAL B 1 274 ? 2.561 -8.578 -1.743 1 91.19 274 VAL B O 1
ATOM 7257 N N . ARG B 1 275 ? 1.977 -9 0.409 1 91.62 275 ARG B N 1
ATOM 7258 C CA . ARG B 1 275 ? 1.142 -7.812 0.542 1 91.62 275 ARG B CA 1
ATOM 7259 C C . ARG B 1 275 ? 1.978 -6.543 0.438 1 91.62 275 ARG B C 1
ATOM 7261 O O . ARG B 1 275 ? 1.533 -5.547 -0.135 1 91.62 275 ARG B O 1
ATOM 7268 N N . PHE B 1 276 ? 3.184 -6.652 0.997 1 94.5 276 PHE B N 1
ATOM 7269 C CA . PHE B 1 276 ? 4.094 -5.512 0.965 1 94.5 276 PHE B CA 1
ATOM 7270 C C . PHE B 1 276 ? 4.43 -5.129 -0.471 1 94.5 276 PHE B C 1
ATOM 7272 O O . PHE B 1 276 ? 4.223 -3.98 -0.875 1 94.5 276 PHE B O 1
ATOM 7279 N N . TRP B 1 277 ? 4.887 -6.043 -1.28 1 96.62 277 TRP B N 1
ATOM 7280 C CA . TRP B 1 277 ? 5.336 -5.77 -2.641 1 96.62 277 TRP B CA 1
ATOM 7281 C C . TRP B 1 277 ? 4.164 -5.402 -3.539 1 96.62 277 TRP B C 1
ATOM 7283 O O . TRP B 1 277 ? 4.27 -4.496 -4.371 1 96.62 277 TRP B O 1
ATOM 7293 N N . LEU B 1 278 ? 3.055 -6.074 -3.412 1 96.81 278 LEU B N 1
ATOM 7294 C CA . LEU B 1 278 ? 1.887 -5.762 -4.227 1 96.81 278 LEU B CA 1
ATOM 7295 C C . LEU B 1 278 ? 1.357 -4.367 -3.906 1 96.81 278 LEU B C 1
ATOM 7297 O O . LEU B 1 278 ? 0.89 -3.658 -4.797 1 96.81 278 LEU B O 1
ATOM 7301 N N . SER B 1 279 ? 1.405 -3.994 -2.598 1 96 279 SER B N 1
ATOM 7302 C CA . SER B 1 279 ? 0.95 -2.662 -2.217 1 96 279 SER B CA 1
ATOM 7303 C C . SER B 1 279 ? 1.771 -1.578 -2.906 1 96 279 SER B C 1
ATOM 7305 O O . SER B 1 279 ? 1.219 -0.587 -3.391 1 96 279 SER B O 1
ATOM 7307 N N . ILE B 1 280 ? 3.027 -1.781 -2.957 1 96.31 280 ILE B N 1
ATOM 7308 C CA . ILE B 1 280 ? 3.92 -0.818 -3.594 1 96.31 280 ILE B CA 1
ATOM 7309 C C . ILE B 1 280 ? 3.66 -0.791 -5.098 1 96.31 280 ILE B C 1
ATOM 7311 O O . ILE B 1 280 ? 3.615 0.281 -5.707 1 96.31 280 ILE B O 1
ATOM 7315 N N . ALA B 1 281 ? 3.508 -1.959 -5.672 1 97.75 281 ALA B N 1
ATOM 7316 C CA . ALA B 1 281 ? 3.271 -2.045 -7.109 1 97.75 281 ALA B CA 1
ATOM 7317 C C . ALA B 1 281 ? 1.96 -1.366 -7.492 1 97.75 281 ALA B C 1
ATOM 7319 O O . ALA B 1 281 ? 1.904 -0.614 -8.469 1 97.75 281 ALA B O 1
ATOM 7320 N N . VAL B 1 282 ? 0.907 -1.608 -6.738 1 97.38 282 VAL B N 1
ATOM 7321 C CA . VAL B 1 282 ? -0.396 -1.018 -7.023 1 97.38 282 VAL B CA 1
ATOM 7322 C C . VAL B 1 282 ? -0.323 0.499 -6.855 1 97.38 282 VAL B C 1
ATOM 7324 O O . VAL B 1 282 ? -0.889 1.246 -7.656 1 97.38 282 VAL B O 1
ATOM 7327 N N . SER B 1 283 ? 0.382 0.928 -5.801 1 95.25 283 SER B N 1
ATOM 7328 C CA . SER B 1 283 ? 0.547 2.361 -5.582 1 95.25 283 SER B CA 1
ATOM 7329 C C . SER B 1 283 ? 1.246 3.023 -6.766 1 95.25 283 SER B C 1
ATOM 7331 O O . SER B 1 283 ? 0.833 4.094 -7.219 1 95.25 283 SER B O 1
ATOM 7333 N N . LEU B 1 284 ? 2.301 2.404 -7.266 1 94.56 284 LEU B N 1
ATOM 7334 C CA . LEU B 1 284 ? 3.035 2.936 -8.406 1 94.56 284 LEU B CA 1
ATOM 7335 C C . LEU B 1 284 ? 2.158 2.957 -9.656 1 94.56 284 LEU B C 1
ATOM 7337 O O . LEU B 1 284 ? 2.162 3.936 -10.406 1 94.56 284 LEU B O 1
ATOM 7341 N N . ALA B 1 285 ? 1.396 1.916 -9.906 1 96 285 ALA B N 1
ATOM 7342 C CA . ALA B 1 285 ? 0.511 1.842 -11.062 1 96 285 ALA B CA 1
ATOM 7343 C C . ALA B 1 285 ? -0.544 2.943 -11.023 1 96 285 ALA B C 1
ATOM 7345 O O . ALA B 1 285 ? -0.828 3.582 -12.039 1 96 285 ALA B O 1
ATOM 7346 N N . GLN B 1 286 ? -1.063 3.201 -9.859 1 93.94 286 GLN B N 1
ATOM 7347 C CA . GLN B 1 286 ? -2.09 4.227 -9.711 1 93.94 286 GLN B CA 1
ATOM 7348 C C . GLN B 1 286 ? -1.494 5.625 -9.844 1 93.94 286 GLN B C 1
ATOM 7350 O O . GLN B 1 286 ? -2.133 6.527 -10.383 1 93.94 286 GLN B O 1
ATOM 7355 N N . LYS B 1 287 ? -0.315 5.734 -9.281 1 90.31 287 LYS B N 1
ATOM 7356 C CA . LYS B 1 287 ? 0.371 7.016 -9.422 1 90.31 287 LYS B CA 1
ATOM 7357 C C . LYS B 1 287 ? 0.582 7.367 -10.891 1 90.31 287 LYS B C 1
ATOM 7359 O O . LYS B 1 287 ? 0.59 8.547 -11.258 1 90.31 287 LYS B O 1
ATOM 7364 N N . ARG B 1 288 ? 0.7 6.352 -11.727 1 89.25 288 ARG B N 1
ATOM 7365 C CA . ARG B 1 288 ? 0.917 6.562 -13.156 1 89.25 288 ARG B CA 1
ATOM 7366 C C . ARG B 1 288 ? -0.406 6.59 -13.914 1 89.25 288 ARG B C 1
ATOM 7368 O O . ARG B 1 288 ? -0.422 6.684 -15.141 1 89.25 288 ARG B O 1
ATOM 7375 N N . GLY B 1 289 ? -1.511 6.488 -13.242 1 90.75 289 GLY B N 1
ATOM 7376 C CA . GLY B 1 289 ? -2.834 6.621 -13.836 1 90.75 289 GLY B CA 1
ATOM 7377 C C . GLY B 1 289 ? -3.305 5.359 -14.531 1 90.75 289 GLY B C 1
ATOM 7378 O O . GLY B 1 289 ? -4.227 5.402 -15.344 1 90.75 289 GLY B O 1
ATOM 7379 N N . MET B 1 290 ? -2.727 4.203 -14.211 1 93 290 MET B N 1
ATOM 7380 C CA . MET B 1 290 ? -3.064 2.961 -14.898 1 93 290 MET B CA 1
ATOM 7381 C C . MET B 1 290 ? -4.488 2.521 -14.57 1 93 290 MET B C 1
ATOM 7383 O O . MET B 1 290 ? -5.105 1.775 -15.328 1 93 290 MET B O 1
ATOM 7387 N N . HIS B 1 291 ? -5.055 2.924 -13.422 1 93.44 291 HIS B N 1
ATOM 7388 C CA . HIS B 1 291 ? -6.41 2.549 -13.031 1 93.44 291 HIS B CA 1
ATOM 7389 C C . HIS B 1 291 ? -7.449 3.305 -13.852 1 93.44 291 HIS B C 1
ATOM 7391 O O . HIS B 1 291 ? -8.625 2.941 -13.859 1 93.44 291 HIS B O 1
ATOM 7397 N N . MET B 1 292 ? -6.988 4.348 -14.57 1 90.62 292 MET B N 1
ATOM 7398 C CA . MET B 1 292 ? -7.867 5.145 -15.422 1 90.62 292 MET B CA 1
ATOM 7399 C C . MET B 1 292 ? -7.43 5.07 -16.875 1 90.62 292 MET B C 1
ATOM 7401 O O . MET B 1 292 ? -7.668 6 -17.656 1 90.62 292 MET B O 1
ATOM 7405 N N . MET B 1 293 ? -6.816 4.055 -17.281 1 86.5 293 MET B N 1
ATOM 7406 C CA . MET B 1 293 ? -6.152 3.939 -18.578 1 86.5 293 MET B CA 1
ATOM 7407 C C . MET B 1 293 ? -7.145 4.141 -19.719 1 86.5 293 MET B C 1
ATOM 7409 O O . MET B 1 293 ? -6.762 4.535 -20.812 1 86.5 293 MET B O 1
ATOM 7413 N N . SER B 1 294 ? -8.398 3.967 -19.547 1 77.69 294 SER B N 1
ATOM 7414 C CA . SER B 1 294 ? -9.398 4.145 -20.594 1 77.69 294 SER B CA 1
ATOM 7415 C C . SER B 1 294 ? -9.508 5.609 -21 1 77.69 294 SER B C 1
ATOM 7417 O O . SER B 1 294 ? -9.977 5.918 -22.094 1 77.69 294 SER B O 1
ATOM 7419 N N . LYS B 1 295 ? -9.023 6.461 -20.172 1 74.62 295 LYS B N 1
ATOM 7420 C CA . LYS B 1 295 ? -9.172 7.891 -20.422 1 74.62 295 LYS B CA 1
ATOM 7421 C C . LYS B 1 295 ? -7.98 8.445 -21.188 1 74.62 295 LYS B C 1
ATOM 7423 O O . LYS B 1 295 ? -7.988 9.609 -21.609 1 74.62 295 LYS B O 1
ATOM 7428 N N . PHE B 1 296 ? -7.008 7.52 -21.406 1 76.62 296 PHE B N 1
ATOM 7429 C CA . PHE B 1 296 ? -5.781 8.008 -22.016 1 76.62 296 PHE B CA 1
ATOM 7430 C C . PHE B 1 296 ? -5.512 7.297 -23.328 1 76.62 296 PHE B C 1
ATOM 7432 O O . PHE B 1 296 ? -5.957 6.164 -23.531 1 76.62 296 PHE B O 1
ATOM 7439 N N . ALA B 1 297 ? -4.898 8.094 -24.141 1 71.19 297 ALA B N 1
ATOM 7440 C CA . ALA B 1 297 ? -4.5 7.52 -25.422 1 71.19 297 ALA B CA 1
ATOM 7441 C C . ALA B 1 297 ? -3.016 7.168 -25.438 1 71.19 297 ALA B C 1
ATOM 7443 O O . ALA B 1 297 ? -2.174 8 -25.781 1 71.19 297 ALA B O 1
ATOM 7444 N N . HIS B 1 298 ? -2.619 6.023 -25.047 1 77.56 298 HIS B N 1
ATOM 7445 C CA . HIS B 1 298 ? -1.252 5.523 -25.109 1 77.56 298 HIS B CA 1
ATOM 7446 C C . HIS B 1 298 ? -0.988 4.797 -26.422 1 77.56 298 HIS B C 1
ATOM 7448 O O . HIS B 1 298 ? -1.92 4.301 -27.062 1 77.56 298 HIS B O 1
ATOM 7454 N N . PRO B 1 299 ? 0.287 4.824 -26.766 1 83.94 299 PRO B N 1
ATOM 7455 C CA . PRO B 1 299 ? 0.594 3.953 -27.906 1 83.94 299 PRO B CA 1
ATOM 7456 C C . PRO B 1 299 ? 0.105 2.521 -27.703 1 83.94 299 PRO B C 1
ATOM 7458 O O . PRO B 1 299 ? 0.154 2.002 -26.578 1 83.94 299 PRO B O 1
ATOM 7461 N N . PRO B 1 300 ? -0.344 2.023 -28.75 1 85.88 300 PRO B N 1
ATOM 7462 C CA . PRO B 1 300 ? -1.025 0.734 -28.609 1 85.88 300 PRO B CA 1
ATOM 7463 C C . PRO B 1 300 ? -0.16 -0.324 -27.938 1 85.88 300 PRO B C 1
ATOM 7465 O O . PRO B 1 300 ? -0.655 -1.092 -27.109 1 85.88 300 PRO B O 1
ATOM 7468 N N . LYS B 1 301 ? 1.071 -0.43 -28.344 1 87.25 301 LYS B N 1
ATOM 7469 C CA . LYS B 1 301 ? 1.95 -1.436 -27.75 1 87.25 301 LYS B CA 1
ATOM 7470 C C . LYS B 1 301 ? 2.092 -1.226 -26.25 1 87.25 301 LYS B C 1
ATOM 7472 O O . LYS B 1 301 ? 2.045 -2.184 -25.469 1 87.25 301 LYS B O 1
ATOM 7477 N N . GLU B 1 302 ? 2.285 -0.085 -25.891 1 89 302 GLU B N 1
ATOM 7478 C CA . GLU B 1 302 ? 2.416 0.245 -24.484 1 89 302 GLU B CA 1
ATOM 7479 C C . GLU B 1 302 ? 1.095 0.045 -23.75 1 89 302 GLU B C 1
ATOM 7481 O O . GLU B 1 302 ? 1.082 -0.387 -22.594 1 89 302 GLU B O 1
ATOM 7486 N N . ARG B 1 303 ? 0.061 0.418 -24.406 1 91 303 ARG B N 1
ATOM 7487 C CA . ARG B 1 303 ? -1.259 0.245 -23.812 1 91 303 ARG B CA 1
ATOM 7488 C C . ARG B 1 303 ? -1.539 -1.225 -23.516 1 91 303 ARG B C 1
ATOM 7490 O O . ARG B 1 303 ? -2.066 -1.563 -22.453 1 91 303 ARG B O 1
ATOM 7497 N N . ARG B 1 304 ? -1.228 -2.053 -24.422 1 94.31 304 ARG B N 1
ATOM 7498 C CA . ARG B 1 304 ? -1.434 -3.484 -24.234 1 94.31 304 ARG B CA 1
ATOM 7499 C C . ARG B 1 304 ? -0.603 -4.016 -23.078 1 94.31 304 ARG B C 1
ATOM 7501 O O . ARG B 1 304 ? -1.098 -4.793 -22.25 1 94.31 304 ARG B O 1
ATOM 7508 N N . LEU B 1 305 ? 0.632 -3.625 -23.047 1 95.19 305 LEU B N 1
ATOM 7509 C CA . LEU B 1 305 ? 1.515 -4.066 -21.969 1 95.19 305 LEU B CA 1
ATOM 7510 C C . LEU B 1 305 ? 1.013 -3.576 -20.625 1 95.19 305 LEU B C 1
ATOM 7512 O O . LEU B 1 305 ? 0.987 -4.336 -19.656 1 95.19 305 LEU B O 1
ATOM 7516 N N . CYS B 1 306 ? 0.581 -2.324 -20.562 1 94.75 306 CYS B N 1
ATOM 7517 C CA . CYS B 1 306 ? 0.08 -1.743 -19.328 1 94.75 306 CYS B CA 1
ATOM 7518 C C . CYS B 1 306 ? -1.188 -2.451 -18.859 1 94.75 306 CYS B C 1
ATOM 7520 O O . CYS B 1 306 ? -1.378 -2.676 -17.656 1 94.75 306 CYS B O 1
ATOM 7522 N N . LYS B 1 307 ? -2.014 -2.732 -19.797 1 96.19 307 LYS B N 1
ATOM 7523 C CA . LYS B 1 307 ? -3.246 -3.445 -19.469 1 96.19 307 LYS B CA 1
ATOM 7524 C C . LYS B 1 307 ? -2.945 -4.832 -18.906 1 96.19 307 LYS B C 1
ATOM 7526 O O . LYS B 1 307 ? -3.58 -5.27 -17.938 1 96.19 307 LYS B O 1
ATOM 7531 N N . ARG B 1 308 ? -1.989 -5.547 -19.469 1 98.06 308 ARG B N 1
ATOM 7532 C CA . ARG B 1 308 ? -1.574 -6.855 -18.984 1 98.06 308 ARG B CA 1
ATOM 7533 C C . ARG B 1 308 ? -1.021 -6.758 -17.562 1 98.06 308 ARG B C 1
ATOM 7535 O O . ARG B 1 308 ? -1.357 -7.574 -16.703 1 98.06 308 ARG B O 1
ATOM 7542 N N . ILE B 1 309 ? -0.207 -5.793 -17.344 1 98.19 309 ILE B N 1
ATOM 7543 C CA . ILE B 1 309 ? 0.391 -5.605 -16.016 1 98.19 309 ILE B CA 1
ATOM 7544 C C . ILE B 1 309 ? -0.699 -5.285 -15 1 98.19 309 ILE B C 1
ATOM 7546 O O . ILE B 1 309 ? -0.708 -5.84 -13.898 1 98.19 309 ILE B O 1
ATOM 7550 N N . TRP B 1 310 ? -1.65 -4.387 -15.359 1 97.88 310 TRP B N 1
ATOM 7551 C CA . TRP B 1 310 ? -2.723 -3.996 -14.453 1 97.88 310 TRP B CA 1
ATOM 7552 C C . TRP B 1 310 ? -3.537 -5.211 -14.016 1 97.88 310 TRP B C 1
ATOM 7554 O O . TRP B 1 310 ? -3.791 -5.402 -12.828 1 97.88 310 TRP B O 1
ATOM 7564 N N . TRP B 1 311 ? -3.902 -6.031 -14.93 1 98.31 311 TRP B N 1
ATOM 7565 C CA . TRP B 1 311 ? -4.773 -7.156 -14.609 1 98.31 311 TRP B CA 1
ATOM 7566 C C . TRP B 1 311 ? -4 -8.258 -13.883 1 98.31 311 TRP B C 1
ATOM 7568 O O . TRP B 1 311 ? -4.578 -9.016 -13.102 1 98.31 311 TRP B O 1
ATOM 7578 N N . ALA B 1 312 ? -2.654 -8.375 -14.164 1 98.69 312 ALA B N 1
ATOM 7579 C CA . ALA B 1 312 ? -1.835 -9.258 -13.336 1 98.69 312 ALA B CA 1
ATOM 7580 C C . ALA B 1 312 ? -1.83 -8.805 -11.883 1 98.69 312 ALA B C 1
ATOM 7582 O O . ALA B 1 312 ? -2.004 -9.617 -10.969 1 98.69 312 ALA B O 1
ATOM 7583 N N . LEU B 1 313 ? -1.679 -7.492 -11.688 1 98.56 313 LEU B N 1
ATOM 7584 C CA . LEU B 1 313 ? -1.709 -6.918 -10.352 1 98.56 313 LEU B CA 1
ATOM 7585 C C . LEU B 1 313 ? -3.072 -7.129 -9.695 1 98.56 313 LEU B C 1
ATOM 7587 O O . LEU B 1 313 ? -3.152 -7.516 -8.531 1 98.56 313 LEU B O 1
ATOM 7591 N N . TYR B 1 314 ? -4.105 -6.883 -10.469 1 98.19 314 TYR B N 1
ATOM 7592 C CA . TYR B 1 314 ? -5.465 -7.074 -9.977 1 98.19 314 TYR B CA 1
ATOM 7593 C C . TYR B 1 314 ? -5.676 -8.508 -9.508 1 98.19 314 TYR B C 1
ATOM 7595 O O . TYR B 1 314 ? -6.184 -8.742 -8.406 1 98.19 314 TYR B O 1
ATOM 7603 N N . THR B 1 315 ? -5.289 -9.43 -10.305 1 98.56 315 THR B N 1
ATOM 7604 C CA . THR B 1 315 ? -5.5 -10.852 -10.023 1 98.56 315 THR B CA 1
ATOM 7605 C C . THR B 1 315 ? -4.762 -11.266 -8.758 1 98.56 315 THR B C 1
ATOM 7607 O O . THR B 1 315 ? -5.355 -11.859 -7.852 1 98.56 315 THR B O 1
ATOM 7610 N N . ARG B 1 316 ? -3.531 -10.938 -8.68 1 98 316 ARG B N 1
ATOM 7611 C CA . ARG B 1 316 ? -2.734 -11.359 -7.535 1 98 316 ARG B CA 1
ATOM 7612 C C . ARG B 1 316 ? -3.18 -10.633 -6.266 1 98 316 ARG B C 1
ATOM 7614 O O . ARG B 1 316 ? -3.135 -11.203 -5.172 1 98 316 ARG B O 1
ATOM 7621 N N . ASP B 1 317 ? -3.568 -9.406 -6.402 1 97.38 317 ASP B N 1
ATOM 7622 C CA . ASP B 1 317 ? -4.066 -8.656 -5.254 1 97.38 317 ASP B CA 1
ATOM 7623 C C . ASP B 1 317 ? -5.316 -9.312 -4.672 1 97.38 317 ASP B C 1
ATOM 7625 O O . ASP B 1 317 ? -5.418 -9.492 -3.455 1 97.38 317 ASP B O 1
ATOM 7629 N N . GLN B 1 318 ? -6.25 -9.664 -5.531 1 97.75 318 GLN B N 1
ATOM 7630 C CA . GLN B 1 318 ? -7.477 -10.312 -5.07 1 97.75 318 GLN B CA 1
ATOM 7631 C C . GLN B 1 318 ? -7.184 -11.68 -4.461 1 97.75 318 GLN B C 1
ATOM 7633 O O . GLN B 1 318 ? -7.742 -12.031 -3.422 1 97.75 318 GLN B O 1
ATOM 7638 N N . GLN B 1 319 ? -6.305 -12.398 -5.105 1 96.88 319 GLN B N 1
ATOM 7639 C CA . GLN B 1 319 ? -5.969 -13.742 -4.633 1 96.88 319 GLN B CA 1
ATOM 7640 C C . GLN B 1 319 ? -5.305 -13.688 -3.26 1 96.88 319 GLN B C 1
ATOM 7642 O O . GLN B 1 319 ? -5.68 -14.438 -2.354 1 96.88 319 GLN B O 1
ATOM 7647 N N . SER B 1 320 ? -4.328 -12.844 -3.102 1 94.69 320 SER B N 1
ATOM 7648 C CA . SER B 1 320 ? -3.604 -12.758 -1.838 1 94.69 320 SER B CA 1
ATOM 7649 C C . SER B 1 320 ? -4.488 -12.195 -0.731 1 94.69 320 SER B C 1
ATOM 7651 O O . SER B 1 320 ? -4.414 -12.633 0.416 1 94.69 320 SER B O 1
ATOM 7653 N N . ALA B 1 321 ? -5.305 -11.203 -1.092 1 95 321 ALA B N 1
ATOM 7654 C CA . ALA B 1 321 ? -6.227 -10.633 -0.113 1 95 321 ALA B CA 1
ATOM 7655 C C . ALA B 1 321 ? -7.199 -11.688 0.402 1 95 321 ALA B C 1
ATOM 7657 O O . ALA B 1 321 ? -7.43 -11.797 1.608 1 95 321 ALA B O 1
ATOM 7658 N N . ALA B 1 322 ? -7.723 -12.484 -0.445 1 94.88 322 ALA B N 1
ATOM 7659 C CA . ALA B 1 322 ? -8.656 -13.539 -0.055 1 94.88 322 ALA B CA 1
ATOM 7660 C C . ALA B 1 322 ? -7.957 -14.602 0.786 1 94.88 322 ALA B C 1
ATOM 7662 O O . ALA B 1 322 ? -8.516 -15.094 1.771 1 94.88 322 ALA B O 1
ATOM 7663 N N . ALA B 1 323 ? -6.73 -14.945 0.377 1 92.81 323 ALA B N 1
ATOM 7664 C CA . ALA B 1 323 ? -5.98 -16 1.06 1 92.81 323 ALA B CA 1
ATOM 7665 C C . ALA B 1 323 ? -5.641 -15.586 2.488 1 92.81 323 ALA B C 1
ATOM 7667 O O . ALA B 1 323 ? -5.633 -16.422 3.396 1 92.81 323 ALA B O 1
ATOM 7668 N N . LEU B 1 324 ? -5.359 -14.352 2.699 1 90 324 LEU B N 1
ATOM 7669 C CA . L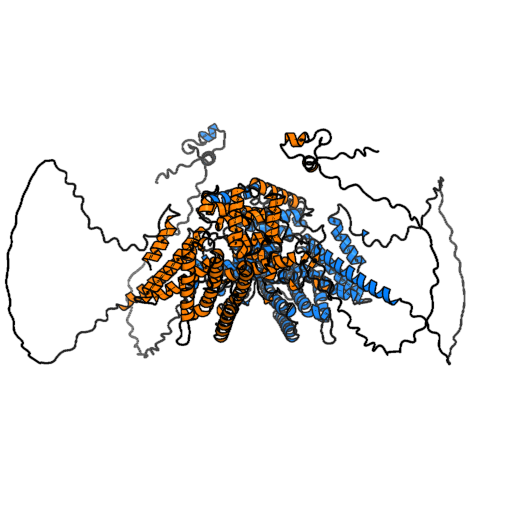EU B 1 324 ? -4.945 -13.867 4.012 1 90 324 LEU B CA 1
ATOM 7670 C C . LEU B 1 324 ? -6.133 -13.305 4.785 1 90 324 LEU B C 1
ATOM 7672 O O . LEU B 1 324 ? -6.039 -13.078 5.992 1 90 324 LEU B O 1
ATOM 7676 N N . GLY B 1 325 ? -7.254 -13.125 4.105 1 91.12 325 GLY B N 1
ATOM 7677 C CA . GLY B 1 325 ? -8.406 -12.492 4.727 1 91.12 325 GLY B CA 1
ATOM 7678 C C . GLY B 1 325 ? -8.203 -11.023 5.016 1 91.12 325 GLY B C 1
ATOM 7679 O O . GLY B 1 325 ? -8.57 -10.539 6.09 1 91.12 325 GLY B O 1
ATOM 7680 N N . LEU B 1 326 ? -7.508 -10.344 4.168 1 93.25 326 LEU B N 1
ATOM 7681 C CA . LEU B 1 326 ? -7.219 -8.922 4.293 1 93.25 326 LEU B CA 1
ATOM 7682 C C . LEU B 1 326 ? -7.93 -8.125 3.203 1 93.25 326 LEU B C 1
ATOM 7684 O O . LEU B 1 326 ? -8.336 -8.688 2.184 1 93.25 326 LEU B O 1
ATOM 7688 N N . PRO B 1 327 ? -8.141 -6.797 3.402 1 93.94 327 PRO B N 1
ATOM 7689 C CA . PRO B 1 327 ? -8.781 -5.98 2.365 1 93.94 327 PRO B CA 1
ATOM 7690 C C . PRO B 1 327 ? -7.93 -5.855 1.104 1 93.94 327 PRO B C 1
ATOM 7692 O O . PRO B 1 327 ? -6.711 -5.68 1.19 1 93.94 327 PRO B O 1
ATOM 7695 N N . PRO B 1 328 ? -8.578 -6 -0.032 1 94.81 328 PRO B N 1
ATOM 7696 C CA . PRO B 1 328 ? -7.832 -5.797 -1.274 1 94.81 328 PRO B CA 1
ATOM 7697 C C . PRO B 1 328 ? -7.422 -4.344 -1.489 1 94.81 328 PRO B C 1
ATOM 7699 O O . PRO B 1 328 ? -8.039 -3.436 -0.921 1 94.81 328 PRO B O 1
ATOM 7702 N N . ARG B 1 329 ? -6.41 -4.129 -2.312 1 94.62 329 ARG B N 1
ATOM 7703 C CA . ARG B 1 329 ? -5.91 -2.787 -2.592 1 94.62 329 ARG B CA 1
ATOM 7704 C C . ARG B 1 329 ? -6.598 -2.188 -3.812 1 94.62 329 ARG B C 1
ATOM 7706 O O . ARG B 1 329 ? -6.719 -0.967 -3.926 1 94.62 329 ARG B O 1
ATOM 7713 N N . ILE B 1 330 ? -6.977 -3.031 -4.715 1 96.25 330 ILE B N 1
ATOM 7714 C CA . ILE B 1 330 ? -7.621 -2.559 -5.938 1 96.25 330 ILE B CA 1
ATOM 7715 C C . ILE B 1 330 ? -9.125 -2.818 -5.863 1 96.25 330 ILE B C 1
ATOM 7717 O O . ILE B 1 330 ? -9.555 -3.939 -5.586 1 96.25 330 ILE B O 1
ATOM 7721 N N . ARG B 1 331 ? -9.883 -1.812 -6.176 1 92.44 331 ARG B N 1
ATOM 7722 C CA . ARG B 1 331 ? -11.336 -1.931 -6.246 1 92.44 331 ARG B CA 1
ATOM 7723 C C . ARG B 1 331 ? -11.859 -1.472 -7.602 1 92.44 331 ARG B C 1
ATOM 7725 O O . ARG B 1 331 ? -11.344 -0.506 -8.172 1 92.44 331 ARG B O 1
ATOM 7732 N N . ASP B 1 332 ? -12.875 -2.068 -7.973 1 89.75 332 ASP B N 1
ATOM 7733 C CA . ASP B 1 332 ? -13.406 -1.809 -9.305 1 89.75 332 ASP B CA 1
ATOM 7734 C C . ASP B 1 332 ? -14.047 -0.421 -9.383 1 89.75 332 ASP B C 1
ATOM 7736 O O . ASP B 1 332 ? -13.992 0.234 -10.422 1 89.75 332 ASP B O 1
ATOM 7740 N N . GLU B 1 333 ? -14.539 0.046 -8.336 1 87.56 333 GLU B N 1
ATOM 7741 C CA . GLU B 1 333 ? -15.258 1.316 -8.32 1 87.56 333 GLU B CA 1
ATOM 7742 C C . GLU B 1 333 ? -14.305 2.492 -8.5 1 87.56 333 GLU B C 1
ATOM 7744 O O . GLU B 1 333 ? -14.711 3.57 -8.938 1 87.56 333 GLU B O 1
ATOM 7749 N N . ASP B 1 334 ? -13.078 2.258 -8.219 1 88.94 334 ASP B N 1
ATOM 7750 C CA . ASP B 1 334 ? -12.109 3.35 -8.211 1 88.94 334 ASP B CA 1
ATOM 7751 C C . ASP B 1 334 ? -11.43 3.488 -9.578 1 88.94 334 ASP B C 1
ATOM 7753 O O . ASP B 1 334 ? -10.672 4.434 -9.805 1 88.94 334 ASP B O 1
ATOM 7757 N N . GLY B 1 335 ? -11.625 2.564 -10.414 1 88.06 335 GLY B N 1
ATOM 7758 C CA . GLY B 1 335 ? -10.922 2.615 -11.688 1 88.06 335 GLY B CA 1
ATOM 7759 C C . GLY B 1 335 ? -11.812 2.301 -12.875 1 88.06 335 GLY B C 1
ATOM 7760 O O . GLY B 1 335 ? -12.953 1.879 -12.703 1 88.06 335 GLY B O 1
ATOM 7761 N N . ASP B 1 336 ? -11.273 2.664 -13.992 1 90.19 336 ASP B N 1
ATOM 7762 C CA . ASP B 1 336 ? -11.922 2.402 -15.273 1 90.19 336 ASP B CA 1
ATOM 7763 C C . ASP B 1 336 ? -10.953 1.734 -16.25 1 90.19 336 ASP B C 1
ATOM 7765 O O . ASP B 1 336 ? -10.344 2.406 -17.078 1 90.19 336 ASP B O 1
ATOM 7769 N N . VAL B 1 337 ? -10.828 0.532 -16.141 1 93.44 337 VAL B N 1
ATOM 7770 C CA . VAL B 1 337 ? -9.961 -0.249 -17 1 93.44 337 VAL B CA 1
ATOM 7771 C C . VAL B 1 337 ? -10.766 -1.335 -17.719 1 93.44 337 VAL B C 1
ATOM 7773 O O . VAL B 1 337 ? -11.484 -2.104 -17.062 1 93.44 337 VAL B O 1
ATOM 7776 N N . ALA B 1 338 ? -10.633 -1.363 -19 1 94 338 ALA B N 1
ATOM 7777 C CA . ALA B 1 338 ? -11.336 -2.389 -19.766 1 94 338 ALA B CA 1
ATOM 7778 C C . ALA B 1 338 ? -10.805 -3.781 -19.438 1 94 338 ALA B C 1
ATOM 7780 O O . ALA B 1 338 ? -9.625 -3.941 -19.125 1 94 338 ALA B O 1
ATOM 7781 N N . MET B 1 339 ? -11.672 -4.766 -19.562 1 95.94 339 MET B N 1
ATOM 7782 C CA . MET B 1 339 ? -11.273 -6.148 -19.297 1 95.94 339 MET B CA 1
ATOM 7783 C C . MET B 1 339 ? -10.172 -6.586 -20.25 1 95.94 339 MET B C 1
ATOM 7785 O O . MET B 1 339 ? -10.117 -6.125 -21.391 1 95.94 339 MET B O 1
ATOM 7789 N N . LEU B 1 340 ? -9.344 -7.414 -19.766 1 96.75 340 LEU B N 1
ATOM 7790 C CA . LEU B 1 340 ? -8.289 -7.992 -20.594 1 96.75 340 LEU B CA 1
ATOM 7791 C C . LEU B 1 340 ? -8.883 -8.836 -21.719 1 96.75 340 LEU B C 1
ATOM 7793 O O . LEU B 1 340 ? -9.852 -9.57 -21.5 1 96.75 340 LEU B O 1
ATOM 7797 N N . GLU B 1 341 ? -8.367 -8.711 -22.891 1 96.94 341 GLU B N 1
ATOM 7798 C CA . GLU B 1 341 ? -8.773 -9.469 -24.062 1 96.94 341 GLU B CA 1
ATOM 7799 C C . GLU B 1 341 ? -7.582 -10.195 -24.688 1 96.94 341 GLU B C 1
ATOM 7801 O O . GLU B 1 341 ? -6.434 -9.789 -24.5 1 96.94 341 GLU B O 1
ATOM 7806 N N . PRO B 1 342 ? -7.824 -11.289 -25.438 1 96.5 342 PRO B N 1
ATOM 7807 C CA . PRO B 1 342 ? -6.723 -12.031 -26.062 1 96.5 342 PRO B CA 1
ATOM 7808 C C . PRO B 1 342 ? -5.844 -11.148 -26.938 1 96.5 342 PRO B C 1
ATOM 7810 O O . PRO B 1 342 ? -4.633 -11.359 -27.016 1 96.5 342 PRO B O 1
ATOM 7813 N N . ASP B 1 343 ? -6.387 -10.125 -27.547 1 95.25 343 ASP B N 1
ATOM 7814 C CA . ASP B 1 343 ? -5.637 -9.227 -28.406 1 95.25 343 ASP B CA 1
ATOM 7815 C C . ASP B 1 343 ? -4.617 -8.414 -27.609 1 95.25 343 ASP B C 1
ATOM 7817 O O . ASP B 1 343 ? -3.6 -7.98 -28.141 1 95.25 343 ASP B O 1
ATOM 7821 N N . ASP B 1 344 ? -4.91 -8.172 -26.359 1 95.94 344 ASP B N 1
ATOM 7822 C CA . ASP B 1 344 ? -3.973 -7.461 -25.5 1 95.94 344 ASP B CA 1
ATOM 7823 C C . ASP B 1 344 ? -2.744 -8.32 -25.203 1 95.94 344 ASP B C 1
ATOM 7825 O O . ASP B 1 344 ? -1.671 -7.789 -24.906 1 95.94 344 ASP B O 1
ATOM 7829 N N . VAL B 1 345 ? -2.875 -9.672 -25.281 1 96.88 345 VAL B N 1
ATOM 7830 C CA . VAL B 1 345 ? -1.826 -10.609 -24.891 1 96.88 345 VAL B CA 1
ATOM 7831 C C . VAL B 1 345 ? -1.044 -11.055 -26.125 1 96.88 345 VAL B C 1
ATOM 7833 O O . VAL B 1 345 ? 0.11 -11.477 -26.016 1 96.88 345 VAL B O 1
ATOM 7836 N N . LEU B 1 346 ? -1.645 -10.914 -27.234 1 95 346 LEU B N 1
ATOM 7837 C CA . LEU B 1 346 ? -1.054 -11.375 -28.484 1 95 346 LEU B CA 1
ATOM 7838 C C . LEU B 1 346 ? 0.275 -10.672 -28.75 1 95 346 LEU B C 1
ATOM 7840 O O . LEU B 1 346 ? 0.372 -9.445 -28.625 1 95 346 LEU B O 1
ATOM 7844 N N . GLU B 1 347 ? 1.25 -11.461 -29.016 1 91.94 347 GLU B N 1
ATOM 7845 C CA . GLU B 1 347 ? 2.574 -10.922 -29.328 1 91.94 347 GLU B CA 1
ATOM 7846 C C . GLU B 1 347 ? 2.648 -10.43 -30.766 1 91.94 347 GLU B C 1
ATOM 7848 O O . GLU B 1 347 ? 2.031 -11.016 -31.656 1 91.94 347 GLU B O 1
ATOM 7853 N N . ASP B 1 348 ? 3.441 -9.453 -31.016 1 85.62 348 ASP B N 1
ATOM 7854 C CA . ASP B 1 348 ? 3.543 -8.805 -32.312 1 85.62 348 ASP B CA 1
ATOM 7855 C C . ASP B 1 348 ? 4.266 -9.695 -33.312 1 85.62 348 ASP B C 1
ATOM 7857 O O . ASP B 1 348 ? 3.971 -9.664 -34.5 1 85.62 348 ASP B O 1
ATOM 7861 N N . GLU B 1 349 ? 5.223 -10.359 -32.844 1 86.12 349 GLU B N 1
ATOM 7862 C CA . GLU B 1 349 ? 6.035 -11.234 -33.688 1 86.12 349 GLU B CA 1
ATOM 7863 C C . GLU B 1 349 ? 6.188 -12.617 -33.062 1 86.12 349 GLU B C 1
ATOM 7865 O O . GLU B 1 349 ? 6.133 -12.758 -31.828 1 86.12 349 GLU B O 1
ATOM 7870 N N . SER B 1 350 ? 6.305 -13.453 -34 1 83 350 SER B N 1
ATOM 7871 C CA . SER B 1 350 ? 6.512 -14.812 -33.5 1 83 350 SER B CA 1
ATOM 7872 C C . SER B 1 350 ? 7.977 -15.062 -33.156 1 83 350 SER B C 1
ATOM 7874 O O . SER B 1 350 ? 8.867 -14.703 -33.938 1 83 350 SER B O 1
ATOM 7876 N N . VAL B 1 351 ? 8.195 -15.383 -32 1 81.75 351 VAL B N 1
ATOM 7877 C CA . VAL B 1 351 ? 9.516 -15.789 -31.547 1 81.75 351 VAL B CA 1
ATOM 7878 C C . VAL B 1 351 ? 9.586 -17.312 -31.422 1 81.75 351 VAL B C 1
ATOM 7880 O O . VAL B 1 351 ? 8.648 -17.938 -30.922 1 81.75 351 VAL B O 1
ATOM 7883 N N . ASP B 1 352 ? 10.492 -17.891 -32.094 1 82.06 352 ASP B N 1
ATOM 7884 C CA . ASP B 1 352 ? 10.766 -19.312 -31.922 1 82.06 352 ASP B CA 1
ATOM 7885 C C . ASP B 1 352 ? 12.219 -19.547 -31.516 1 82.06 352 ASP B C 1
ATOM 7887 O O . ASP B 1 352 ? 13.086 -19.719 -32.375 1 82.06 352 ASP B O 1
ATOM 7891 N N . ASP B 1 353 ? 12.414 -19.5 -30.25 1 86.56 353 ASP B N 1
ATOM 7892 C CA . ASP B 1 353 ? 13.734 -19.594 -29.641 1 86.56 353 ASP B CA 1
ATOM 7893 C C . ASP B 1 353 ? 13.758 -20.656 -28.547 1 86.56 353 ASP B C 1
ATOM 7895 O O . ASP B 1 353 ? 12.75 -20.875 -27.859 1 86.56 353 ASP B O 1
ATOM 7899 N N . ASP B 1 354 ? 14.781 -21.25 -28.422 1 90.12 354 ASP B N 1
ATOM 7900 C CA . ASP B 1 354 ? 14.883 -22.328 -27.453 1 90.12 354 ASP B CA 1
ATOM 7901 C C . ASP B 1 354 ? 14.758 -21.797 -26.031 1 90.12 354 ASP B C 1
ATOM 7903 O O . ASP B 1 354 ? 14.195 -22.469 -25.156 1 90.12 354 ASP B O 1
ATOM 7907 N N . VAL B 1 355 ? 15.258 -20.656 -25.797 1 93.31 355 VAL B N 1
ATOM 7908 C CA . VAL B 1 355 ? 15.258 -20.094 -24.453 1 93.31 355 VAL B CA 1
ATOM 7909 C C . VAL B 1 355 ? 13.914 -19.422 -24.188 1 93.31 355 VAL B C 1
ATOM 7911 O O . VAL B 1 355 ? 13.289 -19.672 -23.156 1 93.31 355 VAL B O 1
ATOM 7914 N N . PHE B 1 356 ? 13.391 -18.672 -25.047 1 94.19 356 PHE B N 1
ATOM 7915 C CA . PHE B 1 356 ? 12.227 -17.828 -24.812 1 94.19 356 PHE B CA 1
ATOM 7916 C C . PHE B 1 356 ? 10.945 -18.516 -25.266 1 94.19 356 PHE B C 1
ATOM 7918 O O . PHE B 1 356 ? 9.852 -18.078 -24.922 1 94.19 356 PHE B O 1
ATOM 7925 N N . GLY B 1 357 ? 11.086 -19.578 -25.984 1 91.81 357 GLY B N 1
ATOM 7926 C CA . GLY B 1 357 ? 9.914 -20.344 -26.406 1 91.81 357 GLY B CA 1
ATOM 7927 C C . GLY B 1 357 ? 9.031 -19.578 -27.375 1 91.81 357 GLY B C 1
ATOM 7928 O O . GLY B 1 357 ? 9.5 -18.703 -28.094 1 91.81 357 GLY B O 1
ATOM 7929 N N . HIS B 1 358 ? 7.758 -20.062 -27.5 1 91.31 358 HIS B N 1
ATOM 7930 C CA . HIS B 1 358 ? 6.781 -19.438 -28.391 1 91.31 358 HIS B CA 1
ATOM 7931 C C . HIS B 1 358 ? 5.414 -19.344 -27.719 1 91.31 358 HIS B C 1
ATOM 7933 O O . HIS B 1 358 ? 5.152 -20.031 -26.719 1 91.31 358 HIS B O 1
ATOM 7939 N N . GLN B 1 359 ? 4.641 -18.438 -28.25 1 92.88 359 GLN B N 1
ATOM 7940 C CA . GLN B 1 359 ? 3.309 -18.234 -27.688 1 92.88 359 GLN B CA 1
ATOM 7941 C C . GLN B 1 359 ? 2.328 -19.281 -28.219 1 92.88 359 GLN B C 1
ATOM 7943 O O . GLN B 1 359 ? 2.199 -19.469 -29.422 1 92.88 359 GLN B O 1
ATOM 7948 N N . ARG B 1 360 ? 1.682 -19.953 -27.375 1 90.81 360 ARG B N 1
ATOM 7949 C CA . ARG B 1 360 ? 0.68 -20.953 -27.719 1 90.81 360 ARG B CA 1
ATOM 7950 C C . ARG B 1 360 ? -0.729 -20.391 -27.594 1 90.81 360 ARG B C 1
ATOM 7952 O O . ARG B 1 360 ? -0.938 -19.359 -26.953 1 90.81 360 ARG B O 1
ATOM 7959 N N . PRO B 1 361 ? -1.678 -21.016 -28.156 1 89.5 361 PRO B N 1
ATOM 7960 C CA . PRO B 1 361 ? -3.057 -20.516 -28.094 1 89.5 361 PRO B CA 1
ATOM 7961 C C . PRO B 1 361 ? -3.59 -20.406 -26.672 1 89.5 361 PRO B C 1
ATOM 7963 O O . PRO B 1 361 ? -4.348 -19.484 -26.359 1 89.5 361 PRO B O 1
ATOM 7966 N N . GLN B 1 362 ? -3.189 -21.297 -25.859 1 91.94 362 GLN B N 1
ATOM 7967 C CA . GLN B 1 362 ? -3.658 -21.281 -24.484 1 91.94 362 GLN B CA 1
ATOM 7968 C C . GLN B 1 362 ? -3.102 -20.078 -23.734 1 91.94 362 GLN B C 1
ATOM 7970 O O . GLN B 1 362 ? -3.742 -19.562 -22.812 1 91.94 362 GLN B O 1
ATOM 7975 N N . ASP B 1 363 ? -1.898 -19.625 -24.172 1 94.25 363 ASP B N 1
ATOM 7976 C CA . ASP B 1 363 ? -1.251 -18.5 -23.531 1 94.25 363 ASP B CA 1
ATOM 7977 C C . ASP B 1 363 ? -2.064 -17.219 -23.719 1 94.25 363 ASP B C 1
ATOM 7979 O O . ASP B 1 363 ? -1.966 -16.281 -22.922 1 94.25 363 ASP B O 1
ATOM 7983 N N . LEU B 1 364 ? -2.854 -17.203 -24.781 1 94.69 364 LEU B N 1
ATOM 7984 C CA . LEU B 1 364 ? -3.619 -16.016 -25.141 1 94.69 364 LEU B CA 1
ATOM 7985 C C . LEU B 1 364 ? -4.875 -15.898 -24.281 1 94.69 364 LEU B C 1
ATOM 7987 O O . LEU B 1 364 ? -5.277 -14.797 -23.906 1 94.69 364 LEU B O 1
ATOM 7991 N N . VAL B 1 365 ? -5.43 -17.016 -23.953 1 96.19 365 VAL B N 1
ATOM 7992 C CA . VAL B 1 365 ? -6.762 -16.984 -23.359 1 96.19 365 VAL B CA 1
ATOM 7993 C C . VAL B 1 365 ? -6.656 -17.188 -21.844 1 96.19 365 VAL B C 1
ATOM 7995 O O . VAL B 1 365 ? -7.539 -16.766 -21.094 1 96.19 365 VAL B O 1
ATOM 7998 N N . TYR B 1 366 ? -5.617 -17.781 -21.375 1 97.56 366 TYR B N 1
ATOM 7999 C CA . TYR B 1 366 ? -5.504 -18.125 -19.969 1 97.56 366 TYR B CA 1
ATOM 8000 C C . TYR B 1 366 ? -5.531 -16.859 -19.094 1 97.56 366 TYR B C 1
ATOM 8002 O O . TYR B 1 366 ? -6.32 -16.766 -18.156 1 97.56 366 TYR B O 1
ATOM 8010 N N . PRO B 1 367 ? -4.641 -15.844 -19.359 1 98.19 367 PRO B N 1
ATOM 8011 C CA . PRO B 1 367 ? -4.652 -14.672 -18.484 1 98.19 367 PRO B CA 1
ATOM 8012 C C . PRO B 1 367 ? -6 -13.945 -18.5 1 98.19 367 PRO B C 1
ATOM 8014 O O . PRO B 1 367 ? -6.395 -13.359 -17.484 1 98.19 367 PRO B O 1
ATOM 8017 N N . VAL B 1 368 ? -6.688 -13.984 -19.594 1 98.31 368 VAL B N 1
ATOM 8018 C CA . VAL B 1 368 ? -7.988 -13.328 -19.734 1 98.31 368 VAL B CA 1
ATOM 8019 C C . VAL B 1 368 ? -9.008 -14.008 -18.812 1 98.31 368 VAL B C 1
ATOM 8021 O O . VAL B 1 368 ? -9.719 -13.336 -18.062 1 98.31 368 VAL B O 1
ATOM 8024 N N . GLU B 1 369 ? -9.031 -15.312 -18.891 1 98.44 369 GLU B N 1
ATOM 8025 C CA . GLU B 1 369 ? -9.992 -16.062 -18.094 1 98.44 369 GLU B CA 1
ATOM 8026 C C . GLU B 1 369 ? -9.648 -15.984 -16.609 1 98.44 369 GLU B C 1
ATOM 8028 O O . GLU B 1 369 ? -10.547 -15.969 -15.766 1 98.44 369 GLU B O 1
ATOM 8033 N N . MET B 1 370 ? -8.359 -15.992 -16.344 1 98.62 370 MET B N 1
ATOM 8034 C CA . MET B 1 370 ? -7.949 -15.859 -14.953 1 98.62 370 MET B CA 1
ATOM 8035 C C . MET B 1 370 ? -8.367 -14.5 -14.391 1 98.62 370 MET B C 1
ATOM 8037 O O . MET B 1 370 ? -8.766 -14.398 -13.227 1 98.62 370 MET B O 1
ATOM 8041 N N . ALA B 1 371 ? -8.273 -13.461 -15.188 1 98.31 371 ALA B N 1
ATOM 8042 C CA . ALA B 1 371 ? -8.719 -12.133 -14.766 1 98.31 371 ALA B CA 1
ATOM 8043 C C . ALA B 1 371 ? -10.219 -12.117 -14.484 1 98.31 371 ALA B C 1
ATOM 8045 O O . ALA B 1 371 ? -10.664 -11.492 -13.516 1 98.31 371 ALA B O 1
ATOM 8046 N N . LYS B 1 372 ? -10.992 -12.773 -15.312 1 98.38 372 LYS B N 1
ATOM 8047 C CA . LYS B 1 372 ? -12.43 -12.875 -15.078 1 98.38 372 LYS B CA 1
ATOM 8048 C C . LYS B 1 372 ? -12.727 -13.586 -13.766 1 98.38 372 LYS B C 1
ATOM 8050 O O . LYS B 1 372 ? -13.609 -13.164 -13.016 1 98.38 372 LYS B O 1
ATOM 8055 N N . LEU B 1 373 ? -12 -14.641 -13.508 1 98.56 373 LEU B N 1
ATOM 8056 C CA . LEU B 1 373 ? -12.188 -15.367 -12.258 1 98.56 373 LEU B CA 1
ATOM 8057 C C . LEU B 1 373 ? -11.789 -14.516 -11.062 1 98.56 373 LEU B C 1
ATOM 8059 O O . LEU B 1 373 ? -12.391 -14.617 -9.992 1 98.56 373 LEU B O 1
ATOM 8063 N N . ALA B 1 374 ? -10.742 -13.734 -11.242 1 98.31 374 ALA B N 1
ATOM 8064 C CA . ALA B 1 374 ? -10.32 -12.844 -10.164 1 98.31 374 ALA B CA 1
ATOM 8065 C C . ALA B 1 374 ? -11.414 -11.844 -9.812 1 98.31 374 ALA B C 1
ATOM 8067 O O . ALA B 1 374 ? -11.609 -11.508 -8.641 1 98.31 374 ALA B O 1
ATOM 8068 N N . ARG B 1 375 ? -12.133 -11.344 -10.773 1 97.31 375 ARG B N 1
ATOM 8069 C CA . ARG B 1 375 ? -13.25 -10.43 -10.523 1 97.31 375 ARG B CA 1
ATOM 8070 C C . ARG B 1 375 ? -14.375 -11.141 -9.773 1 97.31 375 ARG B C 1
ATOM 8072 O O . ARG B 1 375 ? -14.992 -10.547 -8.883 1 97.31 375 ARG B O 1
ATOM 8079 N N . LEU B 1 376 ? -14.609 -12.359 -10.172 1 97.81 376 LEU B N 1
ATOM 8080 C CA . LEU B 1 376 ? -15.609 -13.141 -9.461 1 97.81 376 LEU B CA 1
ATOM 8081 C C . LEU B 1 376 ? -15.18 -13.391 -8.016 1 97.81 376 LEU B C 1
ATOM 8083 O O . LEU B 1 376 ? -16.016 -13.367 -7.102 1 97.81 376 LEU B O 1
ATOM 8087 N N . LEU B 1 377 ? -13.891 -13.695 -7.867 1 97.88 377 LEU B N 1
ATOM 8088 C CA . LEU B 1 377 ? -13.352 -13.875 -6.523 1 97.88 377 LEU B CA 1
ATOM 8089 C C . LEU B 1 377 ? -13.617 -12.641 -5.66 1 97.88 377 LEU B C 1
ATOM 8091 O O . LEU B 1 377 ? -14.023 -12.766 -4.504 1 97.88 377 LEU B O 1
ATOM 8095 N N . ARG B 1 378 ? -13.383 -11.5 -6.219 1 95.94 378 ARG B N 1
ATOM 8096 C CA . ARG B 1 378 ? -13.641 -10.258 -5.5 1 95.94 378 ARG B CA 1
ATOM 8097 C C . ARG B 1 378 ? -15.102 -10.164 -5.059 1 95.94 378 ARG B C 1
ATOM 8099 O O . ARG B 1 378 ? -15.391 -9.797 -3.92 1 95.94 378 ARG B O 1
ATOM 8106 N N . THR B 1 379 ? -15.961 -10.461 -5.902 1 95.44 379 THR B N 1
ATOM 8107 C CA . THR B 1 379 ? -17.391 -10.383 -5.602 1 95.44 379 THR B CA 1
ATOM 8108 C C . THR B 1 379 ? -17.766 -11.375 -4.508 1 95.44 379 THR B C 1
ATOM 8110 O O . THR B 1 379 ? -18.562 -11.062 -3.619 1 95.44 379 THR B O 1
ATOM 8113 N N . VAL B 1 380 ? -17.172 -12.539 -4.578 1 95.44 380 VAL B N 1
ATOM 8114 C CA . VAL B 1 380 ? -17.453 -13.555 -3.564 1 95.44 380 VAL B CA 1
ATOM 8115 C C . VAL B 1 380 ? -17 -13.055 -2.195 1 95.44 380 VAL B C 1
ATOM 8117 O O . VAL B 1 380 ? -17.766 -13.102 -1.229 1 95.44 380 VAL B O 1
ATOM 8120 N N . VAL B 1 381 ? -15.82 -12.516 -2.123 1 93.12 381 VAL B N 1
ATOM 8121 C CA . VAL B 1 381 ? -15.25 -12.102 -0.844 1 93.12 381 VAL B CA 1
ATOM 8122 C C . VAL B 1 381 ? -16 -10.875 -0.323 1 93.12 381 VAL B C 1
ATOM 8124 O O . VAL B 1 381 ? -16.281 -10.773 0.873 1 93.12 381 VAL B O 1
ATOM 8127 N N . SER B 1 382 ? -16.391 -9.961 -1.197 1 90.88 382 SER B N 1
ATOM 8128 C CA . SER B 1 382 ? -17.016 -8.719 -0.786 1 90.88 382 SER B CA 1
ATOM 8129 C C . SER B 1 382 ? -18.484 -8.938 -0.406 1 90.88 382 SER B C 1
ATOM 8131 O O . SER B 1 382 ? -19.094 -8.086 0.244 1 90.88 382 SER B O 1
ATOM 8133 N N . THR B 1 383 ? -19.062 -10.062 -0.684 1 91.06 383 THR B N 1
ATOM 8134 C CA . THR B 1 383 ? -20.469 -10.297 -0.377 1 91.06 383 THR B CA 1
ATOM 8135 C C . THR B 1 383 ? -20.609 -11.352 0.715 1 91.06 383 THR B C 1
ATOM 8137 O O . THR B 1 383 ? -21.547 -11.297 1.519 1 91.06 383 THR B O 1
ATOM 8140 N N . GLN B 1 384 ? -19.625 -12.289 0.725 1 89.12 384 GLN B N 1
ATOM 8141 C CA . GLN B 1 384 ? -19.797 -13.422 1.623 1 89.12 384 GLN B CA 1
ATOM 8142 C C . GLN B 1 384 ? -18.953 -13.258 2.885 1 89.12 384 GLN B C 1
ATOM 8144 O O . GLN B 1 384 ? -19.234 -13.898 3.904 1 89.12 384 GLN B O 1
ATOM 8149 N N . TYR B 1 385 ? -17.984 -12.445 2.887 1 88.94 385 TYR B N 1
ATOM 8150 C CA . TYR B 1 385 ? -17.016 -12.5 3.98 1 88.94 385 TYR B CA 1
ATOM 8151 C C . TYR B 1 385 ? -16.828 -11.125 4.609 1 88.94 385 TYR B C 1
ATOM 8153 O O . TYR B 1 385 ? -15.875 -10.898 5.352 1 88.94 385 TYR B O 1
ATOM 8161 N N . LEU B 1 386 ? -17.688 -10.195 4.426 1 84.62 386 LEU B N 1
ATOM 8162 C CA . LEU B 1 386 ? -17.594 -8.914 5.121 1 84.62 386 LEU B CA 1
ATOM 8163 C C . LEU B 1 386 ? -18.094 -9.039 6.555 1 84.62 386 LEU B C 1
ATOM 8165 O O . LEU B 1 386 ? -19.078 -9.742 6.816 1 84.62 386 LEU B O 1
ATOM 8169 N N . HIS B 1 387 ? -17.484 -8.422 7.445 1 79.31 387 HIS B N 1
ATOM 8170 C CA . HIS B 1 387 ? -17.719 -8.609 8.875 1 79.31 387 HIS B CA 1
ATOM 8171 C C . HIS B 1 387 ? -19.094 -8.086 9.273 1 79.31 387 HIS B C 1
ATOM 8173 O O . HIS B 1 387 ? -19.703 -8.57 10.234 1 79.31 387 HIS B O 1
ATOM 8179 N N . HIS B 1 388 ? -19.625 -7.105 8.594 1 76.75 388 HIS B N 1
ATOM 8180 C CA . HIS B 1 388 ? -20.859 -6.465 9.039 1 76.75 388 HIS B CA 1
ATOM 8181 C C . HIS B 1 388 ? -22.062 -6.98 8.258 1 76.75 388 HIS B C 1
ATOM 8183 O O . HIS B 1 388 ? -23.203 -6.559 8.5 1 76.75 388 HIS B O 1
ATOM 8189 N N . GLN B 1 389 ? -21.797 -7.906 7.371 1 77.56 389 GLN B N 1
ATOM 8190 C CA . GLN B 1 389 ? -22.891 -8.359 6.52 1 77.56 389 GLN B CA 1
ATOM 8191 C C . GLN B 1 389 ? -23.062 -9.875 6.59 1 77.56 389 GLN B C 1
ATOM 8193 O O . GLN B 1 389 ? -22.078 -10.609 6.508 1 77.56 389 GLN B O 1
ATOM 8198 N N . LYS B 1 390 ? -24.25 -10.242 6.875 1 79.88 390 LYS B N 1
ATOM 8199 C CA . LYS B 1 390 ? -24.547 -11.672 6.773 1 79.88 390 LYS B CA 1
ATOM 8200 C C . LYS B 1 390 ? -24.75 -12.086 5.316 1 79.88 390 LYS B C 1
ATOM 8202 O O . LYS B 1 390 ? -25.422 -11.391 4.551 1 79.88 390 LYS B O 1
ATOM 8207 N N . PRO B 1 391 ? -24.125 -13.164 4.984 1 82.56 391 PRO B N 1
ATOM 8208 C CA . PRO B 1 391 ? -24.25 -13.602 3.59 1 82.56 391 PRO B CA 1
ATOM 8209 C C . PRO B 1 391 ? -25.688 -13.914 3.197 1 82.56 391 PRO B C 1
ATOM 8211 O O . PRO B 1 391 ? -26.422 -14.508 3.986 1 82.56 391 PRO B O 1
ATOM 8214 N N . ASP B 1 392 ? -26.078 -13.383 2.094 1 84.56 392 ASP B N 1
ATOM 8215 C CA . ASP B 1 392 ? -27.438 -13.555 1.591 1 84.56 392 ASP B CA 1
ATOM 8216 C C . ASP B 1 392 ? -27.5 -14.68 0.562 1 84.56 392 ASP B C 1
ATOM 8218 O O . ASP B 1 392 ? -26.594 -14.852 -0.243 1 84.56 392 ASP B O 1
ATOM 8222 N N . LEU B 1 393 ? -28.609 -15.492 0.617 1 85.69 393 LEU B N 1
ATOM 8223 C CA . LEU B 1 393 ? -28.812 -16.625 -0.286 1 85.69 393 LEU B CA 1
ATOM 8224 C C . LEU B 1 393 ? -28.969 -16.141 -1.726 1 85.69 393 LEU B C 1
ATOM 8226 O O . LEU B 1 393 ? -28.5 -16.797 -2.656 1 85.69 393 LEU B O 1
ATOM 8230 N N . ALA B 1 394 ? -29.625 -15.055 -1.88 1 89.75 394 ALA B N 1
ATOM 8231 C CA . ALA B 1 394 ? -29.859 -14.523 -3.223 1 89.75 394 ALA B CA 1
ATOM 8232 C C . ALA B 1 394 ? -28.531 -14.195 -3.92 1 89.75 394 ALA B C 1
ATOM 8234 O O . ALA B 1 394 ? -28.359 -14.508 -5.098 1 89.75 394 ALA B O 1
ATOM 8235 N N . THR B 1 395 ? -27.672 -13.617 -3.186 1 91.31 395 THR B N 1
ATOM 8236 C CA . THR B 1 395 ? -26.375 -13.258 -3.742 1 91.31 395 THR B CA 1
ATOM 8237 C C . THR B 1 395 ? -25.547 -14.5 -4.043 1 91.31 395 THR B C 1
ATOM 8239 O O . THR B 1 395 ? -24.828 -14.547 -5.039 1 91.31 395 THR B O 1
ATOM 8242 N N . ARG B 1 396 ? -25.609 -15.5 -3.246 1 92.25 396 ARG B N 1
ATOM 8243 C CA . ARG B 1 396 ? -24.891 -16.75 -3.477 1 92.25 396 ARG B CA 1
ATOM 8244 C C . ARG B 1 396 ? -25.375 -17.438 -4.75 1 92.25 396 ARG B C 1
ATOM 8246 O O . ARG B 1 396 ? -24.562 -17.922 -5.539 1 92.25 396 ARG B O 1
ATOM 8253 N N . ASN B 1 397 ? -26.703 -17.422 -4.902 1 93.19 397 ASN B N 1
ATOM 8254 C CA . ASN B 1 397 ? -27.266 -18.047 -6.098 1 93.19 397 ASN B CA 1
ATOM 8255 C C . ASN B 1 397 ? -26.844 -17.297 -7.363 1 93.19 397 ASN B C 1
ATOM 8257 O O . ASN B 1 397 ? -26.562 -17.922 -8.391 1 93.19 397 ASN B O 1
ATOM 8261 N N . THR B 1 398 ? -26.875 -16 -7.207 1 96.06 398 THR B N 1
ATOM 8262 C CA . THR B 1 398 ? -26.453 -15.195 -8.352 1 96.06 398 THR B CA 1
ATOM 8263 C C . THR B 1 398 ? -24.984 -15.492 -8.703 1 96.06 398 THR B C 1
ATOM 8265 O O . THR B 1 398 ? -24.641 -15.586 -9.875 1 96.06 398 THR B O 1
ATOM 8268 N N . LEU B 1 399 ? -24.172 -15.617 -7.707 1 96.12 399 LEU B N 1
ATOM 8269 C CA . LEU B 1 399 ? -22.766 -15.898 -7.922 1 96.12 399 LEU B CA 1
ATOM 8270 C C . LEU B 1 399 ? -22.562 -17.312 -8.477 1 96.12 399 LEU B C 1
ATOM 8272 O O . LEU B 1 399 ? -21.688 -17.531 -9.312 1 96.12 399 LEU B O 1
ATOM 8276 N N . ASN B 1 400 ? -23.344 -18.25 -8.016 1 95.94 400 ASN B N 1
ATOM 8277 C CA . ASN B 1 400 ? -23.297 -19.609 -8.57 1 95.94 400 ASN B CA 1
ATOM 8278 C C . ASN B 1 400 ? -23.641 -19.609 -10.062 1 95.94 400 ASN B C 1
ATOM 8280 O O . ASN B 1 400 ? -23.016 -20.312 -10.844 1 95.94 400 ASN B O 1
ATOM 8284 N N . GLU B 1 401 ? -24.656 -18.812 -10.352 1 97.44 401 GLU B N 1
ATOM 8285 C CA . GLU B 1 401 ? -25.047 -18.703 -11.75 1 97.44 401 GLU B CA 1
ATOM 8286 C C . GLU B 1 401 ? -23.922 -18.094 -12.594 1 97.44 401 GLU B C 1
ATOM 8288 O O . GLU B 1 401 ? -23.703 -18.516 -13.734 1 97.44 401 GLU B O 1
ATOM 8293 N N . GLN B 1 402 ? -23.281 -17.109 -12.07 1 97.88 402 GLN B N 1
ATOM 8294 C CA . GLN B 1 402 ? -22.172 -16.469 -12.781 1 97.88 402 GLN B CA 1
ATOM 8295 C C . GLN B 1 402 ? -21.016 -17.453 -12.992 1 97.88 402 GLN B C 1
ATOM 8297 O O . GLN B 1 402 ? -20.359 -17.422 -14.031 1 97.88 402 GLN B O 1
ATOM 8302 N N . LEU B 1 403 ? -20.719 -18.297 -12.047 1 97.88 403 LEU B N 1
ATOM 8303 C CA . LEU B 1 403 ? -19.672 -19.312 -12.18 1 97.88 403 LEU B CA 1
ATOM 8304 C C . LEU B 1 403 ? -20.047 -20.328 -13.25 1 97.88 403 LEU B C 1
ATOM 8306 O O . LEU B 1 403 ? -19.203 -20.719 -14.062 1 97.88 403 LEU B O 1
ATOM 8310 N N . CYS B 1 404 ? -21.344 -20.703 -13.258 1 97.38 404 CYS B N 1
ATOM 8311 C CA . CYS B 1 404 ? -21.812 -21.641 -14.273 1 97.38 404 CYS B CA 1
ATOM 8312 C C . CYS B 1 404 ? -21.703 -21.016 -15.664 1 97.38 404 CYS B C 1
ATOM 8314 O O . CYS B 1 404 ? -21.297 -21.688 -16.609 1 97.38 404 CYS B O 1
ATOM 8316 N N . LEU B 1 405 ? -22.078 -19.766 -15.703 1 97.38 405 LEU B N 1
ATOM 8317 C CA . LEU B 1 405 ? -22 -19.062 -16.984 1 97.38 405 LEU B CA 1
ATOM 8318 C C . LEU B 1 405 ? -20.562 -18.969 -17.453 1 97.38 405 LEU B C 1
ATOM 8320 O O . LEU B 1 405 ? -20.281 -19.141 -18.641 1 97.38 405 LEU B O 1
ATOM 8324 N N . TRP B 1 406 ? -19.641 -18.641 -16.594 1 97.69 406 TRP B N 1
ATOM 8325 C CA . TRP B 1 406 ? -18.219 -18.578 -16.938 1 97.69 406 TRP B CA 1
ATOM 8326 C C . TRP B 1 406 ? -17.734 -19.906 -17.516 1 97.69 406 TRP B C 1
ATOM 8328 O O . TRP B 1 406 ? -17.031 -19.922 -18.531 1 97.69 406 TRP B O 1
ATOM 8338 N N . GLU B 1 407 ? -18.047 -21.031 -16.906 1 96.19 407 GLU B N 1
ATOM 8339 C CA . GLU B 1 407 ? -17.609 -22.344 -17.375 1 96.19 407 GLU B CA 1
ATOM 8340 C C . GLU B 1 407 ? -18.203 -22.656 -18.75 1 96.19 407 GLU B C 1
ATOM 8342 O O . GLU B 1 407 ? -17.516 -23.234 -19.594 1 96.19 407 GLU B O 1
ATOM 8347 N N . SER B 1 408 ? -19.438 -22.188 -18.984 1 96.06 408 SER B N 1
ATOM 8348 C CA . SER B 1 408 ? -20.109 -22.469 -20.25 1 96.06 408 SER B CA 1
ATOM 8349 C C . SER B 1 408 ? -19.469 -21.688 -21.391 1 96.06 408 SER B C 1
ATOM 8351 O O . SER B 1 408 ? -19.516 -22.109 -22.547 1 96.06 408 SER B O 1
ATOM 8353 N N . GLU B 1 409 ? -18.844 -20.531 -21.078 1 96.12 409 GLU B N 1
ATOM 8354 C CA . GLU B 1 409 ? -18.266 -19.656 -22.094 1 96.12 409 GLU B CA 1
ATOM 8355 C C . GLU B 1 409 ? -16.75 -19.875 -22.219 1 96.12 409 GLU B C 1
ATOM 8357 O O . GLU B 1 409 ? -16.078 -19.156 -22.969 1 96.12 409 GLU B O 1
ATOM 8362 N N . LEU B 1 410 ? -16.266 -20.859 -21.5 1 95.69 410 LEU B N 1
ATOM 8363 C CA . LEU B 1 410 ? -14.828 -21.109 -21.5 1 95.69 410 LEU B CA 1
ATOM 8364 C C . LEU B 1 410 ? -14.336 -21.547 -22.875 1 95.69 410 LEU B C 1
ATOM 8366 O O . LEU B 1 410 ? -14.938 -22.422 -23.5 1 95.69 410 LEU B O 1
ATOM 8370 N N . PRO B 1 411 ? -13.328 -20.906 -23.391 1 92.5 411 PRO B N 1
ATOM 8371 C CA . PRO B 1 411 ? -12.758 -21.328 -24.672 1 92.5 411 PRO B CA 1
ATOM 8372 C C . PRO B 1 411 ? -12.367 -22.812 -24.672 1 92.5 411 PRO B C 1
ATOM 8374 O O . PRO B 1 411 ? -11.922 -23.344 -23.656 1 92.5 411 PRO B O 1
ATOM 8377 N N . VAL B 1 412 ? -12.336 -23.422 -25.828 1 89.31 412 VAL B N 1
ATOM 8378 C CA . VAL B 1 412 ? -12.133 -24.859 -25.984 1 89.31 412 VAL B CA 1
ATOM 8379 C C . VAL B 1 412 ? -10.711 -25.234 -25.562 1 89.31 412 VAL B C 1
ATOM 8381 O O . VAL B 1 412 ? -10.484 -26.312 -25.016 1 89.31 412 VAL B O 1
ATOM 8384 N N . GLU B 1 413 ? -9.82 -24.281 -25.75 1 87.5 413 GLU B N 1
ATOM 8385 C CA . GLU B 1 413 ? -8.414 -24.531 -25.469 1 87.5 413 GLU B CA 1
ATOM 8386 C C . GLU B 1 413 ? -8.195 -24.781 -23.969 1 87.5 413 GLU B C 1
ATOM 8388 O O . GLU B 1 413 ? -7.207 -25.391 -23.578 1 87.5 413 GLU B O 1
ATOM 8393 N N . LEU B 1 414 ? -9.172 -24.312 -23.141 1 93.06 414 LEU B N 1
ATOM 8394 C CA . LEU B 1 414 ? -8.945 -24.359 -21.688 1 93.06 414 LEU B CA 1
ATOM 8395 C C . LEU B 1 414 ? -9.977 -25.25 -21.016 1 93.06 414 LEU B C 1
ATOM 8397 O O . LEU B 1 414 ? -9.984 -25.375 -19.781 1 93.06 414 LEU B O 1
ATOM 8401 N N . ARG B 1 415 ? -10.805 -25.938 -21.797 1 91 415 ARG B N 1
ATOM 8402 C CA . ARG B 1 415 ? -11.789 -26.844 -21.219 1 91 415 ARG B CA 1
ATOM 8403 C C . ARG B 1 415 ? -11.117 -28.125 -20.719 1 91 415 ARG B C 1
ATOM 8405 O O . ARG B 1 415 ? -10.211 -28.641 -21.359 1 91 415 ARG B O 1
ATOM 8412 N N . TRP B 1 416 ? -11.625 -28.484 -19.609 1 86 416 TRP B N 1
ATOM 8413 C CA . TRP B 1 416 ? -11.055 -29.688 -19.031 1 86 416 TRP B CA 1
ATOM 8414 C C . TRP B 1 416 ? -11.445 -30.922 -19.844 1 86 416 TRP B C 1
ATOM 8416 O O . TRP B 1 416 ? -12.594 -31.062 -20.25 1 86 416 TRP B O 1
ATOM 8426 N N . GLY B 1 417 ? -10.664 -31.906 -20.172 1 74.12 417 GLY B N 1
ATOM 8427 C CA . GLY B 1 417 ? -10.961 -33.125 -20.906 1 74.12 417 GLY B CA 1
ATOM 8428 C C . GLY B 1 417 ? -10.617 -33.031 -22.391 1 74.12 417 GLY B C 1
ATOM 8429 O O . GLY B 1 417 ? -10.648 -34.031 -23.094 1 74.12 417 GLY B O 1
ATOM 8430 N N . SER B 1 418 ? -10.594 -31.844 -22.812 1 65.19 418 SER B N 1
ATOM 8431 C CA . SER B 1 418 ? -10.195 -31.75 -24.203 1 65.19 418 SER B CA 1
ATOM 8432 C C . SER B 1 418 ? -8.836 -32.406 -24.438 1 65.19 418 SER B C 1
ATOM 8434 O O . SER B 1 418 ? -8.055 -32.594 -23.5 1 65.19 418 SER B O 1
ATOM 8436 N N . VAL B 1 419 ? -8.602 -33.031 -25.609 1 58.69 419 VAL B N 1
ATOM 8437 C CA . VAL B 1 419 ? -7.422 -33.812 -25.938 1 58.69 419 VAL B CA 1
ATOM 8438 C C . VAL B 1 419 ? -6.168 -33.094 -25.453 1 58.69 419 VAL B C 1
ATOM 8440 O O . VAL B 1 419 ? -5.898 -31.969 -25.859 1 58.69 419 VAL B O 1
ATOM 8443 N N . PHE B 1 420 ? -5.844 -33.469 -24.156 1 57.56 420 PHE B N 1
ATOM 8444 C CA . PHE B 1 420 ? -4.625 -32.938 -23.547 1 57.56 420 PHE B CA 1
ATOM 8445 C C . PHE B 1 420 ? -3.414 -33.25 -24.438 1 57.56 420 PHE B C 1
ATOM 8447 O O . PHE B 1 420 ? -3.086 -34.406 -24.672 1 57.56 420 PHE B O 1
ATOM 8454 N N . ILE B 1 421 ? -3.008 -32.312 -25.188 1 63.44 421 ILE B N 1
ATOM 8455 C CA . ILE B 1 421 ? -1.946 -32.594 -26.141 1 63.44 421 ILE B CA 1
ATOM 8456 C C . ILE B 1 421 ? -0.584 -32.406 -25.484 1 63.44 421 ILE B C 1
ATOM 8458 O O . ILE B 1 421 ? 0.281 -33.281 -25.562 1 63.44 421 ILE B O 1
ATOM 8462 N N . ASP B 1 422 ? -0.318 -31.219 -24.609 1 79.75 422 ASP B N 1
ATOM 8463 C CA . ASP B 1 422 ? 1.021 -30.844 -24.156 1 79.75 422 ASP B CA 1
ATOM 8464 C C . ASP B 1 422 ? 1.022 -30.484 -22.672 1 79.75 422 ASP B C 1
ATOM 8466 O O . ASP B 1 422 ? -0.015 -30.125 -22.125 1 79.75 422 ASP B O 1
ATOM 8470 N N . PRO B 1 423 ? 2.051 -30.844 -21.984 1 83.5 423 PRO B N 1
ATOM 8471 C CA . PRO B 1 423 ? 2.186 -30.609 -20.547 1 83.5 423 PRO B CA 1
ATOM 8472 C C . PRO B 1 423 ? 1.885 -29.172 -20.156 1 83.5 423 PRO B C 1
ATOM 8474 O O . PRO B 1 423 ? 1.293 -28.922 -19.109 1 83.5 423 PRO B O 1
ATOM 8477 N N . VAL B 1 424 ? 2.23 -28.266 -20.938 1 85.56 424 VAL B N 1
ATOM 8478 C CA . VAL B 1 424 ? 2.008 -26.875 -20.609 1 85.56 424 VAL B CA 1
ATOM 8479 C C . VAL B 1 424 ? 0.514 -26.562 -20.656 1 85.56 424 VAL B C 1
ATOM 8481 O O . VAL B 1 424 ? 0.005 -25.781 -19.844 1 85.56 424 VAL B O 1
ATOM 8484 N N . SER B 1 425 ? -0.151 -27.141 -21.578 1 88.06 425 SER B N 1
ATOM 8485 C CA . SER B 1 425 ? -1.597 -26.953 -21.672 1 88.06 425 SER B CA 1
ATOM 8486 C C . SER B 1 425 ? -2.299 -27.531 -20.438 1 88.06 425 SER B C 1
ATOM 8488 O O . SER B 1 425 ? -3.211 -26.906 -19.891 1 88.06 425 SER B O 1
ATOM 8490 N N . LEU B 1 426 ? -1.849 -28.719 -20.094 1 91.88 426 LEU B N 1
ATOM 8491 C CA . LEU B 1 426 ? -2.416 -29.328 -18.891 1 91.88 426 LEU B CA 1
ATOM 8492 C C . LEU B 1 426 ? -2.156 -28.438 -17.672 1 91.88 426 LEU B C 1
ATOM 8494 O O . LEU B 1 426 ? -3.025 -28.312 -16.797 1 91.88 426 LEU B O 1
ATOM 8498 N N . PHE B 1 427 ? -0.999 -27.953 -17.656 1 95.31 427 PHE B N 1
ATOM 8499 C CA . PHE B 1 427 ? -0.57 -27.094 -16.562 1 95.31 427 PHE B CA 1
ATOM 8500 C C . PHE B 1 427 ? -1.504 -25.906 -16.406 1 95.31 427 PHE B C 1
ATOM 8502 O O . PHE B 1 427 ? -2.049 -25.656 -15.336 1 95.31 427 PHE B O 1
ATOM 8509 N N . LEU B 1 428 ? -1.751 -25.109 -17.438 1 96.12 428 LEU B N 1
ATOM 8510 C CA . LEU B 1 428 ? -2.584 -23.906 -17.422 1 96.12 428 LEU B CA 1
ATOM 8511 C C . LEU B 1 428 ? -4.043 -24.266 -17.156 1 96.12 428 LEU B C 1
ATOM 8513 O O . LEU B 1 428 ? -4.727 -23.562 -16.406 1 96.12 428 LEU B O 1
ATOM 8517 N N . LYS B 1 429 ? -4.484 -25.391 -17.797 1 95 429 LYS B N 1
ATOM 8518 C CA . LYS B 1 429 ? -5.844 -25.859 -17.547 1 95 429 LYS B CA 1
ATOM 8519 C C . LYS B 1 429 ? -6.035 -26.219 -16.062 1 95 429 LYS B C 1
ATOM 8521 O O . LYS B 1 429 ? -7.043 -25.844 -15.461 1 95 429 LYS B O 1
ATOM 8526 N N . GLY B 1 430 ? -5.035 -26.922 -15.594 1 96.38 430 GLY B N 1
ATOM 8527 C CA . GLY B 1 430 ? -5.109 -27.312 -14.195 1 96.38 430 GLY B CA 1
ATOM 8528 C C . GLY B 1 430 ? -5.184 -26.125 -13.25 1 96.38 430 GLY B C 1
ATOM 8529 O O . GLY B 1 430 ? -6.004 -26.109 -12.328 1 96.38 430 GLY B O 1
ATOM 8530 N N . LEU B 1 431 ? -4.352 -25.109 -13.477 1 97.38 431 LEU B N 1
ATOM 8531 C CA . LEU B 1 431 ? -4.332 -23.922 -12.641 1 97.38 431 LEU B CA 1
ATOM 8532 C C . LEU B 1 431 ? -5.668 -23.188 -12.703 1 97.38 431 LEU B C 1
ATOM 8534 O O . LEU B 1 431 ? -6.184 -22.734 -11.68 1 97.38 431 LEU B O 1
ATOM 8538 N N . LEU B 1 432 ? -6.203 -23.062 -13.875 1 98 432 LEU B N 1
ATOM 8539 C CA . LEU B 1 432 ? -7.445 -22.328 -14.086 1 98 432 LEU B CA 1
ATOM 8540 C C . LEU B 1 432 ? -8.617 -23.031 -13.398 1 98 432 LEU B C 1
ATOM 8542 O O . LEU B 1 432 ? -9.414 -22.391 -12.719 1 98 432 LEU B O 1
ATOM 8546 N N . HIS B 1 433 ? -8.711 -24.328 -13.562 1 97.44 433 HIS B N 1
ATOM 8547 C CA . HIS B 1 433 ? -9.828 -25.078 -12.992 1 97.44 433 HIS B CA 1
ATOM 8548 C C . HIS B 1 433 ? -9.688 -25.219 -11.484 1 97.44 433 HIS B C 1
ATOM 8550 O O . HIS B 1 433 ? -10.688 -25.281 -10.766 1 97.44 433 HIS B O 1
ATOM 8556 N N . MET B 1 434 ? -8.438 -25.297 -11.016 1 97.94 434 MET B N 1
ATOM 8557 C CA . MET B 1 434 ? -8.234 -25.234 -9.57 1 97.94 434 MET B CA 1
ATOM 8558 C C . MET B 1 434 ? -8.805 -23.953 -8.992 1 97.94 434 MET B C 1
ATOM 8560 O O . MET B 1 434 ? -9.422 -23.953 -7.922 1 97.94 434 MET B O 1
ATOM 8564 N N . THR B 1 435 ? -8.547 -22.844 -9.672 1 98.44 435 THR B N 1
ATOM 8565 C CA . THR B 1 435 ? -9.055 -21.547 -9.234 1 98.44 435 THR B CA 1
ATOM 8566 C C . THR B 1 435 ? -10.578 -21.5 -9.289 1 98.44 435 THR B C 1
ATOM 8568 O O . THR B 1 435 ? -11.227 -21 -8.367 1 98.44 435 THR B O 1
ATOM 8571 N N . TYR B 1 436 ? -11.094 -22.062 -10.359 1 98.5 436 TYR B N 1
ATOM 8572 C CA . TYR B 1 436 ? -12.539 -22.141 -10.547 1 98.5 436 TYR B CA 1
ATOM 8573 C C . TYR B 1 436 ? -13.195 -22.922 -9.406 1 98.5 436 TYR B C 1
ATOM 8575 O O . TYR B 1 436 ? -14.172 -22.469 -8.82 1 98.5 436 TYR B O 1
ATOM 8583 N N . GLN B 1 437 ? -12.664 -24.078 -9.07 1 98.31 437 GLN B N 1
ATOM 8584 C CA . GLN B 1 437 ? -13.211 -24.906 -8 1 98.31 437 GLN B CA 1
ATOM 8585 C C . GLN B 1 437 ? -13.031 -24.219 -6.645 1 98.31 437 GLN B C 1
ATOM 8587 O O . GLN B 1 437 ? -13.883 -24.375 -5.758 1 98.31 437 GLN B O 1
ATOM 8592 N N . ASN B 1 438 ? -11.93 -23.547 -6.469 1 98 438 ASN B N 1
ATOM 8593 C CA . ASN B 1 438 ? -11.711 -22.828 -5.219 1 98 438 ASN B CA 1
ATOM 8594 C C . ASN B 1 438 ? -12.797 -21.781 -4.973 1 98 438 ASN B C 1
ATOM 8596 O O . ASN B 1 438 ? -13.164 -21.531 -3.824 1 98 438 ASN B O 1
ATOM 8600 N N . LEU B 1 439 ? -13.328 -21.141 -6.008 1 98.31 439 LEU B N 1
ATOM 8601 C CA . LEU B 1 439 ? -14.406 -20.172 -5.863 1 98.31 439 LEU B CA 1
ATOM 8602 C C . LEU B 1 439 ? -15.672 -20.828 -5.332 1 98.31 439 LEU B C 1
ATOM 8604 O O . LEU B 1 439 ? -16.375 -20.25 -4.5 1 98.31 439 LEU B O 1
ATOM 8608 N N . TYR B 1 440 ? -15.914 -22.078 -5.793 1 97.62 440 TYR B N 1
ATOM 8609 C CA . TYR B 1 440 ? -17.062 -22.812 -5.27 1 97.62 440 TYR B CA 1
ATOM 8610 C C . TYR B 1 440 ? -16.875 -23.125 -3.787 1 97.62 440 TYR B C 1
ATOM 8612 O O . TYR B 1 440 ? -17.828 -23.031 -3.006 1 97.62 440 TYR B O 1
ATOM 8620 N N . ILE B 1 441 ? -15.688 -23.516 -3.445 1 96.75 441 ILE B N 1
ATOM 8621 C CA . ILE B 1 441 ? -15.43 -23.828 -2.043 1 96.75 441 ILE B CA 1
ATOM 8622 C C . ILE B 1 441 ? -15.664 -22.578 -1.186 1 96.75 441 ILE B C 1
ATOM 8624 O O . ILE B 1 441 ? -16.328 -22.656 -0.15 1 96.75 441 ILE B O 1
ATOM 8628 N N . LEU B 1 442 ? -15.156 -21.453 -1.606 1 95.38 442 LEU B N 1
ATOM 8629 C CA . LEU B 1 442 ? -15.312 -20.219 -0.866 1 95.38 442 LEU B CA 1
ATOM 8630 C C . LEU B 1 442 ? -16.781 -19.828 -0.775 1 95.38 442 LEU B C 1
ATOM 8632 O O . LEU B 1 442 ? -17.234 -19.312 0.252 1 95.38 442 LEU B O 1
ATOM 8636 N N . LEU B 1 443 ? -17.516 -20.031 -1.832 1 95.06 443 LEU B N 1
ATOM 8637 C CA . LEU B 1 443 ? -18.906 -19.625 -1.901 1 95.06 443 LEU B CA 1
ATOM 8638 C C . LEU B 1 443 ? -19.766 -20.484 -0.963 1 95.06 443 LEU B C 1
ATOM 8640 O O . LEU B 1 443 ? -20.719 -19.984 -0.362 1 95.06 443 LEU B O 1
ATOM 8644 N N . TYR B 1 444 ? -19.406 -21.781 -0.738 1 93.81 444 TYR B N 1
ATOM 8645 C CA . TYR B 1 444 ? -20.297 -22.703 -0.023 1 93.81 444 TYR B CA 1
ATOM 8646 C C . TYR B 1 444 ? -19.641 -23.172 1.27 1 93.81 444 TYR B C 1
ATOM 8648 O O . TYR B 1 444 ? -20.188 -24.031 1.968 1 93.81 444 TYR B O 1
ATOM 8656 N N . ARG B 1 445 ? -18.547 -22.703 1.578 1 90.5 445 ARG B N 1
ATOM 8657 C CA . ARG B 1 445 ? -17.781 -23.125 2.756 1 90.5 445 ARG B CA 1
ATOM 8658 C C . ARG B 1 445 ? -18.609 -22.953 4.023 1 90.5 445 ARG B C 1
ATOM 8660 O O . ARG B 1 445 ? -18.625 -23.844 4.883 1 90.5 445 ARG B O 1
ATOM 8667 N N . ARG B 1 446 ? -19.234 -21.875 4.18 1 85.12 446 ARG B N 1
ATOM 8668 C CA . ARG B 1 446 ? -20 -21.609 5.391 1 85.12 446 ARG B CA 1
ATOM 8669 C C . ARG B 1 446 ? -21.141 -22.609 5.566 1 85.12 446 ARG B C 1
ATOM 8671 O O . ARG B 1 446 ? -21.406 -23.062 6.68 1 85.12 446 ARG B O 1
ATOM 8678 N N . VAL B 1 447 ? -21.766 -22.922 4.484 1 87.44 447 VAL B N 1
ATOM 8679 C CA . VAL B 1 447 ? -22.875 -23.875 4.527 1 87.44 447 VAL B CA 1
ATOM 8680 C C . VAL B 1 447 ? -22.344 -25.281 4.738 1 87.44 447 VAL B C 1
ATOM 8682 O O . VAL B 1 447 ? -23.016 -26.125 5.352 1 87.44 447 VAL B O 1
ATOM 8685 N N . PHE B 1 448 ? -21.188 -25.547 4.293 1 90.5 448 PHE B N 1
ATOM 8686 C CA . PHE B 1 448 ? -20.531 -26.828 4.527 1 90.5 448 PHE B CA 1
ATOM 8687 C C . PHE B 1 448 ? -20.172 -26.984 6 1 90.5 448 PHE B C 1
ATOM 8689 O O . PHE B 1 448 ? -20.328 -28.062 6.57 1 90.5 448 PHE B O 1
ATOM 8696 N N . LEU B 1 449 ? -19.688 -25.922 6.605 1 84 449 LEU B N 1
ATOM 8697 C CA . LEU B 1 449 ? -19.25 -25.969 7.996 1 84 449 LEU B CA 1
ATOM 8698 C C . LEU B 1 449 ? -20.453 -26.047 8.938 1 84 449 LEU B C 1
ATOM 8700 O O . LEU B 1 449 ? -20.406 -26.75 9.953 1 84 449 LEU B O 1
ATOM 8704 N N . ASN B 1 450 ? -21.453 -25.219 8.547 1 82.88 450 ASN B N 1
ATOM 8705 C CA . ASN B 1 450 ? -22.688 -25.234 9.328 1 82.88 450 ASN B CA 1
ATOM 8706 C C . ASN B 1 450 ? -23.891 -25.594 8.461 1 82.88 450 ASN B C 1
ATOM 8708 O O . ASN B 1 450 ? -24.703 -24.734 8.133 1 82.88 450 ASN B O 1
ATOM 8712 N N . PRO B 1 451 ? -24.016 -26.906 8.25 1 81.81 451 PRO B N 1
ATOM 8713 C CA . PRO B 1 451 ? -25.047 -27.328 7.309 1 81.81 451 PRO B CA 1
ATOM 8714 C C . PRO B 1 451 ? -26.453 -27.141 7.848 1 81.81 451 PRO B C 1
ATOM 8716 O O . PRO B 1 451 ? -26.703 -27.344 9.039 1 81.81 451 PRO B O 1
ATOM 8719 N N . THR B 1 452 ? -27.188 -26.469 7.047 1 74.94 452 THR B N 1
ATOM 8720 C CA . THR B 1 452 ? -28.625 -26.422 7.305 1 74.94 452 THR B CA 1
ATOM 8721 C C . THR B 1 452 ? -29.375 -27.359 6.359 1 74.94 452 THR B C 1
ATOM 8723 O O . THR B 1 452 ? -28.859 -27.719 5.297 1 74.94 452 THR B O 1
ATOM 8726 N N . PRO B 1 453 ? -30.484 -27.906 6.855 1 72.12 453 PRO B N 1
ATOM 8727 C CA . PRO B 1 453 ? -31.203 -28.875 6.039 1 72.12 453 PRO B CA 1
ATOM 8728 C C . PRO B 1 453 ? -31.5 -28.375 4.629 1 72.12 453 PRO B C 1
ATOM 8730 O O . PRO B 1 453 ? -31.656 -29.172 3.705 1 72.12 453 PRO B O 1
ATOM 8733 N N . HIS B 1 454 ? -31.516 -27.094 4.371 1 68 454 HIS B N 1
ATOM 8734 C CA . HIS B 1 454 ? -31.859 -26.547 3.068 1 68 454 HIS B CA 1
ATOM 8735 C C . HIS B 1 454 ? -30.609 -26.156 2.283 1 68 454 HIS B C 1
ATOM 8737 O O . HIS B 1 454 ? -30.703 -25.828 1.099 1 68 454 HIS B O 1
ATOM 8743 N N . ASP B 1 455 ? -29.516 -26.391 2.996 1 71.88 455 ASP B N 1
ATOM 8744 C CA . ASP B 1 455 ? -28.344 -25.781 2.371 1 71.88 455 ASP B CA 1
ATOM 8745 C C . ASP B 1 455 ? -27.516 -26.844 1.617 1 71.88 455 ASP B C 1
ATOM 8747 O O . ASP B 1 455 ? -27.547 -28.016 1.965 1 71.88 455 ASP B O 1
ATOM 8751 N N . ASP B 1 456 ? -26.922 -26.469 0.533 1 83.44 456 ASP B N 1
ATOM 8752 C CA . ASP B 1 456 ? -26.172 -27.359 -0.347 1 83.44 456 ASP B CA 1
ATOM 8753 C C . ASP B 1 456 ? -24.672 -27.297 -0.036 1 83.44 456 ASP B C 1
ATOM 8755 O O . ASP B 1 456 ? -23.859 -27.031 -0.924 1 83.44 456 ASP B O 1
ATOM 8759 N N . GLY B 1 457 ? -24.328 -27.641 1.098 1 86.62 457 GLY B N 1
ATOM 8760 C CA . GLY B 1 457 ? -22.922 -27.656 1.488 1 86.62 457 GLY B CA 1
ATOM 8761 C C . GLY B 1 457 ? -22.109 -28.703 0.754 1 86.62 457 GLY B C 1
ATOM 8762 O O . GLY B 1 457 ? -20.875 -28.641 0.731 1 86.62 457 GLY B O 1
ATOM 8763 N N . GLN B 1 458 ? -22.766 -29.656 0.123 1 92 458 GLN B N 1
ATOM 8764 C CA . GLN B 1 458 ? -22.125 -30.719 -0.638 1 92 458 GLN B CA 1
ATOM 8765 C C . GLN B 1 458 ? -21.391 -30.172 -1.851 1 92 458 GLN B C 1
ATOM 8767 O O . GLN B 1 458 ? -20.422 -30.766 -2.316 1 92 458 GLN B O 1
ATOM 8772 N N . ILE B 1 459 ? -21.797 -29.062 -2.24 1 95.44 459 ILE B N 1
ATOM 8773 C CA . ILE B 1 459 ? -21.172 -28.453 -3.408 1 95.44 459 ILE B CA 1
ATOM 8774 C C . ILE B 1 459 ? -19.719 -28.125 -3.105 1 95.44 459 ILE B C 1
ATOM 8776 O O . ILE B 1 459 ? -18.844 -28.281 -3.969 1 95.44 459 ILE B O 1
ATOM 8780 N N . ALA B 1 460 ? -19.438 -27.672 -1.91 1 95.94 460 ALA B N 1
ATOM 8781 C CA . ALA B 1 460 ? -18.062 -27.391 -1.511 1 95.94 460 ALA B CA 1
ATOM 8782 C C . ALA B 1 460 ? -17.219 -28.672 -1.515 1 95.94 460 ALA B C 1
ATOM 8784 O O . ALA B 1 460 ? -16.078 -28.656 -1.951 1 95.94 460 ALA B O 1
ATOM 8785 N N . LEU B 1 461 ? -17.766 -29.734 -1.037 1 96.06 461 LEU B N 1
ATOM 8786 C CA . LEU B 1 461 ? -17.062 -31.016 -1.011 1 96.06 461 LEU B CA 1
ATOM 8787 C C . LEU B 1 461 ? -16.828 -31.531 -2.426 1 96.06 461 LEU B C 1
ATOM 8789 O O . LEU B 1 461 ? -15.766 -32.094 -2.723 1 96.06 461 LEU B O 1
ATOM 8793 N N . ASP B 1 462 ? -17.812 -31.422 -3.223 1 97.5 462 ASP B N 1
ATOM 8794 C CA . ASP B 1 462 ? -17.672 -31.828 -4.617 1 97.5 462 ASP B CA 1
ATOM 8795 C C . ASP B 1 462 ? -16.547 -31.047 -5.305 1 97.5 462 ASP B C 1
ATOM 8797 O O . ASP B 1 462 ? -15.773 -31.625 -6.066 1 97.5 462 ASP B O 1
ATOM 8801 N N . ALA B 1 463 ? -16.578 -29.766 -5.082 1 98.19 463 ALA B N 1
ATOM 8802 C CA . ALA B 1 463 ? -15.531 -28.922 -5.645 1 98.19 463 ALA B CA 1
ATOM 8803 C C . ALA B 1 463 ? -14.148 -29.344 -5.145 1 98.19 463 ALA B C 1
ATOM 8805 O O . ALA B 1 463 ? -13.188 -29.375 -5.914 1 98.19 463 ALA B O 1
ATOM 8806 N N . ALA B 1 464 ? -14.023 -29.625 -3.889 1 97.94 464 ALA B N 1
ATOM 8807 C CA . ALA B 1 464 ? -12.766 -30.109 -3.32 1 97.94 464 ALA B CA 1
ATOM 8808 C C . ALA B 1 464 ? -12.336 -31.422 -3.961 1 97.94 464 ALA B C 1
ATOM 8810 O O . ALA B 1 464 ? -11.148 -31.641 -4.223 1 97.94 464 ALA B O 1
ATOM 8811 N N . THR B 1 465 ? -13.25 -32.281 -4.176 1 98.12 465 THR B N 1
ATOM 8812 C CA . THR B 1 465 ? -12.969 -33.562 -4.797 1 98.12 465 THR B CA 1
ATOM 8813 C C . THR B 1 465 ? -12.461 -33.375 -6.227 1 98.12 465 THR B C 1
ATOM 8815 O O . THR B 1 465 ? -11.508 -34.031 -6.645 1 98.12 465 THR B O 1
ATOM 8818 N N . LYS B 1 466 ? -13.133 -32.531 -6.938 1 97.81 466 LYS B N 1
ATOM 8819 C CA . LYS B 1 466 ? -12.672 -32.219 -8.289 1 97.81 466 LYS B CA 1
ATOM 8820 C C . LYS B 1 466 ? -11.266 -31.625 -8.258 1 97.81 466 LYS B C 1
ATOM 8822 O O . LYS B 1 466 ? -10.445 -31.922 -9.125 1 97.81 466 LYS B O 1
ATOM 8827 N N . SER B 1 467 ? -10.992 -30.719 -7.332 1 98.12 467 SER B N 1
ATOM 8828 C CA . SER B 1 467 ? -9.672 -30.125 -7.168 1 98.12 467 SER B CA 1
ATOM 8829 C C . SER B 1 467 ? -8.609 -31.203 -6.949 1 98.12 467 SER B C 1
ATOM 8831 O O . SER B 1 467 ? -7.504 -31.109 -7.492 1 98.12 467 SER B O 1
ATOM 8833 N N . THR B 1 468 ? -8.93 -32.188 -6.16 1 97.62 468 THR B N 1
ATOM 8834 C CA . THR B 1 468 ? -7.977 -33.25 -5.879 1 97.62 468 THR B CA 1
ATOM 8835 C C . THR B 1 468 ? -7.672 -34.062 -7.145 1 97.62 468 THR B C 1
ATOM 8837 O O . THR B 1 468 ? -6.539 -34.5 -7.348 1 97.62 468 THR B O 1
ATOM 8840 N N . ARG B 1 469 ? -8.68 -34.25 -7.91 1 96.38 469 ARG B N 1
ATOM 8841 C CA . ARG B 1 469 ? -8.461 -34.969 -9.18 1 96.38 469 ARG B CA 1
ATOM 8842 C C . ARG B 1 469 ? -7.508 -34.188 -10.07 1 96.38 469 ARG B C 1
ATOM 8844 O O . ARG B 1 469 ? -6.633 -34.75 -10.719 1 96.38 469 ARG B O 1
ATOM 8851 N N . ILE B 1 470 ? -7.676 -32.938 -10.133 1 96.38 470 ILE B N 1
ATOM 8852 C CA . ILE B 1 470 ? -6.797 -32.062 -10.914 1 96.38 470 ILE B CA 1
ATOM 8853 C C . ILE B 1 470 ? -5.379 -32.125 -10.359 1 96.38 470 ILE B C 1
ATOM 8855 O O . ILE B 1 470 ? -4.414 -32.25 -11.117 1 96.38 470 ILE B O 1
ATOM 8859 N N . MET B 1 471 ? -5.266 -32.062 -9.062 1 96.38 471 MET B N 1
ATOM 8860 C CA . MET B 1 471 ? -3.955 -32.156 -8.422 1 96.38 471 MET B CA 1
ATOM 8861 C C . MET B 1 471 ? -3.27 -33.469 -8.734 1 96.38 471 MET B C 1
ATOM 8863 O O . MET B 1 471 ? -2.057 -33.5 -8.945 1 96.38 471 MET B O 1
ATOM 8867 N N . GLU B 1 472 ? -4.051 -34.531 -8.727 1 95.31 472 GLU B N 1
ATOM 8868 C CA . GLU B 1 472 ? -3.51 -35.844 -9.055 1 95.31 472 GLU B CA 1
ATOM 8869 C C . GLU B 1 472 ? -2.92 -35.844 -10.461 1 95.31 472 GLU B C 1
ATOM 8871 O O . GLU B 1 472 ? -1.833 -36.406 -10.672 1 95.31 472 GLU B O 1
ATOM 8876 N N . ASP B 1 473 ? -3.619 -35.281 -11.375 1 93.62 473 ASP B N 1
ATOM 8877 C CA . ASP B 1 473 ? -3.139 -35.219 -12.75 1 93.62 473 ASP B CA 1
ATOM 8878 C C . ASP B 1 473 ? -1.868 -34.375 -12.844 1 93.62 473 ASP B C 1
ATOM 8880 O O . ASP B 1 473 ? -0.924 -34.719 -13.547 1 93.62 473 ASP B O 1
ATOM 8884 N N . LEU B 1 474 ? -1.835 -33.281 -12.18 1 95.31 474 LEU B N 1
ATOM 8885 C CA . LEU B 1 474 ? -0.673 -32.406 -12.219 1 95.31 474 LEU B CA 1
ATOM 8886 C C . LEU B 1 474 ? 0.526 -33.031 -11.539 1 95.31 474 LEU B C 1
ATOM 8888 O O . LEU B 1 474 ? 1.662 -32.875 -11.992 1 95.31 474 LEU B O 1
ATOM 8892 N N . LEU B 1 475 ? 0.271 -33.719 -10.445 1 93.88 475 LEU B N 1
ATOM 8893 C CA . LEU B 1 475 ? 1.332 -34.438 -9.734 1 93.88 475 LEU B CA 1
ATOM 8894 C C . LEU B 1 475 ? 1.933 -35.531 -10.609 1 93.88 475 LEU B C 1
ATOM 8896 O O . LEU B 1 475 ? 3.154 -35.688 -10.672 1 93.88 475 LEU B O 1
ATOM 8900 N N . SER B 1 476 ? 1.057 -36.281 -11.25 1 93.5 476 SER B N 1
ATOM 8901 C CA . SER B 1 476 ? 1.497 -37.375 -12.102 1 93.5 476 SER B CA 1
ATOM 8902 C C . SER B 1 476 ? 2.352 -36.875 -13.258 1 93.5 476 SER B C 1
ATOM 8904 O O . SER B 1 476 ? 3.271 -37.562 -13.703 1 93.5 476 SER B O 1
ATOM 8906 N N . ALA B 1 477 ? 2.076 -35.656 -13.688 1 92.56 477 ALA B N 1
ATOM 8907 C CA . ALA B 1 477 ? 2.818 -35.094 -14.805 1 92.56 477 ALA B CA 1
ATOM 8908 C C . ALA B 1 477 ? 3.986 -34.25 -14.305 1 92.56 477 ALA B C 1
ATOM 8910 O O . ALA B 1 477 ? 4.684 -33.594 -15.094 1 92.56 477 ALA B O 1
ATOM 8911 N N . HIS B 1 478 ? 4.254 -34.156 -13.008 1 92.44 478 HIS B N 1
ATOM 8912 C CA . HIS B 1 478 ? 5.332 -33.406 -12.383 1 92.44 478 HIS B CA 1
ATOM 8913 C C . HIS B 1 478 ? 5.254 -31.906 -12.734 1 92.44 478 HIS B C 1
ATOM 8915 O O . HIS B 1 478 ? 6.262 -31.297 -13.07 1 92.44 478 HIS B O 1
ATOM 8921 N N . LEU B 1 479 ? 4.023 -31.406 -12.68 1 95.5 479 LEU B N 1
ATOM 8922 C CA . LEU B 1 479 ? 3.805 -30.016 -13.094 1 95.5 479 LEU B CA 1
ATOM 8923 C C . LEU B 1 479 ? 3.592 -29.125 -11.883 1 95.5 479 LEU B C 1
ATOM 8925 O O . LEU B 1 479 ? 3.719 -27.891 -11.977 1 95.5 479 LEU B O 1
ATOM 8929 N N . ILE B 1 480 ? 3.322 -29.609 -10.68 1 94.75 480 ILE B N 1
ATOM 8930 C CA . ILE B 1 480 ? 2.99 -28.828 -9.484 1 94.75 480 ILE B CA 1
ATOM 8931 C C . ILE B 1 480 ? 4.195 -28 -9.055 1 94.75 480 ILE B C 1
ATOM 8933 O O . ILE B 1 480 ? 4.039 -26.891 -8.547 1 94.75 480 ILE B O 1
ATOM 8937 N N . GLN B 1 481 ? 5.379 -28.484 -9.305 1 91.44 481 GLN B N 1
ATOM 8938 C CA . GLN B 1 481 ? 6.602 -27.812 -8.883 1 91.44 481 GLN B CA 1
ATOM 8939 C C . GLN B 1 481 ? 6.77 -26.469 -9.609 1 91.44 481 GLN B C 1
ATOM 8941 O O . GLN B 1 481 ? 7.527 -25.609 -9.164 1 91.44 481 GLN B O 1
ATOM 8946 N N . HIS B 1 482 ? 6.062 -26.266 -10.703 1 95.31 482 HIS B N 1
ATOM 8947 C CA . HIS B 1 482 ? 6.207 -25.062 -11.523 1 95.31 482 HIS B CA 1
ATOM 8948 C C . HIS B 1 482 ? 5.09 -24.062 -11.242 1 95.31 482 HIS B C 1
ATOM 8950 O O . HIS B 1 482 ? 5.059 -22.984 -11.828 1 95.31 482 HIS B O 1
ATOM 8956 N N . ALA B 1 483 ? 4.18 -24.391 -10.344 1 95.5 483 ALA B N 1
ATOM 8957 C CA . ALA B 1 483 ? 2.941 -23.625 -10.18 1 95.5 483 ALA B CA 1
ATOM 8958 C C . ALA B 1 483 ? 3.189 -22.344 -9.398 1 95.5 483 ALA B C 1
ATOM 8960 O O . ALA B 1 483 ? 4.055 -22.297 -8.523 1 95.5 483 ALA B O 1
ATOM 8961 N N . PRO B 1 484 ? 2.438 -21.297 -9.727 1 94.25 484 PRO B N 1
ATOM 8962 C CA . PRO B 1 484 ? 2.52 -20.062 -8.961 1 94.25 484 PRO B CA 1
ATOM 8963 C C . PRO B 1 484 ? 1.967 -20.203 -7.543 1 94.25 484 PRO B C 1
ATOM 8965 O O . PRO B 1 484 ? 1.433 -21.25 -7.188 1 94.25 484 PRO B O 1
ATOM 8968 N N . THR B 1 485 ? 2.059 -19.156 -6.781 1 90.12 485 THR B N 1
ATOM 8969 C CA . THR B 1 485 ? 1.848 -19.188 -5.34 1 90.12 485 THR B CA 1
ATOM 8970 C C . THR B 1 485 ? 0.368 -19.375 -5.016 1 90.12 485 THR B C 1
ATOM 8972 O O . THR B 1 485 ? 0.021 -19.891 -3.949 1 90.12 485 THR B O 1
ATOM 8975 N N . HIS B 1 486 ? -0.576 -19.031 -5.879 1 93.12 486 HIS B N 1
ATOM 8976 C CA . HIS B 1 486 ? -1.985 -19.156 -5.527 1 93.12 486 HIS B CA 1
ATOM 8977 C C . HIS B 1 486 ? -2.396 -20.625 -5.445 1 93.12 486 HIS B C 1
ATOM 8979 O O . HIS B 1 486 ? -3.418 -20.953 -4.84 1 93.12 486 HIS B O 1
ATOM 8985 N N . LEU B 1 487 ? -1.613 -21.516 -6.074 1 94.62 487 LEU B N 1
ATOM 8986 C CA . LEU B 1 487 ? -1.914 -22.938 -5.977 1 94.62 487 LEU B CA 1
ATOM 8987 C C . LEU B 1 487 ? -1.726 -23.438 -4.547 1 94.62 487 LEU B C 1
ATOM 8989 O O . LEU B 1 487 ? -2.361 -24.406 -4.137 1 94.62 487 LEU B O 1
ATOM 8993 N N . ILE B 1 488 ? -0.857 -22.812 -3.811 1 89.25 488 ILE B N 1
ATOM 8994 C CA . ILE B 1 488 ? -0.679 -23.141 -2.402 1 89.25 488 ILE B CA 1
ATOM 8995 C C . ILE B 1 488 ? -1.997 -22.953 -1.654 1 89.25 488 ILE B C 1
ATOM 8997 O O . ILE B 1 488 ? -2.445 -23.844 -0.935 1 89.25 488 ILE B O 1
ATOM 9001 N N . THR B 1 489 ? -2.598 -21.844 -1.886 1 91.12 489 THR B N 1
ATOM 9002 C CA . THR B 1 489 ? -3.857 -21.516 -1.224 1 91.12 489 THR B CA 1
ATOM 9003 C C . THR B 1 489 ? -4.953 -22.5 -1.644 1 91.12 489 THR B C 1
ATOM 9005 O O . THR B 1 489 ? -5.727 -22.969 -0.807 1 91.12 489 THR B O 1
ATOM 9008 N N . HIS B 1 490 ? -4.98 -22.797 -2.891 1 95.12 490 HIS B N 1
ATOM 9009 C CA . HIS B 1 490 ? -6.012 -23.703 -3.398 1 95.12 490 HIS B CA 1
ATOM 9010 C C . HIS B 1 490 ? -5.844 -25.109 -2.824 1 95.12 490 HIS B C 1
ATOM 9012 O O . HIS B 1 490 ? -6.828 -25.75 -2.451 1 95.12 490 HIS B O 1
ATOM 9018 N N . SER B 1 491 ? -4.602 -25.562 -2.793 1 92.81 491 SER B N 1
ATOM 9019 C CA . SER B 1 491 ? -4.324 -26.875 -2.244 1 92.81 491 SER B CA 1
ATOM 9020 C C . SER B 1 491 ? -4.664 -26.938 -0.758 1 92.81 491 SER B C 1
ATOM 9022 O O . SER B 1 491 ? -5.211 -27.938 -0.284 1 92.81 491 SER B O 1
ATOM 9024 N N . PHE B 1 492 ? -4.363 -25.906 -0.156 1 89.44 492 PHE B N 1
ATOM 9025 C CA . PHE B 1 492 ? -4.629 -25.859 1.277 1 89.44 492 PHE B CA 1
ATOM 9026 C C . PHE B 1 492 ? -6.125 -25.797 1.549 1 89.44 492 PHE B C 1
ATOM 9028 O O . PHE B 1 492 ? -6.621 -26.422 2.486 1 89.44 492 PHE B O 1
ATOM 9035 N N . THR B 1 493 ? -6.836 -25 0.859 1 92.69 493 THR B N 1
ATOM 9036 C CA . THR B 1 493 ? -8.289 -24.906 0.98 1 92.69 493 THR B CA 1
ATOM 9037 C C . THR B 1 493 ? -8.93 -26.281 0.773 1 92.69 493 THR B C 1
ATOM 9039 O O . THR B 1 493 ? -9.828 -26.672 1.52 1 92.69 493 THR B O 1
ATOM 9042 N N . THR B 1 494 ? -8.445 -26.953 -0.191 1 95.19 494 THR B N 1
ATOM 9043 C CA . THR B 1 494 ? -8.938 -28.297 -0.487 1 95.19 494 THR B CA 1
ATOM 9044 C C . THR B 1 494 ? -8.617 -29.25 0.658 1 95.19 494 THR B C 1
ATOM 9046 O O . THR B 1 494 ? -9.461 -30.062 1.056 1 95.19 494 THR B O 1
ATOM 9049 N N . LEU B 1 495 ? -7.426 -29.141 1.158 1 91.31 495 LEU B N 1
ATOM 9050 C CA . LEU B 1 495 ? -7.008 -29.969 2.291 1 91.31 495 LEU B CA 1
ATOM 9051 C C . LEU B 1 495 ? -7.926 -29.75 3.488 1 91.31 495 LEU B C 1
ATOM 9053 O O . LEU B 1 495 ? -8.32 -30.703 4.152 1 91.31 495 LEU B O 1
ATOM 9057 N N . CYS B 1 496 ? -8.266 -28.516 3.771 1 88.12 496 CYS B N 1
ATOM 9058 C CA . CYS B 1 496 ? -9.133 -28.188 4.898 1 88.12 496 CYS B CA 1
ATOM 9059 C C . CYS B 1 496 ? -10.492 -28.859 4.754 1 88.12 496 CYS B C 1
ATOM 9061 O O . CYS B 1 496 ? -11.016 -29.422 5.715 1 88.12 496 CYS B O 1
ATOM 9063 N N . ILE B 1 497 ? -11.094 -28.844 3.602 1 92.62 497 ILE B N 1
ATOM 9064 C CA . ILE B 1 497 ? -12.406 -29.422 3.365 1 92.62 497 ILE B CA 1
ATOM 9065 C C . ILE B 1 497 ? -12.344 -30.938 3.564 1 92.62 497 ILE B C 1
ATOM 9067 O O . ILE B 1 497 ? -13.203 -31.516 4.227 1 92.62 497 ILE B O 1
ATOM 9071 N N . HIS B 1 498 ? -11.312 -31.547 3 1 91.62 498 HIS B N 1
ATOM 9072 C CA . HIS B 1 498 ? -11.188 -33 3.125 1 91.62 498 HIS B CA 1
ATOM 9073 C C . HIS B 1 498 ? -10.922 -33.406 4.57 1 91.62 498 HIS B C 1
ATOM 9075 O O . HIS B 1 498 ? -11.367 -34.469 5.012 1 91.62 498 HIS B O 1
ATOM 9081 N N . THR B 1 499 ? -10.164 -32.625 5.277 1 85.62 499 THR B N 1
ATOM 9082 C CA . THR B 1 499 ? -9.891 -32.906 6.684 1 85.62 499 THR B CA 1
ATOM 9083 C C . THR B 1 499 ? -11.18 -32.875 7.504 1 85.62 499 THR B C 1
ATOM 9085 O O . THR B 1 499 ? -11.414 -33.75 8.352 1 85.62 499 THR B O 1
ATOM 9088 N N . ILE B 1 500 ? -11.984 -31.859 7.281 1 85.38 500 ILE B N 1
ATOM 9089 C CA . ILE B 1 500 ? -13.266 -31.75 7.977 1 85.38 500 ILE B CA 1
ATOM 9090 C C . ILE B 1 500 ? -14.164 -32.906 7.586 1 85.38 500 ILE B C 1
ATOM 9092 O O . ILE B 1 500 ? -14.82 -33.5 8.445 1 85.38 500 ILE B O 1
ATOM 9096 N N . HIS B 1 501 ? -14.188 -33.25 6.312 1 88.75 501 HIS B N 1
ATOM 9097 C CA . HIS B 1 501 ? -14.977 -34.375 5.828 1 88.75 501 HIS B CA 1
ATOM 9098 C C . HIS B 1 501 ? -14.5 -35.688 6.453 1 88.75 501 HIS B C 1
ATOM 9100 O O . HIS B 1 501 ? -15.312 -36.562 6.762 1 88.75 501 HIS B O 1
ATOM 9106 N N . HIS B 1 502 ? -13.211 -35.844 6.566 1 85.56 502 HIS B N 1
ATOM 9107 C CA . HIS B 1 502 ? -12.625 -37.031 7.207 1 85.56 502 HIS B CA 1
ATOM 9108 C C . HIS B 1 502 ? -13.102 -37.156 8.648 1 85.56 502 HIS B C 1
ATOM 9110 O O . HIS B 1 502 ? -13.43 -38.25 9.094 1 85.56 502 HIS B O 1
ATOM 9116 N N . ARG B 1 503 ? -13.203 -36.062 9.328 1 78.56 503 ARG B N 1
ATOM 9117 C CA . ARG B 1 503 ? -13.609 -36.062 10.727 1 78.56 503 ARG B CA 1
ATOM 9118 C C . ARG B 1 503 ? -15.094 -36.344 10.867 1 78.56 503 ARG B C 1
ATOM 9120 O O . ARG B 1 503 ? -15.523 -36.969 11.859 1 78.56 503 ARG B O 1
ATOM 9127 N N . ARG B 1 504 ? -15.852 -36 9.875 1 84.5 504 ARG B N 1
ATOM 9128 C CA . ARG B 1 504 ? -17.312 -36.125 9.938 1 84.5 504 ARG B CA 1
ATOM 9129 C C . ARG B 1 504 ? -17.766 -37.469 9.375 1 84.5 504 ARG B C 1
ATOM 9131 O O . ARG B 1 504 ? -18.922 -37.844 9.531 1 84.5 504 ARG B O 1
ATOM 9138 N N . SER B 1 505 ? -16.859 -38.156 8.789 1 86.31 505 SER B N 1
ATOM 9139 C CA . SER B 1 505 ? -17.234 -39.375 8.078 1 86.31 505 SER B CA 1
ATOM 9140 C C . SER B 1 505 ? -16.719 -40.594 8.797 1 86.31 505 SER B C 1
ATOM 9142 O O . SER B 1 505 ? -15.883 -40.5 9.695 1 86.31 505 SER B O 1
ATOM 9144 N N . SER B 1 506 ? -17.328 -41.812 8.422 1 87.88 506 SER B N 1
ATOM 9145 C CA . SER B 1 506 ? -16.906 -43.094 8.953 1 87.88 506 SER B CA 1
ATOM 9146 C C . SER B 1 506 ? -16.781 -44.125 7.852 1 87.88 506 SER B C 1
ATOM 9148 O O . SER B 1 506 ? -17.234 -43.906 6.727 1 87.88 506 SER B O 1
ATOM 9150 N N . GLY B 1 507 ? -16.047 -45.219 8.078 1 90.38 507 GLY B N 1
ATOM 9151 C CA . GLY B 1 507 ? -15.938 -46.344 7.156 1 90.38 507 GLY B CA 1
ATOM 9152 C C . GLY B 1 507 ? -15.18 -46 5.891 1 90.38 507 GLY B C 1
ATOM 9153 O O . GLY B 1 507 ? -14.078 -45.438 5.949 1 90.38 507 GLY B O 1
ATOM 9154 N N . THR B 1 508 ? -15.781 -46.344 4.852 1 91.12 508 THR B N 1
ATOM 9155 C CA . THR B 1 508 ? -15.125 -46.219 3.555 1 91.12 508 THR B CA 1
ATOM 9156 C C . THR B 1 508 ? -15 -44.75 3.17 1 91.12 508 THR B C 1
ATOM 9158 O O . THR B 1 508 ? -14.016 -44.344 2.547 1 91.12 508 THR B O 1
ATOM 9161 N N . THR B 1 509 ? -15.977 -44 3.502 1 90.75 509 THR B N 1
ATOM 9162 C CA . THR B 1 509 ? -15.961 -42.562 3.193 1 90.75 509 THR B CA 1
ATOM 9163 C C . THR B 1 509 ? -14.82 -41.875 3.924 1 90.75 509 THR B C 1
ATOM 9165 O O . THR B 1 509 ? -14.195 -40.969 3.379 1 90.75 509 THR B O 1
ATOM 9168 N N . ARG B 1 510 ? -14.539 -42.25 5.074 1 89.12 510 ARG B N 1
ATOM 9169 C CA . ARG B 1 510 ? -13.43 -41.719 5.852 1 89.12 510 ARG B CA 1
ATOM 9170 C C . ARG B 1 510 ? -12.086 -42.031 5.203 1 89.12 510 ARG B C 1
ATOM 9172 O O . ARG B 1 510 ? -11.195 -41.188 5.141 1 89.12 510 ARG B O 1
ATOM 9179 N N . THR B 1 511 ? -11.953 -43.281 4.723 1 89.06 511 THR B N 1
ATOM 9180 C CA . THR B 1 511 ? -10.719 -43.688 4.074 1 89.06 511 THR B CA 1
ATOM 9181 C C . THR B 1 511 ? -10.484 -42.906 2.789 1 89.06 511 THR B C 1
ATOM 9183 O O . THR B 1 511 ? -9.344 -42.562 2.475 1 89.06 511 THR B O 1
ATOM 9186 N N . LEU B 1 512 ? -11.539 -42.719 2.092 1 92.44 512 LEU B N 1
ATOM 9187 C CA . LEU B 1 512 ? -11.43 -41.969 0.859 1 92.44 512 LEU B CA 1
ATOM 9188 C C . LEU B 1 512 ? -11.016 -40.531 1.15 1 92.44 512 LEU B C 1
ATOM 9190 O O . LEU B 1 512 ? -10.188 -39.938 0.436 1 92.44 512 LEU B O 1
ATOM 9194 N N . ALA B 1 513 ? -11.641 -39.906 2.154 1 90.31 513 ALA B N 1
ATOM 9195 C CA . ALA B 1 513 ? -11.297 -38.531 2.555 1 90.31 513 ALA B CA 1
ATOM 9196 C C . ALA B 1 513 ? -9.828 -38.469 2.979 1 90.31 513 ALA B C 1
ATOM 9198 O O . ALA B 1 513 ? -9.156 -37.469 2.715 1 90.31 513 ALA B O 1
ATOM 9199 N N . GLU B 1 514 ? -9.352 -39.438 3.609 1 85.75 514 GLU B N 1
ATOM 9200 C CA . GLU B 1 514 ? -7.949 -39.5 4.02 1 85.75 514 GLU B CA 1
ATOM 9201 C C . GLU B 1 514 ? -7.02 -39.5 2.812 1 85.75 514 GLU B C 1
ATOM 9203 O O . GLU B 1 514 ? -6 -38.812 2.793 1 85.75 514 GLU B O 1
ATOM 9208 N N . HIS B 1 515 ? -7.395 -40.312 1.9 1 88.94 515 HIS B N 1
ATOM 9209 C CA . HIS B 1 515 ? -6.59 -40.406 0.688 1 88.94 515 HIS B CA 1
ATOM 9210 C C . HIS B 1 515 ? -6.531 -39.062 -0.038 1 88.94 515 HIS B C 1
ATOM 9212 O O . HIS B 1 515 ? -5.465 -38.656 -0.5 1 88.94 515 HIS B O 1
ATOM 9218 N N . ARG B 1 516 ? -7.641 -38.438 -0.148 1 93.56 516 ARG B N 1
ATOM 9219 C CA . ARG B 1 516 ? -7.695 -37.156 -0.81 1 93.56 516 ARG B CA 1
ATOM 9220 C C . ARG B 1 516 ? -6.887 -36.125 -0.042 1 93.56 516 ARG B C 1
ATOM 9222 O O . ARG B 1 516 ? -6.203 -35.281 -0.645 1 93.56 516 ARG B O 1
ATOM 9229 N N . ALA B 1 517 ? -6.965 -36.094 1.242 1 88.69 517 ALA B N 1
ATOM 9230 C CA . ALA B 1 517 ? -6.16 -35.188 2.072 1 88.69 517 ALA B CA 1
ATOM 9231 C C . ALA B 1 517 ? -4.672 -35.438 1.854 1 88.69 517 ALA B C 1
ATOM 9233 O O . ALA B 1 517 ? -3.881 -34.5 1.829 1 88.69 517 ALA B O 1
ATOM 9234 N N . ARG B 1 518 ? -4.301 -36.688 1.687 1 86 518 ARG B N 1
ATOM 9235 C CA . ARG B 1 518 ? -2.902 -37.031 1.454 1 86 518 ARG B CA 1
ATOM 9236 C C . ARG B 1 518 ? -2.414 -36.469 0.123 1 86 518 ARG B C 1
ATOM 9238 O O . ARG B 1 518 ? -1.266 -36.031 0.012 1 86 518 ARG B O 1
ATOM 9245 N N . LEU B 1 519 ? -3.258 -36.531 -0.793 1 90.12 519 LEU B N 1
ATOM 9246 C CA . LEU B 1 519 ? -2.898 -36 -2.096 1 90.12 519 LEU B CA 1
ATOM 9247 C C . LEU B 1 519 ? -2.666 -34.5 -2.006 1 90.12 519 LEU B C 1
ATOM 9249 O O . LEU B 1 519 ? -1.771 -33.969 -2.666 1 90.12 519 LEU B O 1
ATOM 9253 N N . CYS B 1 520 ? -3.48 -33.781 -1.24 1 91.38 520 CYS B N 1
ATOM 9254 C CA . CYS B 1 520 ? -3.291 -32.344 -1.026 1 91.38 520 CYS B CA 1
ATOM 9255 C C . CYS B 1 520 ? -1.959 -32.094 -0.339 1 91.38 520 CYS B C 1
ATOM 9257 O O . CYS B 1 520 ? -1.246 -31.141 -0.71 1 91.38 520 CYS B O 1
ATOM 9259 N N . LEU B 1 521 ? -1.604 -32.875 0.551 1 85.69 521 LEU B N 1
ATOM 9260 C CA . LEU B 1 521 ? -0.353 -32.688 1.282 1 85.69 521 LEU B CA 1
ATOM 9261 C C . LEU B 1 521 ? 0.845 -32.938 0.369 1 85.69 521 LEU B C 1
ATOM 9263 O O . LEU B 1 521 ? 1.859 -32.25 0.476 1 85.69 521 LEU B O 1
ATOM 9267 N N . LEU B 1 522 ? 0.672 -33.969 -0.455 1 87.31 522 LEU B N 1
ATOM 9268 C CA . LEU B 1 522 ? 1.733 -34.25 -1.42 1 87.31 522 LEU B CA 1
ATOM 9269 C C . LEU B 1 522 ? 1.927 -33.062 -2.361 1 87.31 522 LEU B C 1
ATOM 9271 O O . LEU B 1 522 ? 3.059 -32.719 -2.721 1 87.31 522 LEU B O 1
ATOM 9275 N N . SER B 1 523 ? 0.843 -32.5 -2.775 1 91.25 523 SER B N 1
ATOM 9276 C CA . SER B 1 523 ? 0.914 -31.344 -3.633 1 91.25 523 SER B CA 1
ATOM 9277 C C . SER B 1 523 ? 1.597 -30.172 -2.92 1 91.25 523 SER B C 1
ATOM 9279 O O . SER B 1 523 ? 2.406 -29.469 -3.518 1 91.25 523 SER B O 1
ATOM 9281 N N . LEU B 1 524 ? 1.271 -29.906 -1.685 1 87.06 524 LEU B N 1
ATOM 9282 C CA . LEU B 1 524 ? 1.869 -28.844 -0.899 1 87.06 524 LEU B CA 1
ATOM 9283 C C . LEU B 1 524 ? 3.359 -29.078 -0.688 1 87.06 524 LEU B C 1
ATOM 9285 O O . LEU B 1 524 ? 4.152 -28.141 -0.676 1 87.06 524 LEU B O 1
ATOM 9289 N N . GLU B 1 525 ? 3.725 -30.312 -0.575 1 83.5 525 GLU B N 1
ATOM 9290 C CA . GLU B 1 525 ? 5.133 -30.672 -0.455 1 83.5 525 GLU B CA 1
ATOM 9291 C C . GLU B 1 525 ? 5.902 -30.328 -1.727 1 83.5 525 GLU B C 1
ATOM 9293 O O . GLU B 1 525 ? 7.027 -29.828 -1.661 1 83.5 525 GLU B O 1
ATOM 9298 N N . GLU B 1 526 ? 5.277 -30.672 -2.793 1 87.12 526 GLU B N 1
ATOM 9299 C CA . GLU B 1 526 ? 5.91 -30.359 -4.07 1 87.12 526 GLU B CA 1
ATOM 9300 C C . GLU B 1 526 ? 6.043 -28.844 -4.254 1 87.12 526 GLU B C 1
ATOM 9302 O O . GLU B 1 526 ? 7.012 -28.375 -4.848 1 87.12 526 GLU B O 1
ATOM 9307 N N . LEU B 1 527 ? 5.062 -28.125 -3.803 1 87.94 527 LEU B N 1
ATOM 9308 C CA . LEU B 1 527 ? 5.074 -26.672 -3.922 1 87.94 527 LEU B CA 1
ATOM 9309 C C . LEU B 1 527 ? 6.133 -26.062 -3.008 1 87.94 527 LEU B C 1
ATOM 9311 O O . LEU B 1 527 ? 6.664 -24.984 -3.301 1 87.94 527 LEU B O 1
ATOM 9315 N N . GLN B 1 528 ? 6.457 -26.656 -1.963 1 79.75 528 GLN B N 1
ATOM 9316 C CA . GLN B 1 528 ? 7.449 -26.188 -1.003 1 79.75 528 GLN B CA 1
ATOM 9317 C C . GLN B 1 528 ? 8.844 -26.141 -1.622 1 79.75 528 GLN B C 1
ATOM 9319 O O . GLN B 1 528 ? 9.695 -25.359 -1.193 1 79.75 528 GLN B O 1
ATOM 9324 N N . LYS B 1 529 ? 9 -27 -2.555 1 76.56 529 LYS B N 1
ATOM 9325 C CA . LYS B 1 529 ? 10.289 -27 -3.236 1 76.56 529 LYS B CA 1
ATOM 9326 C C . LYS B 1 529 ? 10.531 -25.672 -3.959 1 76.56 529 LYS B C 1
ATOM 9328 O O . LYS B 1 529 ? 11.656 -25.188 -4.02 1 76.56 529 LYS B O 1
ATOM 9333 N N . SER B 1 530 ? 9.461 -25.156 -4.457 1 81.81 530 SER B N 1
ATOM 9334 C CA . SER B 1 530 ? 9.555 -23.906 -5.215 1 81.81 530 SER B CA 1
ATOM 9335 C C . SER B 1 530 ? 9.383 -22.688 -4.309 1 81.81 530 SER B C 1
ATOM 9337 O O . SER B 1 530 ? 10.047 -21.672 -4.496 1 81.81 530 SER B O 1
ATOM 9339 N N . TRP B 1 531 ? 8.461 -22.859 -3.467 1 80.94 531 TRP B N 1
ATOM 9340 C CA . TRP B 1 531 ? 8.125 -21.734 -2.613 1 80.94 531 TRP B CA 1
ATOM 9341 C C . TRP B 1 531 ? 8.289 -22.078 -1.141 1 80.94 531 TRP B C 1
ATOM 9343 O O . TRP B 1 531 ? 7.871 -23.156 -0.705 1 80.94 531 TRP B O 1
ATOM 9353 N N . ASP B 1 532 ? 9.195 -21.422 -0.571 1 64.81 532 ASP B N 1
ATOM 9354 C CA . ASP B 1 532 ? 9.508 -21.75 0.814 1 64.81 532 ASP B CA 1
ATOM 9355 C C . ASP B 1 532 ? 8.289 -21.578 1.714 1 64.81 532 ASP B C 1
ATOM 9357 O O . ASP B 1 532 ? 7.984 -20.453 2.139 1 64.81 532 ASP B O 1
ATOM 9361 N N . LEU B 1 533 ? 7.453 -22.453 1.607 1 58.38 533 LEU B N 1
ATOM 9362 C CA . LEU B 1 533 ? 6.262 -22.453 2.451 1 58.38 533 LEU B CA 1
ATOM 9363 C C . LEU B 1 533 ? 6.641 -22.578 3.924 1 58.38 533 LEU B C 1
ATOM 9365 O O . LEU B 1 533 ? 7.191 -23.594 4.348 1 58.38 533 LEU B O 1
ATOM 9369 N N . GLU B 1 534 ? 7.293 -21.484 4.375 1 50.97 534 GLU B N 1
ATOM 9370 C CA . GLU B 1 534 ? 7.566 -21.75 5.785 1 50.97 534 GLU B CA 1
ATOM 9371 C C . GLU B 1 534 ? 6.367 -22.406 6.465 1 50.97 534 GLU B C 1
ATOM 9373 O O . GLU B 1 534 ? 5.23 -21.953 6.297 1 50.97 534 GLU B O 1
ATOM 9378 N N . ASN B 1 535 ? 6.406 -23.547 6.656 1 54.75 535 ASN B N 1
ATOM 9379 C CA . ASN B 1 535 ? 5.531 -24.578 7.215 1 54.75 535 ASN B CA 1
ATOM 9380 C C . ASN B 1 535 ? 4.668 -24.016 8.344 1 54.75 535 ASN B C 1
ATOM 9382 O O . ASN B 1 535 ? 3.994 -24.766 9.047 1 54.75 535 ASN B O 1
ATOM 9386 N N . TRP B 1 536 ? 4.547 -22.688 8.297 1 62.31 536 TRP B N 1
ATOM 9387 C CA . TRP B 1 536 ? 3.846 -22.234 9.492 1 62.31 536 TRP B CA 1
ATOM 9388 C C . TRP B 1 536 ? 2.338 -22.422 9.336 1 62.31 536 TRP B C 1
ATOM 9390 O O . TRP B 1 536 ? 1.637 -22.688 10.312 1 62.31 536 TRP B O 1
ATOM 9400 N N . VAL B 1 537 ? 1.886 -22.391 8.094 1 66.12 537 VAL B N 1
ATOM 9401 C CA . VAL B 1 537 ? 0.453 -22.578 7.898 1 66.12 537 VAL B CA 1
ATOM 9402 C C . VAL B 1 537 ? 0.083 -24.031 8.203 1 66.12 537 VAL B C 1
ATOM 9404 O O . VAL B 1 537 ? -0.93 -24.297 8.852 1 66.12 537 VAL B O 1
ATOM 9407 N N . LEU B 1 538 ? 0.982 -24.766 7.738 1 66.75 538 LEU B N 1
ATOM 9408 C CA . LEU B 1 538 ? 0.744 -26.188 8.008 1 66.75 538 LEU B CA 1
ATOM 9409 C C . LEU B 1 538 ? 0.855 -26.484 9.5 1 66.75 538 LEU B C 1
ATOM 9411 O O . LEU B 1 538 ? 0.097 -27.297 10.039 1 66.75 538 LEU B O 1
ATOM 9415 N N . HIS B 1 539 ? 1.716 -25.703 10.086 1 65.5 539 HIS B N 1
ATOM 9416 C CA . HIS B 1 539 ? 1.84 -25.828 11.531 1 65.5 539 HIS B CA 1
ATOM 9417 C C . HIS B 1 539 ? 0.555 -25.406 12.234 1 65.5 539 HIS B C 1
ATOM 9419 O O . HIS B 1 539 ? 0.071 -26.109 13.133 1 65.5 539 HIS B O 1
ATOM 9425 N N . LEU B 1 540 ? 0.065 -24.406 11.852 1 68.19 540 LEU B N 1
ATOM 9426 C CA . LEU B 1 540 ? -1.174 -23.906 12.445 1 68.19 540 LEU B CA 1
ATOM 9427 C C . LEU B 1 540 ? -2.334 -24.859 12.141 1 68.19 540 LEU B C 1
ATOM 9429 O O . LEU B 1 540 ? -3.199 -25.078 12.992 1 68.19 540 LEU B O 1
ATOM 9433 N N . PHE B 1 541 ? -2.285 -25.406 11.008 1 70.69 541 PHE B N 1
ATOM 9434 C CA . PHE B 1 541 ? -3.305 -26.344 10.586 1 70.69 541 PHE B CA 1
ATOM 9435 C C . PHE B 1 541 ? -3.305 -27.578 11.484 1 70.69 541 PHE B C 1
ATOM 9437 O O . PHE B 1 541 ? -4.352 -27.984 11.992 1 70.69 541 PHE B O 1
ATOM 9444 N N . PHE B 1 542 ? -2.166 -27.953 11.805 1 66.38 542 PHE B N 1
ATOM 9445 C CA . PHE B 1 542 ? -2.055 -29.156 12.625 1 66.38 542 PHE B CA 1
ATOM 9446 C C . PHE B 1 542 ? -2.367 -28.844 14.086 1 66.38 542 PHE B C 1
ATOM 9448 O O . PHE B 1 542 ? -2.957 -29.672 14.781 1 66.38 542 PHE B O 1
ATOM 9455 N N . LYS B 1 543 ? -1.984 -27.703 14.461 1 64.12 543 LYS B N 1
ATOM 9456 C CA . LYS B 1 543 ? -2.336 -27.266 15.805 1 64.12 543 LYS B CA 1
ATOM 9457 C C . LYS B 1 543 ? -3.85 -27.156 15.969 1 64.12 543 LYS B C 1
ATOM 9459 O O . LYS B 1 543 ? -4.398 -27.547 17 1 64.12 543 LYS B O 1
ATOM 9464 N N . GLY B 1 544 ? -4.465 -26.672 14.961 1 63.06 544 GLY B N 1
ATOM 9465 C CA . GLY B 1 544 ? -5.914 -26.547 14.984 1 63.06 544 GLY B CA 1
ATOM 9466 C C . GLY B 1 544 ? -6.625 -27.891 15.016 1 63.06 544 GLY B C 1
ATOM 9467 O O . GLY B 1 544 ? -7.629 -28.047 15.711 1 63.06 544 GLY B O 1
ATOM 9468 N N . LEU B 1 545 ? -6.086 -28.781 14.344 1 63 545 LEU B N 1
ATOM 9469 C CA . LEU B 1 545 ? -6.656 -30.125 14.305 1 63 545 LEU B CA 1
ATOM 9470 C C . LEU B 1 545 ? -6.492 -30.812 15.656 1 63 545 LEU B C 1
ATOM 9472 O O . LEU B 1 545 ? -7.406 -31.5 16.125 1 63 545 LEU B O 1
ATOM 9476 N N . ASP B 1 546 ? -5.289 -30.547 16.234 1 57.31 546 ASP B N 1
ATOM 9477 C CA . ASP B 1 546 ? -5.012 -31.156 17.547 1 57.31 546 ASP B CA 1
ATOM 9478 C C . ASP B 1 546 ? -5.961 -30.625 18.609 1 57.31 546 ASP B C 1
ATOM 9480 O O . ASP B 1 546 ? -6.469 -31.375 19.438 1 57.31 546 ASP B O 1
ATOM 9484 N N . ASP B 1 547 ? -6.16 -29.406 18.547 1 56.78 547 ASP B N 1
ATOM 9485 C CA . ASP B 1 547 ? -7.035 -28.766 19.531 1 56.78 547 ASP B CA 1
ATOM 9486 C C . ASP B 1 547 ? -8.469 -29.281 19.406 1 56.78 547 ASP B C 1
ATOM 9488 O O . ASP B 1 547 ? -9.133 -29.516 20.406 1 56.78 547 ASP B O 1
ATOM 9492 N N . ARG B 1 548 ? -8.891 -29.562 18.297 1 56.03 548 ARG B N 1
ATOM 9493 C CA . ARG B 1 548 ? -10.242 -30.047 18.062 1 56.03 548 ARG B CA 1
ATOM 9494 C C . ARG B 1 548 ? -10.367 -31.516 18.438 1 56.03 548 ARG B C 1
ATOM 9496 O O . ARG B 1 548 ? -11.375 -31.938 19.016 1 56.03 548 ARG B O 1
ATOM 9503 N N . THR B 1 549 ? -9.289 -32.156 18.031 1 50.41 549 THR B N 1
ATOM 9504 C CA . THR B 1 549 ? -9.266 -33.562 18.438 1 50.41 549 THR B CA 1
ATOM 9505 C C . THR B 1 549 ? -9.258 -33.688 19.953 1 50.41 549 THR B C 1
ATOM 9507 O O . THR B 1 549 ? -9.953 -34.531 20.516 1 50.41 549 THR B O 1
ATOM 9510 N N . ALA B 1 550 ? -8.477 -32.812 20.531 1 47.62 550 ALA B N 1
ATOM 9511 C CA . ALA B 1 550 ? -8.422 -32.812 21.984 1 47.62 550 ALA B CA 1
ATOM 9512 C C . ALA B 1 550 ? -9.773 -32.438 22.594 1 47.62 550 ALA B C 1
ATOM 9514 O O . ALA B 1 550 ? -10.195 -33.031 23.594 1 47.62 550 ALA B O 1
ATOM 9515 N N . GLU B 1 551 ? -10.461 -31.594 21.953 1 51 551 GLU B N 1
ATOM 9516 C CA . GLU B 1 551 ? -11.789 -31.188 22.406 1 51 551 GLU B CA 1
ATOM 9517 C C . GLU B 1 551 ? -12.797 -32.312 22.234 1 51 551 GLU B C 1
ATOM 9519 O O . GLU B 1 551 ? -13.617 -32.562 23.125 1 51 551 GLU B O 1
ATOM 9524 N N . VAL B 1 552 ? -12.711 -32.969 21.172 1 46.94 552 VAL B N 1
ATOM 9525 C CA . VAL B 1 552 ? -13.609 -34.062 20.906 1 46.94 552 VAL B CA 1
ATOM 9526 C C . VAL B 1 552 ? -13.305 -35.219 21.844 1 46.94 552 VAL B C 1
ATOM 9528 O O . VAL B 1 552 ? -14.211 -35.875 22.391 1 46.94 552 VAL B O 1
ATOM 9531 N N . LEU B 1 553 ? -12.094 -35.469 22.094 1 44.94 553 LEU B N 1
ATOM 9532 C CA . LEU B 1 553 ? -11.695 -36.531 23.016 1 44.94 553 LEU B CA 1
ATOM 9533 C C . LEU B 1 553 ? -12.016 -36.125 24.453 1 44.94 553 LEU B C 1
ATOM 9535 O O . LEU B 1 553 ? -12.391 -37 25.266 1 44.94 553 LEU B O 1
ATOM 9539 N N . GLY B 1 554 ? -11.891 -34.906 24.781 1 45 554 GLY B N 1
ATOM 9540 C CA . GLY B 1 554 ? -12.281 -34.438 26.109 1 45 554 GLY B CA 1
ATOM 9541 C C . GLY B 1 554 ? -13.781 -34.5 26.344 1 45 554 GLY B C 1
ATOM 9542 O O . GLY B 1 554 ? -14.234 -34.75 27.453 1 45 554 GLY B O 1
ATOM 9543 N N . LEU B 1 555 ? -14.617 -34.281 25.406 1 43.59 555 LEU B N 1
ATOM 9544 C CA . LEU B 1 555 ? -16.062 -34.438 25.516 1 43.59 555 LEU B CA 1
ATOM 9545 C C . LEU B 1 555 ? -16.453 -35.906 25.625 1 43.59 555 LEU B C 1
ATOM 9547 O O . LEU B 1 555 ? -17.422 -36.25 26.297 1 43.59 555 LEU B O 1
ATOM 9551 N N . THR B 1 556 ? -15.812 -36.781 25.031 1 39.06 556 THR B N 1
ATOM 9552 C CA . THR B 1 556 ? -16.109 -38.188 25.141 1 39.06 556 THR B CA 1
ATOM 9553 C C . THR B 1 556 ? -15.688 -38.719 26.516 1 39.06 556 THR B C 1
ATOM 9555 O O . THR B 1 556 ? -16.297 -39.656 27.031 1 39.06 556 THR B O 1
ATOM 9558 N N . GLN B 1 557 ? -14.727 -38.156 27.156 1 38.09 557 GLN B N 1
ATOM 9559 C CA . GLN B 1 557 ? -14.359 -38.688 28.469 1 38.09 557 GLN B CA 1
ATOM 9560 C C . GLN B 1 557 ? -15.32 -38.188 29.547 1 38.09 557 GLN B C 1
ATOM 9562 O O . GLN B 1 557 ? -15.391 -38.75 30.625 1 38.09 557 GLN B O 1
ATOM 9567 N N . GLY B 1 558 ? -16.062 -37.094 29.312 1 36.84 558 GLY B N 1
ATOM 9568 C CA . GLY B 1 558 ? -16.953 -36.625 30.391 1 36.84 558 GLY B CA 1
ATOM 9569 C C . GLY B 1 558 ? -18.188 -37.469 30.531 1 36.84 558 GLY B C 1
ATOM 9570 O O . GLY B 1 558 ? -19 -37.25 31.438 1 36.84 558 GLY B O 1
ATOM 9571 N N . GLU B 1 559 ? -18.688 -38.125 29.484 1 32.91 559 GLU B N 1
ATOM 9572 C CA . GLU B 1 559 ? -19.953 -38.812 29.703 1 32.91 559 GLU B CA 1
ATOM 9573 C C . GLU B 1 559 ? -19.75 -40.094 30.531 1 32.91 559 GLU B C 1
ATOM 9575 O O . GLU B 1 559 ? -20.703 -40.844 30.766 1 32.91 559 GLU B O 1
ATOM 9580 N N . HIS B 1 560 ? -18.547 -40.562 30.672 1 29.14 560 HIS B N 1
ATOM 9581 C CA . HIS B 1 560 ? -18.625 -41.781 31.453 1 29.14 560 HIS B CA 1
ATOM 9582 C C . HIS B 1 560 ? -18.953 -41.5 32.906 1 29.14 560 HIS B C 1
ATOM 9584 O O . HIS B 1 560 ? -18.125 -41.719 33.781 1 29.14 560 HIS B O 1
ATOM 9590 N N . GLY B 1 561 ? -19.594 -40.344 33.219 1 24.73 561 GLY B N 1
ATOM 9591 C CA . GLY B 1 561 ? -20.062 -40.406 34.594 1 24.73 561 GLY B CA 1
ATOM 9592 C C . GLY B 1 561 ? -20.922 -41.625 34.906 1 24.73 561 GLY B C 1
ATOM 9593 O O . GLY B 1 561 ? -21.594 -42.156 34 1 24.73 561 GLY B O 1
ATOM 9594 N N . GLY B 1 562 ? -20.609 -42.344 36 1 22.84 562 GLY B N 1
ATOM 9595 C CA . GLY B 1 562 ? -21.062 -43.5 36.75 1 22.84 562 GLY B CA 1
ATOM 9596 C C . GLY B 1 562 ? -22.547 -43.438 37.094 1 22.84 562 GLY B C 1
ATOM 9597 O O . GLY B 1 562 ? -22.938 -42.688 38 1 22.84 562 GLY B O 1
ATOM 9598 N N . THR B 1 563 ? -23.484 -43.219 36.188 1 22.53 563 THR B N 1
ATOM 9599 C CA . THR B 1 563 ? -24.812 -43.5 36.719 1 22.53 563 THR B CA 1
ATOM 9600 C C . THR B 1 563 ? -24.859 -44.875 37.375 1 22.53 563 THR B C 1
ATOM 9602 O O . THR B 1 563 ? -24.5 -45.875 36.75 1 22.53 563 THR B O 1
ATOM 9605 N N . GLY B 1 564 ? -24.656 -44.969 38.719 1 20.22 564 GLY B N 1
ATOM 9606 C CA . GLY B 1 564 ? -25.031 -46 39.719 1 20.22 564 GLY B CA 1
ATOM 9607 C C . GLY B 1 564 ? -26.469 -46.438 39.594 1 20.22 564 GLY B C 1
ATOM 9608 O O . GLY B 1 564 ? -27.391 -45.688 39.844 1 20.22 564 GLY B O 1
ATOM 9609 N N . VAL B 1 565 ? -26.812 -47.156 38.438 1 19.91 565 VAL B N 1
ATOM 9610 C CA . VAL B 1 565 ? -28.062 -47.875 38.406 1 19.91 565 VAL B CA 1
ATOM 9611 C C . VAL B 1 565 ? -28.172 -48.75 39.625 1 19.91 565 VAL B C 1
ATOM 9613 O O . VAL B 1 565 ? -27.281 -49.562 39.906 1 19.91 565 VAL B O 1
ATOM 9616 N N . GLY B 1 566 ? -28.859 -48.312 40.719 1 18.16 566 GLY B N 1
ATOM 9617 C CA . GLY B 1 566 ? -29.594 -48.969 41.781 1 18.16 566 GLY B CA 1
ATOM 9618 C C . GLY B 1 566 ? -30.484 -50.094 41.312 1 18.16 566 GLY B C 1
ATOM 9619 O O . GLY B 1 566 ? -31.281 -49.906 40.375 1 18.16 566 GLY B O 1
ATOM 9620 N N . ASP B 1 567 ? -30.031 -51.344 41.531 1 19.23 567 ASP B N 1
ATOM 9621 C CA . ASP B 1 567 ? -30.422 -52.75 41.438 1 19.23 567 ASP B CA 1
ATOM 9622 C C . ASP B 1 567 ? -31.719 -53 42.219 1 19.23 567 ASP B C 1
ATOM 9624 O O . ASP B 1 567 ? -32.031 -54.156 42.531 1 19.23 567 ASP B O 1
ATOM 9628 N N . GLY B 1 568 ? -32.719 -52.344 42.469 1 16.31 568 GLY B N 1
ATOM 9629 C CA . GLY B 1 568 ? -33.656 -53.031 43.344 1 16.31 568 GLY B CA 1
ATOM 9630 C C . GLY B 1 568 ? -34.406 -54.156 42.625 1 16.31 568 GLY B C 1
ATOM 9631 O O . GLY B 1 568 ? -35.094 -54.938 43.281 1 16.31 568 GLY B O 1
ATOM 9632 N N . VAL B 1 569 ? -34.875 -54.062 41.469 1 16.69 569 VAL B N 1
ATOM 9633 C CA . VAL B 1 569 ? -36.094 -54.844 41.406 1 16.69 569 VAL B CA 1
ATOM 9634 C C . VAL B 1 569 ? -35.812 -56.312 41.75 1 16.69 569 VAL B C 1
ATOM 9636 O O . VAL B 1 569 ? -34.688 -56.781 41.562 1 16.69 569 VAL B O 1
ATOM 9639 N N . GLY B 1 570 ? -36.781 -57.031 42.531 1 15.88 570 GLY B N 1
ATOM 9640 C CA . GLY B 1 570 ? -37.375 -58.219 43.125 1 15.88 570 GLY B CA 1
ATOM 9641 C C . GLY B 1 570 ? -37.5 -59.375 42.156 1 15.88 570 GLY B C 1
ATOM 9642 O O . GLY B 1 570 ? -36.688 -59.531 41.25 1 15.88 570 GLY B O 1
ATOM 9643 N N . VAL B 1 571 ? -38.781 -59.75 41.906 1 15.3 571 VAL B N 1
ATOM 9644 C CA . VAL B 1 571 ? -39.375 -61.031 42.188 1 15.3 571 VAL B CA 1
ATOM 9645 C C . VAL B 1 571 ? -39.125 -62 41.031 1 15.3 571 VAL B C 1
ATOM 9647 O O . VAL B 1 571 ? -38.625 -63.094 41.219 1 15.3 571 VAL B O 1
ATOM 9650 N N . GLY B 1 572 ? -40.094 -62.031 40.062 1 15 572 GLY B N 1
ATOM 9651 C CA . GLY B 1 572 ? -40.906 -63.25 40 1 15 572 GLY B CA 1
ATOM 9652 C C . GLY B 1 572 ? -40.25 -64.312 39.188 1 15 572 GLY B C 1
ATOM 9653 O O . GLY B 1 572 ? -39.188 -64.125 38.562 1 15 572 GLY B O 1
ATOM 9654 N N . GLY B 1 573 ? -41.094 -64.938 38.281 1 15.11 573 GLY B N 1
ATOM 9655 C CA . GLY B 1 573 ? -41.5 -66.375 38.188 1 15.11 573 GLY B CA 1
ATOM 9656 C C . GLY B 1 573 ? -40.594 -67.188 37.312 1 15.11 573 GLY B C 1
ATOM 9657 O O . GLY B 1 573 ? -39.688 -66.688 36.688 1 15.11 573 GLY B O 1
ATOM 9658 N N . GLY B 1 574 ? -41.219 -68.125 36.562 1 14.71 574 GLY B N 1
ATOM 9659 C CA . GLY B 1 574 ? -41.219 -69.625 36.531 1 14.71 574 GLY B CA 1
ATOM 9660 C C . GLY B 1 574 ? -40.344 -70.188 35.469 1 14.71 574 GLY B C 1
ATOM 9661 O O . GLY B 1 574 ? -39.5 -71.062 35.75 1 14.71 574 GLY B O 1
ATOM 9662 N N . ALA B 1 575 ? -40.812 -70.125 34.125 1 14.76 575 ALA B N 1
ATOM 9663 C CA . ALA B 1 575 ? -41.156 -71.438 33.656 1 14.76 575 ALA B CA 1
ATOM 9664 C C . ALA B 1 575 ? -39.938 -72.188 33.125 1 14.76 575 ALA B C 1
ATOM 9666 O O . ALA B 1 575 ? -39.469 -73.125 33.75 1 14.76 575 ALA B O 1
ATOM 9667 N N . ALA B 1 576 ? -40 -72.5 31.844 1 14.84 576 ALA B N 1
ATOM 9668 C CA . ALA B 1 576 ? -40.156 -73.875 31.344 1 14.84 576 ALA B CA 1
ATOM 9669 C C . ALA B 1 576 ? -38.781 -74.5 31 1 14.84 576 ALA B C 1
ATOM 9671 O O . ALA B 1 576 ? -37.812 -73.75 30.812 1 14.84 576 ALA B O 1
ATOM 9672 N N . VAL B 1 577 ? -38.781 -75.75 30.516 1 14.36 577 VAL B N 1
ATOM 9673 C CA . VAL B 1 577 ? -38.25 -77.062 30.656 1 14.36 577 VAL B CA 1
ATOM 9674 C C . VAL B 1 577 ? -37.094 -77.312 29.703 1 14.36 577 VAL B C 1
ATOM 9676 O O . VAL B 1 577 ? -36.062 -77.875 30.094 1 14.36 577 VAL B O 1
ATOM 9679 N N . GLY B 1 578 ? -37.125 -76.875 28.375 1 14.16 578 GLY B N 1
ATOM 9680 C CA . GLY B 1 578 ? -37 -78.125 27.641 1 14.16 578 GLY B CA 1
ATOM 9681 C C . GLY B 1 578 ? -35.562 -78.625 27.562 1 14.16 578 GLY B C 1
ATOM 9682 O O . GLY B 1 578 ? -34.625 -77.875 27.797 1 14.16 578 GLY B O 1
ATOM 9683 N N . SER B 1 579 ? -35.344 -79.938 27.25 1 14.34 579 SER B N 1
ATOM 9684 C CA . SER B 1 579 ? -34.625 -81.188 27.484 1 14.34 579 SER B CA 1
ATOM 9685 C C . SER B 1 579 ? -33.375 -81.25 26.594 1 14.34 579 SER B C 1
ATOM 9687 O O . SER B 1 579 ? -32.312 -81.688 27.031 1 14.34 579 SER B O 1
ATOM 9689 N N . VAL B 1 580 ? -33.344 -80.938 25.266 1 14.23 580 VAL B N 1
ATOM 9690 C CA . VAL B 1 580 ? -33.031 -82.125 24.562 1 14.23 580 VAL B CA 1
ATOM 9691 C C . VAL B 1 580 ? -31.516 -82.438 24.672 1 14.23 580 VAL B C 1
ATOM 9693 O O . VAL B 1 580 ? -30.719 -81.5 24.875 1 14.23 580 VAL B O 1
ATOM 9696 N N . SER B 1 581 ? -31.125 -83.625 24.281 1 13.95 581 SER B N 1
ATOM 9697 C CA . SER B 1 581 ? -30.281 -84.812 24.531 1 13.95 581 SER B CA 1
ATOM 9698 C C . SER B 1 581 ? -28.891 -84.625 23.938 1 13.95 581 SER B C 1
ATOM 9700 O O . SER B 1 581 ? -27.875 -84.75 24.641 1 13.95 581 SER B O 1
ATOM 9702 N N . GLN B 1 582 ? -28.547 -85.25 22.719 1 13.53 582 GLN B N 1
ATOM 9703 C CA . GLN B 1 582 ? -27.797 -86.5 22.75 1 13.53 582 GLN B CA 1
ATOM 9704 C C . GLN B 1 582 ? -26.312 -86.25 22.484 1 13.53 582 GLN B C 1
ATOM 9706 O O . GLN B 1 582 ? -25.453 -86.688 23.25 1 13.53 582 GLN B O 1
ATOM 9711 N N . HIS B 1 583 ? -25.828 -86.312 21.156 1 13.94 583 HIS B N 1
ATOM 9712 C CA . HIS B 1 583 ? -25.078 -87.5 20.703 1 13.94 583 HIS B CA 1
ATOM 9713 C C . HIS B 1 583 ? -23.562 -87.25 20.828 1 13.94 583 HIS B C 1
ATOM 9715 O O . HIS B 1 583 ? -23.109 -86.062 20.859 1 13.94 583 HIS B O 1
ATOM 9721 N N . GLY B 1 584 ? -22.625 -88.312 20.609 1 13.64 584 GLY B N 1
ATOM 9722 C CA . GLY B 1 584 ? -21.531 -89.125 21.109 1 13.64 584 GLY B CA 1
ATOM 9723 C C . GLY B 1 584 ? -20.188 -88.75 20.5 1 13.64 584 GLY B C 1
ATOM 9724 O O . GLY B 1 584 ? -19.172 -88.688 21.219 1 13.64 584 GLY B O 1
ATOM 9725 N N . LEU B 1 585 ? -19.906 -88.688 19.141 1 13.8 585 LEU B N 1
ATOM 9726 C CA . LEU B 1 585 ? -19.031 -89.75 18.672 1 13.8 585 LEU B CA 1
ATOM 9727 C C . LEU B 1 585 ? -17.562 -89.438 18.922 1 13.8 585 LEU B C 1
ATOM 9729 O O . LEU B 1 585 ? -17.234 -88.25 19.141 1 13.8 585 LEU B O 1
ATOM 9733 N N . VAL B 1 586 ? -16.641 -89.75 17.859 1 13.76 586 VAL B N 1
ATOM 9734 C CA . VAL B 1 586 ? -15.648 -90.812 17.766 1 13.76 586 VAL B CA 1
ATOM 9735 C C . VAL B 1 586 ? -14.25 -90.25 17.984 1 13.76 586 VAL B C 1
ATOM 9737 O O . VAL B 1 586 ? -14.055 -89 17.859 1 13.76 586 VAL B O 1
ATOM 9740 N N . GLN B 1 587 ? -13.086 -91 17.531 1 13.87 587 GLN B N 1
ATOM 9741 C CA . GLN B 1 587 ? -11.969 -91.75 18.078 1 13.87 587 GLN B CA 1
ATOM 9742 C C . GLN B 1 587 ? -10.641 -91.062 17.812 1 13.87 587 GLN B C 1
ATOM 9744 O O . GLN B 1 587 ? -9.844 -90.875 18.719 1 13.87 587 GLN B O 1
ATOM 9749 N N . GLY B 1 588 ? -9.859 -91.25 16.609 1 13.38 588 GLY B N 1
ATOM 9750 C CA . GLY B 1 588 ? -8.703 -92.188 16.594 1 13.38 588 GLY B CA 1
ATOM 9751 C C . GLY B 1 588 ? -7.387 -91.438 16.766 1 13.38 588 GLY B C 1
ATOM 9752 O O . GLY B 1 588 ? -7.363 -90.25 17.203 1 13.38 588 GLY B O 1
ATOM 9753 N N . HIS B 1 589 ? -6.367 -91.5 15.695 1 13.8 589 HIS B N 1
ATOM 9754 C CA . HIS B 1 589 ? -5.141 -92.25 15.664 1 13.8 589 HIS B CA 1
ATOM 9755 C C . HIS B 1 589 ? -3.92 -91.438 15.961 1 13.8 589 HIS B C 1
ATOM 9757 O O . HIS B 1 589 ? -3.988 -90.188 15.867 1 13.8 589 HIS B O 1
ATOM 9763 N N . ASP B 1 590 ? -2.557 -91.812 15.414 1 13.99 590 ASP B N 1
ATOM 9764 C CA . ASP B 1 590 ? -1.346 -92.438 15.938 1 13.99 590 ASP B CA 1
ATOM 9765 C C . ASP B 1 590 ? -0.157 -91.5 15.867 1 13.99 590 ASP B C 1
ATOM 9767 O O . ASP B 1 590 ? 0.566 -91.312 16.844 1 13.99 590 ASP B O 1
ATOM 9771 N N . THR B 1 591 ? 0.593 -91.25 14.672 1 13.97 591 THR B N 1
ATOM 9772 C CA . THR B 1 591 ? 1.901 -91.875 14.492 1 13.97 591 THR B CA 1
ATOM 9773 C C . THR B 1 591 ? 3.012 -90.938 14.977 1 13.97 591 THR B C 1
ATOM 9775 O O . THR B 1 591 ? 2.812 -89.688 15.078 1 13.97 591 THR B O 1
ATOM 9778 N N . THR B 1 592 ? 4.473 -91.25 14.539 1 14.05 592 THR B N 1
ATOM 9779 C CA . THR B 1 592 ? 5.73 -91.688 15.109 1 14.05 592 THR B CA 1
ATOM 9780 C C . THR B 1 592 ? 6.773 -90.562 15.109 1 14.05 592 THR B C 1
ATOM 9782 O O . THR B 1 592 ? 7.402 -90.312 16.141 1 14.05 592 THR B O 1
ATOM 9785 N N . LEU B 1 593 ? 7.621 -90.25 14 1 14.05 593 LEU B N 1
ATOM 9786 C CA . LEU B 1 593 ? 8.992 -90.75 14.008 1 14.05 593 LEU B CA 1
ATOM 9787 C C . LEU B 1 593 ? 9.945 -89.688 14.602 1 14.05 593 LEU B C 1
ATOM 9789 O O . LEU B 1 593 ? 9.633 -88.5 14.625 1 14.05 593 LEU B O 1
ATOM 9793 N N . PRO B 1 594 ? 11.453 -89.875 14.383 1 14.31 594 PRO B N 1
ATOM 9794 C CA . PRO B 1 594 ? 12.633 -90.125 15.219 1 14.31 594 PRO B CA 1
ATOM 9795 C C . PRO B 1 594 ? 13.555 -88.938 15.32 1 14.31 594 PRO B C 1
ATOM 9797 O O . PRO B 1 594 ? 13.922 -88.562 16.422 1 14.31 594 PRO B O 1
ATOM 9800 N N . GLY B 1 595 ? 14.578 -88.688 14.367 1 13.9 595 GLY B N 1
ATOM 9801 C CA . GLY B 1 595 ? 15.961 -89.062 14.656 1 13.9 595 GLY B CA 1
ATOM 9802 C C . GLY B 1 595 ? 16.75 -87.875 15.219 1 13.9 595 GLY B C 1
ATOM 9803 O O . GLY B 1 595 ? 16.266 -86.75 15.25 1 13.9 595 GLY B O 1
ATOM 9804 N N . THR B 1 596 ? 18.094 -87.625 14.648 1 14.5 596 THR B N 1
ATOM 9805 C CA . THR B 1 596 ? 19.422 -87.938 15.203 1 14.5 596 THR B CA 1
ATOM 9806 C C . THR B 1 596 ? 20.094 -86.625 15.68 1 14.5 596 THR B C 1
ATOM 9808 O O . THR B 1 596 ? 20.516 -86.562 16.828 1 14.5 596 THR B O 1
ATOM 9811 N N . GLY B 1 597 ? 21.25 -86.188 15.016 1 14.12 597 GLY B N 1
ATOM 9812 C CA . GLY B 1 597 ? 22.594 -86.312 15.547 1 14.12 597 GLY B CA 1
ATOM 9813 C C . GLY B 1 597 ? 23.094 -85.062 16.25 1 14.12 597 GLY B C 1
ATOM 9814 O O . GLY B 1 597 ? 22.469 -84 16.203 1 14.12 597 GLY B O 1
ATOM 9815 N N . ASP B 1 598 ? 24.406 -84.625 15.969 1 14.43 598 ASP B N 1
ATOM 9816 C CA . ASP B 1 598 ? 25.609 -84.75 16.797 1 14.43 598 ASP B CA 1
ATOM 9817 C C . ASP B 1 598 ? 25.953 -83.375 17.438 1 14.43 598 ASP B C 1
ATOM 9819 O O . ASP B 1 598 ? 26.031 -83.25 18.672 1 14.43 598 ASP B O 1
ATOM 9823 N N . ASN B 1 599 ? 27.172 -82.75 17.047 1 14.38 599 ASN B N 1
ATOM 9824 C CA . ASN B 1 599 ? 28.359 -82.75 17.891 1 14.38 599 ASN B CA 1
ATOM 9825 C C . ASN B 1 599 ? 28.453 -81.438 18.688 1 14.38 599 ASN B C 1
ATOM 9827 O O . ASN B 1 599 ? 27.781 -80.5 18.391 1 14.38 599 ASN B O 1
ATOM 9831 N N . ASP B 1 600 ? 29.75 -80.75 18.688 1 14.65 600 ASP B N 1
ATOM 9832 C CA . ASP B 1 600 ? 30.688 -80.688 19.797 1 14.65 600 ASP B CA 1
ATOM 9833 C C . ASP B 1 600 ? 30.594 -79.375 20.516 1 14.65 600 ASP B C 1
ATOM 9835 O O . ASP B 1 600 ? 30.484 -79.312 21.734 1 14.65 600 ASP B O 1
ATOM 9839 N N . GLY B 1 601 ? 31.562 -78.375 20.188 1 15.45 601 GLY B N 1
ATOM 9840 C CA . GLY B 1 601 ? 32.562 -78.062 21.188 1 15.45 601 GLY B CA 1
ATOM 9841 C C . GLY B 1 601 ? 32.125 -77 22.156 1 15.45 601 GLY B C 1
ATOM 9842 O O . GLY B 1 601 ? 31.141 -76.25 21.922 1 15.45 601 GLY B O 1
ATOM 9843 N N . PRO B 1 602 ? 33.094 -76.5 22.938 1 15.33 602 PRO B N 1
ATOM 9844 C CA . PRO B 1 602 ? 33.188 -76.375 24.391 1 15.33 602 PRO B CA 1
ATOM 9845 C C . PRO B 1 602 ? 32.594 -75.062 24.922 1 15.33 602 PRO B C 1
ATOM 9847 O O . PRO B 1 602 ? 32.219 -74.188 24.141 1 15.33 602 PRO B O 1
ATOM 9850 N N . THR B 1 603 ? 33.5 -74.312 25.609 1 14.63 603 THR B N 1
ATOM 9851 C CA . THR B 1 603 ? 33.5 -74.125 27.062 1 14.63 603 THR B CA 1
ATOM 9852 C C . THR B 1 603 ? 32.844 -72.812 27.453 1 14.63 603 THR B C 1
ATOM 9854 O O . THR B 1 603 ? 31.938 -72.75 28.281 1 14.63 603 THR B O 1
ATOM 9857 N N . THR B 1 604 ? 33.688 -71.688 27.656 1 15.68 604 THR B N 1
ATOM 9858 C CA . THR B 1 604 ? 33.875 -71.25 29.047 1 15.68 604 THR B CA 1
ATOM 9859 C C . THR B 1 604 ? 32.781 -70.25 29.438 1 15.68 604 THR B C 1
ATOM 9861 O O . THR B 1 604 ? 32.125 -69.688 28.578 1 15.68 604 THR B O 1
ATOM 9864 N N . GLY B 1 605 ? 33.125 -69.375 30.531 1 14.84 605 GLY B N 1
ATOM 9865 C CA . GLY B 1 605 ? 32.531 -69.188 31.828 1 14.84 605 GLY B CA 1
ATOM 9866 C C . GLY B 1 605 ? 31.516 -68.062 31.844 1 14.84 605 GLY B C 1
ATOM 9867 O O . GLY B 1 605 ? 30.562 -68.062 31.047 1 14.84 605 GLY B O 1
ATOM 9868 N N . SER B 1 606 ? 31.844 -67 32.75 1 15.36 606 SER B N 1
ATOM 9869 C CA . SER B 1 606 ? 31.125 -66.75 33.969 1 15.36 606 SER B CA 1
ATOM 9870 C C . SER B 1 606 ? 30.047 -65.688 33.75 1 15.36 606 SER B C 1
ATOM 9872 O O . SER B 1 606 ? 28.891 -65.875 34.094 1 15.36 606 SER B O 1
ATOM 9874 N N . SER B 1 607 ? 30.438 -64.375 33.656 1 16.44 607 SER B N 1
ATOM 9875 C CA . SER B 1 607 ? 30.047 -63.531 34.781 1 16.44 607 SER B CA 1
ATOM 9876 C C . SER B 1 607 ? 28.625 -63.031 34.594 1 16.44 607 SER B C 1
ATOM 9878 O O . SER B 1 607 ? 28.109 -62.969 33.469 1 16.44 607 SER B O 1
ATOM 9880 N N . ALA B 1 608 ? 27.984 -62.75 35.75 1 16.42 608 ALA B N 1
ATOM 9881 C CA . ALA B 1 608 ? 26.609 -62.75 36.25 1 16.42 608 ALA B CA 1
ATOM 9882 C C . ALA B 1 608 ? 25.875 -61.5 35.781 1 16.42 608 ALA B C 1
ATOM 9884 O O . ALA B 1 608 ? 24.641 -61.438 35.906 1 16.42 608 ALA B O 1
ATOM 9885 N N . GLY B 1 609 ? 26.531 -60.438 35.438 1 18.41 609 GLY B N 1
ATOM 9886 C CA . GLY B 1 609 ? 25.891 -59.312 36.062 1 18.41 609 GLY B CA 1
ATOM 9887 C C . GLY B 1 609 ? 24.438 -59.125 35.688 1 18.41 609 GLY B C 1
ATOM 9888 O O . GLY B 1 609 ? 24.031 -59.562 34.594 1 18.41 609 GLY B O 1
ATOM 9889 N N . ALA B 1 610 ? 23.641 -59.031 36.656 1 18.02 610 ALA B N 1
ATOM 9890 C CA . ALA B 1 610 ? 22.203 -59.094 36.875 1 18.02 610 ALA B CA 1
ATOM 9891 C C . ALA B 1 610 ? 21.484 -58 36.125 1 18.02 610 ALA B C 1
ATOM 9893 O O . ALA B 1 610 ? 21.516 -56.812 36.531 1 18.02 610 ALA B O 1
ATOM 9894 N N . GLU B 1 611 ? 21.703 -57.906 34.844 1 17.64 611 GLU B N 1
ATOM 9895 C CA . GLU B 1 611 ? 21.109 -56.688 34.25 1 17.64 611 GLU B CA 1
ATOM 9896 C C . GLU B 1 611 ? 19.609 -56.656 34.5 1 17.64 611 GLU B C 1
ATOM 9898 O O . GLU B 1 611 ? 18.859 -57.5 34.031 1 17.64 611 GLU B O 1
ATOM 9903 N N . THR B 1 612 ? 19.281 -56.219 35.719 1 19 612 THR B N 1
ATOM 9904 C CA . THR B 1 612 ? 17.891 -56.125 36.156 1 19 612 THR B CA 1
ATOM 9905 C C . THR B 1 612 ? 17.016 -55.531 35.062 1 19 612 THR B C 1
ATOM 9907 O O . THR B 1 612 ? 17.344 -54.5 34.5 1 19 612 THR B O 1
ATOM 9910 N N . LEU B 1 613 ? 16.25 -56.344 34.406 1 19.91 613 LEU B N 1
ATOM 9911 C CA . LEU B 1 613 ? 15.336 -56.062 33.312 1 19.91 613 LEU B CA 1
ATOM 9912 C C . LEU B 1 613 ? 14.188 -55.156 33.75 1 19.91 613 LEU B C 1
ATOM 9914 O O . LEU B 1 613 ? 13.242 -55.625 34.406 1 19.91 613 LEU B O 1
ATOM 9918 N N . MET B 1 614 ? 14.531 -54.062 34.5 1 23.23 614 MET B N 1
ATOM 9919 C CA . MET B 1 614 ? 13.344 -53.406 35.031 1 23.23 614 MET B CA 1
ATOM 9920 C C . MET B 1 614 ? 12.281 -53.281 33.938 1 23.23 614 MET B C 1
ATOM 9922 O O . MET B 1 614 ? 12.609 -53.156 32.75 1 23.23 614 MET B O 1
ATOM 9926 N N . PRO B 1 615 ? 11.055 -53.625 34.281 1 24.47 615 PRO B N 1
ATOM 9927 C CA . PRO B 1 615 ? 9.953 -53.781 33.312 1 24.47 615 PRO B CA 1
ATOM 9928 C C . PRO B 1 615 ? 9.727 -52.5 32.5 1 24.47 615 PRO B C 1
ATOM 9930 O O . PRO B 1 615 ? 9.938 -51.406 33 1 24.47 615 PRO B O 1
ATOM 9933 N N . PRO B 1 616 ? 10.031 -52.531 31.172 1 24.62 616 PRO B N 1
ATOM 9934 C CA . PRO B 1 616 ? 9.992 -51.281 30.422 1 24.62 616 PRO B CA 1
ATOM 9935 C C . PRO B 1 616 ? 8.688 -50.5 30.625 1 24.62 616 PRO B C 1
ATOM 9937 O O . PRO B 1 616 ? 7.605 -51.094 30.578 1 24.62 616 PRO B O 1
ATOM 9940 N N . VAL B 1 617 ? 8.648 -49.625 31.641 1 28.7 617 VAL B N 1
ATOM 9941 C CA . VAL B 1 617 ? 7.512 -48.75 31.953 1 28.7 617 VAL B CA 1
ATOM 9942 C C . VAL B 1 617 ? 6.809 -48.344 30.672 1 28.7 617 VAL B C 1
ATOM 9944 O O . VAL B 1 617 ? 7.461 -47.938 29.703 1 28.7 617 VAL B O 1
ATOM 9947 N N . PRO B 1 618 ? 5.512 -48.719 30.594 1 26.53 618 PRO B N 1
ATOM 9948 C CA . PRO B 1 618 ? 4.785 -48.5 29.344 1 26.53 618 PRO B CA 1
ATOM 9949 C C . PRO B 1 618 ? 4.93 -47.094 28.812 1 26.53 618 PRO B C 1
ATOM 9951 O O . PRO B 1 618 ? 4.797 -46.125 29.578 1 26.53 618 PRO B O 1
ATOM 9954 N N . GLN B 1 619 ? 6.012 -46.906 28.031 1 25.84 619 GLN B N 1
ATOM 9955 C CA . GLN B 1 619 ? 6.395 -45.562 27.609 1 25.84 619 GLN B CA 1
ATOM 9956 C C . GLN B 1 619 ? 5.168 -44.719 27.219 1 25.84 619 GLN B C 1
ATOM 9958 O O . GLN B 1 619 ? 4.371 -45.156 26.375 1 25.84 619 GLN B O 1
ATOM 9963 N N . PRO B 1 620 ? 4.664 -44.062 28.312 1 26.61 620 PRO B N 1
ATOM 9964 C CA . PRO B 1 620 ? 3.467 -43.25 28.094 1 26.61 620 PRO B CA 1
ATOM 9965 C C . PRO B 1 620 ? 3.42 -42.625 26.703 1 26.61 620 PRO B C 1
ATOM 9967 O O . PRO B 1 620 ? 4.465 -42.344 26.109 1 26.61 620 PRO B O 1
ATOM 9970 N N . ASP B 1 621 ? 2.342 -42.969 25.969 1 27.06 621 ASP B N 1
ATOM 9971 C CA . ASP B 1 621 ? 2.041 -42.531 24.594 1 27.06 621 ASP B CA 1
ATOM 9972 C C . ASP B 1 621 ? 2.369 -41.062 24.391 1 27.06 621 ASP B C 1
ATOM 9974 O O . ASP B 1 621 ? 1.578 -40.188 24.75 1 27.06 621 ASP B O 1
ATOM 9978 N N . ASP B 1 622 ? 3.666 -40.719 24.719 1 26.17 622 ASP B N 1
ATOM 9979 C CA . ASP B 1 622 ? 4.266 -39.375 24.719 1 26.17 622 ASP B CA 1
ATOM 9980 C C . ASP B 1 622 ? 3.979 -38.625 23.422 1 26.17 622 ASP B C 1
ATOM 9982 O O . ASP B 1 622 ? 4.625 -38.906 22.391 1 26.17 622 ASP B O 1
ATOM 9986 N N . TRP B 1 623 ? 2.75 -38.25 23.281 1 27.7 623 TRP B N 1
ATOM 9987 C CA . TRP B 1 623 ? 2.256 -37.406 22.188 1 27.7 623 TRP B CA 1
ATOM 9988 C C . TRP B 1 623 ? 3.217 -36.25 21.906 1 27.7 623 TRP B C 1
ATOM 9990 O O . TRP B 1 623 ? 3.277 -35.75 20.781 1 27.7 623 TRP B O 1
ATOM 10000 N N . TYR B 1 624 ? 3.77 -35.594 23.031 1 28.7 624 TYR B N 1
ATOM 10001 C CA . TYR B 1 624 ? 4.605 -34.406 23.031 1 28.7 624 TYR B CA 1
ATOM 10002 C C . TYR B 1 624 ? 5.977 -34.688 22.438 1 28.7 624 TYR B C 1
ATOM 10004 O O . TYR B 1 624 ? 6.832 -33.812 22.375 1 28.7 624 TYR B O 1
ATOM 10012 N N . GLY B 1 625 ? 6.434 -35.875 22.531 1 29.66 625 GLY B N 1
ATOM 10013 C CA . GLY B 1 625 ? 7.816 -36.219 22.234 1 29.66 625 GLY B CA 1
ATOM 10014 C C . GLY B 1 625 ? 8.25 -35.781 20.844 1 29.66 625 GLY B C 1
ATOM 10015 O O . GLY B 1 625 ? 9.383 -36.062 20.422 1 29.66 625 GLY B O 1
ATOM 10016 N N . TRP B 1 626 ? 7.227 -35.594 20.031 1 29.17 626 TRP B N 1
ATOM 10017 C CA . TRP B 1 626 ? 7.551 -35.594 18.609 1 29.17 626 TRP B CA 1
ATOM 10018 C C . TRP B 1 626 ? 8.039 -34.219 18.172 1 29.17 626 TRP B C 1
ATOM 10020 O O . TRP B 1 626 ? 8.133 -33.938 16.969 1 29.17 626 TRP B O 1
ATOM 10030 N N . VAL B 1 627 ? 7.957 -33.188 18.984 1 31.53 627 VAL B N 1
ATOM 10031 C CA . VAL B 1 627 ? 8.547 -31.891 18.594 1 31.53 627 VAL B CA 1
ATOM 10032 C C . VAL B 1 627 ? 10.047 -32.062 18.391 1 31.53 627 VAL B C 1
ATOM 10034 O O . VAL B 1 627 ? 10.789 -32.344 19.328 1 31.53 627 VAL B O 1
ATOM 10037 N N . PRO B 1 628 ? 10.398 -32.469 17.203 1 31.08 628 PRO B N 1
ATOM 10038 C CA . PRO B 1 628 ? 11.836 -32.75 17.109 1 31.08 628 PRO B CA 1
ATOM 10039 C C . PRO B 1 628 ? 12.695 -31.609 17.625 1 31.08 628 PRO B C 1
ATOM 10041 O O . PRO B 1 628 ? 12.273 -30.453 17.562 1 31.08 628 PRO B O 1
ATOM 10044 N N . TRP B 1 629 ? 13.688 -31.891 18.453 1 27.41 629 TRP B N 1
ATOM 10045 C CA . TRP B 1 629 ? 14.773 -31.109 19 1 27.41 629 TRP B CA 1
ATOM 10046 C C . TRP B 1 629 ? 15.508 -30.344 17.906 1 27.41 629 TRP B C 1
ATOM 10048 O O . TRP B 1 629 ? 14.883 -29.812 16.984 1 27.41 629 TRP B O 1
ATOM 10058 N N . GLU B 1 630 ? 16.938 -30.406 17.906 1 29.31 630 GLU B N 1
ATOM 10059 C CA . GLU B 1 630 ? 18.031 -29.531 17.5 1 29.31 630 GLU B CA 1
ATOM 10060 C C . GLU B 1 630 ? 18.016 -29.266 16 1 29.31 630 GLU B C 1
ATOM 10062 O O . GLU B 1 630 ? 18.047 -28.109 15.57 1 29.31 630 GLU B O 1
ATOM 10067 N N . ASP B 1 631 ? 18.891 -30.094 15.203 1 29.42 631 ASP B N 1
ATOM 10068 C CA . ASP B 1 631 ? 19.703 -29.859 14.008 1 29.42 631 ASP B CA 1
ATOM 10069 C C . ASP B 1 631 ? 18.844 -29.844 12.75 1 29.42 631 ASP B C 1
ATOM 10071 O O . ASP B 1 631 ? 19.328 -29.516 11.664 1 29.42 631 ASP B O 1
ATOM 10075 N N . GLU B 1 632 ? 17.953 -30.844 12.508 1 30.05 632 GLU B N 1
ATOM 10076 C CA . GLU B 1 632 ? 17.625 -31.281 11.148 1 30.05 632 GLU B CA 1
ATOM 10077 C C . GLU B 1 632 ? 16.531 -30.438 10.531 1 30.05 632 GLU B C 1
ATOM 10079 O O . GLU B 1 632 ? 15.359 -30.578 10.875 1 30.05 632 GLU B O 1
ATOM 10084 N N . ALA B 1 633 ? 16.734 -29.359 9.984 1 34.34 633 ALA B N 1
ATOM 10085 C CA . ALA B 1 633 ? 15.977 -28.516 9.055 1 34.34 633 ALA B CA 1
ATOM 10086 C C . ALA B 1 633 ? 15.195 -29.375 8.055 1 34.34 633 ALA B C 1
ATOM 10088 O O . ALA B 1 633 ? 14.086 -29.016 7.664 1 34.34 633 ALA B O 1
ATOM 10089 N N . ASP B 1 634 ? 15.859 -30.469 7.469 1 33.47 634 ASP B N 1
ATOM 10090 C CA . ASP B 1 634 ? 15.281 -31.422 6.531 1 33.47 634 ASP B CA 1
ATOM 10091 C C . ASP B 1 634 ? 14.141 -32.219 7.172 1 33.47 634 ASP B C 1
ATOM 10093 O O . ASP B 1 634 ? 13.367 -32.875 6.48 1 33.47 634 ASP B O 1
ATOM 10097 N N . ALA B 1 635 ? 14.195 -32.562 8.484 1 32.16 635 ALA B N 1
ATOM 10098 C CA . ALA B 1 635 ? 13.375 -33.5 9.234 1 32.16 635 ALA B CA 1
ATOM 10099 C C . ALA B 1 635 ? 11.953 -32.969 9.406 1 32.16 635 ALA B C 1
ATOM 10101 O O . ALA B 1 635 ? 11.047 -33.75 9.758 1 32.16 635 ALA B O 1
ATOM 10102 N N . LEU B 1 636 ? 11.852 -31.734 9.484 1 34.75 636 LEU B N 1
ATOM 10103 C CA . LEU B 1 636 ? 10.5 -31.234 9.703 1 34.75 636 LEU B CA 1
ATOM 10104 C C . LEU B 1 636 ? 9.625 -31.484 8.477 1 34.75 636 LEU B C 1
ATOM 10106 O O . LEU B 1 636 ? 8.398 -31.406 8.562 1 34.75 636 LEU B O 1
ATOM 10110 N N . ASN B 1 637 ? 10.211 -31.594 7.258 1 36.19 637 ASN B N 1
ATOM 10111 C CA . ASN B 1 637 ? 9.461 -31.891 6.043 1 36.19 637 ASN B CA 1
ATOM 10112 C C . ASN B 1 637 ? 8.656 -33.188 6.176 1 36.19 637 ASN B C 1
ATOM 10114 O O . ASN B 1 637 ? 7.465 -33.219 5.859 1 36.19 637 ASN B O 1
ATOM 10118 N N . LEU B 1 638 ? 9.438 -34.438 6.277 1 34.56 638 LEU B N 1
ATOM 10119 C CA . LEU B 1 638 ? 8.898 -35.781 6.176 1 34.56 638 LEU B CA 1
ATOM 10120 C C . LEU B 1 638 ? 8.07 -36.125 7.406 1 34.56 638 LEU B C 1
ATOM 10122 O O . LEU B 1 638 ? 7.031 -36.781 7.297 1 34.56 638 LEU B O 1
ATOM 10126 N N . GLN B 1 639 ? 8.508 -35.781 8.469 1 36.19 639 GLN B N 1
ATOM 10127 C CA . GLN B 1 639 ? 7.863 -36.25 9.688 1 36.19 639 GLN B CA 1
ATOM 10128 C C . GLN B 1 639 ? 6.488 -35.625 9.875 1 36.19 639 GLN B C 1
ATOM 10130 O O . GLN B 1 639 ? 5.543 -36.281 10.297 1 36.19 639 GLN B O 1
ATOM 10135 N N . ASN B 1 640 ? 6.414 -34.375 9.617 1 38.97 640 ASN B N 1
ATOM 10136 C CA . ASN B 1 640 ? 5.102 -33.75 9.734 1 38.97 640 ASN B CA 1
ATOM 10137 C C . ASN B 1 640 ? 4.148 -34.219 8.648 1 38.97 640 ASN B C 1
ATOM 10139 O O . ASN B 1 640 ? 2.949 -34.375 8.898 1 38.97 640 ASN B O 1
ATOM 10143 N N . LEU B 1 641 ? 4.598 -34.469 7.434 1 37.69 641 LEU B N 1
ATOM 10144 C CA . LEU B 1 641 ? 3.793 -35.281 6.512 1 37.69 641 LEU B CA 1
ATOM 10145 C C . LEU B 1 641 ? 3.498 -36.656 7.102 1 37.69 641 LEU B C 1
ATOM 10147 O O . LEU B 1 641 ? 2.393 -37.188 6.945 1 37.69 641 LEU B O 1
ATOM 10151 N N . GLU B 1 642 ? 4.52 -37.344 7.648 1 36.91 642 GLU B N 1
ATOM 10152 C CA . GLU B 1 642 ? 4.289 -38.625 8.32 1 36.91 642 GLU B CA 1
ATOM 10153 C C . GLU B 1 642 ? 3.268 -38.469 9.445 1 36.91 642 GLU B C 1
ATOM 10155 O O . GLU B 1 642 ? 2.43 -39.344 9.648 1 36.91 642 GLU B O 1
ATOM 10160 N N . PHE B 1 643 ? 3.375 -37.438 10.141 1 37.69 643 PHE B N 1
ATOM 10161 C CA . PHE B 1 643 ? 2.406 -37.156 11.203 1 37.69 643 PHE B CA 1
ATOM 10162 C C . PHE B 1 643 ? 1.013 -36.969 10.625 1 37.69 643 PHE B C 1
ATOM 10164 O O . PHE B 1 643 ? 0.037 -37.531 11.117 1 37.69 643 PHE B O 1
ATOM 10171 N N . LEU B 1 644 ? 0.922 -36.094 9.703 1 39.66 644 LEU B N 1
ATOM 10172 C CA . LEU B 1 644 ? -0.358 -36 9.016 1 39.66 644 LEU B CA 1
ATOM 10173 C C . LEU B 1 644 ? -0.818 -37.375 8.523 1 39.66 644 LEU B C 1
ATOM 10175 O O . LEU B 1 644 ? -1.994 -37.719 8.656 1 39.66 644 LEU B O 1
ATOM 10179 N N . TYR B 1 645 ? 0.108 -38.156 7.957 1 36.56 645 TYR B N 1
ATOM 10180 C CA . TYR B 1 645 ? -0.182 -39.531 7.57 1 36.56 645 TYR B CA 1
ATOM 10181 C C . TYR B 1 645 ? -0.629 -40.344 8.773 1 36.56 645 TYR B C 1
ATOM 10183 O O . TYR B 1 645 ? -1.609 -41.094 8.695 1 36.56 645 TYR B O 1
ATOM 10191 N N . ARG B 1 646 ? 0.156 -40.375 9.82 1 38.09 646 ARG B N 1
ATOM 10192 C CA . ARG B 1 646 ? -0.226 -41.125 11.008 1 38.09 646 ARG B CA 1
ATOM 10193 C C . ARG B 1 646 ? -1.537 -40.594 11.594 1 38.09 646 ARG B C 1
ATOM 10195 O O . ARG B 1 646 ? -2.377 -41.375 12.039 1 38.09 646 ARG B O 1
ATOM 10202 N N . PHE B 1 647 ? -1.615 -39.25 11.633 1 37.53 647 PHE B N 1
ATOM 10203 C CA . PHE B 1 647 ? -2.809 -38.625 12.172 1 37.53 647 PHE B CA 1
ATOM 10204 C C . PHE B 1 647 ? -4.027 -38.938 11.312 1 37.53 647 PHE B C 1
ATOM 10206 O O . PHE B 1 647 ? -5.098 -39.25 11.844 1 37.53 647 PHE B O 1
ATOM 10213 N N . LEU B 1 648 ? -3.859 -38.875 10.008 1 36.88 648 LEU B N 1
ATOM 10214 C CA . LEU B 1 648 ? -4.945 -39.312 9.141 1 36.88 648 LEU B CA 1
ATOM 10215 C C . LEU B 1 648 ? -5.16 -40.844 9.25 1 36.88 648 LEU B C 1
ATOM 10217 O O . LEU B 1 648 ? -6.289 -41.312 9.141 1 36.88 648 LEU B O 1
#

Secondary structure (DSSP, 8-state):
---------BHHHHHTT----TTTSSS-HHHHHHT----B--------------------------------------------------------TTSSEEE--TTSTHHHHS-TTS---EEEPPGGGSGGG---HHHHHHHHHHHHHHHHTTTT----HHHHHHHHHHIIIIITTT---S-HHHHHHHHHHHGGGGS-HHHHHHHHHHHHHHS-HHHHHTSS-S-HHHHHHHHHHHHHHHHHTT----HHHHHHHHHHHTT----TT-SSSHHHHHHHHHHHHHHTTGGGGGGS---HHHHHHHHHHHHHHHHHHHHHHHHHT---S--GGG---PPP-HHHH--SS---BTTTB---HHHHHHHHHHHHHHHHHHHHHHHHS-TT-PPPHHHHHHHHHHHHHHHHT--GGG-TTS----HHHHHHHHHHHHHHHHHHHHHHHHHHHS--TT--THHHHHHHHHHHHHHHHHHHTT-GGG--THHHHHHHHHHHHHHHHHHH--HHHHHHHHHHHHHHHHHHHHHHHHS---THHHHHHHHHHHHHHHHHHHHHHGGG--------------------------------------------------------------SGGGS--SS-TTHHHHHHHHHHHHH-/---------BHHHHHTT----TTTSSS-HHHHHHT----B--------------------------------------------------------TTSSEEE--TTSTHHHHS-TTS---EEEPPGGGSGGG---HHHHHHHHHHHHHHHHTTTT----HHHHHHHHHHIIIIITTT---S-HHHHHHHHHHHGGGGS-HHHHHHHHHHHHHHS-HHHHHTSS-S-HHHHHHHHHHHHHHHHHTT----HHHHHHHHHHHTT----TT-SSSHHHHHHHHHHHHHHTTGGGGGGS---HHHHHHHHHHHHHHHHHHHHHHHHHT---S--GGG---PPP-HHHH--SS---BTTTB---HHHHHHHHHHHHHHHHHHHHHHHHS-TT-PPPHHHHHHHHHHHHHHHHT--GGG-TTS----HHHHHHHHHHHHHHHHHHHHHHHHHHHS--TT--THHHHHHHHHHHHHHHHHHHTT-GGG--THHHHHHHHHHHHHHHHHHH--HHHHHHHHHHHHHHHHHHHHHHHHS---THHHHHHHHHHHHHHHHHHHHHHTT---------------------------------------------------------------SGGGS--SS-TTHHHHHHHHHHHHH-

InterPro domains:
  IPR001138 Zn(2)Cys(6) fungal-type DNA-binding domain [PF00172] (8-42)
  IPR001138 Zn(2)Cys(6) fungal-type DNA-binding domain [PS00463] (9-38)
  IPR001138 Zn(2)Cys(6) fungal-type DNA-binding domain [PS50048] (9-40)
  IPR001138 Zn(2)Cys(6) fungal-type DNA-binding domain [SM00066] (4-49)
  IPR001138 Zn(2)Cys(6) fungal-type DNA-binding domain [cd00067] (5-39)
  IPR007219 Xylanolytic transcriptional activator, regulatory domain [PF04082] (168-406)
  IPR007219 Xylanolytic transcriptional activator, regulatory domain [SM00906] (274-346)
  IPR036864 Zn(2)-C6 fungal-type DNA-binding domain superfamily [G3DSA:4.10.240.10] (3-60)
  IPR036864 Zn(2)-C6 fungal-type DNA-binding domain superfamily [SSF57701] (3-45)
  IPR052073 Amide and Lactam Catabolism Regulators [PTHR47171] (4-553)

Radius of gyration: 42.06 Å; Cα contacts (8 Å, |Δi|>4): 1489; chains: 2; bounding box: 95×181×155 Å

Foldseek 3Di:
DPPPPPPWAFPVCVVVVHDWPCVVDVVTPVCVVVVHHGHTDDDPPDDPPPPDDDDPDDDDDDDDDDDDDPDDPPPDPPCPPPPPPPPPPPPQPADFLLAQWWFADDVDPVQVPPDVVQSDRIGHDDPCPQPVNPPDPVVVVLLVVLVVVLVVVCLQPDFDPVLLLQLLLLLLLFPCLQQVLDALVQVVVQCVVPNPVSDPSLLSLLSSLLSLLQHDPVSNVPGPDD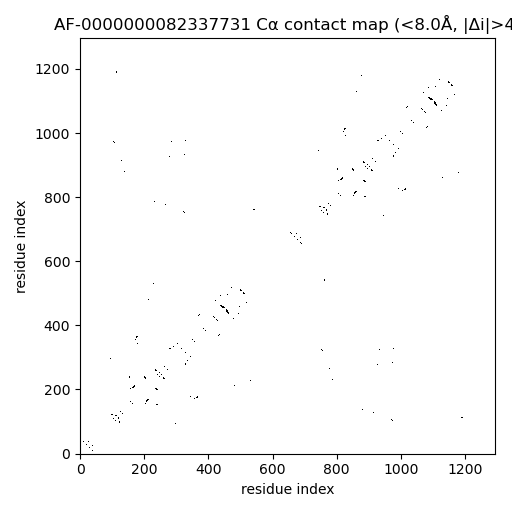ASVVSNVSSLVSSVSCVVSVVDSGLSSVLNSLLSSQLADDDPPDPCHNCNSLLVSVVSLVRSVLLALVSHNHDLLSNLSSLSSVLSSLLSQLLVCVLVVHDGPDDNVVGDHDQRALVSSDHPDFDPDSRNHGDDPSSSCLSRLSSVLSVLSVQLCVQPPDPVDHHDPVSLVVSVVVLVVSLVPDDPLLHPPRPPDDLSSLLSSLVSLLSSLLSQLSSLVVCLVVPDPPHPSVSNLVSLVVNLVSLVVCVVVLNLSNDGDSVLSSLVSSLVSLVVQLVVDDDPSNVVSLVSNLSSLVSNLSNCSSHVPVCVVVVVVVVVVVVVVVVVVVVVVVPPDDPDDDDDDDDDDDDDDDDDDDDDYDYDDDDDDDDDDDDDDDDDDDDCPPPPPPPPPPPPPPPVPLPDDDDDPPVVSVVSSVVSVVVD/DDPPPDDWAFPVCVVVVHDWPCVVDVVTPVCVVVVHHRHTDPDPPDDPDDPPDDPVDDDDDDDDDDDDDPPDDDPPPPCPPPPPPPPPPPPQPADFLLAQWWFADDVDPVQVPPDVVQSDRIGHDDPCPPPVNPPDPVVVVLLVVLVVVLVVVCLQPDFDPVLLLQLLLLLLLFPCLQFVLDALVQVVVQCVVPNPVSDPSLLSLLSSLLSLLQHDPVSNVPGPDDASVVSNVSSLVSSVSCVVSVVDSGLSSVLNSLLSSQLADDDPPDPCHNCNSLLVSVVSLVRSVLLALVSHNHDLLSNLSSLSSVLSSLLSQLLVCVLVVHDGPDDNVVGDHDQRALVSSDHPDFDPDSRNHGDDPSSSCLSRLSSVLSVLSVQLCVQPPDPVHHHDPVSLVVSVVVLVVSLVPDDPLLHPPRPPDDLSSLLSNLVSLLSSLLSQLSSLVVCLVVPDPPHPSVSNLVSLVVNLVSLVVCVVVLNLSNDGDSVLSSLVSSLVSLVVQLVVDDDPSNVVSLVSNLSSLVSNLSNCSSHVPVCVVVVVVVVVVVVVVVVVVVVVVVPPPDPPPDPDDDDDDDDDDDDDDDDDDDDDDDDDDDDDDDDDDDDDDDDDPCPPPPPPPPPPPPPVVPPDDDDDPPVVSVVSSVVSVVVD

pLDDT: mean 71.93, std 28.93, range [12.97, 98.69]

Sequence (1296 aa):
MPLRRAKQACVHCHRRRIRCDVLQQHPCSNCVAQEVACELGVSRRGKYPRRKAKSQQIAPAPAPGPGSASGPSPQEPDMSPDTNPNPIQPHHDRHKITDPTVFLGESSPLTTVMDPRHPRLHYPLPPRLLPASTRDEAVRLHQVQQAAHLESNGALSFPPEATVNALLKAYFTWFHPCFPIVDRVAICRAKAQTGLNGIPPLLLQAMLFIGVSLCDDETFARTEFPVRYRAKFLFYSRARAIYDADAEANPIVKLQALFMLSSWRGGPGEERDVRFWLSIAVSLAQKRGMHMMSKFAHPPKERRLCKRIWWALYTRDQQSAAALGLPPRIRDEDGDVAMLEPDDVLEDESVDDDVFGHQRPQDLVYPVEMAKLARLLRTVVSTQYLHHQKPDLATRNTLNEQLCLWESELPVELRWGSVFIDPVSLFLKGLLHMTYQNLYILLYRRVFLNPTPHDDGQIALDAATKSTRIMEDLLSAHLIQHAPTHLITHSFTTLCIHTIHHRRSSGTTRTLAEHRARLCLLSLEELQKSWDLENWVLHLFFKGLDDRTAEVLGLTQGEHGGTGVGDGVGVGGGAAVGSVSQHGLVQGHDTTLPGTGDNDGPTTGSSAGAETLMPPVPQPDDWYGWVPWEDEADALNLQNLEFLYRFLMPLRRAKQACVHCHRRRIRCDVLQQHPCSNCVAQEVACELGVSRRGKYPRRKAKSQQIAPAPAPGPGSASGPSPQEPDMSPDTNPNPIQPHHDRHKITDPTVFLGESSPLTTVMDPRHPRLHYPLPPRLLPASTRDEAVRLHQVQQAAHLESNGALSFPPEATVNALLKAYFTWFHPCFPIVDRVAICRAKAQTGLNGIPPLLLQAMLFIGVSLCDDETFARTEFPVRYRAKFLFYSRARAIYDADAEANPIVKLQALFMLSSWRGGPGEERDVRFWLSIAVSLAQKRGMHMMSKFAHPPKERRLCKRIWWALYTRDQQSAAALGLPPRIRDEDGDVAMLEPDDVLEDESVDDDVFGHQRPQDLVYPVEMAKLARLLRTVVSTQYLHHQKPDLATRNTLNEQLCLWESELPVELRWGSVFIDPVSLFLKGLLHMTYQNLYILLYRRVFLNPTPHDDGQIALDAATKSTRIMEDLLSAHLIQHAPTHLITHSFTTLCIHTIHHRRSSGTTRTLAEHRARLCLLSLEELQKSWDLENWVLHLFFKGLDDRTAEVLGLTQGEHGGTGVGDGVGVGGGAAVGSVSQHGLVQGHDTTLPGTGDNDGPTTGSSAGAETLMPPVPQPDDWYGWVPWEDEADALNLQNLEFLYRFL

Nearest PDB structures (foldseek):
  6e9v-assembly1_Q  TM=4.870E-01  e=1.459E+00  synthetic construct
  8qai-assembly1_A  TM=2.161E-01  e=1.436E-01  synthetic construct
  6e9v-assembly1_Q  TM=4.890E-01  e=1.547E+00  synthetic construct
  8qai-assembly1_A  TM=2.168E-01  e=1.601E-01  synthetic construct

Solvent-accessible surface area (backbone atoms only — not comparable to full-atom values): 75831 Å² total; per-residue (Å²): 124,82,79,74,72,74,83,60,43,23,48,60,33,55,73,66,73,45,97,49,48,31,81,83,37,82,58,15,67,64,26,60,75,63,74,44,84,56,41,75,60,82,79,78,79,68,84,70,80,75,82,77,78,82,78,84,85,76,89,86,84,74,86,79,79,88,76,85,70,80,79,77,75,76,76,77,77,80,72,72,82,76,72,67,74,71,72,78,64,75,79,62,67,71,51,55,86,77,44,64,53,43,43,40,28,78,57,10,51,66,48,71,60,28,62,72,89,57,72,64,43,63,40,79,53,59,74,71,46,35,60,90,41,59,80,47,61,66,60,46,50,50,50,51,52,41,52,52,46,38,59,74,71,44,45,80,59,75,73,60,64,71,50,49,43,54,20,42,23,29,23,42,68,51,45,32,43,64,47,58,53,65,60,65,63,60,51,52,49,27,35,72,73,54,34,74,77,45,44,57,61,46,41,47,27,25,43,43,23,51,2,59,31,35,40,52,70,71,63,46,66,73,36,94,56,90,46,69,68,57,49,32,47,49,26,45,52,23,23,48,50,38,56,74,55,61,72,67,82,52,60,66,52,48,42,47,24,30,56,50,54,22,70,44,55,59,43,88,64,43,71,82,24,40,67,44,31,46,43,52,32,52,49,52,40,48,50,65,35,55,43,42,41,69,82,51,43,42,54,66,71,59,42,27,48,51,52,40,38,50,44,47,50,49,28,53,39,39,52,51,17,40,52,39,29,47,78,54,80,77,56,72,80,76,38,45,62,78,78,72,46,46,74,49,61,54,69,93,61,89,48,86,41,90,45,64,36,62,88,50,76,53,46,30,47,44,43,33,51,48,39,54,49,30,54,50,48,45,52,48,47,68,51,55,51,35,87,90,43,78,61,52,68,68,58,50,52,52,49,51,50,52,53,52,49,52,63,73,67,51,55,72,82,58,44,84,84,48,86,77,81,50,72,64,57,48,46,54,34,43,55,51,51,38,53,54,28,43,50,44,26,66,70,23,39,65,34,47,75,55,67,43,99,87,47,69,19,62,54,18,54,51,25,33,53,53,39,45,54,45,49,52,54,33,53,76,66,68,43,46,41,40,56,62,74,69,55,54,53,43,37,48,42,33,28,45,53,27,49,52,48,26,70,75,39,63,72,68,59,19,53,51,25,42,51,50,28,49,53,28,50,52,49,50,54,41,33,35,74,35,40,53,58,58,58,54,63,60,46,50,50,48,52,29,49,49,54,48,50,49,49,55,53,53,59,62,65,64,67,69,62,81,80,73,79,80,77,74,93,79,86,81,87,76,81,83,80,82,75,83,82,82,87,88,84,85,82,84,90,81,90,79,87,80,78,79,84,83,78,86,75,88,76,79,86,63,84,65,78,78,69,74,72,68,74,77,63,77,68,64,86,60,75,73,68,68,66,77,80,89,83,64,78,72,52,60,61,57,48,52,50,47,44,50,54,72,72,91,126,88,79,82,75,80,86,62,41,21,49,57,32,54,71,66,74,40,92,45,46,30,82,82,35,83,57,16,66,61,25,59,74,68,74,42,85,54,43,76,56,81,78,82,75,68,87,69,80,74,80,77,74,73,82,76,77,82,73,87,77,76,86,80,80,91,85,86,74,79,76,77,76,78,77,79,77,84,74,73,83,76,71,69,74,70,73,76,65,78,79,60,66,72,50,56,87,77,45,64,52,42,45,39,28,77,58,10,51,66,48,72,60,28,62,72,90,57,72,65,43,64,40,78,54,59,73,71,47,35,62,90,40,59,79,47,61,65,60,46,51,50,50,50,51,40,52,52,47,40,59,73,72,43,46,80,61,74,73,60,65,70,50,50,41,54,21,43,24,28,25,41,67,51,47,33,43,65,47,58,53,64,60,64,63,61,52,52,50,26,33,72,72,54,35,74,78,46,43,57,62,46,42,47,28,26,42,42,22,51,2,59,31,35,40,53,69,70,63,46,66,72,37,94,55,92,47,66,67,57,48,33,49,49,27,46,52,23,24,49,49,38,57,74,55,60,73,67,83,52,59,68,52,48,41,46,24,31,56,50,54,23,70,45,55,58,42,87,63,43,71,82,25,40,68,43,30,45,43,51,33,52,51,53,41,48,52,66,34,54,42,44,42,69,80,52,42,42,53,64,71,59,41,26,47,49,50,40,38,50,46,46,50,49,30,51,39,40,50,51,17,41,52,40,29,47,78,54,80,78,56,72,81,75,37,45,60,79,78,72,46,46,75,50,60,54,69,92,61,90,48,85,40,91,43,64,36,63,89,48,76,53,45,31,48,44,42,32,52,49,38,53,50,29,53,50,48,46,52,48,46,68,49,56,51,34,89,91,44,76,61,52,68,68,59,52,52,52,49,50,49,51,53,52,50,50,63,73,68,51,55,72,81,55,43,84,84,48,87,76,82,48,73,66,57,47,47,53,33,41,54,51,52,38,52,54,29,42,50,44,26,67,72,23,40,66,34,47,76,55,66,44,99,88,47,68,20,60,54,18,53,51,26,33,51,53,40,46,53,45,48,51,55,33,53,75,66,68,44,47,41,39,56,63,73,67,53,53,53,43,37,47,40,34,28,47,54,26,49,53,48,27,72,76,39,63,71,68,60,20,53,52,25,39,52,50,29,50,52,29,50,53,49,49,54,42,32,35,76,37,41,54,59,55,57,56,62,60,45,51,51,51,50,30,49,48,54,48,48,49,47,54,53,53,57,61,62,62,65,70,62,80,76,78,79,81,75,68,88,82,81,84,88,79,82,87,77,88,75,90,82,84,92,83,85,92,83,86,92,85,91,84,92,87,90,84,87,83,88,81,83,87,80,83,87,80,86,70,79,75,73,73,74,68,74,79,65,75,72,64,87,60,76,76,67,67,66,73,81,90,83,63,78,74,52,59,61,56,48,51,51,45,42,51,55,70,70,90